Protein AF-0000000073270133 (afdb_homodimer)

Secondary structure (DSSP, 8-state):
----------------THHHHHHHHHHHHHHH-----EEE---SS-TT--EEEEEEEEEETTEEEEE-SS--PPPP-B--S---S-S--B---EEE-GGGS-HHHHHHPEEEEEEEEEE--STT-HHHIIIIIHHHHHHHHHHHH----SS--TTEEEEEE--TT----TT------HHHHHHHHTT-SSPPEEGGG--SS-EEEEEEEEE--SS------S-HHHHHHS-SPPPHHHHHHHHHHHHHHTT--TTTPBPP-TT-EEEEEE--GGGS--BTTHHHHHHHHHTSHHHHHH-TT-EEEEEES--S-HHHHHHHHHT-SEEEEESSGGGGGGGGPPBT-EEEEEE---S--TTTHHHHHHHHHHHTT---EEEEEE---GGGEEE-HHHHT-TT-GGGGS-HHHHHHHHHH-PPP--TT--SHHHHHHHHHSEEE---HHHHHHHHHHHHHHT--/----------------THHHHHHHHHHHHHHH-----EEE---SS-TT--EEEEEEEEEETTEEEEE-SS--PPPP-B--S---S-S--B---EEE-GGGS-HHHHHHPEEEEEEEEEE--STT-HHHIIIIIHHHHHHHHHHHH----SS--TTEEEEEE--TT----TT------HHHHHHHHTT-SSPPEEGGG--SS-EEEEEEEEE--SS------S-HHHHHHS-SPPPHHHHHHHHHHHHHHTT--TTTPBPP-TT-EEEEEE--GGGS--BTTHHHHHHHHHTSHHHHHH-TT-EEEEEES--S-HHHHHHHHHT-SEEEEESSGGGGGGGGPPBT-EEEEEE---S--SS-THHHHHHHHHHTT---EEEEEE---GGGEEE-HHHHT-TT-GGGGS-HHHHHHHHHH-PPP--TT--SHHHHHHHHHSEEE---HHHHHHHHHHHHHHT--

Organism: Auxenochlorella protothecoides (NCBI:txid3075)

InterPro domains:
  IPR007657 Glycosyltransferase 61 [PTHR20961] (114-355)
  IPR049625 Glycosyltransferase 61, catalytic domain [PF04577] (126-346)

Nearest PDB structures (foldseek):
  6xi2-assembly1_B  TM=7.227E-01  e=7.350E-19  Homo sapiens
  6xi2-assembly2_D  TM=6.968E-01  e=3.476E-19  Homo sapiens
  7e9k-assembly2_E  TM=7.142E-01  e=9.255E-19  Bos taurus
  8kb7-assembly1_C  TM=7.138E-01  e=2.073E-18  Homo sapiens
  7e9j-assembly1_A  TM=7.117E-01  e=3.293E-17  Bos taurus

Radius of gyration: 39.47 Å; Cα contacts (8 Å, |Δi|>4): 1720; chains: 2; bounding box: 129×132×82 Å

Foldseek 3Di:
DPPPDDDPDDPPPCPDDPVVVVLVVVVVVVPPDPPAKDWDQAAPVHRLFIKIKAAKWKQALLATEREDPDDDDDRWFAQDLDPPPPAASTHDYHYDYPVVDDPVLSVQEAEQAEEEEHADDPQAALQCLQQFGVLQSLVSCCVQVVPLDLAADARYAYEHEDDPPDDDPDVCSVPRAQQSQLLVCLHYVDGYYYSNNDDNRMYIYRIYMGHGHQETLDDDQPDPVSCVRHV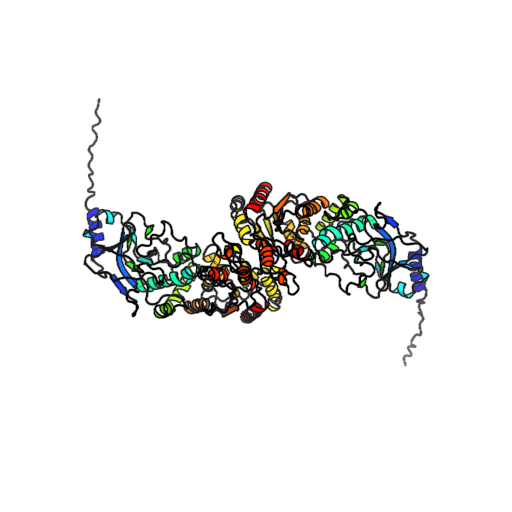HHPDQVSLQSSLSSSCVSLVHPLAADAADVLPAAAEEEAEDVVFFAGAPVVVVLVVVLCPDPLNVVSDPVRHYYYDYDQDDYNSSSLVSACNHQEYEYEFGSCLSSLSNHHAAGEYEYEYEFLDPPPGDTVVSSVSSCVSNVHHYHYHYFYDNDPVFKAFQCCLQVPPPHCLVVDDPVQNCCCGPVVDHDPDPVVPVPSSVCRRHGGMYGHDDSVRVVVRSVVSSVSSHD/DPPPPPDPDDDPPPPDDPVVVVLVVVVVVVPPDPPAKDWDQAAPVHRLFIKIKGAKWKQALLAIEREDQDDDDDRWFAQDLDPPPPDASTHDYHYDYPVVDDPVLVVQEAEQAEEEEHADDPQAALQCLQQFGVLQSLVSCCVQVVPLDLAADARYAYEHEDDPPDDDPDVCNVPRAQQSQLLVCLHYVDGYYYSNNDDRRMYIYRIYMGHGHQETLDDDPPDPVSCVRHVHHPDQVSLQSSLSSSCVSLVHPLAADAADVLPAAAEEEAEDVVFFAGAPVVVVLVVVLCPDPLNVVSDPVHHYYYDYDQDDYNSSSLVSACNHQEYEYEQGSCLSSLSNHHAAGEYEYEYAFLDPPVVDSQVSSVSSCVSNVHHYHYHYFYDNDPVFKAFQCCLQVPPPHCLVVDDPVQNCCCGPVVDHDPDPVCPVPSSVCRRHGGMYGHDDSVRVVVRSVVSSVSSHD

pLDDT: mean 81.16, std 18.99, range [19.69, 98.5]

Solvent-accessible surface area (backbone atoms only — not comparable to full-atom values): 50282 Å² total; per-residue (Å²): 128,85,67,85,70,82,77,83,77,79,83,74,74,80,80,60,66,65,62,58,48,52,52,49,46,53,52,43,58,65,61,61,64,71,67,59,76,47,72,44,52,52,25,89,93,41,64,39,30,16,27,33,36,32,37,34,37,30,35,50,77,55,35,45,31,38,47,36,91,60,93,72,86,78,76,70,31,25,44,55,88,68,70,77,59,83,58,57,48,32,57,72,66,43,78,41,41,70,87,77,50,63,74,67,52,71,74,59,42,43,78,34,61,30,33,41,44,42,47,70,63,62,59,84,37,64,30,50,36,62,64,18,50,49,52,35,48,50,46,49,40,24,72,73,70,65,56,76,61,59,56,46,35,84,57,35,42,43,32,38,42,63,42,51,88,59,76,63,59,83,74,51,55,60,77,51,55,59,35,54,53,49,53,50,33,36,53,16,70,49,76,70,38,43,42,80,66,47,58,80,64,30,37,36,21,48,34,27,39,38,43,30,54,39,44,31,44,57,91,60,86,74,47,68,68,46,42,67,63,38,64,47,57,55,61,52,71,56,37,38,48,48,54,50,14,48,22,54,60,60,71,44,62,33,82,78,34,64,31,46,49,85,55,45,22,37,34,37,46,38,41,49,47,90,71,24,44,11,55,62,36,51,66,56,48,47,51,54,53,55,64,32,67,75,40,53,70,70,30,88,75,50,42,74,42,79,42,68,49,84,60,68,50,40,57,58,37,39,50,59,37,37,57,17,20,29,40,34,34,44,71,56,55,69,56,49,52,59,76,34,41,9,28,70,14,31,39,36,40,34,36,68,54,55,64,80,60,81,79,56,71,68,55,54,56,52,49,51,33,61,51,46,67,52,57,55,46,81,45,79,34,65,42,83,49,66,79,36,47,41,72,38,54,72,61,53,62,33,93,88,31,69,59,77,72,46,51,45,61,42,45,44,36,31,75,68,66,69,38,72,66,81,53,80,77,51,66,64,51,61,58,48,44,36,63,70,42,22,25,29,27,49,77,62,55,77,66,48,43,64,59,52,52,52,45,56,63,69,46,52,124,135,85,75,80,75,79,79,86,76,80,81,76,75,77,84,62,63,69,63,60,51,54,52,49,48,54,52,45,60,68,60,61,72,67,75,53,75,47,72,44,50,54,25,89,92,41,63,39,30,17,27,32,35,30,37,36,36,29,37,50,79,55,35,46,31,38,47,37,92,62,92,70,84,78,75,72,31,23,43,55,87,69,70,77,61,83,59,56,49,34,58,72,65,42,79,39,41,68,86,77,48,63,74,67,53,72,74,60,40,42,79,38,62,29,32,41,44,41,47,69,63,60,58,84,38,63,30,50,37,63,62,18,48,50,53,36,50,50,47,49,39,24,71,74,69,65,57,77,60,57,57,47,36,84,57,36,41,43,32,38,42,64,42,48,87,58,76,63,61,85,75,52,55,60,75,51,54,59,35,54,56,49,52,49,35,35,53,17,71,50,76,72,38,44,43,80,67,48,58,80,65,31,37,37,21,48,34,28,39,35,42,29,54,39,44,33,44,57,89,60,88,73,45,67,67,45,42,68,63,38,64,48,58,54,60,53,70,56,35,39,47,50,54,49,12,47,22,54,61,60,70,43,62,31,81,77,33,66,31,44,49,83,53,45,22,37,34,37,45,37,41,50,47,91,72,24,45,12,55,63,34,51,66,56,47,48,52,54,53,56,65,33,66,74,39,53,71,69,30,86,72,48,41,73,42,77,44,68,50,83,62,68,50,39,59,57,39,38,49,60,37,37,58,18,21,29,40,34,34,45,70,56,54,69,56,49,52,59,76,32,40,9,29,70,12,31,40,34,40,32,35,69,55,55,66,80,54,73,83,53,67,67,52,57,55,51,47,52,33,62,50,46,67,52,55,55,47,81,45,79,34,66,42,83,51,69,77,35,46,41,73,38,51,73,59,52,62,33,91,87,31,69,58,78,71,47,51,46,62,44,44,44,36,30,75,70,65,69,38,72,67,81,51,82,79,52,66,63,53,60,57,48,45,36,63,70,41,21,25,28,26,49,76,63,56,78,65,47,44,63,58,52,54,52,45,55,62,70,46,51,123

Sequence (922 aa):
MRLWAPDKRKGMALLKPVFAVFVLISLVILRSSPLRIYCSEEHPDFPDQRMCVFSNLLIVNQTLHYVSSKQEELPPIFISWEKVYEGDQHLAISMTQPGNLPLTLWREVEVVRRAGLFHQQHPLNYYHLFTEIVPTMHYSICRALGICTHEASQDLRLFWVNKSGVNHPKGYVFNAPQAIVDLLQCISPQPVLNLQDTGSRPILMEKAVVGLPRNVRFYHQKKEEWQARFKDPPALKYMKHYREQVAACLNHDFVNERAPTDPVRITIVNRHYEAGRSLLNAETIKDHILSLPSVREAGPERVVVEVVYLKGTLREQAAVVWNSSVYIWAHGAAMAHVFFLPRGAHAVELVQWAVKDPHDQHVWVQGIRKAFDIDIQLGVVTNDDRTKVFFNYDVIRAPNSQYHRFNDSEKVALLENLTCPEQPYANGGECFGWFHWGMSLVLKFDLLRPQVVAALKALRPMRLWAPDKRKGMALLKPVFAVFVLISLVILRSSPLRIYCSEEHPDFPDQRMCVFSNLLIVNQTLHYVSSKQEELPPIFISWEKVYEGDQHLAISMTQPGNLPLTLWREVEVVRRAGLFHQQHPLNYYHLFTEIVPTMHYSICRALGICTHEASQDLRLFWVNKSGVNHPKGYVFNAPQAIVDLLQCISPQPVLNLQDTGSRPILMEKAVVGLPRNVRFYHQKKEEWQARFKDPPALKYMKHYREQVAACLNHDFVNERAPTDPVRITIVNRHYEAGRSLLNAETIKDHILSLPSVREAGPERVVVEVVYLKGTLREQAAVVWNSSVYIWAHGAAMAHVFFLPRGAHAVELVQWAVKDPHDQHVWVQGIRKAFDIDIQLGVVTNDDRTKVFFNYDVIRAPNSQYHRFNDSEKVALLENLTCPEQPYANGGECFGWFHWGMSLVLKFDLLRPQVVAALKALRP

Structure (mmCIF, N/CA/C/O backbone):
data_AF-0000000073270133-model_v1
#
loop_
_entity.id
_entity.type
_entity.pdbx_description
1 polymer 'Glycosyltransferase 61 catalytic domain-containing protein'
#
loop_
_atom_site.group_PDB
_atom_site.id
_atom_site.type_symbol
_atom_site.label_atom_id
_atom_site.label_alt_id
_atom_site.label_comp_id
_atom_site.label_asym_id
_atom_site.label_entity_id
_atom_site.label_seq_id
_atom_site.pdbx_PDB_ins_code
_atom_site.Cartn_x
_atom_site.Cartn_y
_atom_site.Cartn_z
_atom_site.occupancy
_atom_site.B_iso_or_equiv
_atom_site.auth_seq_id
_atom_site.auth_comp_id
_atom_site.auth_asym_id
_atom_site.auth_atom_id
_atom_site.pdbx_PDB_model_num
ATOM 1 N N . MET A 1 1 ? 49.125 -71.438 39.219 1 19.69 1 MET A N 1
ATOM 2 C CA . MET A 1 1 ? 49.5 -71.875 37.875 1 19.69 1 MET A CA 1
ATOM 3 C C . MET A 1 1 ? 48.281 -72.062 36.969 1 19.69 1 MET A C 1
ATOM 5 O O . MET A 1 1 ? 48.312 -72.812 36 1 19.69 1 MET A O 1
ATOM 9 N N . ARG A 1 2 ? 47.156 -71.375 37.438 1 20.38 2 ARG A N 1
ATOM 10 C CA . ARG A 1 2 ? 45.844 -71.875 36.938 1 20.38 2 ARG A CA 1
ATOM 11 C C . ARG A 1 2 ? 45.75 -71.75 35.438 1 20.38 2 ARG A C 1
ATOM 13 O O . ARG A 1 2 ? 46.031 -70.75 34.875 1 20.38 2 ARG A O 1
ATOM 20 N N . LEU A 1 3 ? 45.812 -72.812 34.688 1 20.03 3 LEU A N 1
ATOM 21 C CA . LEU A 1 3 ? 46.094 -73.188 33.312 1 20.03 3 LEU A CA 1
ATOM 22 C C . LEU A 1 3 ? 44.938 -72.75 32.406 1 20.03 3 LEU A C 1
ATOM 24 O O . LEU A 1 3 ? 44.938 -73 31.203 1 20.03 3 LEU A O 1
ATOM 28 N N . TRP A 1 4 ? 44.031 -71.75 32.781 1 23.56 4 TRP A N 1
ATOM 29 C CA . TRP A 1 4 ? 42.844 -71.875 31.953 1 23.56 4 TRP A CA 1
ATOM 30 C C . TRP A 1 4 ? 43.156 -71.688 30.484 1 23.56 4 TRP A C 1
ATOM 32 O O . TRP A 1 4 ? 43.906 -70.75 30.109 1 23.56 4 TRP A O 1
ATOM 42 N N . ALA A 1 5 ? 43.156 -72.75 29.719 1 24.36 5 ALA A N 1
ATOM 43 C CA . ALA A 1 5 ? 43.312 -73.062 28.312 1 24.36 5 ALA A CA 1
ATOM 44 C C . ALA A 1 5 ? 42.281 -72.375 27.453 1 24.36 5 ALA A C 1
ATOM 46 O O . ALA A 1 5 ? 41.094 -72.375 27.781 1 24.36 5 ALA A O 1
ATOM 47 N N . PRO A 1 6 ? 42.688 -71.25 26.859 1 25.33 6 PRO A N 1
ATOM 48 C CA . PRO A 1 6 ? 41.781 -70.5 26.031 1 25.33 6 PRO A CA 1
ATOM 49 C C . PRO A 1 6 ? 41.094 -71.312 24.953 1 25.33 6 PRO A C 1
ATOM 51 O O . PRO A 1 6 ? 41.75 -72.125 24.297 1 25.33 6 PRO A O 1
ATOM 54 N N . ASP A 1 7 ? 39.875 -71.688 25.125 1 22.03 7 ASP A N 1
ATOM 55 C CA . ASP A 1 7 ? 39 -72.562 24.344 1 22.03 7 ASP A CA 1
ATOM 56 C C . ASP A 1 7 ? 38.875 -72.062 22.906 1 22.03 7 ASP A C 1
ATOM 58 O O . ASP A 1 7 ? 38.688 -70.875 22.688 1 22.03 7 ASP A O 1
ATOM 62 N N . LYS A 1 8 ? 39.344 -72.75 21.844 1 21.22 8 LYS A N 1
ATOM 63 C CA . LYS A 1 8 ? 39.375 -72.562 20.391 1 21.22 8 LYS A CA 1
ATOM 64 C C . LYS A 1 8 ? 37.969 -72.562 19.797 1 21.22 8 LYS A C 1
ATOM 66 O O . LYS A 1 8 ? 37.719 -73.188 18.766 1 21.22 8 LYS A O 1
ATOM 71 N N . ARG A 1 9 ? 36.906 -72.5 20.656 1 22.16 9 ARG A N 1
ATOM 72 C CA . ARG A 1 9 ? 35.656 -73 20.156 1 22.16 9 ARG A CA 1
ATOM 73 C C . ARG A 1 9 ? 35.281 -72.438 18.812 1 22.16 9 ARG A C 1
ATOM 75 O O . ARG A 1 9 ? 35.75 -71.312 18.484 1 22.16 9 ARG A O 1
ATOM 82 N N . LYS A 1 10 ? 34.094 -72.812 18.125 1 20.66 10 LYS A N 1
ATOM 83 C CA . LYS A 1 10 ? 33.562 -73.438 16.906 1 20.66 10 LYS A CA 1
ATOM 84 C C . LYS A 1 10 ? 33.188 -72.312 15.891 1 20.66 10 LYS A C 1
ATOM 86 O O . LYS A 1 10 ? 33.406 -72.5 14.688 1 20.66 10 LYS A O 1
ATOM 91 N N . GLY A 1 11 ? 32.406 -71.375 16.156 1 21.72 11 GLY A N 1
ATOM 92 C CA . GLY A 1 11 ? 31.219 -71.188 15.328 1 21.72 11 GLY A CA 1
ATOM 93 C C . GLY A 1 11 ? 31.484 -70.438 14.047 1 21.72 11 GLY A C 1
ATOM 94 O O . GLY A 1 11 ? 31.734 -69.25 14.07 1 21.72 11 GLY A O 1
ATOM 95 N N . MET A 1 12 ? 32.281 -70.938 13.148 1 22.09 12 MET A N 1
ATOM 96 C CA . MET A 1 12 ? 32.406 -70.312 11.82 1 22.09 12 MET A CA 1
ATOM 97 C C . MET A 1 12 ? 31.047 -70.312 11.109 1 22.09 12 MET A C 1
ATOM 99 O O . MET A 1 12 ? 30.578 -71.312 10.625 1 22.09 12 MET A O 1
ATOM 103 N N . ALA A 1 13 ? 29.984 -69.688 11.688 1 24.27 13 ALA A N 1
ATOM 104 C CA . ALA A 1 13 ? 28.703 -69.688 10.984 1 24.27 13 ALA A CA 1
ATOM 105 C C . ALA A 1 13 ? 28.875 -69.125 9.562 1 24.27 13 ALA A C 1
ATOM 107 O O . ALA A 1 13 ? 29.625 -68.188 9.312 1 24.27 13 ALA A O 1
ATOM 108 N N . LEU A 1 14 ? 28.531 -70.062 8.625 1 25.33 14 LEU A N 1
ATOM 109 C CA . LEU A 1 14 ? 28.391 -70 7.172 1 25.33 14 LEU A CA 1
ATOM 110 C C . LEU A 1 14 ? 27.531 -68.812 6.746 1 25.33 14 LEU A C 1
ATOM 112 O O . LEU A 1 14 ? 26.344 -68.75 7.082 1 25.33 14 LEU A O 1
ATOM 116 N N . LEU A 1 15 ? 28.031 -67.688 6.758 1 28.89 15 LEU A N 1
ATOM 117 C CA . LEU A 1 15 ? 27.391 -66.5 6.203 1 28.89 15 LEU A CA 1
ATOM 118 C C . LEU A 1 15 ? 27.031 -66.688 4.738 1 28.89 15 LEU A C 1
ATOM 120 O O . LEU A 1 15 ? 27.219 -65.812 3.908 1 28.89 15 LEU A O 1
ATOM 124 N N . LYS A 1 16 ? 27.109 -68 4.281 1 30.38 16 LYS A N 1
ATOM 125 C CA . LYS A 1 16 ? 27.125 -68.125 2.828 1 30.38 16 LYS A CA 1
ATOM 126 C C . LYS A 1 16 ? 25.844 -67.625 2.203 1 30.38 16 LYS A C 1
ATOM 128 O O . LYS A 1 16 ? 25.891 -66.875 1.207 1 30.38 16 LYS A O 1
ATOM 133 N N . PRO A 1 17 ? 24.656 -68.375 2.312 1 36 17 PRO A N 1
ATOM 134 C CA . PRO A 1 17 ? 23.688 -68.5 1.227 1 36 17 PRO A CA 1
ATOM 135 C C . PRO A 1 17 ? 22.719 -67.312 1.154 1 36 17 PRO A C 1
ATOM 137 O O . PRO A 1 17 ? 21.859 -67.25 0.271 1 36 17 PRO A O 1
ATOM 140 N N . VAL A 1 18 ? 22.797 -66.5 2.18 1 37.81 18 VAL A N 1
ATOM 141 C CA . VAL A 1 18 ? 21.719 -65.5 2.215 1 37.81 18 VAL A CA 1
ATOM 142 C C . VAL A 1 18 ? 21.875 -64.5 1.061 1 37.81 18 VAL A C 1
ATOM 144 O O . VAL A 1 18 ? 20.891 -63.938 0.566 1 37.81 18 VAL A O 1
ATOM 147 N N . PHE A 1 19 ? 23.109 -64.375 0.631 1 37.78 19 PHE A N 1
ATOM 148 C CA . PHE A 1 19 ? 23.328 -63.406 -0.424 1 37.78 19 PHE A CA 1
ATOM 149 C C . PHE A 1 19 ? 22.75 -63.906 -1.746 1 37.78 19 PHE A C 1
ATOM 151 O O . PHE A 1 19 ? 22.219 -63.125 -2.535 1 37.78 19 PHE A O 1
ATOM 158 N N . ALA A 1 20 ? 22.828 -65.25 -2.006 1 40.34 20 ALA A N 1
ATOM 159 C CA . ALA A 1 20 ? 22.312 -65.812 -3.246 1 40.34 20 ALA A CA 1
ATOM 160 C C . ALA A 1 20 ? 20.781 -65.75 -3.277 1 40.34 20 ALA A C 1
ATOM 162 O O . ALA A 1 20 ? 20.188 -65.5 -4.328 1 40.34 20 ALA A O 1
ATOM 163 N N . VAL A 1 21 ? 20.125 -65.812 -2.146 1 41.34 21 VAL A N 1
ATOM 164 C CA . VAL A 1 21 ? 18.672 -65.812 -2.084 1 41.34 21 VAL A CA 1
ATOM 165 C C . VAL A 1 21 ? 18.156 -64.438 -2.35 1 41.34 21 VAL A C 1
ATOM 167 O O . VAL A 1 21 ? 17.156 -64.25 -3.064 1 41.34 21 VAL A O 1
ATOM 170 N N . PHE A 1 22 ? 18.891 -63.438 -1.874 1 40.88 22 PHE A N 1
ATOM 171 C CA . PHE A 1 22 ? 18.406 -62.094 -2.1 1 40.88 22 PHE A CA 1
ATOM 172 C C . PHE A 1 22 ? 18.562 -61.688 -3.564 1 40.88 22 PHE A C 1
ATOM 174 O O . PHE A 1 22 ? 17.688 -61.031 -4.121 1 40.88 22 PHE A O 1
ATOM 181 N N . VAL A 1 23 ? 19.625 -62.188 -4.207 1 42.53 23 VAL A N 1
ATOM 182 C CA . VAL A 1 23 ? 19.766 -61.938 -5.641 1 42.53 23 VAL A CA 1
ATOM 183 C C . VAL A 1 23 ? 18.734 -62.75 -6.41 1 42.53 23 VAL A C 1
ATOM 185 O O . VAL A 1 23 ? 18.125 -62.25 -7.355 1 42.53 23 VAL A O 1
ATOM 188 N N . LEU A 1 24 ? 18.453 -63.969 -6.016 1 43.91 24 LEU A N 1
ATOM 189 C CA . LEU A 1 24 ? 17.422 -64.75 -6.66 1 43.91 24 LEU A CA 1
ATOM 190 C C . LEU A 1 24 ? 16.047 -64.188 -6.43 1 43.91 24 LEU A C 1
ATOM 192 O O . LEU A 1 24 ? 15.211 -64.188 -7.344 1 43.91 24 LEU A O 1
ATOM 196 N N . ILE A 1 25 ? 15.773 -63.688 -5.258 1 43.19 25 ILE A N 1
ATOM 197 C CA . ILE A 1 25 ? 14.477 -63.094 -4.977 1 43.19 25 ILE A CA 1
ATOM 198 C C . ILE A 1 25 ? 14.352 -61.781 -5.754 1 43.19 25 ILE A C 1
ATOM 200 O O . ILE A 1 25 ? 13.305 -61.5 -6.352 1 43.19 25 ILE A O 1
ATOM 204 N N . SER A 1 26 ? 15.383 -61.031 -5.754 1 42.84 26 SER A N 1
ATOM 205 C CA . SER A 1 26 ? 15.305 -59.812 -6.527 1 42.84 26 SER A CA 1
ATOM 206 C C . SER A 1 26 ? 15.195 -60.094 -8.023 1 42.84 26 SER A C 1
ATOM 208 O O . SER A 1 26 ? 14.469 -59.406 -8.742 1 42.84 26 SER A O 1
ATOM 210 N N . LEU A 1 27 ? 15.898 -61.062 -8.484 1 46.34 27 LEU A N 1
ATOM 211 C CA . LEU A 1 27 ? 15.719 -61.531 -9.859 1 46.34 27 LEU A CA 1
ATOM 212 C C . LEU A 1 27 ? 14.359 -62.188 -10.039 1 46.34 27 LEU A C 1
ATOM 214 O O . LEU A 1 27 ? 13.75 -62.062 -11.102 1 46.34 27 LEU A O 1
ATOM 218 N N . VAL A 1 28 ? 13.922 -62.906 -9.102 1 44.56 28 VAL A N 1
ATOM 219 C CA . VAL A 1 28 ? 12.578 -63.5 -9.133 1 44.56 28 VAL A CA 1
ATOM 220 C C . VAL A 1 28 ? 11.539 -62.375 -9.094 1 44.56 28 VAL A C 1
ATOM 222 O O . VAL A 1 28 ? 10.5 -62.438 -9.758 1 44.56 28 VAL A O 1
ATOM 225 N N . ILE A 1 29 ? 11.773 -61.406 -8.297 1 44.53 29 ILE A N 1
ATOM 226 C CA . ILE A 1 29 ? 10.844 -60.281 -8.289 1 44.53 29 ILE A CA 1
ATOM 227 C C . ILE A 1 29 ? 10.781 -59.656 -9.68 1 44.53 29 ILE A C 1
ATOM 229 O O . ILE A 1 29 ? 9.703 -59.25 -10.148 1 44.53 29 ILE A O 1
ATOM 233 N N . LEU A 1 30 ? 11.883 -59.531 -10.273 1 47.97 30 LEU A N 1
ATOM 234 C CA . LEU A 1 30 ? 11.82 -59.094 -11.664 1 47.97 30 LEU A CA 1
ATOM 235 C C . LEU A 1 30 ? 11.086 -60.094 -12.523 1 47.97 30 LEU A C 1
ATOM 237 O O . LEU A 1 30 ? 10.531 -59.75 -13.57 1 47.97 30 LEU A O 1
ATOM 241 N N . ARG A 1 31 ? 11.211 -61.469 -12.266 1 41.47 31 ARG A N 1
ATOM 242 C CA . ARG A 1 31 ? 10.648 -62.5 -13.133 1 41.47 31 ARG A CA 1
ATOM 243 C C . ARG A 1 31 ? 9.125 -62.5 -13.086 1 41.47 31 ARG A C 1
ATOM 245 O O . ARG A 1 31 ? 8.461 -62.938 -14.023 1 41.47 31 ARG A O 1
ATOM 252 N N . SER A 1 32 ? 8.547 -62.562 -11.789 1 38.03 32 SER A N 1
ATOM 253 C CA . SER A 1 32 ? 7.145 -62.938 -11.891 1 38.03 32 SER A CA 1
ATOM 254 C C . SER A 1 32 ? 6.328 -61.844 -12.578 1 38.03 32 SER A C 1
ATOM 256 O O . SER A 1 32 ? 5.164 -62.062 -12.922 1 38.03 32 SER A O 1
ATOM 258 N N . SER A 1 33 ? 6.27 -60.625 -11.922 1 43.34 33 SER A N 1
ATOM 259 C CA . SER A 1 33 ? 5.066 -59.969 -12.391 1 43.34 33 SER A CA 1
ATOM 260 C C . SER A 1 33 ? 5.168 -59.625 -13.875 1 43.34 33 SER A C 1
ATOM 262 O O . SER A 1 33 ? 6.066 -58.875 -14.289 1 43.34 33 SER A O 1
ATOM 264 N N . PRO A 1 34 ? 4.625 -60.344 -14.703 1 41.5 34 PRO A N 1
ATOM 265 C CA . PRO A 1 34 ? 4.57 -60.031 -16.125 1 41.5 34 PRO A CA 1
ATOM 266 C C . PRO A 1 34 ? 4.363 -58.531 -16.391 1 41.5 34 PRO A C 1
ATOM 268 O O . PRO A 1 34 ? 4.266 -58.094 -17.547 1 41.5 34 PRO A O 1
ATOM 271 N N . LEU A 1 35 ? 3.787 -57.719 -15.484 1 49.97 35 LEU A N 1
ATOM 272 C CA . LEU A 1 35 ? 3.119 -56.594 -16.156 1 49.97 35 LEU A CA 1
ATOM 273 C C . LEU A 1 35 ? 4.137 -55.625 -16.766 1 49.97 35 LEU A C 1
ATOM 275 O O . LEU A 1 35 ? 5.09 -55.25 -16.094 1 49.97 35 LEU A O 1
ATOM 279 N N . ARG A 1 36 ? 4.355 -55.656 -18.234 1 76.62 36 ARG A N 1
ATOM 280 C CA . ARG A 1 36 ? 4.82 -54.906 -19.375 1 76.62 36 ARG A CA 1
ATOM 281 C C . ARG A 1 36 ? 4.398 -53.438 -19.266 1 76.62 36 ARG A C 1
ATOM 283 O O . ARG A 1 36 ? 3.838 -53.031 -18.234 1 76.62 36 ARG A O 1
ATOM 290 N N . ILE A 1 37 ? 4.891 -52.656 -20.141 1 88.38 37 ILE A N 1
ATOM 291 C CA . ILE A 1 37 ? 4.453 -51.281 -20.406 1 88.38 37 ILE A CA 1
ATOM 292 C C . ILE A 1 37 ? 3.004 -51.281 -20.891 1 88.38 37 ILE A C 1
ATOM 294 O O . ILE A 1 37 ? 2.615 -52.156 -21.703 1 88.38 37 ILE A O 1
ATOM 298 N N . TYR A 1 38 ? 2.184 -50.562 -20.234 1 91.75 38 TYR A N 1
ATOM 299 C CA . TYR A 1 38 ? 0.802 -50.375 -20.656 1 91.75 38 TYR A CA 1
ATOM 300 C C . TYR A 1 38 ? 0.494 -48.906 -20.875 1 91.75 38 TYR A C 1
ATOM 302 O O . TYR A 1 38 ? 0.697 -48.094 -19.969 1 91.75 38 TYR A O 1
ATOM 310 N N . CYS A 1 39 ? 0.055 -48.594 -22.078 1 93.62 39 CYS A N 1
ATOM 311 C CA . CYS A 1 39 ? -0.3 -47.219 -22.375 1 93.62 39 CYS A CA 1
ATOM 312 C C . CYS A 1 39 ? -1.808 -47.062 -22.516 1 93.62 39 CYS A C 1
ATOM 314 O O . CYS A 1 39 ? -2.486 -47.969 -23 1 93.62 39 CYS A O 1
ATOM 316 N N . SER A 1 40 ? -2.256 -46 -22.016 1 92.5 40 SER A N 1
ATOM 317 C CA . SER A 1 40 ? -3.676 -45.656 -22.078 1 92.5 40 SER A CA 1
ATOM 318 C C . SER A 1 40 ? -3.885 -44.188 -22.344 1 92.5 40 SER A C 1
ATOM 320 O O . SER A 1 40 ? -2.918 -43.438 -22.469 1 92.5 40 SER A O 1
ATOM 322 N N . GLU A 1 41 ? -5.188 -43.719 -22.609 1 90.38 41 GLU A N 1
ATOM 323 C CA . GLU A 1 41 ? -5.602 -42.344 -22.766 1 90.38 41 GLU A CA 1
ATOM 324 C C . GLU A 1 41 ? -4.914 -41.688 -23.969 1 90.38 41 GLU A C 1
ATOM 326 O O . GLU A 1 41 ? -4.531 -40.531 -23.922 1 90.38 41 GLU A O 1
ATOM 331 N N . GLU A 1 42 ? -4.641 -42.531 -24.906 1 89.94 42 GLU A N 1
ATOM 332 C CA . GLU A 1 42 ? -4.031 -42.031 -26.141 1 89.94 42 GLU A CA 1
ATOM 333 C C . GLU A 1 42 ? -4.965 -41.062 -26.844 1 89.94 42 GLU A C 1
ATOM 335 O O . GLU A 1 42 ? -6.16 -41.312 -27 1 89.94 42 GLU A O 1
ATOM 340 N N . HIS A 1 43 ? -4.395 -39.969 -27.203 1 87.38 43 HIS A N 1
ATOM 341 C CA . HIS A 1 43 ? -5.18 -39.062 -28 1 87.38 43 HIS A CA 1
ATOM 342 C C . HIS A 1 43 ? -5.371 -39.562 -29.422 1 87.38 43 HIS A C 1
ATOM 344 O O . HIS A 1 43 ? -4.41 -39.969 -30.062 1 87.38 43 HIS A O 1
ATOM 350 N N . PRO A 1 44 ? -6.578 -39.5 -29.906 1 85.31 44 PRO A N 1
ATOM 351 C CA . PRO A 1 44 ? -6.828 -40.094 -31.219 1 85.31 44 PRO A CA 1
ATOM 352 C C . PRO A 1 44 ? -6.047 -39.406 -32.344 1 85.31 44 PRO A C 1
ATOM 354 O O . PRO A 1 44 ? -5.547 -40.062 -33.25 1 85.31 44 PRO A O 1
ATOM 357 N N . ASP A 1 45 ? -5.891 -38.125 -32.312 1 83.81 45 ASP A N 1
ATOM 358 C CA . ASP A 1 45 ? -5.242 -37.344 -33.375 1 83.81 45 ASP A CA 1
ATOM 359 C C . ASP A 1 45 ? -3.764 -37.125 -33.062 1 83.81 45 ASP A C 1
ATOM 361 O O . ASP A 1 45 ? -2.998 -36.719 -33.938 1 83.81 45 ASP A O 1
ATOM 365 N N . PHE A 1 46 ? -3.412 -37.438 -31.844 1 83.44 46 PHE A N 1
ATOM 366 C CA . PHE A 1 46 ? -2.031 -37.281 -31.391 1 83.44 46 PHE A CA 1
ATOM 367 C C . PHE A 1 46 ? -1.587 -38.5 -30.594 1 83.44 46 PHE A C 1
ATOM 369 O O . PHE A 1 46 ? -1.427 -38.438 -29.375 1 83.44 46 PHE A O 1
ATOM 376 N N . PRO A 1 47 ? -1.215 -39.531 -31.25 1 87.38 47 PRO A N 1
ATOM 377 C CA . PRO A 1 47 ? -1.025 -40.812 -30.578 1 87.38 47 PRO A CA 1
ATOM 378 C C . PRO A 1 47 ? 0.164 -40.812 -29.625 1 87.38 47 PRO A C 1
ATOM 380 O O . PRO A 1 47 ? 0.245 -41.656 -28.719 1 87.38 47 PRO A O 1
ATOM 383 N N . ASP A 1 48 ? 1.06 -39.844 -29.844 1 88.44 48 ASP A N 1
ATOM 384 C CA . ASP A 1 48 ? 2.197 -39.781 -28.922 1 88.44 48 ASP A CA 1
ATOM 385 C C . ASP A 1 48 ? 1.777 -39.219 -27.562 1 88.44 48 ASP A C 1
ATOM 387 O O . ASP A 1 48 ? 2.523 -39.312 -26.594 1 88.44 48 ASP A O 1
ATOM 391 N N . GLN A 1 49 ? 0.659 -38.625 -27.562 1 88.75 49 GLN A N 1
ATOM 392 C CA . GLN A 1 49 ? 0.078 -38.219 -26.281 1 88.75 49 GLN A CA 1
ATOM 393 C C . GLN A 1 49 ? -0.66 -39.375 -25.625 1 88.75 49 GLN A C 1
ATOM 395 O O . GLN A 1 49 ? -1.769 -39.75 -26.031 1 88.75 49 GLN A O 1
ATOM 400 N N . ARG A 1 50 ? 0.008 -39.906 -24.672 1 92.12 50 ARG A N 1
ATOM 401 C CA . ARG A 1 50 ? -0.498 -41.094 -23.969 1 92.12 50 ARG A CA 1
ATOM 402 C C . ARG A 1 50 ? 0.13 -41.219 -22.594 1 92.12 50 ARG A C 1
ATOM 404 O O . ARG A 1 50 ? 1.209 -40.688 -22.344 1 92.12 50 ARG A O 1
ATOM 411 N N . MET A 1 51 ? -0.597 -41.812 -21.781 1 93.75 51 MET A N 1
ATOM 412 C CA . MET A 1 51 ? -0.075 -42.188 -20.469 1 93.75 51 MET A CA 1
ATOM 413 C C . MET A 1 51 ? 0.414 -43.625 -20.469 1 93.75 51 MET A C 1
ATOM 415 O O . MET A 1 51 ? -0.337 -44.562 -20.797 1 93.75 51 MET A O 1
ATOM 419 N N . CYS A 1 52 ? 1.638 -43.812 -20.109 1 95.75 52 CYS A N 1
ATOM 420 C CA . CYS A 1 52 ? 2.199 -45.156 -20.078 1 95.75 52 CYS A CA 1
ATOM 421 C C . CYS A 1 52 ? 2.656 -45.531 -18.672 1 95.75 52 CYS A C 1
ATOM 423 O O . CYS A 1 52 ? 3.299 -44.719 -18 1 95.75 52 CYS A O 1
ATOM 425 N N . VAL A 1 53 ? 2.295 -46.688 -18.281 1 96.19 53 VAL A N 1
ATOM 426 C CA . VAL A 1 53 ? 2.746 -47.25 -17 1 96.19 53 VAL A CA 1
ATOM 427 C C . VAL A 1 53 ? 3.822 -48.281 -17.234 1 96.19 53 VAL A C 1
ATOM 429 O O . VAL A 1 53 ? 3.596 -49.281 -17.953 1 96.19 53 VAL A O 1
ATOM 432 N N . PHE A 1 54 ? 4.965 -48.062 -16.703 1 95.25 54 PHE A N 1
ATOM 433 C CA . PHE A 1 54 ? 6.09 -48.969 -16.812 1 95.25 54 PHE A CA 1
ATOM 434 C C . PHE A 1 54 ? 6.215 -49.844 -15.562 1 95.25 54 PHE A C 1
ATOM 436 O O . PHE A 1 54 ? 6.129 -49.312 -14.445 1 95.25 54 PHE A O 1
ATOM 443 N N . SER A 1 55 ? 6.414 -51.094 -15.969 1 91.56 55 SER A N 1
ATOM 444 C CA . SER A 1 55 ? 6.883 -51.969 -14.891 1 91.56 55 SER A CA 1
ATOM 445 C C . SER A 1 55 ? 8.406 -52.031 -14.875 1 91.56 55 SER A C 1
ATOM 447 O O . SER A 1 55 ? 9.023 -52.344 -15.906 1 91.56 55 SER A O 1
ATOM 449 N N . ASN A 1 56 ? 9.109 -51.5 -13.836 1 90.75 56 ASN A N 1
ATOM 450 C CA . ASN A 1 56 ? 10.555 -51.562 -13.648 1 90.75 56 ASN A CA 1
ATOM 451 C C . ASN A 1 56 ? 11.281 -50.5 -14.438 1 90.75 56 ASN A C 1
ATOM 453 O O . ASN A 1 56 ? 12.172 -50.781 -15.234 1 90.75 56 ASN A O 1
ATOM 457 N N . LEU A 1 57 ? 10.977 -49.312 -14.305 1 95.31 57 LEU A N 1
ATOM 458 C CA . LEU A 1 57 ? 11.703 -48.188 -14.852 1 95.31 57 LEU A CA 1
ATOM 459 C C . LEU A 1 57 ? 12.867 -47.812 -13.938 1 95.31 57 LEU A C 1
ATOM 461 O O . LEU A 1 57 ? 12.688 -47.625 -12.734 1 95.31 57 LEU A O 1
ATOM 465 N N . LEU A 1 58 ? 14 -47.781 -14.516 1 95.12 58 LEU A N 1
ATOM 466 C CA . LEU A 1 58 ? 15.227 -47.625 -13.75 1 95.12 58 LEU A CA 1
ATOM 467 C C . LEU A 1 58 ? 15.914 -46.312 -14.102 1 95.12 58 LEU A C 1
ATOM 469 O O . LEU A 1 58 ? 16 -45.938 -15.273 1 95.12 58 LEU A O 1
ATOM 473 N N . ILE A 1 59 ? 16.266 -45.531 -13.07 1 95.06 59 ILE A N 1
ATOM 474 C CA . ILE A 1 59 ? 17.109 -44.344 -13.25 1 95.06 59 ILE A CA 1
ATOM 475 C C . ILE A 1 59 ? 18.562 -44.719 -12.898 1 95.06 59 ILE A C 1
ATOM 477 O O . ILE A 1 59 ? 18.844 -45.125 -11.773 1 95.06 59 ILE A O 1
ATOM 481 N N . VAL A 1 60 ? 19.422 -44.625 -13.867 1 92.56 60 VAL A N 1
ATOM 482 C CA . VAL A 1 60 ? 20.859 -44.812 -13.68 1 92.56 60 VAL A CA 1
ATOM 483 C C . VAL A 1 60 ? 21.594 -43.625 -14.328 1 92.56 60 VAL A C 1
ATOM 485 O O . VAL A 1 60 ? 21.391 -43.344 -15.508 1 92.56 60 VAL A O 1
ATOM 488 N N . ASN A 1 61 ? 22.438 -42.969 -13.516 1 89.06 61 ASN A N 1
ATOM 489 C CA . ASN A 1 61 ? 23.203 -41.844 -14.016 1 89.06 61 ASN A CA 1
ATOM 490 C C . ASN A 1 61 ? 22.312 -40.844 -14.719 1 89.06 61 ASN A C 1
ATOM 492 O O . ASN A 1 61 ? 22.609 -40.438 -15.852 1 89.06 61 ASN A O 1
ATOM 496 N N . GLN A 1 62 ? 21.141 -40.562 -14.188 1 88.88 62 GLN A N 1
ATOM 497 C CA . GLN A 1 62 ? 20.219 -39.5 -14.602 1 88.88 62 GLN A CA 1
ATOM 498 C C . GLN A 1 62 ? 19.547 -39.844 -15.922 1 88.88 62 GLN A C 1
ATOM 500 O O . GLN A 1 62 ? 19.078 -38.938 -16.641 1 88.88 62 GLN A O 1
ATOM 505 N N . THR A 1 63 ? 19.609 -41.125 -16.203 1 90.88 63 THR A N 1
ATOM 506 C CA . THR A 1 63 ? 18.969 -41.594 -17.422 1 90.88 63 THR A CA 1
ATOM 507 C C . THR A 1 63 ? 17.922 -42.688 -17.109 1 90.88 63 THR A C 1
ATOM 509 O O . THR A 1 63 ? 18.078 -43.438 -16.156 1 90.88 63 THR A O 1
ATOM 512 N N . LEU A 1 64 ? 16.938 -42.656 -17.938 1 94.06 64 LEU A N 1
ATOM 513 C CA . LEU A 1 64 ? 15.852 -43.625 -17.734 1 94.06 64 LEU A CA 1
ATOM 514 C C . LEU A 1 64 ? 16.062 -44.875 -18.562 1 94.06 64 LEU A C 1
ATOM 516 O O . LEU A 1 64 ? 16.344 -44.781 -19.766 1 94.06 64 LEU A O 1
ATOM 520 N N . HIS A 1 65 ? 15.898 -46.062 -17.906 1 93 65 HIS A N 1
ATOM 521 C CA . HIS A 1 65 ? 16 -47.344 -18.562 1 93 65 HIS A CA 1
ATOM 522 C C . HIS A 1 65 ? 14.812 -48.219 -18.219 1 93 65 HIS A C 1
ATOM 524 O O . HIS A 1 65 ? 14.516 -48.469 -17.047 1 93 65 HIS A O 1
ATOM 530 N N . TYR A 1 66 ? 14.172 -48.594 -19.266 1 94.62 66 TYR A N 1
ATOM 531 C CA . TYR A 1 66 ? 13.148 -49.625 -19.078 1 94.62 66 TYR A CA 1
ATOM 532 C C . TYR A 1 66 ? 13.773 -51.031 -19.047 1 94.62 66 TYR A C 1
ATOM 534 O O . TYR A 1 66 ? 14.391 -51.438 -20.031 1 94.62 66 TYR A O 1
ATOM 542 N N . VAL A 1 67 ? 13.602 -51.719 -17.969 1 91.5 67 VAL A N 1
ATOM 543 C CA . VAL A 1 67 ? 14.211 -53.031 -17.797 1 91.5 67 VAL A CA 1
ATOM 544 C C . VAL A 1 67 ? 13.203 -54.125 -18.156 1 91.5 67 VAL A C 1
ATOM 546 O O . VAL A 1 67 ? 12.211 -54.312 -17.453 1 91.5 67 VAL A O 1
ATOM 549 N N . SER A 1 68 ? 13.477 -54.75 -19.188 1 88.31 68 SER A N 1
ATOM 550 C CA . SER A 1 68 ? 12.578 -55.812 -19.656 1 88.31 68 SER A CA 1
ATOM 551 C C . SER A 1 68 ? 13.367 -57 -20.219 1 88.31 68 SER A C 1
ATOM 553 O O . SER A 1 68 ? 14.422 -56.812 -20.812 1 88.31 68 SER A O 1
ATOM 555 N N . SER A 1 69 ? 12.805 -58.188 -19.953 1 82.69 69 SER A N 1
ATOM 556 C CA . SER A 1 69 ? 13.43 -59.406 -20.484 1 82.69 69 SER A CA 1
ATOM 557 C C . SER A 1 69 ? 13.125 -59.594 -21.969 1 82.69 69 SER A C 1
ATOM 559 O O . SER A 1 69 ? 13.836 -60.312 -22.672 1 82.69 69 SER A O 1
ATOM 561 N N . LYS A 1 70 ? 12.148 -59 -22.406 1 81.94 70 LYS A N 1
ATOM 562 C CA . LYS A 1 70 ? 11.758 -59.094 -23.812 1 81.94 70 LYS A CA 1
ATOM 563 C C . LYS A 1 70 ? 12.094 -57.812 -24.547 1 81.94 70 LYS A C 1
ATOM 565 O O . LYS A 1 70 ? 11.945 -56.719 -24 1 81.94 70 LYS A O 1
ATOM 570 N N . GLN A 1 71 ? 12.68 -58.031 -25.672 1 77.19 71 GLN A N 1
ATOM 571 C CA . GLN A 1 71 ? 12.914 -56.875 -26.516 1 77.19 71 GLN A CA 1
ATOM 572 C C . GLN A 1 71 ? 11.609 -56.344 -27.094 1 77.19 71 GLN A C 1
ATOM 574 O O . GLN A 1 71 ? 10.828 -57.094 -27.688 1 77.19 71 GLN A O 1
ATOM 579 N N . GLU A 1 72 ? 11.312 -55.156 -26.703 1 79.62 72 GLU A N 1
ATOM 580 C CA . GLU A 1 72 ? 10.125 -54.5 -27.25 1 79.62 72 GLU A CA 1
ATOM 581 C C . GLU A 1 72 ? 10.422 -53.031 -27.625 1 79.62 72 GLU A C 1
ATOM 583 O O . GLU A 1 72 ? 11.383 -52.438 -27.141 1 79.62 72 GLU A O 1
ATOM 588 N N . GLU A 1 73 ? 9.703 -52.656 -28.609 1 84.88 73 GLU A N 1
ATOM 589 C CA . GLU A 1 73 ? 9.805 -51.25 -29 1 84.88 73 GLU A CA 1
ATOM 590 C C . GLU A 1 73 ? 8.93 -50.375 -28.109 1 84.88 73 GLU A C 1
ATOM 592 O O . GLU A 1 73 ? 7.75 -50.656 -27.906 1 84.88 73 GLU A O 1
ATOM 597 N N . LEU A 1 74 ? 9.602 -49.375 -27.547 1 90 74 LEU A N 1
ATOM 598 C CA . LEU A 1 74 ? 8.852 -48.438 -26.719 1 90 74 LEU A CA 1
ATOM 599 C C . LEU A 1 74 ? 8.125 -47.406 -27.578 1 90 74 LEU A C 1
ATOM 601 O O . LEU A 1 74 ? 8.711 -46.875 -28.516 1 90 74 LEU A O 1
ATOM 605 N N . PRO A 1 75 ? 6.91 -47.219 -27.312 1 89.69 75 PRO A N 1
ATOM 606 C CA . PRO A 1 75 ? 6.219 -46.156 -28.047 1 89.69 75 PRO A CA 1
ATOM 607 C C . PRO A 1 75 ? 6.723 -44.781 -27.688 1 89.69 75 PRO A C 1
ATOM 609 O O . PRO A 1 75 ? 7.168 -44.562 -26.562 1 89.69 75 PRO A O 1
ATOM 612 N N . PRO A 1 76 ? 6.672 -43.906 -28.641 1 89.69 76 PRO A N 1
ATOM 613 C CA . PRO A 1 76 ? 6.984 -42.5 -28.281 1 89.69 76 PRO A CA 1
ATOM 614 C C . PRO A 1 76 ? 5.996 -41.938 -27.266 1 89.69 76 PRO A C 1
ATOM 616 O O . PRO A 1 76 ? 4.797 -42.219 -27.344 1 89.69 76 PRO A O 1
ATOM 619 N N . ILE A 1 77 ? 6.48 -41.188 -26.297 1 91 77 ILE A N 1
ATOM 620 C CA . ILE A 1 77 ? 5.656 -40.625 -25.234 1 91 77 ILE A CA 1
ATOM 621 C C . ILE A 1 77 ? 5.902 -39.125 -25.156 1 91 77 ILE A C 1
ATOM 623 O O . ILE A 1 77 ? 7.012 -38.688 -24.844 1 91 77 ILE A O 1
ATOM 627 N N . PHE A 1 78 ? 4.855 -38.375 -25.375 1 86.12 78 PHE A N 1
ATOM 628 C CA . PHE A 1 78 ? 4.902 -36.906 -25.219 1 86.12 78 PHE A CA 1
ATOM 629 C C . PHE A 1 78 ? 4.801 -36.531 -23.734 1 86.12 78 PHE A C 1
ATOM 631 O O . PHE A 1 78 ? 4.02 -37.125 -23 1 86.12 78 PHE A O 1
ATOM 638 N N . ILE A 1 79 ? 5.652 -35.531 -23.344 1 84.38 79 ILE A N 1
ATOM 639 C CA . ILE A 1 79 ? 5.598 -35.156 -21.938 1 84.38 79 ILE A CA 1
ATOM 640 C C . ILE A 1 79 ? 5.238 -33.656 -21.812 1 84.38 79 ILE A C 1
ATOM 642 O O . ILE A 1 79 ? 5.066 -33.156 -20.719 1 84.38 79 ILE A O 1
ATOM 646 N N . SER A 1 80 ? 5.141 -32.906 -22.906 1 77.94 80 SER A N 1
ATOM 647 C CA . SER A 1 80 ? 4.84 -31.484 -22.875 1 77.94 80 SER A CA 1
ATOM 648 C C . SER A 1 80 ? 3.564 -31.172 -23.656 1 77.94 80 SER A C 1
ATOM 650 O O . SER A 1 80 ? 3.309 -31.766 -24.703 1 77.94 80 SER A O 1
ATOM 652 N N . TRP A 1 81 ? 2.777 -30.391 -23.125 1 71.31 81 TRP A N 1
ATOM 653 C CA . TRP A 1 81 ? 1.595 -30 -23.891 1 71.31 81 TRP A CA 1
ATOM 654 C C . TRP A 1 81 ? 1.896 -28.812 -24.797 1 71.31 81 TRP A C 1
ATOM 656 O O . TRP A 1 81 ? 1.156 -28.547 -25.734 1 71.31 81 TRP A O 1
ATOM 666 N N . GLU A 1 82 ? 2.932 -27.969 -24.516 1 65.62 82 GLU A N 1
ATOM 667 C CA . GLU A 1 82 ? 3.262 -26.859 -25.406 1 65.62 82 GLU A CA 1
ATOM 668 C C . GLU A 1 82 ? 4.191 -27.312 -26.531 1 65.62 82 GLU A C 1
ATOM 670 O O . GLU A 1 82 ? 5.164 -28.031 -26.281 1 65.62 82 GLU A O 1
ATOM 675 N N . LYS A 1 83 ? 3.559 -27.344 -27.688 1 53.72 83 LYS A N 1
ATOM 676 C C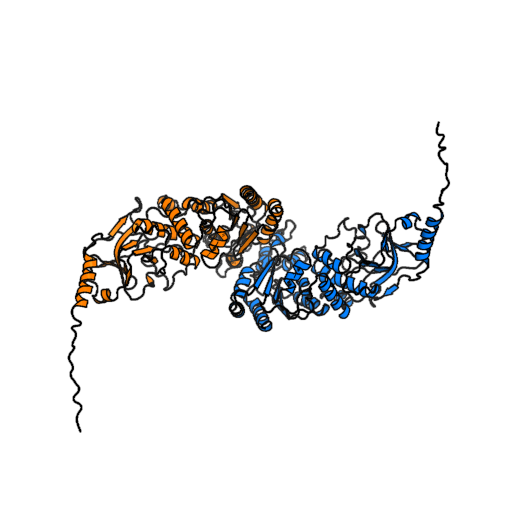A . LYS A 1 83 ? 4.41 -27.688 -28.828 1 53.72 83 LYS A CA 1
ATOM 677 C C . LYS A 1 83 ? 5.527 -26.672 -29 1 53.72 83 LYS A C 1
ATOM 679 O O . LYS A 1 83 ? 6.566 -26.969 -29.594 1 53.72 83 LYS A O 1
ATOM 684 N N . VAL A 1 84 ? 5.273 -25.453 -28.625 1 46.41 84 VAL A N 1
ATOM 685 C CA . VAL A 1 84 ? 6.051 -24.359 -29.188 1 46.41 84 VAL A CA 1
ATOM 686 C C . VAL A 1 84 ? 7.531 -24.562 -28.875 1 46.41 84 VAL A C 1
ATOM 688 O O . VAL A 1 84 ? 8.391 -23.875 -29.453 1 46.41 84 VAL A O 1
ATOM 691 N N . TYR A 1 85 ? 7.805 -25.078 -27.828 1 43.22 85 TYR A N 1
ATOM 692 C CA . TYR A 1 85 ? 9.258 -25.031 -27.719 1 43.22 85 TYR A CA 1
ATOM 693 C C . TYR A 1 85 ? 9.906 -26.156 -28.5 1 43.22 85 TYR A C 1
ATOM 695 O O . TYR A 1 85 ? 9.422 -27.297 -28.484 1 43.22 85 TYR A O 1
ATOM 703 N N . GLU A 1 86 ? 10.516 -25.797 -29.578 1 43.41 86 GLU A N 1
ATOM 704 C CA . GLU A 1 86 ? 11.203 -26.484 -30.672 1 43.41 86 GLU A CA 1
ATOM 705 C C . GLU A 1 86 ? 11.734 -27.844 -30.219 1 43.41 86 GLU A C 1
ATOM 707 O O . GLU A 1 86 ? 11.938 -28.734 -31.047 1 43.41 86 GLU A O 1
ATOM 712 N N . GLY A 1 87 ? 11.906 -28.047 -28.953 1 46.97 87 GLY A N 1
ATOM 713 C CA . GLY A 1 87 ? 12.664 -29.281 -28.797 1 46.97 87 GLY A CA 1
ATOM 714 C C . GLY A 1 87 ? 11.781 -30.516 -28.781 1 46.97 87 GLY A C 1
ATOM 715 O O . GLY A 1 87 ? 10.57 -30.422 -28.953 1 46.97 87 GLY A O 1
ATOM 716 N N . ASP A 1 88 ? 12.414 -31.75 -28.844 1 56.81 88 ASP A N 1
ATOM 717 C CA . ASP A 1 88 ? 11.789 -33.062 -28.812 1 56.81 88 ASP A CA 1
ATOM 718 C C . ASP A 1 88 ? 10.914 -33.25 -27.562 1 56.81 88 ASP A C 1
ATOM 720 O O . ASP A 1 88 ? 11.391 -33.094 -26.438 1 56.81 88 ASP A O 1
ATOM 724 N N . GLN A 1 89 ? 9.547 -33.156 -27.703 1 73.56 89 GLN A N 1
ATOM 725 C CA . GLN A 1 89 ? 8.461 -33.25 -26.734 1 73.56 89 GLN A CA 1
ATOM 726 C C . GLN A 1 89 ? 8.359 -34.656 -26.141 1 73.56 89 GLN A C 1
ATOM 728 O O . GLN A 1 89 ? 7.477 -34.938 -25.328 1 73.56 89 GLN A O 1
ATOM 733 N N . HIS A 1 90 ? 9.461 -35.438 -26.484 1 82.62 90 HIS A N 1
ATOM 734 C CA . HIS A 1 90 ? 9.367 -36.844 -26.047 1 82.62 90 HIS A CA 1
ATOM 735 C C . HIS A 1 90 ? 10.328 -37.125 -24.891 1 82.62 90 HIS A C 1
ATOM 737 O O . HIS A 1 90 ? 11.383 -36.5 -24.781 1 82.62 90 HIS A O 1
ATOM 743 N N . LEU A 1 91 ? 9.867 -37.969 -24.156 1 87.31 91 LEU A N 1
ATOM 744 C CA . LEU A 1 91 ? 10.742 -38.469 -23.094 1 87.31 91 LEU A CA 1
ATOM 745 C C . LEU A 1 91 ? 11.641 -39.562 -23.609 1 87.31 91 LEU A C 1
ATOM 747 O O . LEU A 1 91 ? 11.172 -40.5 -24.266 1 87.31 91 LEU A O 1
ATOM 751 N N . ALA A 1 92 ? 12.922 -39.406 -23.359 1 87.12 92 ALA A N 1
ATOM 752 C CA . ALA A 1 92 ? 13.875 -40.469 -23.766 1 87.12 92 ALA A CA 1
ATOM 753 C C . ALA A 1 92 ? 13.953 -41.562 -22.719 1 87.12 92 ALA A C 1
ATOM 755 O O . ALA A 1 92 ? 14.289 -41.312 -21.562 1 87.12 92 ALA A O 1
ATOM 756 N N . ILE A 1 93 ? 13.578 -42.75 -23.109 1 91.31 93 ILE A N 1
ATOM 757 C CA . ILE A 1 93 ? 13.711 -43.969 -22.281 1 91.31 93 ILE A CA 1
ATOM 758 C C . ILE A 1 93 ? 14.422 -45.062 -23.078 1 91.31 93 ILE A C 1
ATOM 760 O O . ILE A 1 93 ? 14.016 -45.375 -24.203 1 91.31 93 ILE A O 1
ATOM 764 N N . SER A 1 94 ? 15.477 -45.562 -22.562 1 89.81 94 SER A N 1
ATOM 765 C CA . SER A 1 94 ? 16.156 -46.688 -23.203 1 89.81 94 SER A CA 1
ATOM 766 C C . SER A 1 94 ? 15.711 -48.031 -22.625 1 89.81 94 SER A C 1
ATOM 768 O O . SER A 1 94 ? 15.273 -48.094 -21.469 1 89.81 94 SER A O 1
ATOM 770 N N . MET A 1 95 ? 15.781 -49.031 -23.453 1 90.38 95 MET A N 1
ATOM 771 C CA . MET A 1 95 ? 15.477 -50.375 -22.969 1 90.38 95 MET A CA 1
ATOM 772 C C . MET A 1 95 ? 16.75 -51.125 -22.656 1 90.38 95 MET A C 1
ATOM 774 O O . MET A 1 95 ? 17.75 -51 -23.375 1 90.38 95 MET A O 1
ATOM 778 N N . THR A 1 96 ? 16.672 -51.844 -21.609 1 89.5 96 THR A N 1
ATOM 779 C CA . THR A 1 96 ? 17.797 -52.719 -21.266 1 89.5 96 THR A CA 1
ATOM 780 C C . THR A 1 96 ? 17.297 -54.031 -20.656 1 89.5 96 THR A C 1
ATOM 782 O O . THR A 1 96 ? 16.125 -54.125 -20.266 1 89.5 96 THR A O 1
ATOM 785 N N . GLN A 1 97 ? 18.172 -55.031 -20.734 1 88.25 97 GLN A N 1
ATOM 786 C CA . GLN A 1 97 ? 17.875 -56.312 -20.094 1 88.25 97 GLN A CA 1
ATOM 787 C C . GLN A 1 97 ? 18.578 -56.438 -18.75 1 88.25 97 GLN A C 1
ATOM 789 O O . GLN A 1 97 ? 19.656 -55.875 -18.547 1 88.25 97 GLN A O 1
ATOM 794 N N . PRO A 1 98 ? 17.906 -57.188 -17.875 1 85.69 98 PRO A N 1
ATOM 795 C CA . PRO A 1 98 ? 18.516 -57.344 -16.547 1 85.69 98 PRO A CA 1
ATOM 796 C C . PRO A 1 98 ? 19.953 -57.812 -16.609 1 85.69 98 PRO A C 1
ATOM 798 O O . PRO A 1 98 ? 20.797 -57.375 -15.812 1 85.69 98 PRO A O 1
ATOM 801 N N . GLY A 1 99 ? 20.234 -58.656 -17.531 1 83.88 99 GLY A N 1
ATOM 802 C CA . GLY A 1 99 ? 21.562 -59.219 -17.641 1 83.88 99 GLY A CA 1
ATOM 803 C C . GLY A 1 99 ? 22.609 -58.219 -18.062 1 83.88 99 GLY A C 1
ATOM 804 O O . GLY A 1 99 ? 23.812 -58.438 -17.875 1 83.88 99 GLY A O 1
ATOM 805 N N . ASN A 1 100 ? 22.172 -57.125 -18.656 1 87.25 100 ASN A N 1
ATOM 806 C CA . ASN A 1 100 ? 23.094 -56.094 -19.125 1 87.25 100 ASN A CA 1
ATOM 807 C C . ASN A 1 100 ? 23.5 -55.156 -17.984 1 87.25 100 ASN A C 1
ATOM 809 O O . ASN A 1 100 ? 24.359 -54.281 -18.172 1 87.25 100 ASN A O 1
ATOM 813 N N . LEU A 1 101 ? 22.922 -55.281 -16.828 1 88.25 101 LEU A N 1
ATOM 814 C CA . LEU A 1 101 ? 23.188 -54.406 -15.688 1 88.25 101 LEU A CA 1
ATOM 815 C C . LEU A 1 101 ? 24.109 -55.094 -14.688 1 88.25 101 LEU A C 1
ATOM 817 O O . LEU A 1 101 ? 23.984 -56.312 -14.445 1 88.25 101 LEU A O 1
ATOM 821 N N . PRO A 1 102 ? 25.078 -54.344 -14.195 1 87.44 102 PRO A N 1
ATOM 822 C CA . PRO A 1 102 ? 25.984 -54.938 -13.211 1 87.44 102 PRO A CA 1
ATOM 823 C C . PRO A 1 102 ? 25.25 -55.438 -11.969 1 87.44 102 PRO A C 1
ATOM 825 O O . PRO A 1 102 ? 24.297 -54.812 -11.516 1 87.44 102 PRO A O 1
ATOM 828 N N . LEU A 1 103 ? 25.75 -56.5 -11.445 1 85.06 103 LEU A N 1
ATOM 829 C CA . LEU A 1 103 ? 25.156 -57.094 -10.25 1 85.06 103 LEU A CA 1
ATOM 830 C C . LEU A 1 103 ? 25.219 -56.156 -9.07 1 85.06 103 LEU A C 1
ATOM 832 O O . LEU A 1 103 ? 24.344 -56.156 -8.211 1 85.06 103 LEU A O 1
ATOM 836 N N . THR A 1 104 ? 26.188 -55.281 -9.086 1 86.75 104 THR A N 1
ATOM 837 C CA . THR A 1 104 ? 26.391 -54.344 -7.992 1 86.75 104 THR A CA 1
ATOM 838 C C . THR A 1 104 ? 25.281 -53.312 -7.973 1 86.75 104 THR A C 1
ATOM 840 O O . THR A 1 104 ? 24.953 -52.75 -6.918 1 86.75 104 THR A O 1
ATOM 843 N N . LEU A 1 105 ? 24.703 -53 -9.086 1 88.31 105 LEU A N 1
ATOM 844 C CA . LEU A 1 105 ? 23.625 -52.031 -9.188 1 88.31 105 LEU A CA 1
ATOM 845 C C . LEU A 1 105 ? 22.422 -52.469 -8.344 1 88.31 105 LEU A C 1
ATOM 847 O O . LEU A 1 105 ? 21.844 -51.656 -7.629 1 88.31 105 LEU A O 1
ATOM 851 N N . TRP A 1 106 ? 22.203 -53.719 -8.297 1 83.94 106 TRP A N 1
ATOM 852 C CA . TRP A 1 106 ? 21 -54.25 -7.645 1 83.94 106 TRP A CA 1
ATOM 853 C C . TRP A 1 106 ? 21.172 -54.25 -6.129 1 83.94 106 TRP A C 1
ATOM 855 O O . TRP A 1 106 ? 20.188 -54.281 -5.387 1 83.94 106 TRP A O 1
ATOM 865 N N . ARG A 1 107 ? 22.438 -54.188 -5.746 1 84.81 107 ARG A N 1
ATOM 866 C CA . ARG A 1 107 ? 22.734 -54.156 -4.316 1 84.81 107 ARG A CA 1
ATOM 867 C C . ARG A 1 107 ? 22.531 -52.75 -3.75 1 84.81 107 ARG A C 1
ATOM 869 O O . ARG A 1 107 ? 22.188 -52.594 -2.58 1 84.81 107 ARG A O 1
ATOM 876 N N . GLU A 1 108 ? 22.625 -51.844 -4.555 1 90.19 108 GLU A N 1
ATOM 877 C CA . GLU A 1 108 ? 22.641 -50.469 -4.062 1 90.19 108 GLU A CA 1
ATOM 878 C C . GLU A 1 108 ? 21.375 -49.688 -4.488 1 90.19 108 GLU A C 1
ATOM 880 O O . GLU A 1 108 ? 21.156 -48.562 -4.07 1 90.19 108 GLU A O 1
ATOM 885 N N . VAL A 1 109 ? 20.547 -50.375 -5.258 1 92.25 109 VAL A N 1
ATOM 886 C CA . VAL A 1 109 ? 19.422 -49.688 -5.906 1 92.25 109 VAL A CA 1
ATOM 887 C C . VAL A 1 109 ? 18.391 -49.281 -4.859 1 92.25 109 VAL A C 1
ATOM 889 O O . VAL A 1 109 ? 18.109 -50.031 -3.928 1 92.25 109 VAL A O 1
ATOM 892 N N . GLU A 1 110 ? 17.922 -48.031 -4.949 1 93.94 110 GLU A N 1
ATOM 893 C CA . GLU A 1 110 ? 16.734 -47.594 -4.199 1 93.94 110 GLU A CA 1
ATOM 894 C C . GLU A 1 110 ? 15.453 -48 -4.918 1 93.94 110 GLU A C 1
ATOM 896 O O . GLU A 1 110 ? 15.281 -47.719 -6.102 1 93.94 110 GLU A O 1
ATOM 901 N N . VAL A 1 111 ? 14.594 -48.688 -4.219 1 93.88 111 VAL A N 1
ATOM 902 C CA . VAL A 1 111 ? 13.352 -49.125 -4.836 1 93.88 111 VAL A CA 1
ATOM 903 C C . VAL A 1 111 ? 12.211 -48.188 -4.449 1 93.88 111 VAL A C 1
ATOM 905 O O . VAL A 1 111 ? 11.984 -47.938 -3.262 1 93.88 111 VAL A O 1
ATOM 908 N N . VAL A 1 112 ? 11.57 -47.656 -5.438 1 95.12 112 VAL A N 1
ATOM 909 C CA . VAL A 1 112 ? 10.367 -46.844 -5.301 1 95.12 112 VAL A CA 1
ATOM 910 C C . VAL A 1 112 ? 9.156 -47.625 -5.805 1 95.12 112 VAL A C 1
ATOM 912 O O . VAL A 1 112 ? 9.141 -48.062 -6.949 1 95.12 112 VAL A O 1
ATOM 915 N N . ARG A 1 113 ? 8.164 -47.812 -4.945 1 95.31 113 ARG A N 1
ATOM 916 C CA . ARG A 1 113 ? 7.023 -48.625 -5.305 1 95.31 113 ARG A CA 1
ATOM 917 C C . ARG A 1 113 ? 6.219 -48 -6.434 1 95.31 113 ARG A C 1
ATOM 919 O O . ARG A 1 113 ? 5.863 -48.688 -7.402 1 95.31 113 ARG A O 1
ATOM 926 N N . ARG A 1 114 ? 5.855 -46.812 -6.281 1 96.5 114 ARG A N 1
ATOM 927 C CA . ARG A 1 114 ? 5.109 -46.062 -7.289 1 96.5 114 ARG A CA 1
ATOM 928 C C . ARG A 1 114 ? 5.762 -44.719 -7.566 1 96.5 114 ARG A C 1
ATOM 930 O O . ARG A 1 114 ? 6.281 -44.062 -6.652 1 96.5 114 ARG A O 1
ATOM 937 N N . ALA A 1 115 ? 5.723 -44.312 -8.859 1 97.38 115 ALA A N 1
ATOM 938 C CA . ALA A 1 115 ? 6.359 -43.062 -9.234 1 97.38 115 ALA A CA 1
ATOM 939 C C . ALA A 1 115 ? 5.582 -42.375 -10.344 1 97.38 115 ALA A C 1
ATOM 941 O O . ALA A 1 115 ? 4.859 -43.031 -11.109 1 97.38 115 ALA A O 1
ATOM 942 N N . GLY A 1 116 ? 5.57 -41.125 -10.305 1 96.56 116 GLY A N 1
ATOM 943 C CA . GLY A 1 116 ? 5.109 -40.281 -11.406 1 96.56 116 GLY A CA 1
ATOM 944 C C . GLY A 1 116 ? 6.191 -39.406 -11.977 1 96.56 116 GLY A C 1
ATOM 945 O O . GLY A 1 116 ? 6.887 -38.688 -11.234 1 96.56 116 GLY A O 1
ATOM 946 N N . LEU A 1 117 ? 6.434 -39.469 -13.289 1 94.75 117 LEU A N 1
ATOM 947 C CA . LEU A 1 117 ? 7.395 -38.625 -13.977 1 94.75 117 LEU A CA 1
ATOM 948 C C . LEU A 1 117 ? 6.676 -37.594 -14.875 1 94.75 117 LEU A C 1
ATOM 950 O O . LEU A 1 117 ? 5.941 -38 -15.789 1 94.75 117 LEU A O 1
ATOM 954 N N . PHE A 1 118 ? 6.895 -36.375 -14.609 1 90.75 118 PHE A N 1
ATOM 955 C CA . PHE A 1 118 ? 6.152 -35.312 -15.297 1 90.75 118 PHE A CA 1
ATOM 956 C C . PHE A 1 118 ? 7.082 -34.188 -15.711 1 90.75 118 PHE A C 1
ATOM 958 O O . PHE A 1 118 ? 8.125 -33.969 -15.086 1 90.75 118 PHE A O 1
ATOM 965 N N . HIS A 1 119 ? 6.68 -33.5 -16.75 1 85.06 119 HIS A N 1
ATOM 966 C CA . HIS A 1 119 ? 7.422 -32.344 -17.234 1 85.06 119 HIS A CA 1
ATOM 967 C C . HIS A 1 119 ? 6.918 -31.047 -16.578 1 85.06 119 HIS A C 1
ATOM 969 O O . HIS A 1 119 ? 5.715 -30.781 -16.578 1 85.06 119 HIS A O 1
ATOM 975 N N . GLN A 1 120 ? 7.898 -30.328 -16.016 1 75.19 120 GLN A N 1
ATOM 976 C CA . GLN A 1 120 ?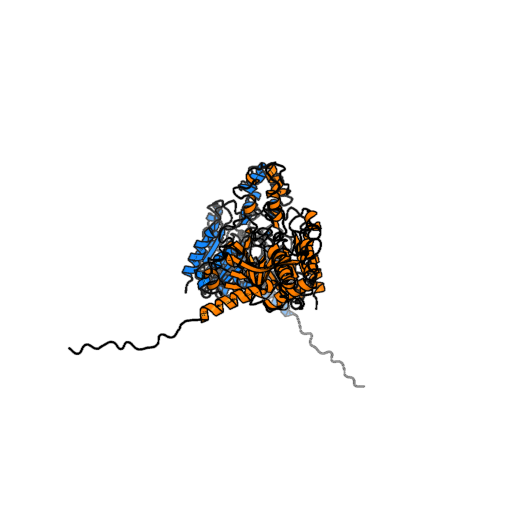 7.531 -29.047 -15.445 1 75.19 120 GLN A CA 1
ATOM 977 C C . GLN A 1 120 ? 7.457 -27.969 -16.516 1 75.19 120 GLN A C 1
ATOM 979 O O . GLN A 1 120 ? 8.43 -27.25 -16.766 1 75.19 120 GLN A O 1
ATOM 984 N N . GLN A 1 121 ? 6.262 -27.828 -16.953 1 75 121 GLN A N 1
ATOM 985 C CA . GLN A 1 121 ? 6.055 -26.797 -17.953 1 75 121 GLN A CA 1
ATOM 986 C C . GLN A 1 121 ? 5.816 -25.438 -17.297 1 75 121 GLN A C 1
ATOM 988 O O . GLN A 1 121 ? 5.168 -25.344 -16.266 1 75 121 GLN A O 1
ATOM 993 N N . HIS A 1 122 ? 6.359 -24.391 -17.812 1 75.31 122 HIS A N 1
ATOM 994 C CA . HIS A 1 122 ? 6.219 -23.031 -17.281 1 75.31 122 HIS A CA 1
ATOM 995 C C . HIS A 1 122 ? 6.707 -22.953 -15.844 1 75.31 122 HIS A C 1
ATOM 997 O O . HIS A 1 122 ? 5.973 -22.5 -14.961 1 75.31 122 HIS A O 1
ATOM 1003 N N . PRO A 1 123 ? 7.902 -23.375 -15.516 1 71 123 PRO A N 1
ATOM 1004 C CA . PRO A 1 123 ? 8.367 -23.562 -14.141 1 71 123 PRO A CA 1
ATOM 1005 C C . PRO A 1 123 ? 8.312 -22.281 -13.32 1 71 123 PRO A C 1
ATOM 1007 O O . PRO A 1 123 ? 8.344 -22.328 -12.086 1 71 123 PRO A O 1
ATOM 1010 N N . LEU A 1 124 ? 8.062 -21.172 -13.875 1 73.06 124 LEU A N 1
ATOM 1011 C CA . LEU A 1 124 ? 8.102 -19.938 -13.094 1 73.06 124 LEU A CA 1
ATOM 1012 C C . LEU A 1 124 ? 6.723 -19.297 -13.055 1 73.06 124 LEU A C 1
ATOM 1014 O O . LEU A 1 124 ? 6.555 -18.234 -12.445 1 73.06 124 LEU A O 1
ATOM 1018 N N . ASN A 1 125 ? 5.812 -20.047 -13.578 1 82.5 125 ASN A N 1
ATOM 1019 C CA . ASN A 1 125 ? 4.477 -19.453 -13.602 1 82.5 125 ASN A CA 1
ATOM 1020 C C . ASN A 1 125 ? 3.541 -20.156 -12.617 1 82.5 125 ASN A C 1
ATOM 1022 O O . ASN A 1 125 ? 3.1 -21.281 -12.867 1 82.5 125 ASN A O 1
ATOM 1026 N N . TYR A 1 126 ? 3.268 -19.469 -11.602 1 88.38 126 TYR A N 1
ATOM 1027 C CA . TYR A 1 126 ? 2.5 -20.016 -10.492 1 88.38 126 TYR A CA 1
ATOM 1028 C C . TYR A 1 126 ? 1.136 -20.516 -10.953 1 88.38 126 TYR A C 1
ATOM 1030 O O . TYR A 1 126 ? 0.681 -21.578 -10.547 1 88.38 126 TYR A O 1
ATOM 1038 N N . TYR A 1 127 ? 0.465 -19.812 -11.828 1 89.25 127 TYR A N 1
ATOM 1039 C CA . TYR A 1 127 ? -0.865 -20.188 -12.297 1 89.25 127 TYR A CA 1
ATOM 1040 C C . TYR A 1 127 ? -0.833 -21.531 -13.016 1 89.25 127 TYR A C 1
ATOM 1042 O O . TYR A 1 127 ? -1.635 -22.406 -12.711 1 89.25 127 TYR A O 1
ATOM 1050 N N . HIS A 1 128 ? 0.093 -21.688 -13.883 1 87.56 128 HIS A N 1
ATOM 1051 C CA . HIS A 1 128 ? 0.162 -22.906 -14.68 1 87.56 128 HIS A CA 1
ATOM 1052 C C . HIS A 1 128 ? 0.532 -24.109 -13.812 1 87.56 128 HIS A C 1
ATOM 1054 O O . HIS A 1 128 ? -0.059 -25.188 -13.953 1 87.56 128 HIS A O 1
ATOM 1060 N N . LEU A 1 129 ? 1.418 -23.875 -12.969 1 88.75 129 LEU A N 1
ATOM 1061 C CA . LEU A 1 129 ? 1.819 -24.969 -12.086 1 88.75 129 LEU A CA 1
ATOM 1062 C C . LEU A 1 129 ? 0.667 -25.391 -11.18 1 88.75 129 LEU A C 1
ATOM 1064 O O . LEU A 1 129 ? 0.354 -26.578 -11.07 1 88.75 129 LEU A O 1
ATOM 1068 N N . PHE A 1 130 ? 0.024 -24.469 -10.641 1 92.94 130 PHE A N 1
ATOM 1069 C CA . PHE A 1 130 ? -0.956 -24.719 -9.594 1 92.94 130 PHE A CA 1
ATOM 1070 C C . PHE A 1 130 ? -2.262 -25.234 -10.18 1 92.94 130 PHE A C 1
ATOM 1072 O O . PHE A 1 130 ? -2.877 -26.141 -9.625 1 92.94 130 PHE A O 1
ATOM 1079 N N . THR A 1 131 ? -2.719 -24.656 -11.273 1 92.25 131 THR A N 1
ATOM 1080 C CA . THR A 1 131 ? -4.082 -24.938 -11.703 1 92.25 131 THR A CA 1
ATOM 1081 C C . THR A 1 131 ? -4.086 -25.875 -12.906 1 92.25 131 THR A C 1
ATOM 1083 O O . THR A 1 131 ? -5.133 -26.406 -13.281 1 92.25 131 THR A O 1
ATOM 1086 N N . GLU A 1 132 ? -2.906 -26.125 -13.469 1 89.31 132 GLU A N 1
ATOM 1087 C CA . GLU A 1 132 ? -2.895 -26.938 -14.672 1 89.31 132 GLU A CA 1
ATOM 1088 C C . GLU A 1 132 ? -1.997 -28.172 -14.5 1 89.31 132 GLU A C 1
ATOM 1090 O O . GLU A 1 132 ? -2.469 -29.297 -14.562 1 89.31 132 GLU A O 1
ATOM 1095 N N . ILE A 1 133 ? -0.813 -27.938 -14.172 1 88.88 133 ILE A N 1
ATOM 1096 C CA . ILE A 1 133 ? 0.174 -29.016 -14.188 1 88.88 133 ILE A CA 1
ATOM 1097 C C . ILE A 1 133 ? -0.083 -29.969 -13.023 1 88.88 133 ILE A C 1
ATOM 1099 O O . ILE A 1 133 ? -0.244 -31.172 -13.227 1 88.88 133 ILE A O 1
ATOM 1103 N N . VAL A 1 134 ? -0.201 -29.438 -11.852 1 92.88 134 VAL A N 1
ATOM 1104 C CA . VAL A 1 134 ? -0.296 -30.312 -10.68 1 92.88 134 VAL A CA 1
ATOM 1105 C C . VAL A 1 134 ? -1.628 -31.062 -10.695 1 92.88 134 VAL A C 1
ATOM 1107 O O . VAL A 1 134 ? -1.673 -32.25 -10.445 1 92.88 134 VAL A O 1
ATOM 1110 N N . PRO A 1 135 ? -2.695 -30.438 -11.039 1 94.31 135 PRO A N 1
ATOM 1111 C CA . PRO A 1 135 ? -3.936 -31.203 -11.133 1 94.31 135 PRO A CA 1
ATOM 1112 C C . PRO A 1 135 ? -3.877 -32.281 -12.219 1 94.31 135 PRO A C 1
ATOM 1114 O O . PRO A 1 135 ? -4.477 -33.344 -12.07 1 94.31 135 PRO A O 1
ATOM 1117 N N . THR A 1 136 ? -3.256 -32 -13.289 1 91.69 136 THR A N 1
ATOM 1118 C CA . THR A 1 136 ? -3.088 -33 -14.336 1 91.69 136 THR A CA 1
ATOM 1119 C C . THR A 1 136 ? -2.234 -34.156 -13.844 1 91.69 136 THR A C 1
ATOM 1121 O O . THR A 1 136 ? -2.527 -35.312 -14.148 1 91.69 136 THR A O 1
ATOM 1124 N N . MET A 1 137 ? -1.212 -33.844 -13.148 1 92.56 137 MET A N 1
ATOM 1125 C CA . MET A 1 137 ? -0.391 -34.875 -12.531 1 92.56 137 MET A CA 1
ATOM 1126 C C . MET A 1 137 ? -1.233 -35.781 -11.625 1 92.56 137 MET A C 1
ATOM 1128 O O . MET A 1 137 ? -1.151 -37 -11.711 1 92.56 137 MET A O 1
ATOM 1132 N N . HIS A 1 138 ? -1.972 -35.125 -10.797 1 95.38 138 HIS A N 1
ATOM 1133 C CA . HIS A 1 138 ? -2.822 -35.875 -9.875 1 95.38 138 HIS A CA 1
ATOM 1134 C C . HIS A 1 138 ? -3.797 -36.781 -10.625 1 95.38 138 HIS A C 1
ATOM 1136 O O . HIS A 1 138 ? -4.004 -37.938 -10.234 1 95.38 138 HIS A O 1
ATOM 1142 N N . TYR A 1 139 ? -4.363 -36.281 -11.664 1 94.75 139 TYR A N 1
ATOM 1143 C CA . TYR A 1 139 ? -5.277 -37.031 -12.5 1 94.75 139 TYR A CA 1
ATOM 1144 C C . TYR A 1 139 ? -4.586 -38.281 -13.07 1 94.75 139 TYR A C 1
ATOM 1146 O O . TYR A 1 139 ? -5.129 -39.375 -13.016 1 94.75 139 TYR A O 1
ATOM 1154 N N . SER A 1 140 ? -3.414 -38.094 -13.562 1 94.19 140 SER A N 1
ATOM 1155 C CA . SER A 1 140 ? -2.643 -39.188 -14.125 1 94.19 140 SER A CA 1
ATOM 1156 C C . SER A 1 140 ? -2.342 -40.25 -13.078 1 94.19 140 SER A C 1
ATOM 1158 O O . SER A 1 140 ? -2.473 -41.438 -13.344 1 94.19 140 SER A O 1
ATOM 1160 N N . ILE A 1 141 ? -1.979 -39.781 -11.953 1 95.62 141 ILE A N 1
ATOM 1161 C CA . ILE A 1 141 ? -1.629 -40.688 -10.859 1 95.62 141 ILE A CA 1
ATOM 1162 C C . ILE A 1 141 ? -2.865 -41.469 -10.422 1 95.62 141 ILE A C 1
ATOM 1164 O O . ILE A 1 141 ? -2.795 -42.656 -10.211 1 95.62 141 ILE A O 1
ATOM 1168 N N . CYS A 1 142 ? -3.963 -40.781 -10.328 1 94.38 142 CYS A N 1
ATOM 1169 C CA . CYS A 1 142 ? -5.219 -41.438 -9.945 1 94.38 142 CYS A CA 1
ATOM 1170 C C . CYS A 1 142 ? -5.633 -42.469 -10.969 1 94.38 142 CYS A C 1
ATOM 1172 O O . CYS A 1 142 ? -5.926 -43.625 -10.617 1 94.38 142 CYS A O 1
ATOM 1174 N N . ARG A 1 143 ? -5.543 -42.156 -12.164 1 93.06 143 ARG A N 1
ATOM 1175 C CA . ARG A 1 143 ? -6.043 -43 -13.234 1 93.06 143 ARG A CA 1
ATOM 1176 C C . ARG A 1 143 ? -5.09 -44.156 -13.5 1 93.06 143 ARG A C 1
ATOM 1178 O O . ARG A 1 143 ? -5.527 -45.312 -13.711 1 93.06 143 ARG A O 1
ATOM 1185 N N . ALA A 1 144 ? -3.832 -43.844 -13.469 1 94.12 144 ALA A N 1
ATOM 1186 C CA . ALA A 1 144 ? -2.85 -44.844 -13.922 1 94.12 144 ALA A CA 1
ATOM 1187 C C . ALA A 1 144 ? -2.379 -45.719 -12.766 1 94.12 144 ALA A C 1
ATOM 1189 O O . ALA A 1 144 ? -2.068 -46.875 -12.961 1 94.12 144 ALA A O 1
ATOM 1190 N N . LEU A 1 145 ? -2.293 -45.125 -11.609 1 93.88 145 LEU A N 1
ATOM 1191 C CA . LEU A 1 145 ? -1.702 -45.844 -10.492 1 93.88 145 LEU A CA 1
ATOM 1192 C C . LEU A 1 145 ? -2.762 -46.219 -9.453 1 93.88 145 LEU A C 1
ATOM 1194 O O . LEU A 1 145 ? -2.469 -46.906 -8.477 1 93.88 145 LEU A O 1
ATOM 1198 N N . GLY A 1 146 ? -3.957 -45.688 -9.656 1 89.75 146 GLY A N 1
ATOM 1199 C CA . GLY A 1 146 ? -5.043 -46 -8.742 1 89.75 146 GLY A CA 1
ATOM 1200 C C . GLY A 1 146 ? -4.922 -45.281 -7.41 1 89.75 146 GLY A C 1
ATOM 1201 O O . GLY A 1 146 ? -5.477 -45.719 -6.402 1 89.75 146 GLY A O 1
ATOM 1202 N N . ILE A 1 147 ? -4.129 -44.281 -7.371 1 86.81 147 ILE A N 1
ATOM 1203 C CA . ILE A 1 147 ? -3.934 -43.5 -6.156 1 86.81 147 ILE A CA 1
ATOM 1204 C C . ILE A 1 147 ? -4.852 -42.281 -6.176 1 86.81 147 ILE A C 1
ATOM 1206 O O . ILE A 1 147 ? -4.441 -41.188 -6.582 1 86.81 147 ILE A O 1
ATOM 1210 N N . CYS A 1 148 ? -6.078 -42.438 -5.711 1 89.5 148 CYS A N 1
ATOM 1211 C CA . CYS A 1 148 ? -7.043 -41.344 -5.645 1 89.5 148 CYS A CA 1
ATOM 1212 C C . CYS A 1 148 ? -7.609 -41.219 -4.238 1 89.5 148 CYS A C 1
ATOM 1214 O O . CYS A 1 148 ? -8.812 -41.375 -4.027 1 89.5 148 CYS A O 1
ATOM 1216 N N . THR A 1 149 ? -6.695 -41 -3.334 1 85.69 149 THR A N 1
ATOM 1217 C CA . THR A 1 149 ? -7.086 -40.875 -1.935 1 85.69 149 THR A CA 1
ATOM 1218 C C . THR A 1 149 ? -6.973 -39.406 -1.483 1 85.69 149 THR A C 1
ATOM 1220 O O . THR A 1 149 ? -6.379 -38.594 -2.18 1 85.69 149 THR A O 1
ATOM 1223 N N . HIS A 1 150 ? -7.598 -39.156 -0.329 1 89.25 150 HIS A N 1
ATOM 1224 C CA . HIS A 1 150 ? -7.535 -37.812 0.213 1 89.25 150 HIS A CA 1
ATOM 1225 C C . HIS A 1 150 ? -6.266 -37.625 1.028 1 89.25 150 HIS A C 1
ATOM 1227 O O . HIS A 1 150 ? -5.949 -36.469 1.418 1 89.25 150 HIS A O 1
ATOM 1233 N N . GLU A 1 151 ? -5.547 -38.625 1.124 1 93.25 151 GLU A N 1
ATOM 1234 C CA . GLU A 1 151 ? -4.285 -38.562 1.851 1 93.25 151 GLU A CA 1
ATOM 1235 C C . GLU A 1 151 ? -3.094 -38.656 0.902 1 93.25 151 GLU A C 1
ATOM 1237 O O . GLU A 1 151 ? -3.176 -39.344 -0.126 1 93.25 151 GLU A O 1
ATOM 1242 N N . ALA A 1 152 ? -2.098 -38 1.299 1 95.31 152 ALA A N 1
ATOM 1243 C CA . ALA A 1 152 ? -0.861 -38.125 0.53 1 95.31 152 ALA A CA 1
ATOM 1244 C C . ALA A 1 152 ? -0.372 -39.594 0.508 1 95.31 152 ALA A C 1
ATOM 1246 O O . ALA A 1 152 ? -0.449 -40.281 1.518 1 95.31 152 ALA A O 1
ATOM 1247 N N . SER A 1 153 ? 0.113 -40 -0.607 1 95.25 153 SER A N 1
ATOM 1248 C CA . SER A 1 153 ? 0.583 -41.375 -0.748 1 95.25 153 SER A CA 1
ATOM 1249 C C . SER A 1 153 ? 2.039 -41.5 -0.312 1 95.25 153 SER A C 1
ATOM 1251 O O . SER A 1 153 ? 2.938 -40.938 -0.949 1 95.25 153 SER A O 1
ATOM 1253 N N . GLN A 1 154 ? 2.268 -42.312 0.649 1 94.12 154 GLN A N 1
ATOM 1254 C CA . GLN A 1 154 ? 3.586 -42.438 1.257 1 94.12 154 GLN A CA 1
ATOM 1255 C C . GLN A 1 154 ? 4.539 -43.188 0.331 1 94.12 154 GLN A C 1
ATOM 1257 O O . GLN A 1 154 ? 5.758 -43.062 0.428 1 94.12 154 GLN A O 1
ATOM 1262 N N . ASP A 1 155 ? 4.016 -43.969 -0.534 1 94 155 ASP A N 1
ATOM 1263 C CA . ASP A 1 155 ? 4.883 -44.812 -1.356 1 94 155 ASP A CA 1
ATOM 1264 C C . ASP A 1 155 ? 5.043 -44.25 -2.758 1 94 155 ASP A C 1
ATOM 1266 O O . ASP A 1 155 ? 5.547 -44.906 -3.662 1 94 155 ASP A O 1
ATOM 1270 N N . LEU A 1 156 ? 4.508 -43.094 -2.926 1 96.88 156 LEU A N 1
ATOM 1271 C CA . LEU A 1 156 ? 4.598 -42.406 -4.215 1 96.88 156 LEU A CA 1
ATOM 1272 C C . LEU A 1 156 ? 5.77 -41.438 -4.23 1 96.88 156 LEU A C 1
ATOM 1274 O O . LEU A 1 156 ? 5.957 -40.688 -3.289 1 96.88 156 LEU A O 1
ATOM 1278 N N . ARG A 1 157 ? 6.586 -41.5 -5.281 1 95.94 157 ARG A N 1
ATOM 1279 C CA . ARG A 1 157 ? 7.637 -40.5 -5.531 1 95.94 157 ARG A CA 1
ATOM 1280 C C . ARG A 1 157 ? 7.398 -39.781 -6.852 1 95.94 157 ARG A C 1
ATOM 1282 O O . ARG A 1 157 ? 7.027 -40.406 -7.852 1 95.94 157 ARG A O 1
ATOM 1289 N N . LEU A 1 158 ? 7.566 -38.5 -6.785 1 95.31 158 LEU A N 1
ATOM 1290 C CA . LEU A 1 158 ? 7.375 -37.688 -7.98 1 95.31 158 LEU A CA 1
ATOM 1291 C C . LEU A 1 158 ? 8.711 -37.219 -8.539 1 95.31 158 LEU A C 1
ATOM 1293 O O . LEU A 1 158 ? 9.625 -36.875 -7.773 1 95.31 158 LEU A O 1
ATOM 1297 N N . PHE A 1 159 ? 8.82 -37.156 -9.898 1 92.56 159 PHE A N 1
ATOM 1298 C CA . PHE A 1 159 ? 10.031 -36.719 -10.578 1 92.56 159 PHE A CA 1
ATOM 1299 C C . PHE A 1 159 ? 9.695 -35.688 -11.641 1 92.56 159 PHE A C 1
ATOM 1301 O O . PHE A 1 159 ? 8.727 -35.844 -12.383 1 92.56 159 PHE A O 1
ATOM 1308 N N . TRP A 1 160 ? 10.484 -34.625 -11.664 1 89 160 TRP A N 1
ATOM 1309 C CA . TRP A 1 160 ? 10.477 -33.719 -12.812 1 89 160 TRP A CA 1
ATOM 1310 C C . TRP A 1 160 ? 11.406 -34.25 -13.906 1 89 160 TRP A C 1
ATOM 1312 O O . TRP A 1 160 ? 12.547 -34.625 -13.633 1 89 160 TRP A O 1
ATOM 1322 N N . VAL A 1 161 ? 10.867 -34.219 -15.047 1 86.75 161 VAL A N 1
ATOM 1323 C CA . VAL A 1 161 ? 11.688 -34.688 -16.172 1 86.75 161 VAL A CA 1
ATOM 1324 C C . VAL A 1 161 ? 11.703 -33.594 -17.266 1 86.75 161 VAL A C 1
ATOM 1326 O O . VAL A 1 161 ? 10.781 -32.781 -17.344 1 86.75 161 VAL A O 1
ATOM 1329 N N . ASN A 1 162 ? 12.773 -33.5 -17.891 1 75.56 162 ASN A N 1
ATOM 1330 C CA . ASN A 1 162 ? 12.906 -32.562 -19 1 75.56 162 ASN A CA 1
ATOM 1331 C C . ASN A 1 162 ? 12.977 -33.25 -20.344 1 75.56 162 ASN A C 1
ATOM 1333 O O . ASN A 1 162 ? 13.242 -34.469 -20.406 1 75.56 162 ASN A O 1
ATOM 1337 N N . LYS A 1 163 ? 12.664 -32.375 -21.203 1 65.38 163 LYS A N 1
ATOM 1338 C CA . LYS A 1 163 ? 12.734 -32.875 -22.562 1 65.38 163 LYS A CA 1
ATOM 1339 C C . LYS A 1 163 ? 14.156 -33.312 -22.922 1 65.38 163 LYS A C 1
ATOM 1341 O O . LYS A 1 163 ? 15.125 -32.844 -22.297 1 65.38 163 LYS A O 1
ATOM 1346 N N . SER A 1 164 ? 14.078 -34.25 -23.812 1 57.41 164 SER A N 1
ATOM 1347 C CA . SER A 1 164 ? 15.383 -34.719 -24.266 1 57.41 164 SER A CA 1
ATOM 1348 C C . SER A 1 164 ? 16.25 -33.531 -24.75 1 57.41 164 SER A C 1
ATOM 1350 O O . SER A 1 164 ? 15.773 -32.656 -25.484 1 57.41 164 SER A O 1
ATOM 1352 N N . GLY A 1 165 ? 17.406 -33.344 -24.312 1 54.62 165 GLY A N 1
ATOM 1353 C CA . GLY A 1 165 ? 18.359 -32.344 -24.797 1 54.62 165 GLY A CA 1
ATOM 1354 C C . GLY A 1 165 ? 18.359 -31.062 -23.969 1 54.62 165 GLY A C 1
ATOM 1355 O O . GLY A 1 165 ? 19.172 -30.172 -24.188 1 54.62 165 GLY A O 1
ATOM 1356 N N . VAL A 1 166 ? 17.344 -30.875 -23.25 1 54.19 166 VAL A N 1
ATOM 1357 C CA . VAL A 1 166 ? 17.328 -29.625 -22.484 1 54.19 166 VAL A CA 1
ATOM 1358 C C . VAL A 1 166 ? 18.016 -29.859 -21.141 1 54.19 166 VAL A C 1
ATOM 1360 O O . VAL A 1 166 ? 17.625 -30.75 -20.375 1 54.19 166 VAL A O 1
ATOM 1363 N N . ASN A 1 167 ? 19.297 -29.406 -21.031 1 48.69 167 ASN A N 1
ATOM 1364 C CA . ASN A 1 167 ? 20 -29.406 -19.766 1 48.69 167 ASN A CA 1
ATOM 1365 C C . ASN A 1 167 ? 19.672 -28.172 -18.922 1 48.69 167 ASN A C 1
ATOM 1367 O O . ASN A 1 167 ? 19.828 -27.047 -19.391 1 48.69 167 ASN A O 1
ATOM 1371 N N . HIS A 1 168 ? 18.734 -28.375 -18.156 1 52.44 168 HIS A N 1
ATOM 1372 C CA . HIS A 1 168 ? 18.641 -27.234 -17.266 1 52.44 168 HIS A CA 1
ATOM 1373 C C . HIS A 1 168 ? 19.781 -27.219 -16.266 1 52.44 168 HIS A C 1
ATOM 1375 O O . HIS A 1 168 ? 20.375 -28.266 -15.953 1 52.44 168 HIS A O 1
ATOM 1381 N N . PRO A 1 169 ? 20.312 -26.062 -16.109 1 47.28 169 PRO A N 1
ATOM 1382 C CA . PRO A 1 169 ? 21.359 -26.078 -15.086 1 47.28 169 PRO A CA 1
ATOM 1383 C C . PRO A 1 169 ? 21 -26.938 -13.875 1 47.28 169 PRO A C 1
ATOM 1385 O O . PRO A 1 169 ? 19.828 -27.062 -13.539 1 47.28 169 PRO A O 1
ATOM 1388 N N . LYS A 1 170 ? 22.016 -27.719 -13.57 1 45.59 170 LYS A N 1
ATOM 1389 C CA . LYS A 1 170 ? 21.938 -28.469 -12.32 1 45.59 170 LYS A CA 1
ATOM 1390 C C . LYS A 1 170 ? 21.297 -27.625 -11.219 1 45.59 170 LYS A C 1
ATOM 1392 O O . LYS A 1 170 ? 21.641 -26.453 -11.055 1 45.59 170 LYS A O 1
ATOM 1397 N N . GLY A 1 171 ? 20.375 -28.219 -10.648 1 44.97 171 GLY A N 1
ATOM 1398 C CA . GLY A 1 171 ? 19.719 -27.469 -9.586 1 44.97 171 GLY A CA 1
ATOM 1399 C C . GLY A 1 171 ? 18.609 -26.562 -10.086 1 44.97 171 GLY A C 1
ATOM 1400 O O . GLY A 1 171 ? 18.031 -25.797 -9.32 1 44.97 171 GLY A O 1
ATOM 1401 N N . TYR A 1 172 ? 18.688 -26.531 -11.375 1 43.75 172 TYR A N 1
ATOM 1402 C CA . TYR A 1 172 ? 17.609 -25.688 -11.891 1 43.75 172 TYR A CA 1
ATOM 1403 C C . TYR A 1 172 ? 16.266 -26.172 -11.383 1 43.75 172 TYR A C 1
ATOM 1405 O O . TYR A 1 172 ? 15.602 -27 -12.016 1 43.75 172 TYR A O 1
ATOM 1413 N N . VAL A 1 173 ? 16.203 -27.094 -10.578 1 45.34 173 VAL A N 1
ATOM 1414 C CA . VAL A 1 173 ? 14.844 -27.125 -10.039 1 45.34 173 VAL A CA 1
ATOM 1415 C C . VAL A 1 173 ? 14.281 -25.703 -9.977 1 45.34 173 VAL A C 1
ATOM 1417 O O . VAL A 1 173 ? 14.82 -24.844 -9.281 1 45.34 173 VAL A O 1
ATOM 1420 N N . PHE A 1 174 ? 13.75 -25.266 -11.039 1 51.69 174 PHE A N 1
ATOM 1421 C CA . PHE A 1 174 ? 13.094 -23.969 -10.859 1 51.69 174 PHE A CA 1
ATOM 1422 C C . PHE A 1 174 ? 12.484 -23.875 -9.469 1 51.69 174 PHE A C 1
ATOM 1424 O O . PHE A 1 174 ? 11.805 -24.797 -9.008 1 51.69 174 PHE A O 1
ATOM 1431 N N . ASN A 1 175 ? 13.25 -23.594 -8.562 1 57.88 175 ASN A N 1
ATOM 1432 C CA . ASN A 1 175 ? 12.75 -23.266 -7.227 1 57.88 175 ASN A CA 1
ATOM 1433 C C . ASN A 1 175 ? 11.305 -22.781 -7.273 1 57.88 175 ASN A C 1
ATOM 1435 O O . ASN A 1 175 ? 11.047 -21.578 -7.402 1 57.88 175 ASN A O 1
ATOM 1439 N N . ALA A 1 176 ? 10.492 -23.953 -7.512 1 65.94 176 ALA A N 1
ATOM 1440 C CA . ALA A 1 176 ? 9.078 -23.609 -7.375 1 65.94 176 ALA A CA 1
ATOM 1441 C C . ALA A 1 176 ? 8.828 -22.812 -6.094 1 65.94 176 ALA A C 1
ATOM 1443 O O . ALA A 1 176 ? 9.547 -22.984 -5.109 1 65.94 176 ALA A O 1
ATOM 1444 N N . PRO A 1 177 ? 7.961 -21.984 -6.238 1 78.69 177 PRO A N 1
ATOM 1445 C CA . PRO A 1 177 ? 7.562 -21.328 -4.992 1 78.69 177 PRO A CA 1
ATOM 1446 C C . PRO A 1 177 ? 7.18 -22.328 -3.895 1 78.69 177 PRO A C 1
ATOM 1448 O O . PRO A 1 177 ? 6.727 -23.438 -4.191 1 78.69 177 PRO A O 1
ATOM 1451 N N . GLN A 1 178 ? 7.477 -22.047 -2.76 1 84.69 178 GLN A N 1
ATOM 1452 C CA . GLN A 1 178 ? 7.191 -22.891 -1.612 1 84.69 178 GLN A CA 1
ATOM 1453 C C . GLN A 1 178 ? 5.746 -23.391 -1.644 1 84.69 178 GLN A C 1
ATOM 1455 O O . GLN A 1 178 ? 5.473 -24.547 -1.282 1 84.69 178 GLN A O 1
ATOM 1460 N N . ALA A 1 179 ? 4.914 -22.641 -2.104 1 90.94 179 ALA A N 1
ATOM 1461 C CA . ALA A 1 179 ? 3.506 -23.016 -2.143 1 90.94 179 ALA A CA 1
ATOM 1462 C C . ALA A 1 179 ? 3.285 -24.203 -3.072 1 90.94 179 ALA A C 1
ATOM 1464 O O . ALA A 1 179 ? 2.422 -25.047 -2.816 1 90.94 179 ALA A O 1
ATOM 1465 N N . ILE A 1 180 ? 4.062 -24.25 -4.109 1 91 180 ILE A N 1
ATOM 1466 C CA . ILE A 1 180 ? 3.938 -25.375 -5.039 1 91 180 ILE A CA 1
ATOM 1467 C C . ILE A 1 180 ? 4.531 -26.641 -4.418 1 91 180 ILE A C 1
ATOM 1469 O O . ILE A 1 180 ? 3.98 -27.719 -4.57 1 91 180 ILE A O 1
ATOM 1473 N N . VAL A 1 181 ? 5.621 -26.406 -3.711 1 89.75 181 VAL A N 1
ATOM 1474 C CA . VAL A 1 181 ? 6.227 -27.531 -2.998 1 89.75 181 VAL A CA 1
ATOM 1475 C C . VAL A 1 181 ? 5.23 -28.094 -1.994 1 89.75 181 VAL A C 1
ATOM 1477 O O . VAL A 1 181 ? 5.035 -29.312 -1.93 1 89.75 181 VAL A O 1
ATOM 1480 N N . ASP A 1 182 ? 4.586 -27.234 -1.274 1 94.56 182 ASP A N 1
ATOM 1481 C CA . ASP A 1 182 ? 3.566 -27.641 -0.314 1 94.56 182 ASP A CA 1
ATOM 1482 C C . ASP A 1 182 ? 2.436 -28.406 -1.007 1 94.56 182 ASP A C 1
ATOM 1484 O O . ASP A 1 182 ? 1.944 -29.406 -0.486 1 94.56 182 ASP A O 1
ATOM 1488 N N . LEU A 1 183 ? 2.064 -27.922 -2.125 1 95.88 183 LEU A N 1
ATOM 1489 C CA . LEU A 1 183 ? 0.977 -28.531 -2.885 1 95.88 183 LEU A CA 1
ATOM 1490 C C . LEU A 1 183 ? 1.339 -29.953 -3.314 1 95.88 183 LEU A C 1
ATOM 1492 O O . LEU A 1 183 ? 0.526 -30.859 -3.188 1 95.88 183 LEU A O 1
ATOM 1496 N N . LEU A 1 184 ? 2.514 -30.109 -3.809 1 94.56 184 LEU A N 1
ATOM 1497 C CA . LEU A 1 184 ? 2.988 -31.422 -4.234 1 94.56 184 LEU A CA 1
ATOM 1498 C C . LEU A 1 184 ? 3.066 -32.375 -3.053 1 94.56 184 LEU A C 1
ATOM 1500 O O . LEU A 1 184 ? 2.834 -33.562 -3.205 1 94.56 184 LEU A O 1
ATOM 1504 N N . GLN A 1 185 ? 3.303 -31.797 -1.921 1 95.25 185 GLN A N 1
ATOM 1505 C CA . GLN A 1 185 ? 3.381 -32.625 -0.719 1 95.25 185 GLN A CA 1
ATOM 1506 C C . GLN A 1 185 ? 2.002 -33.125 -0.317 1 95.25 185 GLN A C 1
ATOM 1508 O O . GLN A 1 185 ? 1.892 -34.094 0.438 1 95.25 185 GLN A O 1
ATOM 1513 N N . CYS A 1 186 ? 0.987 -32.5 -0.755 1 96.44 186 CYS A N 1
ATOM 1514 C CA . CYS A 1 186 ? -0.364 -33 -0.539 1 96.44 186 CYS A CA 1
ATOM 1515 C C . CYS A 1 186 ? -0.6 -34.281 -1.33 1 96.44 186 CYS A C 1
ATOM 1517 O O . CYS A 1 186 ? -1.517 -35.062 -1.023 1 96.44 186 CYS A O 1
ATOM 1519 N N . ILE A 1 187 ? 0.207 -34.562 -2.32 1 96.56 187 ILE A N 1
ATOM 1520 C CA . ILE A 1 187 ? 0.089 -35.75 -3.162 1 96.56 187 ILE A CA 1
ATOM 1521 C C . ILE A 1 187 ? 1.062 -36.812 -2.682 1 96.56 187 ILE A C 1
ATOM 1523 O O . ILE A 1 187 ? 0.684 -38 -2.525 1 96.56 187 ILE A O 1
ATOM 1527 N N . SER A 1 188 ? 2.266 -36.375 -2.443 1 95.94 188 SER A N 1
ATOM 1528 C CA . SER A 1 188 ? 3.32 -37.219 -1.914 1 95.94 188 SER A CA 1
ATOM 1529 C C . SER A 1 188 ? 4.191 -36.469 -0.908 1 95.94 188 SER A C 1
ATOM 1531 O O . SER A 1 188 ? 4.711 -35.406 -1.209 1 95.94 188 SER A O 1
ATOM 1533 N N . PRO A 1 189 ? 4.332 -37 0.292 1 94.81 189 PRO A N 1
ATOM 1534 C CA . PRO A 1 189 ? 5.156 -36.312 1.281 1 94.81 189 PRO A CA 1
ATOM 1535 C C . PRO A 1 189 ? 6.641 -36.344 0.927 1 94.81 189 PRO A C 1
ATOM 1537 O O . PRO A 1 189 ? 7.434 -35.625 1.543 1 94.81 189 PRO A O 1
ATOM 1540 N N . GLN A 1 190 ? 7.027 -37.156 -0.039 1 91.62 190 GLN A N 1
ATOM 1541 C CA . GLN A 1 190 ? 8.422 -37.219 -0.461 1 91.62 190 GLN A CA 1
ATOM 1542 C C . GLN A 1 190 ? 8.781 -36.031 -1.349 1 91.62 190 GLN A C 1
ATOM 1544 O O . GLN A 1 190 ? 7.965 -35.594 -2.156 1 91.62 190 GLN A O 1
ATOM 1549 N N . PRO A 1 191 ? 10.008 -35.531 -1.204 1 88.25 191 PRO A N 1
ATOM 1550 C CA . PRO A 1 191 ? 10.406 -34.438 -2.082 1 88.25 191 PRO A CA 1
ATOM 1551 C C . PRO A 1 191 ? 10.406 -34.844 -3.559 1 88.25 191 PRO A C 1
ATOM 1553 O O . PRO A 1 191 ? 10.781 -35.969 -3.9 1 88.25 191 PRO A O 1
ATOM 1556 N N . VAL A 1 192 ? 10 -33.906 -4.312 1 90 192 VAL A N 1
ATOM 1557 C CA . VAL A 1 192 ? 10.062 -34.125 -5.754 1 90 192 VAL A CA 1
ATOM 1558 C C . VAL A 1 192 ? 11.508 -34 -6.234 1 90 192 VAL A C 1
ATOM 1560 O O . VAL A 1 192 ? 12.234 -33.094 -5.805 1 90 192 VAL A O 1
ATOM 1563 N N . LEU A 1 193 ? 11.906 -34.875 -7.102 1 87.75 193 LEU A N 1
ATOM 1564 C CA . LEU A 1 193 ? 13.281 -34.844 -7.598 1 87.75 193 LEU A CA 1
ATOM 1565 C C . LEU A 1 193 ? 13.32 -34.5 -9.078 1 87.75 193 LEU A C 1
ATOM 1567 O O . LEU A 1 193 ? 12.477 -34.969 -9.852 1 87.75 193 LEU A O 1
ATOM 1571 N N . ASN A 1 194 ? 14.266 -33.75 -9.383 1 85.69 194 ASN A N 1
ATOM 1572 C CA . ASN A 1 194 ? 14.609 -33.625 -10.797 1 85.69 194 ASN A CA 1
ATOM 1573 C C . ASN A 1 194 ? 15.461 -34.812 -11.273 1 85.69 194 ASN A C 1
ATOM 1575 O O . ASN A 1 194 ? 16.406 -35.188 -10.602 1 85.69 194 ASN A O 1
ATOM 1579 N N . LEU A 1 195 ? 15.102 -35.312 -12.391 1 88.06 195 LEU A N 1
ATOM 1580 C CA . LEU A 1 195 ? 15.852 -36.438 -12.938 1 88.06 195 LEU A CA 1
ATOM 1581 C C . LEU A 1 195 ? 17.344 -36.125 -12.984 1 88.06 195 LEU A C 1
ATOM 1583 O O . LEU A 1 195 ? 18.172 -36.969 -12.641 1 88.06 195 LEU A O 1
ATOM 1587 N N . GLN A 1 196 ? 17.609 -34.875 -13.258 1 82.06 196 GLN A N 1
ATOM 1588 C CA . GLN A 1 196 ? 19 -34.469 -13.422 1 82.06 196 GLN A CA 1
ATOM 1589 C C . GLN A 1 196 ? 19.688 -34.312 -12.07 1 82.06 196 GLN A C 1
ATOM 1591 O O . GLN A 1 196 ? 20.922 -34.219 -12.008 1 82.06 196 GLN A O 1
ATOM 1596 N N . ASP A 1 197 ? 18.922 -34.312 -11.07 1 81.81 197 ASP A N 1
ATOM 1597 C CA . ASP A 1 197 ? 19.5 -34.125 -9.75 1 81.81 197 ASP A CA 1
ATOM 1598 C C . ASP A 1 197 ? 19.578 -35.438 -8.984 1 81.81 197 ASP A C 1
ATOM 1600 O O . ASP A 1 197 ? 19.938 -35.469 -7.809 1 81.81 197 ASP A O 1
ATOM 1604 N N . THR A 1 198 ? 19.172 -36.438 -9.727 1 87.19 198 THR A N 1
ATOM 1605 C CA . THR A 1 198 ? 19.266 -37.719 -9.062 1 87.19 198 THR A CA 1
ATOM 1606 C C . THR A 1 198 ? 20.719 -38.125 -8.906 1 87.19 198 THR A C 1
ATOM 1608 O O . THR A 1 198 ? 21.547 -37.875 -9.781 1 87.19 198 THR A O 1
ATOM 1611 N N . GLY A 1 199 ? 21.188 -38.469 -7.77 1 81.12 199 GLY A N 1
ATOM 1612 C CA . GLY A 1 199 ? 22.547 -38.875 -7.453 1 81.12 199 GLY A CA 1
ATOM 1613 C C . GLY A 1 199 ? 23 -40.094 -8.203 1 81.12 199 GLY A C 1
ATOM 1614 O O . GLY A 1 199 ? 22.422 -40.469 -9.242 1 81.12 199 GLY A O 1
ATOM 1615 N N . SER A 1 200 ? 24.094 -40.688 -7.719 1 84.88 200 SER A N 1
ATOM 1616 C CA . SER A 1 200 ? 24.719 -41.844 -8.359 1 84.88 200 SER A CA 1
ATOM 1617 C C . SER A 1 200 ? 24 -43.125 -7.98 1 84.88 200 SER A C 1
ATOM 1619 O O . SER A 1 200 ? 24.125 -44.156 -8.664 1 84.88 200 SER A O 1
ATOM 1621 N N . ARG A 1 201 ? 23.203 -43 -6.902 1 88.38 201 ARG A N 1
ATOM 1622 C CA . ARG A 1 201 ? 22.469 -44.188 -6.504 1 88.38 201 ARG A CA 1
ATOM 1623 C C . ARG A 1 201 ? 21.312 -44.469 -7.457 1 88.38 201 ARG A C 1
ATOM 1625 O O . ARG A 1 201 ? 20.453 -43.625 -7.672 1 88.38 201 ARG A O 1
ATOM 1632 N N . PRO A 1 202 ? 21.359 -45.75 -8.055 1 94.56 202 PRO A N 1
ATOM 1633 C CA . PRO A 1 202 ? 20.25 -46.062 -8.953 1 94.56 202 PRO A CA 1
ATOM 1634 C C . PRO A 1 202 ? 18.906 -46.125 -8.242 1 94.56 202 PRO A C 1
ATOM 1636 O O . PRO A 1 202 ? 18.828 -46.469 -7.059 1 94.56 202 PRO A O 1
ATOM 1639 N N . ILE A 1 203 ? 17.859 -45.75 -9 1 96.12 203 ILE A N 1
ATOM 1640 C CA . ILE A 1 203 ? 16.484 -45.781 -8.477 1 96.12 203 ILE A CA 1
ATOM 1641 C C . ILE A 1 203 ? 15.617 -46.688 -9.375 1 96.12 203 ILE A C 1
ATOM 1643 O O . ILE A 1 203 ? 15.461 -46.406 -10.562 1 96.12 203 ILE A O 1
ATOM 1647 N N . LEU A 1 204 ? 15.141 -47.719 -8.844 1 95.25 204 LEU A N 1
ATOM 1648 C CA . LEU A 1 204 ? 14.211 -48.594 -9.555 1 95.25 204 LEU A CA 1
ATOM 1649 C C . LEU A 1 204 ? 12.773 -48.281 -9.172 1 95.25 204 LEU A C 1
ATOM 1651 O O . LEU A 1 204 ? 12.414 -48.344 -7.992 1 95.25 204 LEU A O 1
ATOM 1655 N N . MET A 1 205 ? 11.984 -48 -10.133 1 96.06 205 MET A N 1
ATOM 1656 C CA . MET A 1 205 ? 10.562 -47.719 -9.93 1 96.06 205 MET A CA 1
ATOM 1657 C C . MET A 1 205 ? 9.719 -48.906 -10.367 1 96.06 205 MET A C 1
ATOM 1659 O O . MET A 1 205 ? 9.688 -49.25 -11.555 1 96.06 205 MET A O 1
ATOM 1663 N N . GLU A 1 206 ? 9.055 -49.5 -9.414 1 94.88 206 GLU A N 1
ATOM 1664 C CA . GLU A 1 206 ? 8.289 -50.688 -9.695 1 94.88 206 GLU A CA 1
ATOM 1665 C C . GLU A 1 206 ? 7.117 -50.406 -10.633 1 94.88 206 GLU A C 1
ATOM 1667 O O . GLU A 1 206 ? 6.812 -51.188 -11.523 1 94.88 206 GLU A O 1
ATOM 1672 N N . LYS A 1 207 ? 6.457 -49.406 -10.367 1 95.81 207 LYS A N 1
ATOM 1673 C CA . LYS A 1 207 ? 5.379 -48.906 -11.211 1 95.81 207 LYS A CA 1
ATOM 1674 C C . LYS A 1 207 ? 5.496 -47.406 -11.43 1 95.81 207 LYS A C 1
ATOM 1676 O O . LYS A 1 207 ? 5.406 -46.625 -10.469 1 95.81 207 LYS A O 1
ATOM 1681 N N . ALA A 1 208 ? 5.691 -47 -12.664 1 97.12 208 ALA A N 1
ATOM 1682 C CA . ALA A 1 208 ? 5.91 -45.594 -12.945 1 97.12 208 ALA A CA 1
ATOM 1683 C C . ALA A 1 208 ? 5 -45.094 -14.078 1 97.12 208 ALA A C 1
ATOM 1685 O O . ALA A 1 208 ? 4.926 -45.719 -15.133 1 97.12 208 ALA A O 1
ATOM 1686 N N . VAL A 1 209 ? 4.27 -44.062 -13.812 1 96.81 209 VAL A N 1
ATOM 1687 C CA . VAL A 1 209 ? 3.459 -43.469 -14.867 1 96.81 209 VAL A CA 1
ATOM 1688 C C . VAL A 1 209 ? 4.227 -42.312 -15.523 1 96.81 209 VAL A C 1
ATOM 1690 O O . VAL A 1 209 ? 4.879 -41.531 -14.836 1 96.81 209 VAL A O 1
ATOM 1693 N N . VAL A 1 210 ? 4.219 -42.281 -16.844 1 94.5 210 VAL A N 1
ATOM 1694 C CA . VAL A 1 210 ? 4.883 -41.25 -17.641 1 94.5 210 VAL A CA 1
ATOM 1695 C C . VAL A 1 210 ? 3.965 -40.812 -18.781 1 94.5 210 VAL A C 1
ATOM 1697 O O . VAL A 1 210 ? 3.139 -41.594 -19.266 1 94.5 210 VAL A O 1
ATOM 1700 N N . GLY A 1 211 ? 4.137 -39.5 -19.109 1 91.12 211 GLY A N 1
ATOM 1701 C CA . GLY A 1 211 ? 3.426 -39 -20.281 1 91.12 211 GLY A CA 1
ATOM 1702 C C . GLY A 1 211 ? 2.23 -38.156 -19.922 1 91.12 211 GLY A C 1
ATOM 1703 O O . GLY A 1 211 ? 2.047 -37.781 -18.766 1 91.12 211 GLY A O 1
ATOM 1704 N N . LEU A 1 212 ? 1.455 -37.812 -21.031 1 89.25 212 LEU A N 1
ATOM 1705 C CA . LEU A 1 212 ? 0.303 -36.938 -20.906 1 89.25 212 LEU A CA 1
ATOM 1706 C C . LEU A 1 212 ? -0.992 -37.688 -21.203 1 89.25 212 LEU A C 1
ATOM 1708 O O . LEU A 1 212 ? -1.085 -38.406 -22.203 1 89.25 212 LEU A O 1
ATOM 1712 N N . PRO A 1 213 ? -1.958 -37.5 -20.266 1 90.19 213 PRO A N 1
ATOM 1713 C CA . PRO A 1 213 ? -3.26 -38.094 -20.578 1 90.19 213 PRO A CA 1
ATOM 1714 C C . PRO A 1 213 ? -3.967 -37.375 -21.719 1 90.19 213 PRO A C 1
ATOM 1716 O O . PRO A 1 213 ? -3.562 -36.25 -22.109 1 90.19 213 PRO A O 1
ATOM 1719 N N . ARG A 1 214 ? -4.93 -38.031 -22.203 1 87.31 214 ARG A N 1
ATOM 1720 C CA . ARG A 1 214 ? -5.742 -37.469 -23.266 1 87.31 214 ARG A CA 1
ATOM 1721 C C . ARG A 1 214 ? -6.363 -36.156 -22.828 1 87.31 214 ARG A C 1
ATOM 1723 O O . ARG A 1 214 ? -6.402 -35.188 -23.594 1 87.31 214 ARG A O 1
ATOM 1730 N N . ASN A 1 215 ? -6.91 -36.219 -21.609 1 86.56 215 ASN A N 1
ATOM 1731 C CA . ASN A 1 215 ? -7.535 -35.031 -21.016 1 86.56 215 ASN A CA 1
ATOM 1732 C C . ASN A 1 215 ? -6.594 -34.312 -20.047 1 86.56 215 ASN A C 1
ATOM 1734 O O . ASN A 1 215 ? -6.121 -34.906 -19.078 1 86.56 215 ASN A O 1
ATOM 1738 N N . VAL A 1 216 ? -6.281 -33.094 -20.406 1 84.81 216 VAL A N 1
ATOM 1739 C CA . VAL A 1 216 ? -5.398 -32.281 -19.562 1 84.81 216 VAL A CA 1
ATOM 1740 C C . VAL A 1 216 ? -6.129 -31.031 -19.094 1 84.81 216 VAL A C 1
ATOM 1742 O O . VAL A 1 216 ? -6.973 -30.5 -19.812 1 84.81 216 VAL A O 1
ATOM 1745 N N . ARG A 1 217 ? -5.844 -30.734 -17.797 1 78.38 217 ARG A N 1
ATOM 1746 C CA . ARG A 1 217 ? -6.309 -29.422 -17.344 1 78.38 217 ARG A CA 1
ATOM 1747 C C . ARG A 1 217 ? -5.516 -28.312 -18.016 1 78.38 217 ARG A C 1
ATOM 1749 O O . ARG A 1 217 ? -4.359 -28.062 -17.656 1 78.38 217 ARG A O 1
ATOM 1756 N N . PHE A 1 218 ? -5.859 -27.969 -19.125 1 67.62 218 PHE A N 1
ATOM 1757 C CA . PHE A 1 218 ? -5.129 -26.922 -19.844 1 67.62 218 PHE A CA 1
ATOM 1758 C C . PHE A 1 218 ? -6.082 -25.844 -20.344 1 67.62 218 PHE A C 1
ATOM 1760 O O . PHE A 1 218 ? -7.16 -26.156 -20.859 1 67.62 218 PHE A O 1
ATOM 1767 N N . TYR A 1 219 ? -5.93 -24.641 -19.734 1 59.03 219 TYR A N 1
ATOM 1768 C CA . TYR A 1 219 ? -6.801 -23.609 -20.312 1 59.03 219 TYR A CA 1
ATOM 1769 C C . TYR A 1 219 ? -6.027 -22.719 -21.266 1 59.03 219 TYR A C 1
ATOM 1771 O O . TYR A 1 219 ? -5.09 -22.016 -20.859 1 59.03 219 TYR A O 1
ATOM 1779 N N . HIS A 1 220 ? -5.676 -23.141 -22.641 1 54.16 220 HIS A N 1
ATOM 1780 C CA . HIS A 1 220 ? -5.203 -22.094 -23.531 1 54.16 220 HIS A CA 1
ATOM 1781 C C . HIS A 1 220 ? -6.254 -21.734 -24.578 1 54.16 220 HIS A C 1
ATOM 1783 O O . HIS A 1 220 ? -6.824 -22.625 -25.203 1 54.16 220 HIS A O 1
ATOM 1789 N N . GLN A 1 221 ? -7.082 -20.625 -24.375 1 51.56 221 GLN A N 1
ATOM 1790 C CA . GLN A 1 221 ? -8.102 -20.188 -25.312 1 51.56 221 GLN A CA 1
ATOM 1791 C C . GLN A 1 221 ? -7.52 -20.016 -26.719 1 51.56 221 GLN A C 1
ATOM 1793 O O . GLN A 1 221 ? -8.258 -19.953 -27.703 1 51.56 221 GLN A O 1
ATOM 1798 N N . LYS A 1 222 ? -6.32 -19.625 -26.781 1 53.69 222 LYS A N 1
ATOM 1799 C CA . LYS A 1 222 ? -6.062 -18.906 -28.031 1 53.69 222 LYS A CA 1
ATOM 1800 C C . LYS A 1 222 ? -5.82 -19.875 -29.188 1 53.69 222 LYS A C 1
ATOM 1802 O O . LYS A 1 222 ? -6.176 -19.578 -30.328 1 53.69 222 LYS A O 1
ATOM 1807 N N . LYS A 1 223 ? -5.008 -20.875 -28.984 1 56.22 223 LYS A N 1
ATOM 1808 C CA . LYS A 1 223 ? -4.531 -21.422 -30.234 1 56.22 223 LYS A CA 1
ATOM 1809 C C . LYS A 1 223 ? -5.387 -22.609 -30.688 1 56.22 223 LYS A C 1
ATOM 1811 O O . LYS A 1 223 ? -5.68 -23.5 -29.891 1 56.22 223 LYS A O 1
ATOM 1816 N N . GLU A 1 224 ? -6.031 -22.359 -31.844 1 56.78 224 GLU A N 1
ATOM 1817 C CA . GLU A 1 224 ? -6.855 -23.391 -32.5 1 56.78 224 GLU A CA 1
ATOM 1818 C C . GLU A 1 224 ? -6.258 -24.781 -32.281 1 56.78 224 GLU A C 1
ATOM 1820 O O . GLU A 1 224 ? -6.984 -25.734 -32 1 56.78 224 GLU A O 1
ATOM 1825 N N . GLU A 1 225 ? -4.941 -24.844 -32.375 1 59.72 225 GLU A N 1
ATOM 1826 C CA . GLU A 1 225 ? -4.297 -26.156 -32.25 1 59.72 225 GLU A CA 1
ATOM 1827 C C . GLU A 1 225 ? -4.441 -26.719 -30.844 1 59.72 225 GLU A C 1
ATOM 1829 O O . GLU A 1 225 ? -4.641 -27.938 -30.688 1 59.72 225 GLU A O 1
ATOM 1834 N N . TRP A 1 226 ? -4.453 -25.828 -29.953 1 65.12 226 TRP A N 1
ATOM 1835 C CA . TRP A 1 226 ? -4.562 -26.297 -28.578 1 65.12 226 TRP A CA 1
ATOM 1836 C C . TRP A 1 226 ? -5.996 -26.688 -28.25 1 65.12 226 TRP A C 1
ATOM 1838 O O . TRP A 1 226 ? -6.23 -27.656 -27.531 1 65.12 226 TRP A O 1
ATOM 1848 N N . GLN A 1 227 ? -6.746 -25.938 -28.953 1 63.44 227 GLN A N 1
ATOM 1849 C CA . GLN A 1 227 ? -8.156 -26.25 -28.734 1 63.44 227 GLN A CA 1
ATOM 1850 C C . GLN A 1 227 ? -8.516 -27.625 -29.297 1 63.44 227 GLN A C 1
ATOM 1852 O O . GLN A 1 227 ? -9.359 -28.328 -28.734 1 63.44 227 GLN A O 1
ATOM 1857 N N . ALA A 1 228 ? -7.793 -27.938 -30.312 1 66.12 228 ALA A N 1
ATOM 1858 C CA . ALA A 1 228 ? -8.055 -29.234 -30.922 1 66.12 228 ALA A CA 1
ATOM 1859 C C . ALA A 1 228 ? -7.438 -30.359 -30.094 1 66.12 228 ALA A C 1
ATOM 1861 O O . ALA A 1 228 ? -8.023 -31.438 -29.969 1 66.12 228 ALA A O 1
ATOM 1862 N N . ARG A 1 229 ? -6.344 -30.141 -29.453 1 72.44 229 ARG A N 1
ATOM 1863 C CA . ARG A 1 229 ? -5.602 -31.172 -28.75 1 72.44 229 ARG A CA 1
ATOM 1864 C C . ARG A 1 229 ? -6.137 -31.359 -27.328 1 72.44 229 ARG A C 1
ATOM 1866 O O . ARG A 1 229 ? -6.195 -32.5 -26.828 1 72.44 229 ARG A O 1
ATOM 1873 N N . PHE A 1 230 ? -6.496 -30.203 -26.75 1 73.25 230 PHE A N 1
ATOM 1874 C CA . PHE A 1 230 ? -6.906 -30.234 -25.344 1 73.25 230 PHE A CA 1
ATOM 1875 C C . PHE A 1 230 ? -8.336 -29.719 -25.188 1 73.25 230 PHE A C 1
ATOM 1877 O O . PHE A 1 230 ? -8.602 -28.875 -24.328 1 73.25 230 PHE A O 1
ATOM 1884 N N . LYS A 1 231 ? -9.172 -30.312 -25.938 1 67.62 231 LYS A N 1
ATOM 1885 C CA . LYS A 1 231 ? -10.562 -29.859 -25.984 1 67.62 231 LYS A CA 1
ATOM 1886 C C . LYS A 1 231 ? -11.289 -30.172 -24.688 1 67.62 231 LYS A C 1
ATOM 1888 O O . LYS A 1 231 ? -12.047 -29.344 -24.172 1 67.62 231 LYS A O 1
ATOM 1893 N N . ASP A 1 232 ? -10.961 -31.438 -24.172 1 74.5 232 ASP A N 1
ATOM 1894 C CA . ASP A 1 232 ? -11.719 -31.875 -23 1 74.5 232 ASP A CA 1
ATOM 1895 C C . ASP A 1 232 ? -10.852 -31.875 -21.75 1 74.5 232 ASP A C 1
ATOM 1897 O O . ASP A 1 232 ? -9.734 -32.406 -21.766 1 74.5 232 ASP A O 1
ATOM 1901 N N . PRO A 1 233 ? -11.383 -31.234 -20.719 1 81.56 233 PRO A N 1
ATOM 1902 C CA . PRO A 1 233 ? -10.688 -31.359 -19.438 1 81.56 233 PRO A CA 1
ATOM 1903 C C . PRO A 1 233 ? -10.883 -32.719 -18.797 1 81.56 233 PRO A C 1
ATOM 1905 O O . PRO A 1 233 ? -11.695 -33.531 -19.266 1 81.56 233 PRO A O 1
ATOM 1908 N N . PRO A 1 234 ? -10.023 -33.031 -17.766 1 89.88 234 PRO A N 1
ATOM 1909 C CA . PRO A 1 234 ? -10.305 -34.25 -17 1 89.88 234 PRO A CA 1
ATOM 1910 C C . PRO A 1 234 ? -11.727 -34.281 -16.438 1 89.88 234 PRO A C 1
ATOM 1912 O O . PRO A 1 234 ? -12.328 -33.219 -16.219 1 89.88 234 PRO A O 1
ATOM 1915 N N . ALA A 1 235 ? -12.242 -35.469 -16.266 1 89.75 235 ALA A N 1
ATOM 1916 C CA . ALA A 1 235 ? -13.586 -35.594 -15.703 1 89.75 235 ALA A CA 1
ATOM 1917 C C . ALA A 1 235 ? -13.688 -34.875 -14.367 1 89.75 235 ALA A C 1
ATOM 1919 O O . ALA A 1 235 ? -12.758 -34.906 -13.555 1 89.75 235 ALA A O 1
ATOM 1920 N N . LEU A 1 236 ? -14.805 -34.344 -14.133 1 92.75 236 LEU A N 1
ATOM 1921 C CA . LEU A 1 236 ? -15.062 -33.469 -12.977 1 92.75 236 LEU A CA 1
ATOM 1922 C C . LEU A 1 236 ? -14.82 -34.219 -11.68 1 92.75 236 LEU A C 1
ATOM 1924 O O . LEU A 1 236 ? -14.344 -33.656 -10.695 1 92.75 236 LEU A O 1
ATOM 1928 N N . LYS A 1 237 ? -15.18 -35.469 -11.648 1 93.75 237 LYS A N 1
ATOM 1929 C CA . LYS A 1 237 ? -15.055 -36.25 -10.422 1 93.75 237 LYS A CA 1
ATOM 1930 C C . LYS A 1 237 ? -13.602 -36.281 -9.938 1 93.75 237 LYS A C 1
ATOM 1932 O O . LYS A 1 237 ? -13.344 -36.25 -8.734 1 93.75 237 LYS A O 1
ATOM 1937 N N . TYR A 1 238 ? -12.617 -36.281 -10.836 1 94.56 238 TYR A N 1
ATOM 1938 C CA . TYR A 1 238 ? -11.203 -36.312 -10.461 1 94.56 238 TYR A CA 1
ATOM 1939 C C . TYR A 1 238 ? -10.734 -34.938 -9.977 1 94.56 238 TYR A C 1
ATOM 1941 O O . TYR A 1 238 ? -9.945 -34.844 -9.039 1 94.56 238 TYR A O 1
ATOM 1949 N N . MET A 1 239 ? -11.297 -33.906 -10.633 1 95.06 239 MET A N 1
ATOM 1950 C CA . MET A 1 239 ? -10.914 -32.562 -10.242 1 95.06 239 MET A CA 1
ATOM 1951 C C . MET A 1 239 ? -11.5 -32.188 -8.875 1 95.06 239 MET A C 1
ATOM 1953 O O . MET A 1 239 ? -10.836 -31.547 -8.062 1 95.06 239 MET A O 1
ATOM 1957 N N . LYS A 1 240 ? -12.672 -32.625 -8.625 1 94.06 240 LYS A N 1
ATOM 1958 C CA . LYS A 1 240 ? -13.289 -32.438 -7.316 1 94.06 240 LYS A CA 1
ATOM 1959 C C . LYS A 1 240 ? -12.516 -33.188 -6.234 1 94.06 240 LYS A C 1
ATOM 1961 O O . LYS A 1 240 ? -12.281 -32.656 -5.148 1 94.06 240 LYS A O 1
ATOM 1966 N N . HIS A 1 241 ? -12.211 -34.406 -6.582 1 94.81 241 HIS A N 1
ATOM 1967 C CA . HIS A 1 241 ? -11.438 -35.219 -5.637 1 94.81 241 HIS A CA 1
ATOM 1968 C C . HIS A 1 241 ? -10.109 -34.562 -5.305 1 94.81 241 HIS A C 1
ATOM 1970 O O . HIS A 1 241 ? -9.688 -34.531 -4.145 1 94.81 241 HIS A O 1
ATOM 1976 N N . TYR A 1 242 ? -9.469 -34.062 -6.285 1 96.38 242 TYR A N 1
ATOM 1977 C CA . TYR A 1 242 ? -8.203 -33.375 -6.098 1 96.38 242 TYR A CA 1
ATOM 1978 C C . TYR A 1 242 ? -8.375 -32.188 -5.148 1 96.38 242 TYR A C 1
ATOM 1980 O O . TYR A 1 242 ? -7.586 -32.031 -4.215 1 96.38 242 TYR A O 1
ATOM 1988 N N . ARG A 1 243 ? -9.352 -31.328 -5.398 1 97.25 243 ARG A N 1
ATOM 1989 C CA . ARG A 1 243 ? -9.609 -30.172 -4.555 1 97.25 243 ARG A CA 1
ATOM 1990 C C . ARG A 1 243 ? -9.898 -30.594 -3.117 1 97.25 243 ARG A C 1
ATOM 1992 O O . ARG A 1 243 ? -9.414 -29.953 -2.174 1 97.25 243 ARG A O 1
ATOM 1999 N N . GLU A 1 244 ? -10.617 -31.688 -2.928 1 97.06 244 GLU A N 1
ATOM 2000 C CA . GLU A 1 244 ? -10.906 -32.25 -1.603 1 97.06 244 GLU A CA 1
ATOM 2001 C C . GLU A 1 244 ? -9.633 -32.75 -0.924 1 97.06 244 GLU A C 1
ATOM 2003 O O . GLU A 1 244 ? -9.469 -32.594 0.29 1 97.06 244 GLU A O 1
ATOM 2008 N N . GLN A 1 245 ? -8.812 -33.312 -1.701 1 97.31 245 GLN A N 1
ATOM 2009 C CA . GLN A 1 245 ? -7.551 -33.812 -1.143 1 97.31 245 GLN A CA 1
ATOM 2010 C C . GLN A 1 245 ? -6.707 -32.625 -0.631 1 97.31 245 GLN A C 1
ATOM 2012 O O . GLN A 1 245 ? -6.102 -32.719 0.439 1 97.31 245 GLN A O 1
ATOM 2017 N N . VAL A 1 246 ? -6.656 -31.594 -1.413 1 98 246 VAL A N 1
ATOM 2018 C CA . VAL A 1 246 ? -5.895 -30.422 -0.997 1 98 246 VAL A CA 1
ATOM 2019 C C . VAL A 1 246 ? -6.508 -29.828 0.271 1 98 246 VAL A C 1
ATOM 2021 O O . VAL A 1 246 ? -5.785 -29.453 1.194 1 98 246 VAL A O 1
ATOM 2024 N N . ALA A 1 247 ? -7.793 -29.797 0.361 1 98.12 247 ALA A N 1
ATOM 2025 C CA . ALA A 1 247 ? -8.484 -29.312 1.553 1 98.12 247 ALA A CA 1
ATOM 2026 C C . ALA A 1 247 ? -8.102 -30.141 2.781 1 98.12 247 ALA A C 1
ATOM 2028 O O . ALA A 1 247 ? -7.797 -29.578 3.838 1 98.12 247 ALA A O 1
ATOM 2029 N N . ALA A 1 248 ? -8.117 -31.406 2.605 1 97.44 248 ALA A N 1
ATOM 2030 C CA . ALA A 1 248 ? -7.742 -32.281 3.697 1 97.44 248 ALA A CA 1
ATOM 2031 C C . ALA A 1 248 ? -6.293 -32.062 4.117 1 97.44 248 ALA A C 1
ATOM 2033 O O . ALA A 1 248 ? -5.988 -32 5.312 1 97.44 248 ALA A O 1
ATOM 2034 N N . CYS A 1 249 ? -5.492 -31.953 3.16 1 97.5 249 CYS A N 1
ATOM 2035 C CA . CYS A 1 249 ? -4.066 -31.734 3.389 1 97.5 249 CYS A CA 1
ATOM 2036 C C . CYS A 1 249 ? -3.82 -30.469 4.18 1 97.5 249 CYS A C 1
ATOM 2038 O O . CYS A 1 249 ? -2.965 -30.422 5.066 1 97.5 249 CYS A O 1
ATOM 2040 N N . LEU A 1 250 ? -4.602 -29.438 3.871 1 97.81 250 LEU A N 1
ATOM 2041 C CA . LEU A 1 250 ? -4.426 -28.141 4.516 1 97.81 250 LEU A CA 1
ATOM 2042 C C . LEU A 1 250 ? -5.262 -28.047 5.785 1 97.81 250 LEU A C 1
ATOM 2044 O O . LEU A 1 250 ? -5.297 -27 6.438 1 97.81 250 LEU A O 1
ATOM 2048 N N . ASN A 1 251 ? -5.902 -29.031 6.117 1 97.44 251 ASN A N 1
ATOM 2049 C CA . ASN A 1 251 ? -6.715 -29.156 7.324 1 97.44 251 ASN A CA 1
ATOM 2050 C C . ASN A 1 251 ? -7.789 -28.078 7.391 1 97.44 251 ASN A C 1
ATOM 2052 O O . ASN A 1 251 ? -7.953 -27.422 8.422 1 97.44 251 ASN A O 1
ATOM 2056 N N . HIS A 1 252 ? -8.453 -27.859 6.281 1 98.06 252 HIS A N 1
ATOM 2057 C CA . HIS A 1 252 ? -9.57 -26.922 6.211 1 98.06 252 HIS A CA 1
ATOM 2058 C C . HIS A 1 252 ? -10.523 -27.281 5.074 1 98.06 252 HIS A C 1
ATOM 2060 O O . HIS A 1 252 ? -10.094 -27.453 3.934 1 98.06 252 HIS A O 1
ATOM 2066 N N . ASP A 1 253 ? -11.773 -27.297 5.34 1 97.81 253 ASP A N 1
ATOM 2067 C CA . ASP A 1 253 ? -12.773 -27.75 4.375 1 97.81 253 ASP A CA 1
ATOM 2068 C C . ASP A 1 253 ? -13.367 -26.578 3.598 1 97.81 253 ASP A C 1
ATOM 2070 O O . ASP A 1 253 ? -14.586 -26.406 3.555 1 97.81 253 ASP A O 1
ATOM 2074 N N . PHE A 1 254 ? -12.516 -25.875 2.871 1 97.81 254 PHE A N 1
ATOM 2075 C CA . PHE A 1 254 ? -12.977 -24.734 2.086 1 97.81 254 PHE A CA 1
ATOM 2076 C C . PHE A 1 254 ? -13.852 -25.188 0.929 1 97.81 254 PHE A C 1
ATOM 2078 O O . PHE A 1 254 ? -14.539 -24.375 0.305 1 97.81 254 PHE A O 1
ATOM 2085 N N . VAL A 1 255 ? -13.898 -26.469 0.599 1 97.69 255 VAL A N 1
ATOM 2086 C CA . VAL A 1 255 ? -14.68 -27.031 -0.5 1 97.69 255 VAL A CA 1
ATOM 2087 C C . VAL A 1 255 ? -16.172 -26.984 -0.153 1 97.69 255 VAL A C 1
ATOM 2089 O O . VAL A 1 255 ? -17 -26.656 -1.005 1 97.69 255 VAL A O 1
ATOM 2092 N N . ASN A 1 256 ? -16.469 -27.219 1.136 1 97 256 ASN A N 1
ATOM 2093 C CA . ASN A 1 256 ? -17.859 -27.359 1.505 1 97 256 ASN A CA 1
ATOM 2094 C C . ASN A 1 256 ? -18.328 -26.203 2.391 1 97 256 ASN A C 1
ATOM 2096 O O . ASN A 1 256 ? -19.531 -25.984 2.549 1 97 256 ASN A O 1
ATOM 2100 N N . GLU A 1 257 ? -17.422 -25.469 2.898 1 97.12 257 GLU A N 1
ATOM 2101 C CA . GLU A 1 257 ? -17.781 -24.344 3.76 1 97.12 257 GLU A CA 1
ATOM 2102 C C . GLU A 1 257 ? -18.328 -23.172 2.943 1 97.12 257 GLU A C 1
ATOM 2104 O O . GLU A 1 257 ? -18 -23.031 1.763 1 97.12 257 GLU A O 1
ATOM 2109 N N . ARG A 1 258 ? -19.141 -22.406 3.709 1 96.75 258 ARG A N 1
ATOM 2110 C CA . ARG A 1 258 ? -19.672 -21.203 3.07 1 96.75 258 ARG A CA 1
ATOM 2111 C C . ARG A 1 258 ? -18.859 -19.984 3.432 1 96.75 258 ARG A C 1
ATOM 2113 O O . ARG A 1 258 ? -18.234 -19.938 4.492 1 96.75 258 ARG A O 1
ATOM 2120 N N . ALA A 1 259 ? -18.938 -19.031 2.555 1 96.56 259 ALA A N 1
ATOM 2121 C CA . ALA A 1 259 ? -18.25 -17.766 2.803 1 96.56 259 ALA A CA 1
ATOM 2122 C C . ALA A 1 259 ? -18.75 -17.109 4.086 1 96.56 259 ALA A C 1
ATOM 2124 O O . ALA A 1 259 ? -19.953 -17.141 4.383 1 96.56 259 ALA A O 1
ATOM 2125 N N . PRO A 1 260 ? -17.797 -16.484 4.832 1 91.56 260 PRO A N 1
ATOM 2126 C CA . PRO A 1 260 ? -18.219 -15.789 6.047 1 91.56 260 PRO A CA 1
ATOM 2127 C C . PRO A 1 260 ? -19.172 -14.625 5.762 1 91.56 260 PRO A C 1
ATOM 2129 O O . PRO A 1 260 ? -19 -13.922 4.766 1 91.56 260 PRO A O 1
ATOM 2132 N N . THR A 1 261 ? -20.172 -14.508 6.633 1 88.69 261 THR A N 1
ATOM 2133 C CA . THR A 1 261 ? -21.141 -13.43 6.461 1 88.69 261 THR A CA 1
ATOM 2134 C C . THR A 1 261 ? -21.188 -12.547 7.703 1 88.69 261 THR A C 1
ATOM 2136 O O . THR A 1 261 ? -21.844 -11.5 7.699 1 88.69 261 THR A O 1
ATOM 2139 N N . ASP A 1 262 ? -20.438 -12.977 8.742 1 83.31 262 ASP A N 1
ATOM 2140 C CA . ASP A 1 262 ? -20.438 -12.227 9.992 1 83.31 262 ASP A CA 1
ATOM 2141 C C . ASP A 1 262 ? -19.062 -12.266 10.648 1 83.31 262 ASP A C 1
ATOM 2143 O O . ASP A 1 262 ? -18.797 -13.125 11.5 1 83.31 262 ASP A O 1
ATOM 2147 N N . PRO A 1 263 ? -18.25 -11.422 10.289 1 83.75 263 PRO A N 1
ATOM 2148 C CA . PRO A 1 263 ? -18.469 -10.336 9.32 1 83.75 263 PRO A CA 1
ATOM 2149 C C . PRO A 1 263 ? -18.156 -10.758 7.887 1 83.75 263 PRO A C 1
ATOM 2151 O O . PRO A 1 263 ? -17.469 -11.758 7.668 1 83.75 263 PRO A O 1
ATOM 2154 N N . VAL A 1 264 ? -18.734 -10.016 6.965 1 90.38 264 VAL A N 1
ATOM 2155 C CA . VAL A 1 264 ? -18.281 -10.133 5.578 1 90.38 264 VAL A CA 1
ATOM 2156 C C . VAL A 1 264 ? -16.844 -9.633 5.453 1 90.38 264 VAL A C 1
ATOM 2158 O O . VAL A 1 264 ? -16.516 -8.547 5.949 1 90.38 264 VAL A O 1
ATOM 2161 N N . ARG A 1 265 ? -16.047 -10.414 4.918 1 92.62 265 ARG A N 1
ATOM 2162 C CA . ARG A 1 265 ? -14.641 -10.062 4.762 1 92.62 265 ARG A CA 1
ATOM 2163 C C . ARG A 1 265 ? -14.305 -9.781 3.301 1 92.62 265 ARG A C 1
ATOM 2165 O O . ARG A 1 265 ? -14.391 -10.68 2.457 1 92.62 265 ARG A O 1
ATOM 2172 N N . ILE A 1 266 ? -13.938 -8.578 3.047 1 95.12 266 ILE A N 1
ATOM 2173 C CA . ILE A 1 266 ? -13.508 -8.188 1.709 1 95.12 266 ILE A CA 1
ATOM 2174 C C . ILE A 1 266 ? -11.977 -8.133 1.651 1 95.12 266 ILE A C 1
ATOM 2176 O O . ILE A 1 266 ? -11.352 -7.348 2.363 1 95.12 266 ILE A O 1
ATOM 2180 N N . THR A 1 267 ? -11.414 -8.977 0.837 1 96.19 267 THR A N 1
ATOM 2181 C CA . THR A 1 267 ? -9.961 -9.07 0.73 1 96.19 267 THR A CA 1
ATOM 2182 C C . THR A 1 267 ? -9.484 -8.555 -0.625 1 96.19 267 THR A C 1
ATOM 2184 O O . THR A 1 267 ? -9.914 -9.055 -1.669 1 96.19 267 THR A O 1
ATOM 2187 N N . ILE A 1 268 ? -8.625 -7.594 -0.6 1 96.56 268 ILE A N 1
ATOM 2188 C CA . ILE A 1 268 ? -7.941 -7.105 -1.79 1 96.56 268 ILE A CA 1
ATOM 2189 C C . ILE A 1 268 ? -6.516 -7.652 -1.825 1 96.56 268 ILE A C 1
ATOM 2191 O O . ILE A 1 268 ? -5.699 -7.328 -0.96 1 96.56 268 ILE A O 1
ATOM 2195 N N . VAL A 1 269 ? -6.297 -8.5 -2.75 1 96.25 269 VAL A N 1
ATOM 2196 C CA . VAL A 1 269 ? -4.938 -8.984 -2.936 1 96.25 269 VAL A CA 1
ATOM 2197 C C . VAL A 1 269 ? -4.211 -8.117 -3.965 1 96.25 269 VAL A C 1
ATOM 2199 O O . VAL A 1 269 ? -4.602 -8.086 -5.137 1 96.25 269 VAL A O 1
ATOM 2202 N N . ASN A 1 270 ? -3.236 -7.453 -3.49 1 94.75 270 ASN A N 1
ATOM 2203 C CA . ASN A 1 270 ? -2.436 -6.559 -4.316 1 94.75 270 ASN A CA 1
ATOM 2204 C C . ASN A 1 270 ? -1.031 -7.109 -4.547 1 94.75 270 ASN A C 1
ATOM 2206 O O . ASN A 1 270 ? -0.687 -8.172 -4.027 1 94.75 270 ASN A O 1
ATOM 2210 N N . ARG A 1 271 ? -0.307 -6.5 -5.43 1 91.81 271 ARG A N 1
ATOM 2211 C CA . ARG A 1 271 ? 1.054 -6.906 -5.766 1 91.81 271 ARG A CA 1
ATOM 2212 C C . ARG A 1 271 ? 2.051 -5.797 -5.441 1 91.81 271 ARG A C 1
ATOM 2214 O O . ARG A 1 271 ? 1.687 -4.621 -5.402 1 91.81 271 ARG A O 1
ATOM 2221 N N . HIS A 1 272 ? 3.27 -6.273 -5.195 1 90.56 272 HIS A N 1
ATOM 2222 C CA . HIS A 1 272 ? 4.324 -5.273 -5.098 1 90.56 272 HIS A CA 1
ATOM 2223 C C . HIS A 1 272 ? 4.383 -4.414 -6.359 1 90.56 272 HIS A C 1
ATOM 2225 O O . HIS A 1 272 ? 4.137 -4.902 -7.461 1 90.56 272 HIS A O 1
ATOM 2231 N N . TYR A 1 273 ? 4.777 -3.188 -6.199 1 89.31 273 TYR A N 1
ATOM 2232 C CA . TYR A 1 273 ? 4.887 -2.291 -7.344 1 89.31 273 TYR A CA 1
ATOM 2233 C C . TYR A 1 273 ? 5.828 -2.861 -8.398 1 89.31 273 TYR A C 1
ATOM 2235 O O . TYR A 1 273 ? 5.508 -2.865 -9.586 1 89.31 273 TYR A O 1
ATOM 2243 N N . GLU A 1 274 ? 6.918 -3.404 -7.984 1 85.88 274 GLU A N 1
ATOM 2244 C CA . GLU A 1 274 ? 7.98 -3.869 -8.867 1 85.88 274 GLU A CA 1
ATOM 2245 C C . GLU A 1 274 ? 7.535 -5.082 -9.68 1 85.88 274 GLU A C 1
ATOM 2247 O O . GLU A 1 274 ? 8.102 -5.375 -10.734 1 85.88 274 GLU A O 1
ATOM 2252 N N . ALA A 1 275 ? 6.559 -5.742 -9.125 1 84.12 275 ALA A N 1
ATOM 2253 C CA . ALA A 1 275 ? 6.098 -6.957 -9.797 1 84.12 275 ALA A CA 1
ATOM 2254 C C . ALA A 1 275 ? 5.141 -6.625 -10.938 1 84.12 275 ALA A C 1
ATOM 2256 O O . ALA A 1 275 ? 4.836 -7.484 -11.766 1 84.12 275 ALA A O 1
ATOM 2257 N N . GLY A 1 276 ? 4.668 -5.383 -11 1 85.38 276 GLY A N 1
ATOM 2258 C CA . GLY A 1 276 ? 3.719 -4.98 -12.023 1 85.38 276 GLY A CA 1
ATOM 2259 C C . GLY A 1 276 ? 2.281 -5.309 -11.672 1 85.38 276 GLY A C 1
ATOM 2260 O O . GLY A 1 276 ? 2.021 -6 -10.688 1 85.38 276 GLY A O 1
ATOM 2261 N N . ARG A 1 277 ? 1.32 -4.633 -12.398 1 87.5 277 ARG A N 1
ATOM 2262 C CA . ARG A 1 277 ? -0.123 -4.797 -12.258 1 87.5 277 ARG A CA 1
ATOM 2263 C C . ARG A 1 277 ? -0.573 -4.5 -10.828 1 87.5 277 ARG A C 1
ATOM 2265 O O . ARG A 1 277 ? -1.46 -5.176 -10.305 1 87.5 277 ARG A O 1
ATOM 2272 N N . SER A 1 278 ? 0.108 -3.574 -10.211 1 91.75 278 SER A N 1
ATOM 2273 C CA . SER A 1 278 ? -0.249 -3.166 -8.859 1 91.75 278 SER A CA 1
ATOM 2274 C C . SER A 1 278 ? -1.405 -2.172 -8.867 1 91.75 278 SER A C 1
ATOM 2276 O O . SER A 1 278 ? -1.519 -1.352 -9.781 1 91.75 278 SER A O 1
ATOM 2278 N N . LEU A 1 279 ? -2.293 -2.373 -7.934 1 94.12 279 LEU A N 1
ATOM 2279 C CA . LEU A 1 279 ? -3.316 -1.372 -7.656 1 94.12 279 LEU A CA 1
ATOM 2280 C C . LEU A 1 279 ? -2.758 -0.25 -6.785 1 94.12 279 LEU A C 1
ATOM 2282 O O . LEU A 1 279 ? -2.654 -0.397 -5.566 1 94.12 279 LEU A O 1
ATOM 2286 N N . LEU A 1 280 ? -2.484 0.875 -7.406 1 92.69 280 LEU A N 1
ATOM 2287 C CA . LEU A 1 280 ? -1.74 1.936 -6.734 1 92.69 280 LEU A CA 1
ATOM 2288 C C . LEU A 1 280 ? -2.604 2.623 -5.684 1 92.69 280 LEU A C 1
ATOM 2290 O O . LEU A 1 280 ? -2.084 3.176 -4.711 1 92.69 280 LEU A O 1
ATOM 2294 N N . ASN A 1 281 ? -3.908 2.607 -5.902 1 93.38 281 ASN A N 1
ATOM 2295 C CA . ASN A 1 281 ? -4.785 3.309 -4.973 1 93.38 281 ASN A CA 1
ATOM 2296 C C . ASN A 1 281 ? -5.645 2.338 -4.168 1 93.38 281 ASN A C 1
ATOM 2298 O O . ASN A 1 281 ? -6.824 2.598 -3.924 1 93.38 281 ASN A O 1
ATOM 2302 N N . ALA A 1 282 ? -5.082 1.217 -3.785 1 94.56 282 ALA A N 1
ATOM 2303 C CA . ALA A 1 282 ? -5.785 0.199 -3.008 1 94.56 282 ALA A CA 1
ATOM 2304 C C . ALA A 1 282 ? -6.355 0.79 -1.72 1 94.56 282 ALA A C 1
ATOM 2306 O O . ALA A 1 282 ? -7.473 0.459 -1.319 1 94.56 282 ALA A O 1
ATOM 2307 N N . GLU A 1 283 ? -5.605 1.648 -1.074 1 92.31 283 GLU A N 1
ATOM 2308 C CA . GLU A 1 283 ? -6.074 2.25 0.171 1 92.31 283 GLU A CA 1
ATOM 2309 C C . GLU A 1 283 ? -7.297 3.133 -0.067 1 92.31 283 GLU A C 1
ATOM 2311 O O . GLU A 1 283 ? -8.219 3.162 0.751 1 92.31 283 GLU A O 1
ATOM 2316 N N . THR A 1 284 ? -7.254 3.885 -1.096 1 93.44 284 THR A N 1
ATOM 2317 C CA . THR A 1 284 ? -8.414 4.699 -1.441 1 93.44 284 THR A CA 1
ATOM 2318 C C . THR A 1 284 ? -9.633 3.818 -1.712 1 93.44 284 THR A C 1
ATOM 2320 O O . THR A 1 284 ? -10.742 4.145 -1.293 1 93.44 284 THR A O 1
ATOM 2323 N N . ILE A 1 285 ? -9.391 2.732 -2.393 1 95.62 285 ILE A N 1
ATOM 2324 C CA . ILE A 1 285 ? -10.461 1.782 -2.672 1 95.62 285 ILE A CA 1
ATOM 2325 C C . ILE A 1 285 ? -11.023 1.236 -1.361 1 95.62 285 ILE A C 1
ATOM 2327 O O . ILE A 1 285 ? -12.242 1.158 -1.185 1 95.62 285 ILE A O 1
ATOM 2331 N N . LYS A 1 286 ? -10.172 0.875 -0.473 1 92.88 286 LYS A N 1
ATOM 2332 C CA . LYS A 1 286 ? -10.594 0.396 0.84 1 92.88 286 LYS A CA 1
ATOM 2333 C C . LYS A 1 286 ? -11.469 1.429 1.548 1 92.88 286 LYS A C 1
ATOM 2335 O O . LYS A 1 286 ? -12.516 1.088 2.105 1 92.88 286 LYS A O 1
ATOM 2340 N N . ASP A 1 287 ? -11.039 2.67 1.51 1 90.81 287 ASP A N 1
ATOM 2341 C CA . ASP A 1 287 ? -11.789 3.746 2.15 1 90.81 287 ASP A CA 1
ATOM 2342 C C . ASP A 1 287 ? -13.188 3.869 1.555 1 90.81 287 ASP A C 1
ATOM 2344 O O . ASP A 1 287 ? -14.164 4.062 2.283 1 90.81 287 ASP A O 1
ATOM 2348 N N . HIS A 1 288 ? -13.227 3.799 0.269 1 93.75 288 HIS A N 1
ATOM 2349 C CA . HIS A 1 288 ? -14.523 3.893 -0.402 1 93.75 288 HIS A CA 1
ATOM 2350 C C . HIS A 1 288 ? -15.438 2.738 -0.004 1 93.75 288 HIS A C 1
ATOM 2352 O O . HIS A 1 288 ? -16.625 2.939 0.24 1 93.75 288 HIS A O 1
ATOM 2358 N N . ILE A 1 289 ? -14.898 1.52 0.078 1 93.88 289 ILE A N 1
ATOM 2359 C CA . ILE A 1 289 ? -15.688 0.353 0.459 1 93.88 289 ILE A CA 1
ATOM 2360 C C . ILE A 1 289 ? -16.203 0.526 1.883 1 93.88 289 ILE A C 1
ATOM 2362 O O . ILE A 1 289 ? -17.391 0.287 2.15 1 93.88 289 ILE A O 1
ATOM 2366 N N . LEU A 1 290 ? -15.336 0.969 2.777 1 89.38 290 LEU A N 1
ATOM 2367 C CA . LEU A 1 290 ? -15.695 1.151 4.18 1 89.38 290 LEU A CA 1
ATOM 2368 C C . LEU A 1 290 ? -16.781 2.213 4.328 1 89.38 290 LEU A C 1
ATOM 2370 O O . LEU A 1 290 ? -17.531 2.201 5.301 1 89.38 290 LEU A O 1
ATOM 2374 N N . SER A 1 291 ? -16.828 3.094 3.369 1 89.12 291 SER A N 1
ATOM 2375 C CA . SER A 1 291 ? -17.781 4.195 3.445 1 89.12 291 SER A CA 1
ATOM 2376 C C . SER A 1 291 ? -19.156 3.783 2.896 1 89.12 291 SER A C 1
ATOM 2378 O O . SER A 1 291 ? -20.109 4.543 2.986 1 89.12 291 SER A O 1
ATOM 2380 N N . LEU A 1 292 ? -19.203 2.613 2.326 1 90.56 292 LEU A N 1
ATOM 2381 C CA . LEU A 1 292 ? -20.484 2.139 1.825 1 90.56 292 LEU A CA 1
ATOM 2382 C C . LEU A 1 292 ? -21.484 1.969 2.965 1 90.56 292 LEU A C 1
ATOM 2384 O O . LEU A 1 292 ? -21.125 1.492 4.043 1 90.56 292 LEU A O 1
ATOM 2388 N N . PRO A 1 293 ? -22.703 2.334 2.771 1 85.19 293 PRO A N 1
ATOM 2389 C CA . PRO A 1 293 ? -23.719 2.232 3.826 1 85.19 293 PRO A CA 1
ATOM 2390 C C . PRO A 1 293 ? -23.844 0.817 4.387 1 85.19 293 PRO A C 1
ATOM 2392 O O . PRO A 1 293 ? -23.953 0.637 5.602 1 85.19 293 PRO A O 1
ATOM 2395 N N . SER A 1 294 ? -23.797 -0.117 3.557 1 80.44 294 SER A N 1
ATOM 2396 C CA . SER A 1 294 ? -23.969 -1.503 3.98 1 80.44 294 SER A CA 1
ATOM 2397 C C . SER A 1 294 ? -22.828 -1.958 4.871 1 80.44 294 SER A C 1
ATOM 2399 O O . SER A 1 294 ? -23 -2.84 5.715 1 80.44 294 SER A O 1
ATOM 2401 N N . 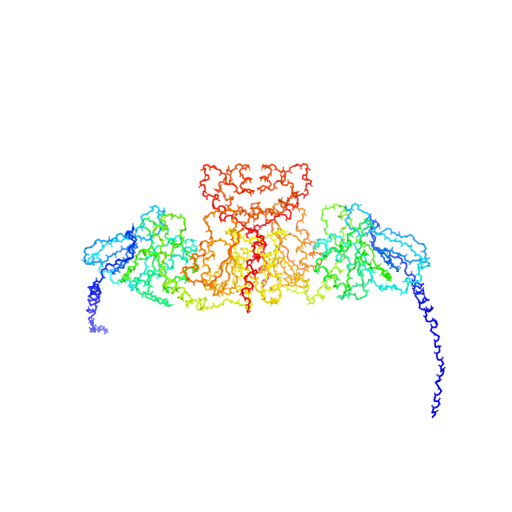VAL A 1 295 ? -21.688 -1.426 4.656 1 82.94 295 VAL A N 1
ATOM 2402 C CA . VAL A 1 295 ? -20.516 -1.771 5.465 1 82.94 295 VAL A CA 1
ATOM 2403 C C . VAL A 1 295 ? -20.562 -1.015 6.789 1 82.94 295 VAL A C 1
ATOM 2405 O O . VAL A 1 295 ? -20.328 -1.595 7.852 1 82.94 295 VAL A O 1
ATOM 2408 N N . ARG A 1 296 ? -20.906 0.244 6.738 1 76.25 296 ARG A N 1
ATOM 2409 C CA . ARG A 1 296 ? -20.969 1.081 7.93 1 76.25 296 ARG A CA 1
ATOM 2410 C C . ARG A 1 296 ? -22 0.542 8.914 1 76.25 296 ARG A C 1
ATOM 2412 O O . ARG A 1 296 ? -21.781 0.563 10.133 1 76.25 296 ARG A O 1
ATOM 2419 N N . GLU A 1 297 ? -23.047 0.03 8.406 1 74.12 297 GLU A N 1
ATOM 2420 C CA . GLU A 1 297 ? -24.156 -0.456 9.227 1 74.12 297 GLU A CA 1
ATOM 2421 C C . GLU A 1 297 ? -23.812 -1.788 9.883 1 74.12 297 GLU A C 1
ATOM 2423 O O . GLU A 1 297 ? -24.328 -2.113 10.953 1 74.12 297 GLU A O 1
ATOM 2428 N N . ALA A 1 298 ? -23.016 -2.51 9.172 1 68.56 298 ALA A N 1
ATOM 2429 C CA . ALA A 1 298 ? -22.672 -3.828 9.695 1 68.56 298 ALA A CA 1
ATOM 2430 C C . ALA A 1 298 ? -21.703 -3.713 10.867 1 68.56 298 ALA A C 1
ATOM 2432 O O . ALA A 1 298 ? -21.562 -4.648 11.664 1 68.56 298 ALA A O 1
ATOM 2433 N N . GLY A 1 299 ? -21.266 -2.568 11.203 1 59.66 299 GLY A N 1
ATOM 2434 C CA . GLY A 1 299 ? -20.406 -2.34 12.352 1 59.66 299 GLY A CA 1
ATOM 2435 C C . GLY A 1 299 ? -18.938 -2.332 12 1 59.66 299 GLY A C 1
ATOM 2436 O O . GLY A 1 299 ? -18.547 -2.682 10.883 1 59.66 299 GLY A O 1
ATOM 2437 N N . PRO A 1 300 ? -18.344 -1.69 12.773 1 53.81 300 PRO A N 1
ATOM 2438 C CA . PRO A 1 300 ? -16.922 -1.393 12.562 1 53.81 300 PRO A CA 1
ATOM 2439 C C . PRO A 1 300 ? -16.078 -2.65 12.367 1 53.81 300 PRO A C 1
ATOM 2441 O O . PRO A 1 300 ? -14.898 -2.557 12.008 1 53.81 300 PRO A O 1
ATOM 2444 N N . GLU A 1 301 ? -16.812 -3.74 12.734 1 55.5 301 GLU A N 1
ATOM 2445 C CA . GLU A 1 301 ? -16 -4.949 12.648 1 55.5 301 GLU A CA 1
ATOM 2446 C C . GLU A 1 301 ? -15.734 -5.328 11.195 1 55.5 301 GLU A C 1
ATOM 2448 O O . GLU A 1 301 ? -15.102 -6.348 10.922 1 55.5 301 GLU A O 1
ATOM 2453 N N . ARG A 1 302 ? -16.453 -4.594 10.344 1 58.53 302 ARG A N 1
ATOM 2454 C CA . ARG A 1 302 ? -16.422 -5.043 8.953 1 58.53 302 ARG A CA 1
ATOM 2455 C C . ARG A 1 302 ? -15.078 -4.715 8.305 1 58.53 302 ARG A C 1
ATOM 2457 O O . ARG A 1 302 ? -14.562 -3.604 8.453 1 58.53 302 ARG A O 1
ATOM 2464 N N . VAL A 1 303 ? -14.484 -5.934 7.688 1 76.44 303 VAL A N 1
ATOM 2465 C CA . VAL A 1 303 ? -13.07 -6.254 7.504 1 76.44 303 VAL A CA 1
ATOM 2466 C C . VAL A 1 303 ? -12.688 -6.082 6.039 1 76.44 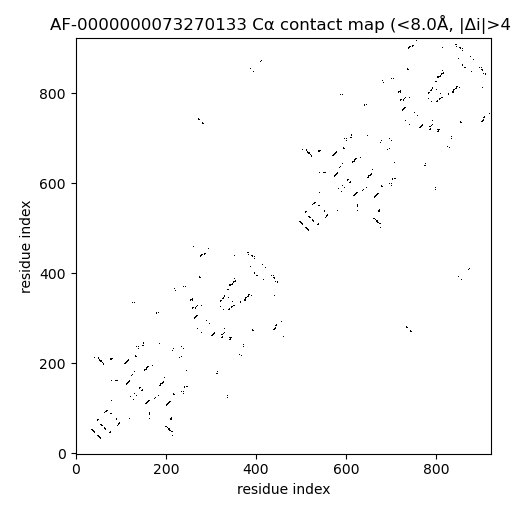303 VAL A C 1
ATOM 2468 O O . VAL A 1 303 ? -13.172 -6.816 5.172 1 76.44 303 VAL A O 1
ATOM 2471 N N . VAL A 1 304 ? -12.297 -4.828 5.602 1 84.81 304 VAL A N 1
ATOM 2472 C CA . VAL A 1 304 ? -11.57 -4.727 4.34 1 84.81 304 VAL A CA 1
ATOM 2473 C C . VAL A 1 304 ? -10.07 -4.859 4.598 1 84.81 304 VAL A C 1
ATOM 2475 O O . VAL A 1 304 ? -9.492 -4.078 5.359 1 84.81 304 VAL A O 1
ATOM 2478 N N . VAL A 1 305 ? -9.57 -5.859 3.967 1 87.75 305 VAL A N 1
ATOM 2479 C CA . VAL A 1 305 ? -8.148 -6.109 4.191 1 87.75 305 VAL A CA 1
ATOM 2480 C C . VAL A 1 305 ? -7.406 -6.117 2.859 1 87.75 305 VAL A C 1
ATOM 2482 O O . VAL A 1 305 ? -7.914 -6.637 1.862 1 87.75 305 VAL A O 1
ATOM 2485 N N . GLU A 1 306 ? -6.332 -5.402 2.818 1 90.19 306 GLU A N 1
ATOM 2486 C CA . GLU A 1 306 ? -5.398 -5.52 1.701 1 90.19 306 GLU A CA 1
ATOM 2487 C C . GLU A 1 306 ? -4.227 -6.434 2.053 1 90.19 306 GLU A C 1
ATOM 2489 O O . GLU A 1 306 ? -3.641 -6.312 3.129 1 90.19 306 GLU A O 1
ATOM 2494 N N . VAL A 1 307 ? -3.982 -7.344 1.23 1 89.94 307 VAL A N 1
ATOM 2495 C CA . VAL A 1 307 ? -2.799 -8.188 1.36 1 89.94 307 VAL A CA 1
ATOM 2496 C C . VAL A 1 307 ? -1.908 -8.023 0.132 1 89.94 307 VAL A C 1
ATOM 2498 O O . VAL A 1 307 ? -2.342 -8.273 -0.996 1 89.94 307 VAL A O 1
ATOM 2501 N N . VAL A 1 308 ? -0.683 -7.578 0.397 1 86.12 308 VAL A N 1
ATOM 2502 C CA . VAL A 1 308 ? 0.249 -7.43 -0.716 1 86.12 308 VAL A CA 1
ATOM 2503 C C . VAL A 1 308 ? 1.089 -8.695 -0.859 1 86.12 308 VAL A C 1
ATOM 2505 O O . VAL A 1 308 ? 1.906 -9.008 0.009 1 86.12 308 VAL A O 1
ATOM 2508 N N . TYR A 1 309 ? 0.848 -9.328 -1.965 1 77.81 309 TYR A N 1
ATOM 2509 C CA . TYR A 1 309 ? 1.543 -10.57 -2.291 1 77.81 309 TYR A CA 1
ATOM 2510 C C . TYR A 1 309 ? 1.283 -11.633 -1.233 1 77.81 309 TYR A C 1
ATOM 2512 O O . TYR A 1 309 ? 1.64 -11.461 -0.065 1 77.81 309 TYR A O 1
ATOM 2520 N N . LEU A 1 310 ? 0.678 -12.656 -1.602 1 76.5 310 LEU A N 1
ATOM 2521 C CA . LEU A 1 310 ? 0.467 -13.789 -0.703 1 76.5 310 LEU A CA 1
ATOM 2522 C C . LEU A 1 310 ? 1.751 -14.594 -0.53 1 76.5 310 LEU A C 1
ATOM 2524 O O . LEU A 1 310 ? 2.209 -15.25 -1.47 1 76.5 310 LEU A O 1
ATOM 2528 N N . LYS A 1 311 ? 2.336 -14.422 0.593 1 78.25 311 LYS A N 1
ATOM 2529 C CA . LYS A 1 311 ? 3.623 -15.047 0.882 1 78.25 311 LYS A CA 1
ATOM 2530 C C . LYS A 1 311 ? 3.473 -16.156 1.923 1 78.25 311 LYS A C 1
ATOM 2532 O O . LYS A 1 311 ? 2.426 -16.266 2.564 1 78.25 311 LYS A O 1
ATOM 2537 N N . GLY A 1 312 ? 4.441 -16.984 1.951 1 83.12 312 GLY A N 1
ATOM 2538 C CA . GLY A 1 312 ? 4.488 -18.016 2.979 1 83.12 312 GLY A CA 1
ATOM 2539 C C . GLY A 1 312 ? 4.094 -19.391 2.469 1 83.12 312 GLY A C 1
ATOM 2540 O O . GLY A 1 312 ? 4.254 -19.688 1.284 1 83.12 312 GLY A O 1
ATOM 2541 N N . THR A 1 313 ? 3.645 -20.188 3.379 1 92.06 313 THR A N 1
ATOM 2542 C CA . THR A 1 313 ? 3.223 -21.547 3.061 1 92.06 313 THR A CA 1
ATOM 2543 C C . THR A 1 313 ? 1.913 -21.547 2.277 1 92.06 313 THR A C 1
ATOM 2545 O O . THR A 1 313 ? 1.206 -20.531 2.25 1 92.06 313 THR A O 1
ATOM 2548 N N . LEU A 1 314 ? 1.707 -22.641 1.626 1 95.81 314 LEU A N 1
ATOM 2549 C CA . LEU A 1 314 ? 0.45 -22.781 0.898 1 95.81 314 LEU A CA 1
ATOM 2550 C C . LEU A 1 314 ? -0.741 -22.562 1.826 1 95.81 314 LEU A C 1
ATOM 2552 O O . LEU A 1 314 ? -1.717 -21.906 1.454 1 95.81 314 LEU A O 1
ATOM 2556 N N . ARG A 1 315 ? -0.631 -23.125 3.016 1 96.94 315 ARG A N 1
ATOM 2557 C CA . ARG A 1 315 ? -1.746 -23 3.951 1 96.94 315 ARG A CA 1
ATOM 2558 C C . ARG A 1 315 ? -1.998 -21.547 4.324 1 96.94 315 ARG A C 1
ATOM 2560 O O . ARG A 1 315 ? -3.148 -21.125 4.426 1 96.94 315 ARG A O 1
ATOM 2567 N N . GLU A 1 316 ? -0.934 -20.781 4.555 1 94.12 316 GLU A N 1
ATOM 2568 C CA . GLU A 1 316 ? -1.063 -19.375 4.902 1 94.12 316 GLU A CA 1
ATOM 2569 C C . GLU A 1 316 ? -1.734 -18.594 3.777 1 94.12 316 GLU A C 1
ATOM 2571 O O . GLU A 1 316 ? -2.605 -17.75 4.031 1 94.12 316 GLU A O 1
ATOM 2576 N N . GLN A 1 317 ? -1.299 -18.828 2.588 1 95.31 317 GLN A N 1
ATOM 2577 C CA . GLN A 1 317 ? -1.902 -18.172 1.436 1 95.31 317 GLN A CA 1
ATOM 2578 C C . GLN A 1 317 ? -3.373 -18.562 1.29 1 95.31 317 GLN A C 1
ATOM 2580 O O . GLN A 1 317 ? -4.23 -17.688 1.119 1 95.31 317 GLN A O 1
ATOM 2585 N N . ALA A 1 318 ? -3.627 -19.859 1.439 1 97.75 318 ALA A N 1
ATOM 2586 C CA . ALA A 1 318 ? -4.984 -20.375 1.3 1 97.75 318 ALA A CA 1
ATOM 2587 C C . ALA A 1 318 ? -5.906 -19.812 2.373 1 97.75 318 ALA A C 1
ATOM 2589 O O . ALA A 1 318 ? -7.066 -19.5 2.102 1 97.75 318 ALA A O 1
ATOM 2590 N N . ALA A 1 319 ? -5.418 -19.656 3.545 1 97 319 ALA A N 1
ATOM 2591 C CA . ALA A 1 319 ? -6.219 -19.172 4.672 1 97 319 ALA A CA 1
ATOM 2592 C C . ALA A 1 319 ? -6.73 -17.766 4.418 1 97 319 ALA A C 1
ATOM 2594 O O . ALA A 1 319 ? -7.863 -17.422 4.781 1 97 319 ALA A O 1
ATOM 2595 N N . VAL A 1 320 ? -5.906 -16.922 3.812 1 95.5 320 VAL A N 1
ATOM 2596 C CA . VAL A 1 320 ? -6.355 -15.594 3.445 1 95.5 320 VAL A CA 1
ATOM 2597 C C . VAL A 1 320 ? -7.566 -15.688 2.516 1 95.5 320 VAL A C 1
ATOM 2599 O O . VAL A 1 320 ? -8.547 -14.961 2.688 1 95.5 320 VAL A O 1
ATOM 2602 N N . VAL A 1 321 ? -7.523 -16.594 1.631 1 97.81 321 VAL A N 1
ATOM 2603 C CA . VAL A 1 321 ? -8.516 -16.688 0.56 1 97.81 321 VAL A CA 1
ATOM 2604 C C . VAL A 1 321 ? -9.773 -17.375 1.072 1 97.81 321 VAL A C 1
ATOM 2606 O O . VAL A 1 321 ? -10.891 -16.891 0.848 1 97.81 321 VAL A O 1
ATOM 2609 N N . TRP A 1 322 ? -9.648 -18.531 1.818 1 97.94 322 TRP A N 1
ATOM 2610 C CA . TRP A 1 322 ? -10.859 -19.234 2.248 1 97.94 322 TRP A CA 1
ATOM 2611 C C . TRP A 1 322 ? -11.578 -18.469 3.35 1 97.94 322 TRP A C 1
ATOM 2613 O O . TRP A 1 322 ? -12.727 -18.766 3.676 1 97.94 322 TRP A O 1
ATOM 2623 N N . ASN A 1 323 ? -10.945 -17.406 3.926 1 95.81 323 ASN A N 1
ATOM 2624 C CA . ASN A 1 323 ? -11.594 -16.531 4.895 1 95.81 323 ASN A CA 1
ATOM 2625 C C . ASN A 1 323 ? -12.211 -15.305 4.219 1 95.81 323 ASN A C 1
ATOM 2627 O O . ASN A 1 323 ? -12.734 -14.422 4.895 1 95.81 323 ASN A O 1
ATOM 2631 N N . SER A 1 324 ? -12.172 -15.234 2.957 1 96.38 324 SER A N 1
ATOM 2632 C CA . SER A 1 324 ? -12.68 -14.086 2.223 1 96.38 324 SER A CA 1
ATOM 2633 C C . SER A 1 324 ? -14.109 -14.32 1.74 1 96.38 324 SER A C 1
ATOM 2635 O O . SER A 1 324 ? -14.414 -15.375 1.188 1 96.38 324 SER A O 1
ATOM 2637 N N . SER A 1 325 ? -14.992 -13.359 1.965 1 96.25 325 SER A N 1
ATOM 2638 C CA . SER A 1 325 ? -16.328 -13.336 1.377 1 96.25 325 SER A CA 1
ATOM 2639 C C . SER A 1 325 ? -16.297 -12.75 -0.029 1 96.25 325 SER A C 1
ATOM 2641 O O . SER A 1 325 ? -17.047 -13.188 -0.907 1 96.25 325 SER A O 1
ATOM 2643 N N . VAL A 1 326 ? -15.508 -11.766 -0.142 1 96.62 326 VAL A N 1
ATOM 2644 C CA . VAL A 1 326 ? -15.234 -11.117 -1.421 1 96.62 326 VAL A CA 1
ATOM 2645 C C . VAL A 1 326 ? -13.727 -11.078 -1.669 1 96.62 326 VAL A C 1
ATOM 2647 O O . VAL A 1 326 ? -12.961 -10.594 -0.831 1 96.62 326 VAL A O 1
ATOM 2650 N N . TYR A 1 327 ? -13.344 -11.68 -2.748 1 97.56 327 TYR A N 1
ATOM 2651 C CA . TYR A 1 327 ? -11.938 -11.758 -3.139 1 97.56 327 TYR A CA 1
ATOM 2652 C C . TYR A 1 327 ? -11.672 -10.914 -4.379 1 97.56 327 TYR A C 1
ATOM 2654 O O . TYR A 1 327 ? -12.219 -11.18 -5.453 1 97.56 327 TYR A O 1
ATOM 2662 N N . ILE A 1 328 ? -10.836 -9.844 -4.258 1 97.06 328 ILE A N 1
ATOM 2663 C CA . ILE A 1 328 ? -10.547 -8.891 -5.324 1 97.06 328 ILE A CA 1
ATOM 2664 C C . ILE A 1 328 ? -9.055 -8.945 -5.672 1 97.06 328 ILE A C 1
ATOM 2666 O O . ILE A 1 328 ? -8.203 -8.867 -4.781 1 97.06 328 ILE A O 1
ATOM 2670 N N . TRP A 1 329 ? -8.711 -9.117 -6.922 1 94.25 329 TRP A N 1
ATOM 2671 C CA . TRP A 1 329 ? -7.309 -9.133 -7.336 1 94.25 329 TRP A CA 1
ATOM 2672 C C . TRP A 1 329 ? -7.152 -8.594 -8.75 1 94.25 329 TRP A C 1
ATOM 2674 O O . TRP A 1 329 ? -8.125 -8.523 -9.508 1 94.25 329 TRP A O 1
ATOM 2684 N N . ALA A 1 330 ? -5.941 -8.148 -9.102 1 90.88 330 ALA A N 1
ATOM 2685 C CA . ALA A 1 330 ? -5.629 -7.789 -10.484 1 90.88 330 ALA A CA 1
ATOM 2686 C C . ALA A 1 330 ? -5.312 -9.031 -11.312 1 90.88 330 ALA A C 1
ATOM 2688 O O . ALA A 1 330 ? -4.652 -9.953 -10.836 1 90.88 330 ALA A O 1
ATOM 2689 N N . HIS A 1 331 ? -5.656 -9.023 -12.523 1 88.69 331 HIS A N 1
ATOM 2690 C CA . HIS A 1 331 ? -5.402 -10.141 -13.43 1 88.69 331 HIS A CA 1
ATOM 2691 C C . HIS A 1 331 ? -3.949 -10.594 -13.352 1 88.69 331 HIS A C 1
ATOM 2693 O O . HIS A 1 331 ? -3.035 -9.773 -13.445 1 88.69 331 HIS A O 1
ATOM 2699 N N . GLY A 1 332 ? -3.797 -11.875 -13.266 1 87.62 332 GLY A N 1
ATOM 2700 C CA . GLY A 1 332 ? -2.498 -12.516 -13.141 1 87.62 332 GLY A CA 1
ATOM 2701 C C . GLY A 1 332 ? -2.555 -13.844 -12.398 1 87.62 332 GLY A C 1
ATOM 2702 O O . GLY A 1 332 ? -3.629 -14.43 -12.25 1 87.62 332 GLY A O 1
ATOM 2703 N N . ALA A 1 333 ? -1.445 -14.258 -11.953 1 89 333 ALA A N 1
ATOM 2704 C CA . ALA A 1 333 ? -1.324 -15.609 -11.414 1 89 333 ALA A CA 1
ATOM 2705 C C . ALA A 1 333 ? -2.086 -15.75 -10.102 1 89 333 ALA A C 1
ATOM 2707 O O . ALA A 1 333 ? -2.404 -16.859 -9.68 1 89 333 ALA A O 1
ATOM 2708 N N . ALA A 1 334 ? -2.447 -14.648 -9.492 1 90.75 334 ALA A N 1
ATOM 2709 C CA . ALA A 1 334 ? -3.203 -14.703 -8.242 1 90.75 334 ALA A CA 1
ATOM 2710 C C . ALA A 1 334 ? -4.594 -15.289 -8.469 1 90.75 334 ALA A C 1
ATOM 2712 O O . ALA A 1 334 ? -5.273 -15.672 -7.512 1 90.75 334 ALA A O 1
ATOM 2713 N N . MET A 1 335 ? -5.004 -15.422 -9.711 1 92.38 335 MET A N 1
ATOM 2714 C CA . MET A 1 335 ? -6.297 -16.016 -10.023 1 92.38 335 MET A CA 1
ATOM 2715 C C . MET A 1 335 ? -6.34 -17.484 -9.578 1 92.38 335 MET A C 1
ATOM 2717 O O . MET A 1 335 ? -7.414 -18.016 -9.312 1 92.38 335 MET A O 1
ATOM 2721 N N . ALA A 1 336 ? -5.156 -18.062 -9.484 1 94 336 ALA A N 1
ATOM 2722 C CA . ALA A 1 336 ? -5.082 -19.469 -9.078 1 94 336 ALA A CA 1
ATOM 2723 C C . ALA A 1 336 ? -5.703 -19.672 -7.695 1 94 336 ALA A C 1
ATOM 2725 O O . ALA A 1 336 ? -6.246 -20.734 -7.402 1 94 336 ALA A O 1
ATOM 2726 N N . HIS A 1 337 ? -5.723 -18.641 -6.883 1 96.25 337 HIS A N 1
ATOM 2727 C CA . HIS A 1 337 ? -6.152 -18.766 -5.492 1 96.25 337 HIS A CA 1
ATOM 2728 C C . HIS A 1 337 ? -7.672 -18.828 -5.387 1 96.25 337 HIS A C 1
ATOM 2730 O O . HIS A 1 337 ? -8.203 -19.188 -4.336 1 96.25 337 HIS A O 1
ATOM 2736 N N . VAL A 1 338 ? -8.344 -18.594 -6.469 1 96.62 338 VAL A N 1
ATOM 2737 C CA . VAL A 1 338 ? -9.789 -18.812 -6.508 1 96.62 338 VAL A CA 1
ATOM 2738 C C . VAL A 1 338 ? -10.109 -20.266 -6.125 1 96.62 338 VAL A C 1
ATOM 2740 O O . VAL A 1 338 ? -11.188 -20.547 -5.602 1 96.62 338 VAL A O 1
ATOM 2743 N N . PHE A 1 339 ? -9.109 -21.078 -6.344 1 97.31 339 PHE A N 1
ATOM 2744 C CA . PHE A 1 339 ? -9.164 -22.5 -6.004 1 97.31 339 PHE A CA 1
ATOM 2745 C C . PHE A 1 339 ? -9.578 -22.688 -4.551 1 97.31 339 PHE A C 1
ATOM 2747 O O . PHE A 1 339 ? -10.273 -23.656 -4.219 1 97.31 339 PHE A O 1
ATOM 2754 N N . PHE A 1 340 ? -9.336 -21.75 -3.631 1 98.5 340 PHE A N 1
ATOM 2755 C CA . PHE A 1 340 ? -9.492 -21.922 -2.191 1 98.5 340 PHE A CA 1
ATOM 2756 C C . PHE A 1 340 ? -10.766 -21.25 -1.705 1 98.5 340 PHE A C 1
ATOM 2758 O O . PHE A 1 340 ? -11.102 -21.312 -0.521 1 98.5 340 PHE A O 1
ATOM 2765 N N . LEU A 1 341 ? -11.484 -20.547 -2.557 1 98.5 341 LEU A N 1
ATOM 2766 C CA . LEU A 1 341 ? -12.656 -19.781 -2.123 1 98.5 341 LEU A CA 1
ATOM 2767 C C . LEU A 1 341 ? -13.766 -20.703 -1.651 1 98.5 341 LEU A C 1
ATOM 2769 O O . LEU A 1 341 ? -14.023 -21.75 -2.273 1 98.5 341 LEU A O 1
ATOM 2773 N N . PRO A 1 342 ? -14.414 -20.391 -0.571 1 98.19 342 PRO A N 1
ATOM 2774 C CA . PRO A 1 342 ? -15.555 -21.172 -0.096 1 98.19 342 PRO A CA 1
ATOM 2775 C C . PRO A 1 342 ? -16.812 -20.953 -0.927 1 98.19 342 PRO A C 1
ATOM 2777 O O . PRO A 1 342 ? -16.844 -20.047 -1.768 1 98.19 342 PRO A O 1
ATOM 2780 N N . ARG A 1 343 ? -17.797 -21.766 -0.662 1 97.81 343 ARG A N 1
ATOM 2781 C CA . ARG A 1 343 ? -19.062 -21.672 -1.393 1 97.81 343 ARG A CA 1
ATOM 2782 C C . ARG A 1 343 ? -19.734 -20.328 -1.167 1 97.81 343 ARG A C 1
ATOM 2784 O O . ARG A 1 343 ? -19.734 -19.812 -0.048 1 97.81 343 ARG A O 1
ATOM 2791 N N . GLY A 1 344 ? -20.172 -19.781 -2.246 1 97.44 344 GLY A N 1
ATOM 2792 C CA . GLY A 1 344 ? -20.953 -18.562 -2.139 1 97.44 344 GLY A CA 1
ATOM 2793 C C . GLY A 1 344 ? -20.109 -17.297 -2.162 1 97.44 344 GLY A C 1
ATOM 2794 O O . GLY A 1 344 ? -20.641 -16.188 -2.23 1 97.44 344 GLY A O 1
ATOM 2795 N N . ALA A 1 345 ? -18.812 -17.406 -2.059 1 98.12 345 ALA A N 1
ATOM 2796 C CA . ALA A 1 345 ? -17.938 -16.234 -2.105 1 98.12 345 ALA A CA 1
ATOM 2797 C C . ALA A 1 345 ? -18.031 -15.531 -3.453 1 98.12 345 ALA A C 1
ATOM 2799 O O . ALA A 1 345 ? -18.578 -16.078 -4.414 1 98.12 345 ALA A O 1
ATOM 2800 N N . HIS A 1 346 ? -17.609 -14.32 -3.467 1 97.5 346 HIS A N 1
ATOM 2801 C CA . HIS A 1 346 ? -17.562 -13.516 -4.68 1 97.5 346 HIS A CA 1
ATOM 2802 C C . HIS A 1 346 ? -16.125 -13.219 -5.078 1 97.5 346 HIS A C 1
ATOM 2804 O O . HIS A 1 346 ? -15.328 -12.75 -4.258 1 97.5 346 HIS A O 1
ATOM 2810 N N . ALA A 1 347 ? -15.789 -13.586 -6.285 1 97.06 347 ALA A N 1
ATOM 2811 C CA . ALA A 1 347 ? -14.469 -13.289 -6.84 1 97.06 347 ALA A CA 1
ATOM 2812 C C . ALA A 1 347 ? -14.555 -12.172 -7.879 1 97.06 347 ALA A C 1
ATOM 2814 O O . ALA A 1 347 ? -15.328 -12.266 -8.836 1 97.06 347 ALA A O 1
ATOM 2815 N N . VAL A 1 348 ? -13.766 -11.148 -7.684 1 95.69 348 VAL A N 1
ATOM 2816 C CA . VAL A 1 348 ? -13.789 -10.008 -8.594 1 95.69 348 VAL A CA 1
ATOM 2817 C C . VAL A 1 348 ? -12.398 -9.781 -9.18 1 95.69 348 VAL A C 1
ATOM 2819 O O . VAL A 1 348 ? -11.469 -9.422 -8.453 1 95.69 348 VAL A O 1
ATOM 2822 N N . GLU A 1 349 ? -12.242 -9.945 -10.469 1 93.06 349 GLU A N 1
ATOM 2823 C CA . GLU A 1 349 ? -10.977 -9.727 -11.164 1 93.06 349 GLU A CA 1
ATOM 2824 C C . GLU A 1 349 ? -10.891 -8.312 -11.734 1 93.06 349 GLU A C 1
ATOM 2826 O O . GLU A 1 349 ? -11.82 -7.852 -12.398 1 93.06 349 GLU A O 1
ATOM 2831 N N . LEU A 1 350 ? -9.781 -7.633 -11.414 1 91.69 350 LEU A N 1
ATOM 2832 C CA . LEU A 1 350 ? -9.492 -6.328 -12 1 91.69 350 LEU A CA 1
ATOM 2833 C C . LEU A 1 350 ? -8.609 -6.473 -13.234 1 91.69 350 LEU A C 1
ATOM 2835 O O . LEU A 1 350 ? -7.52 -7.055 -13.164 1 91.69 350 LEU A O 1
ATOM 2839 N N . VAL A 1 351 ? -9.078 -5.984 -14.312 1 86.31 351 VAL A N 1
ATOM 2840 C CA . VAL A 1 351 ? -8.336 -6.043 -15.57 1 86.31 351 VAL A CA 1
ATOM 2841 C C . VAL A 1 351 ? -7.828 -4.648 -15.938 1 86.31 351 VAL A C 1
ATOM 2843 O O . VAL A 1 351 ? -8.625 -3.727 -16.141 1 86.31 351 VAL A O 1
ATOM 2846 N N . GLN A 1 352 ? -6.488 -4.465 -15.938 1 78.62 352 GLN A N 1
ATOM 2847 C CA . GLN A 1 352 ? -5.848 -3.164 -16.109 1 78.62 352 GLN A CA 1
ATOM 2848 C C . GLN A 1 352 ? -5.996 -2.654 -17.531 1 78.62 352 GLN A C 1
ATOM 2850 O O . GLN A 1 352 ? -5.922 -1.448 -17.781 1 78.62 352 GLN A O 1
ATOM 2855 N N . TRP A 1 353 ? -5.93 -3.723 -18.547 1 67.19 353 TRP A N 1
ATOM 2856 C CA . TRP A 1 353 ? -5.781 -3.311 -19.938 1 67.19 353 TRP A CA 1
ATOM 2857 C C . TRP A 1 353 ? -7.078 -2.699 -20.469 1 67.19 353 TRP A C 1
ATOM 2859 O O . TRP A 1 353 ? -8.172 -3.178 -20.156 1 67.19 353 TRP A O 1
ATOM 2869 N N . ALA A 1 354 ? -6.906 -1.383 -20.797 1 53.97 354 ALA A N 1
ATOM 2870 C CA . ALA A 1 354 ? -8.016 -0.692 -21.453 1 53.97 354 ALA A CA 1
ATOM 2871 C C . ALA A 1 354 ? -8.383 -1.369 -22.766 1 53.97 354 ALA A C 1
ATOM 2873 O O . ALA A 1 354 ? -9.391 -1.022 -23.391 1 53.97 354 ALA A O 1
ATOM 2874 N N . VAL A 1 355 ? -7.461 -2.191 -23.312 1 50.75 355 VAL A N 1
ATOM 2875 C CA . VAL A 1 355 ? -7.789 -2.65 -24.656 1 50.75 355 VAL A CA 1
ATOM 2876 C C . VAL A 1 355 ? -8.617 -3.93 -24.578 1 50.75 355 VAL A C 1
ATOM 2878 O O . VAL A 1 355 ? -8.305 -4.832 -23.797 1 50.75 355 VAL A O 1
ATOM 2881 N N . LYS A 1 356 ? -9.75 -3.805 -24.859 1 50.22 356 LYS A N 1
ATOM 2882 C CA . LYS A 1 356 ? -10.711 -4.898 -24.984 1 50.22 356 LYS A CA 1
ATOM 2883 C C . LYS A 1 356 ? -10.086 -6.098 -25.688 1 50.22 356 LYS A C 1
ATOM 2885 O O . LYS A 1 356 ? -9.969 -6.109 -26.922 1 50.22 356 LYS A O 1
ATOM 2890 N N . ASP A 1 357 ? -9 -6.5 -25.328 1 48.75 357 ASP A N 1
ATOM 2891 C CA . ASP A 1 357 ? -8.672 -7.762 -25.984 1 48.75 357 ASP A CA 1
ATOM 2892 C C . ASP A 1 357 ? -9.672 -8.852 -25.609 1 48.75 357 ASP A C 1
ATOM 2894 O O . ASP A 1 357 ? -9.773 -9.227 -24.438 1 48.75 357 ASP A O 1
ATOM 2898 N N . PRO A 1 358 ? -10.672 -9.031 -26.438 1 45.69 358 PRO A N 1
ATOM 2899 C CA . PRO A 1 358 ? -11.727 -10.023 -26.266 1 45.69 358 PRO A CA 1
ATOM 2900 C C . PRO A 1 358 ? -11.234 -11.305 -25.609 1 45.69 358 PRO A C 1
ATOM 2902 O O . PRO A 1 358 ? -12.008 -12.016 -24.969 1 45.69 358 PRO A O 1
ATOM 2905 N N . HIS A 1 359 ? -10.289 -11.797 -26.266 1 44.97 359 HIS A N 1
ATOM 2906 C CA . HIS A 1 359 ? -9.977 -13.203 -26.031 1 44.97 359 HIS A CA 1
ATOM 2907 C C . HIS A 1 359 ? -9.758 -13.469 -24.547 1 44.97 359 HIS A C 1
ATOM 2909 O O . HIS A 1 359 ? -9.805 -14.617 -24.109 1 44.97 359 HIS A O 1
ATOM 2915 N N . ASP A 1 360 ? -9.039 -12.742 -23.781 1 50.97 360 ASP A N 1
ATOM 2916 C CA . ASP A 1 360 ? -8.148 -13.375 -22.812 1 50.97 360 ASP A CA 1
ATOM 2917 C C . ASP A 1 360 ? -8.797 -13.438 -21.438 1 50.97 360 ASP A C 1
ATOM 2919 O O . ASP A 1 360 ? -8.633 -14.43 -20.719 1 50.97 360 ASP A O 1
ATOM 2923 N N . GLN A 1 361 ? -9.383 -12.32 -20.734 1 53.12 361 GLN A N 1
ATOM 2924 C CA . GLN A 1 361 ? -9.062 -12.242 -19.312 1 53.12 361 GLN A CA 1
ATOM 2925 C C . GLN A 1 361 ? -10.055 -13.047 -18.484 1 53.12 361 GLN A C 1
ATOM 2927 O O . GLN A 1 361 ? -9.656 -13.867 -17.656 1 53.12 361 GLN A O 1
ATOM 2932 N N . HIS A 1 362 ? -11.414 -12.977 -18.781 1 58.34 362 HIS A N 1
ATOM 2933 C CA . HIS A 1 362 ? -12.398 -13.609 -17.906 1 58.34 362 HIS A CA 1
ATOM 2934 C C . HIS A 1 362 ? -12.414 -15.125 -18.094 1 58.34 362 HIS A C 1
ATOM 2936 O O . HIS A 1 362 ? -12.727 -15.867 -17.156 1 58.34 362 HIS A O 1
ATOM 2942 N N . VAL A 1 363 ? -11.859 -15.57 -19.094 1 69.38 363 VAL A N 1
ATOM 2943 C CA . VAL A 1 363 ? -12.031 -16.984 -19.438 1 69.38 363 VAL A CA 1
ATOM 2944 C C . VAL A 1 363 ? -11.133 -17.844 -18.562 1 69.38 363 VAL A C 1
ATOM 2946 O O . VAL A 1 363 ? -11.508 -18.969 -18.203 1 69.38 363 VAL A O 1
ATOM 2949 N N . TRP A 1 364 ? -10.195 -17.188 -18.062 1 80.75 364 TRP A N 1
ATOM 2950 C CA . TRP A 1 364 ? -9.258 -18 -17.281 1 80.75 364 TRP A CA 1
ATOM 2951 C C . TRP A 1 364 ? -9.852 -18.344 -15.914 1 80.75 364 TRP A C 1
ATOM 2953 O O . TRP A 1 364 ? -9.828 -19.5 -15.5 1 80.75 364 TRP A O 1
ATOM 2963 N N . VAL A 1 365 ? -10.469 -17.422 -15.328 1 86.56 365 VAL A N 1
ATOM 2964 C CA . VAL A 1 365 ? -11.008 -17.656 -13.992 1 86.56 365 VAL A CA 1
ATOM 2965 C C . VAL A 1 365 ? -12.258 -18.531 -14.086 1 86.56 365 VAL A C 1
ATOM 2967 O O . VAL A 1 365 ? -12.508 -19.359 -13.219 1 86.56 365 VAL A O 1
ATOM 2970 N N . GLN A 1 366 ? -13 -18.328 -15.141 1 87.12 366 GLN A N 1
ATOM 2971 C CA . GLN A 1 366 ? -14.148 -19.203 -15.383 1 87.12 366 GLN A CA 1
ATOM 2972 C C . GLN A 1 366 ? -13.711 -20.656 -15.578 1 87.12 366 GLN A C 1
ATOM 2974 O O . GLN A 1 366 ? -14.398 -21.578 -15.148 1 87.12 366 GLN A O 1
ATOM 2979 N N . GLY A 1 367 ? -12.562 -20.734 -16.281 1 85.38 367 GLY A N 1
ATOM 2980 C CA . GLY A 1 367 ? -12 -22.062 -16.484 1 85.38 367 GLY A CA 1
ATOM 2981 C C . GLY A 1 367 ? -11.656 -22.766 -15.172 1 85.38 367 GLY A C 1
ATOM 2982 O O . GLY A 1 367 ? -11.906 -23.969 -15.023 1 85.38 367 GLY A O 1
ATOM 2983 N N . ILE A 1 368 ? -11.148 -22.016 -14.234 1 90.69 368 ILE A N 1
ATOM 2984 C CA . ILE A 1 368 ? -10.82 -22.578 -12.922 1 90.69 368 ILE A CA 1
ATOM 2985 C C . ILE A 1 368 ? -12.102 -22.984 -12.203 1 90.69 368 ILE A C 1
ATOM 2987 O O . ILE A 1 368 ? -12.203 -24.094 -11.688 1 90.69 368 ILE A O 1
ATOM 2991 N N . ARG A 1 369 ? -13.062 -22.109 -12.188 1 92.19 369 ARG A N 1
ATOM 2992 C CA . ARG A 1 369 ? -14.328 -22.344 -11.492 1 92.19 369 ARG A CA 1
ATOM 2993 C C . ARG A 1 369 ? -15.008 -23.609 -12.023 1 92.19 369 ARG A C 1
ATOM 2995 O O . ARG A 1 369 ? -15.445 -24.453 -11.242 1 92.19 369 ARG A O 1
ATOM 3002 N N . LYS A 1 370 ? -15.055 -23.781 -13.305 1 89.88 370 LYS A N 1
ATOM 3003 C CA . LYS A 1 370 ? -15.727 -24.906 -13.938 1 89.88 370 LYS A CA 1
ATOM 3004 C C . LYS A 1 370 ? -14.945 -26.203 -13.703 1 89.88 370 LYS A C 1
ATOM 3006 O O . LYS A 1 370 ? -15.539 -27.234 -13.367 1 89.88 370 LYS A O 1
ATOM 3011 N N . ALA A 1 371 ? -13.688 -26.125 -13.844 1 90.38 371 ALA A N 1
ATOM 3012 C CA . ALA A 1 371 ? -12.852 -27.312 -13.742 1 90.38 371 ALA A CA 1
ATOM 3013 C C . ALA A 1 371 ? -12.945 -27.938 -12.359 1 90.38 371 ALA A C 1
ATOM 3015 O O . ALA A 1 371 ? -12.961 -29.172 -12.219 1 90.38 371 ALA A O 1
ATOM 3016 N N . PHE A 1 372 ? -13.039 -27.109 -11.359 1 94.69 372 PHE A N 1
ATOM 3017 C CA . PHE A 1 372 ? -12.984 -27.625 -10 1 94.69 372 PHE A CA 1
ATOM 3018 C C . PHE A 1 372 ? -14.352 -27.531 -9.328 1 94.69 372 PHE A C 1
ATOM 3020 O O . PHE A 1 372 ? -14.469 -27.75 -8.125 1 94.69 372 PHE A O 1
ATOM 3027 N N . ASP A 1 373 ? -15.367 -27.156 -10.125 1 93.69 373 ASP A N 1
ATOM 3028 C CA . ASP A 1 373 ? -16.75 -27.062 -9.656 1 93.69 373 ASP A CA 1
ATOM 3029 C C . ASP A 1 373 ? -16.859 -26.172 -8.43 1 93.69 373 ASP A C 1
ATOM 3031 O O . ASP A 1 373 ? -17.375 -26.578 -7.391 1 93.69 373 ASP A O 1
ATOM 3035 N N . ILE A 1 374 ? -16.359 -25.016 -8.555 1 96.56 374 ILE A N 1
ATOM 3036 C CA . ILE A 1 374 ? -16.328 -24.062 -7.438 1 96.56 374 ILE A CA 1
ATOM 3037 C C . ILE A 1 374 ? -17.609 -23.234 -7.453 1 96.56 374 ILE A C 1
ATOM 3039 O O . ILE A 1 374 ? -17.891 -22.531 -8.43 1 96.56 374 ILE A O 1
ATOM 3043 N N . ASP A 1 375 ? -18.344 -23.219 -6.383 1 97.25 375 ASP A N 1
ATOM 3044 C CA . ASP A 1 375 ? -19.625 -22.516 -6.27 1 97.25 375 ASP A CA 1
ATOM 3045 C C . ASP A 1 375 ? -19.406 -21.078 -5.797 1 97.25 375 ASP A C 1
ATOM 3047 O O . ASP A 1 375 ? -19.672 -20.766 -4.633 1 97.25 375 ASP A O 1
ATOM 3051 N N . ILE A 1 376 ? -19.016 -20.25 -6.707 1 97.5 376 ILE A N 1
ATOM 3052 C CA . ILE A 1 376 ? -18.766 -18.844 -6.387 1 97.5 376 ILE A CA 1
ATOM 3053 C C . ILE A 1 376 ? -19.344 -17.953 -7.492 1 97.5 376 ILE A C 1
ATOM 3055 O O . ILE A 1 376 ? -19.688 -18.453 -8.57 1 97.5 376 ILE A O 1
ATOM 3059 N N . GLN A 1 377 ? -19.469 -16.703 -7.199 1 96.56 377 GLN A N 1
ATOM 3060 C CA . GLN A 1 377 ? -19.828 -15.703 -8.195 1 96.56 377 GLN A CA 1
ATOM 3061 C C . GLN A 1 377 ? -18.594 -14.984 -8.727 1 96.56 377 GLN A C 1
ATOM 3063 O O . GLN A 1 377 ? -17.688 -14.68 -7.965 1 96.56 377 GLN A O 1
ATOM 3068 N N . LEU A 1 378 ? -18.609 -14.859 -10.031 1 94.19 378 LEU A N 1
ATOM 3069 C CA . LEU A 1 378 ? -17.469 -14.188 -10.664 1 94.19 378 LEU A CA 1
ATOM 3070 C C . LEU A 1 378 ? -17.891 -12.82 -11.203 1 94.19 378 LEU A C 1
ATOM 3072 O O . LEU A 1 378 ? -18.969 -12.68 -11.781 1 94.19 378 LEU A O 1
ATOM 3076 N N . GLY A 1 379 ? -17.062 -11.789 -10.867 1 92.06 379 GLY A N 1
ATOM 3077 C CA . GLY A 1 379 ? -17.172 -10.469 -11.461 1 92.06 379 GLY A CA 1
ATOM 3078 C C . GLY A 1 379 ? -15.883 -10 -12.102 1 92.06 379 GLY A C 1
ATOM 3079 O O . GLY A 1 379 ? -14.789 -10.375 -11.672 1 92.06 379 GLY A O 1
ATOM 3080 N N . VAL A 1 380 ? -16.062 -9.203 -13.188 1 89.69 380 VAL A N 1
ATOM 3081 C CA . VAL A 1 380 ? -14.906 -8.633 -13.859 1 89.69 380 VAL A CA 1
ATOM 3082 C C . VAL A 1 380 ? -15.055 -7.117 -13.945 1 89.69 380 VAL A C 1
ATOM 3084 O O . VAL A 1 380 ? -16.125 -6.609 -14.312 1 89.69 380 VAL A O 1
ATOM 3087 N N . VAL A 1 381 ? -14.039 -6.441 -13.531 1 91.38 381 VAL A N 1
ATOM 3088 C CA . VAL A 1 381 ? -13.961 -4.992 -13.641 1 91.38 381 VAL A CA 1
ATOM 3089 C C . VAL A 1 381 ? -12.82 -4.613 -14.586 1 91.38 381 VAL A C 1
ATOM 3091 O O . VAL A 1 381 ? -11.656 -4.91 -14.312 1 91.38 381 VAL A O 1
ATOM 3094 N N . THR A 1 382 ? -13.156 -3.994 -15.672 1 86.62 382 THR A N 1
ATOM 3095 C CA . THR A 1 382 ? -12.156 -3.594 -16.656 1 86.62 382 THR A CA 1
ATOM 3096 C C . THR A 1 382 ? -11.945 -2.084 -16.625 1 86.62 382 THR A C 1
ATOM 3098 O O . THR A 1 382 ? -12.906 -1.312 -16.719 1 86.62 382 THR A O 1
ATOM 3101 N N . ASN A 1 383 ? -10.719 -1.752 -16.453 1 87.44 383 ASN A N 1
ATOM 3102 C CA . ASN A 1 383 ? -10.398 -0.333 -16.578 1 87.44 383 ASN A CA 1
ATOM 3103 C C . ASN A 1 383 ? -10.773 0.205 -17.953 1 87.44 383 ASN A C 1
ATOM 3105 O O . ASN A 1 383 ? -10.508 -0.437 -18.969 1 87.44 383 ASN A O 1
ATOM 3109 N N . ASP A 1 384 ? -11.406 1.332 -18.047 1 80.94 384 ASP A N 1
ATOM 3110 C CA . ASP A 1 384 ? -11.883 1.886 -19.312 1 80.94 384 ASP A CA 1
ATOM 3111 C C . ASP A 1 384 ? -11.227 3.232 -19.609 1 80.94 384 ASP A C 1
ATOM 3113 O O . ASP A 1 384 ? -11.625 3.932 -20.547 1 80.94 384 ASP A O 1
ATOM 3117 N N . ASP A 1 385 ? -10.328 3.57 -18.828 1 82.19 385 ASP A N 1
ATOM 3118 C CA . ASP A 1 385 ? -9.68 4.875 -18.922 1 82.19 385 ASP A CA 1
ATOM 3119 C C . ASP A 1 385 ? -8.164 4.727 -19.016 1 82.19 385 ASP A C 1
ATOM 3121 O O . ASP A 1 385 ? -7.504 4.418 -18.031 1 82.19 385 ASP A O 1
ATOM 3125 N N . ARG A 1 386 ? -7.594 5.043 -20.109 1 77.38 386 ARG A N 1
ATOM 3126 C CA . ARG A 1 386 ? -6.168 4.859 -20.375 1 77.38 386 ARG A CA 1
ATOM 3127 C C . ARG A 1 386 ? -5.324 5.777 -19.5 1 77.38 386 ARG A C 1
ATOM 3129 O O . ARG A 1 386 ? -4.129 5.543 -19.312 1 77.38 386 ARG A O 1
ATOM 3136 N N . THR A 1 387 ? -5.93 6.77 -19 1 79.38 387 THR A N 1
ATOM 3137 C CA . THR A 1 387 ? -5.18 7.711 -18.172 1 79.38 387 THR A CA 1
ATOM 3138 C C . THR A 1 387 ? -5.016 7.176 -16.766 1 79.38 387 THR A C 1
ATOM 3140 O O . THR A 1 387 ? -4.344 7.793 -15.93 1 79.38 387 THR A O 1
ATOM 3143 N N . LYS A 1 388 ? -5.562 6.023 -16.516 1 86.44 388 LYS A N 1
ATOM 3144 C CA . LYS A 1 388 ? -5.527 5.461 -15.172 1 86.44 388 LYS A CA 1
ATOM 3145 C C . LYS A 1 388 ? -4.574 4.27 -15.094 1 86.44 388 LYS A C 1
ATOM 3147 O O . LYS A 1 388 ? -4.578 3.523 -14.117 1 86.44 388 LYS A O 1
ATOM 3152 N N . VAL A 1 389 ? -3.859 4.062 -16.125 1 84.5 389 VAL A N 1
ATOM 3153 C CA . VAL A 1 389 ? -2.816 3.041 -16.125 1 84.5 389 VAL A CA 1
ATOM 3154 C C . VAL A 1 389 ? -1.446 3.703 -16.234 1 84.5 389 VAL A C 1
ATOM 3156 O O . VAL A 1 389 ? -1.283 4.688 -16.969 1 84.5 389 VAL A O 1
ATOM 3159 N N . PHE A 1 390 ? -0.499 3.111 -15.547 1 81.81 390 PHE A N 1
ATOM 3160 C CA . PHE A 1 390 ? 0.823 3.715 -15.438 1 81.81 390 PHE A CA 1
ATOM 3161 C C . PHE A 1 390 ? 1.914 2.674 -15.656 1 81.81 390 PHE A C 1
ATOM 3163 O O . PHE A 1 390 ? 1.896 1.606 -15.039 1 81.81 390 PHE A O 1
ATOM 3170 N N . PHE A 1 391 ? 2.797 3.049 -16.547 1 83.5 391 PHE A N 1
ATOM 3171 C CA . PHE A 1 391 ? 3.916 2.145 -16.781 1 83.5 391 PHE A CA 1
ATOM 3172 C C . PHE A 1 391 ? 4.852 2.109 -15.586 1 83.5 391 PHE A C 1
ATOM 3174 O O . PHE A 1 391 ? 5.117 3.145 -14.969 1 83.5 391 PHE A O 1
ATOM 3181 N N . ASN A 1 392 ? 5.234 0.964 -15.289 1 81.94 392 ASN A N 1
ATOM 3182 C CA . ASN A 1 392 ? 6.344 0.817 -14.352 1 81.94 392 ASN A CA 1
ATOM 3183 C C . ASN A 1 392 ? 7.684 1.102 -15.023 1 81.94 392 ASN A C 1
ATOM 3185 O O . ASN A 1 392 ? 8.219 0.253 -15.742 1 81.94 392 ASN A O 1
ATOM 3189 N N . TYR A 1 393 ? 8.297 2.146 -14.734 1 78.25 393 TYR A N 1
ATOM 3190 C CA . TYR A 1 393 ? 9.461 2.619 -15.477 1 78.25 393 TYR A CA 1
ATOM 3191 C C . TYR A 1 393 ? 10.641 1.672 -15.297 1 78.25 393 TYR A C 1
ATOM 3193 O O . TYR A 1 393 ? 11.484 1.548 -16.188 1 78.25 393 TYR A O 1
ATOM 3201 N N . ASP A 1 394 ? 10.672 1.031 -14.203 1 75.56 394 ASP A N 1
ATOM 3202 C CA . ASP A 1 394 ? 11.758 0.07 -14 1 75.56 394 ASP A CA 1
ATOM 3203 C C . ASP A 1 394 ? 11.672 -1.065 -15.016 1 75.56 394 ASP A C 1
ATOM 3205 O O . ASP A 1 394 ? 12.695 -1.651 -15.383 1 75.56 394 ASP A O 1
ATOM 3209 N N . VAL A 1 395 ? 10.453 -1.265 -15.445 1 77.19 395 VAL A N 1
ATOM 3210 C CA . VAL A 1 395 ? 10.25 -2.355 -16.391 1 77.19 395 VAL A CA 1
ATOM 3211 C C . VAL A 1 395 ? 10.477 -1.851 -17.812 1 77.19 395 VAL A C 1
ATOM 3213 O O . VAL A 1 395 ? 11.242 -2.438 -18.578 1 77.19 395 VAL A O 1
ATOM 3216 N N . ILE A 1 396 ? 9.93 -0.708 -18.156 1 80.75 396 ILE A N 1
ATOM 3217 C CA . ILE A 1 396 ? 9.938 -0.268 -19.547 1 80.75 396 ILE A CA 1
ATOM 3218 C C . ILE A 1 396 ? 11.289 0.346 -19.891 1 80.75 396 ILE A C 1
ATOM 3220 O O . ILE A 1 396 ? 11.703 0.346 -21.062 1 80.75 396 ILE A O 1
ATOM 3224 N N . ARG A 1 397 ? 12 0.852 -18.875 1 82.62 397 ARG A N 1
ATOM 3225 C CA . ARG A 1 397 ? 13.266 1.525 -19.141 1 82.62 397 ARG A CA 1
ATOM 3226 C C . ARG A 1 397 ? 14.445 0.645 -18.734 1 82.62 397 ARG A C 1
ATOM 3228 O O . ARG A 1 397 ? 15.531 1.149 -18.438 1 82.62 397 ARG A O 1
ATOM 3235 N N . ALA A 1 398 ? 14.227 -0.522 -18.672 1 81.56 398 ALA A N 1
ATOM 3236 C CA . ALA A 1 398 ? 15.336 -1.431 -18.406 1 81.56 398 ALA A CA 1
ATOM 3237 C C . ALA A 1 398 ? 16.469 -1.221 -19.406 1 81.56 398 ALA A C 1
ATOM 3239 O O . ALA A 1 398 ? 16.25 -0.745 -20.516 1 81.56 398 ALA A O 1
ATOM 3240 N N . PRO A 1 399 ? 17.734 -1.387 -19.062 1 83.19 399 PRO A N 1
ATOM 3241 C CA . PRO A 1 399 ? 18.891 -1.042 -19.891 1 83.19 399 PRO A CA 1
ATOM 3242 C C . PRO A 1 399 ? 18.766 -1.567 -21.328 1 83.19 399 PRO A C 1
ATOM 3244 O O . PRO A 1 399 ? 19.109 -0.863 -22.281 1 83.19 399 PRO A O 1
ATOM 3247 N N . ASN A 1 400 ? 18.25 -2.742 -21.625 1 83.75 400 ASN A N 1
ATOM 3248 C CA . ASN A 1 400 ? 18.172 -3.307 -22.969 1 83.75 400 ASN A CA 1
ATOM 3249 C C . ASN A 1 400 ? 16.766 -3.178 -23.547 1 83.75 400 ASN A C 1
ATOM 3251 O O . ASN A 1 400 ? 16.422 -3.834 -24.531 1 83.75 400 ASN A O 1
ATOM 3255 N N . SER A 1 401 ? 16.125 -2.184 -23.016 1 86.88 401 SER A N 1
ATOM 3256 C CA . SER A 1 401 ? 14.742 -2.012 -23.469 1 86.88 401 SER A CA 1
ATOM 3257 C C . SER A 1 401 ? 14.672 -1.271 -24.797 1 86.88 401 SER A C 1
ATOM 3259 O O . SER A 1 401 ? 15.414 -0.312 -25.016 1 86.88 401 SER A O 1
ATOM 3261 N N . GLN A 1 402 ? 13.805 -1.68 -25.641 1 87.06 402 GLN A N 1
ATOM 3262 C CA . GLN A 1 402 ? 13.562 -1.015 -26.906 1 87.06 402 GLN A CA 1
ATOM 3263 C C . GLN A 1 402 ? 13.055 0.41 -26.703 1 87.06 402 GLN A C 1
ATOM 3265 O O . GLN A 1 402 ? 13.078 1.225 -27.625 1 87.06 402 GLN A O 1
ATOM 3270 N N . TYR A 1 403 ? 12.594 0.659 -25.594 1 88.75 403 TYR A N 1
ATOM 3271 C CA . TYR A 1 403 ? 12.078 1.981 -25.25 1 88.75 403 TYR A CA 1
ATOM 3272 C C . TYR A 1 403 ? 13.117 3.061 -25.547 1 88.75 403 TYR A C 1
ATOM 3274 O O . TYR A 1 403 ? 12.773 4.152 -26 1 88.75 403 TYR A O 1
ATOM 3282 N N . HIS A 1 404 ? 14.359 2.721 -25.344 1 89.5 404 HIS A N 1
ATOM 3283 C CA . HIS A 1 404 ? 15.43 3.695 -25.484 1 89.5 404 HIS A CA 1
ATOM 3284 C C . HIS A 1 404 ? 15.688 4.043 -26.938 1 89.5 404 HIS A C 1
ATOM 3286 O O . HIS A 1 404 ? 16.359 5.035 -27.25 1 89.5 404 HIS A O 1
ATOM 3292 N N . ARG A 1 405 ? 15.188 3.287 -27.781 1 89.38 405 ARG A N 1
ATOM 3293 C CA . ARG A 1 405 ? 15.414 3.494 -29.219 1 89.38 405 ARG A CA 1
ATOM 3294 C C . ARG A 1 405 ? 14.273 4.297 -29.828 1 89.38 405 ARG A C 1
ATOM 3296 O O . ARG A 1 405 ? 14.367 4.723 -30.984 1 89.38 405 ARG A O 1
ATOM 3303 N N . PHE A 1 406 ? 13.258 4.422 -29.062 1 90.56 406 PHE A N 1
ATOM 3304 C CA . PHE A 1 406 ? 12.125 5.18 -29.594 1 90.56 406 PHE A CA 1
ATOM 3305 C C . PHE A 1 406 ? 12.469 6.664 -29.688 1 90.56 406 PHE A C 1
ATOM 3307 O O . PHE A 1 406 ? 13.203 7.191 -28.844 1 90.56 406 PHE A O 1
ATOM 3314 N N . ASN A 1 407 ? 11.945 7.258 -30.766 1 92.88 407 ASN A N 1
ATOM 3315 C CA . ASN A 1 407 ? 12.039 8.711 -30.797 1 92.88 407 ASN A CA 1
ATOM 3316 C C . ASN A 1 407 ? 11 9.359 -29.875 1 92.88 407 ASN A C 1
ATOM 3318 O O . ASN A 1 407 ? 10.164 8.664 -29.297 1 92.88 407 ASN A O 1
ATOM 3322 N N . ASP A 1 408 ? 11.055 10.648 -29.719 1 93.94 408 ASP A N 1
ATOM 3323 C CA . ASP A 1 408 ? 10.219 11.344 -28.734 1 93.94 408 ASP A CA 1
ATOM 3324 C C . ASP A 1 408 ? 8.734 11.156 -29.047 1 93.94 408 ASP A C 1
ATOM 3326 O O . ASP A 1 408 ? 7.93 10.93 -28.141 1 93.94 408 ASP A O 1
ATOM 3330 N N . SER A 1 409 ? 8.391 11.242 -30.281 1 94.12 409 SER A N 1
ATOM 3331 C CA . SER A 1 409 ? 6.992 11.086 -30.672 1 94.12 409 SER A CA 1
ATOM 3332 C C . SER A 1 409 ? 6.492 9.68 -30.375 1 94.12 409 SER A C 1
ATOM 3334 O O . SER A 1 409 ? 5.355 9.492 -29.938 1 94.12 409 SER A O 1
ATOM 3336 N N . GLU A 1 410 ? 7.352 8.734 -30.594 1 92.06 410 GLU A N 1
ATOM 3337 C CA . GLU A 1 410 ? 7.012 7.34 -30.297 1 92.06 410 GLU A CA 1
ATOM 3338 C C . GLU A 1 410 ? 6.867 7.105 -28.797 1 92.06 410 GLU A C 1
ATOM 3340 O O . GLU A 1 410 ? 5.961 6.395 -28.359 1 92.06 410 GLU A O 1
ATOM 3345 N N . LYS A 1 411 ? 7.715 7.691 -28.094 1 91.19 411 LYS A N 1
ATOM 3346 C CA . LYS A 1 411 ? 7.637 7.578 -26.641 1 91.19 411 LYS A CA 1
ATOM 3347 C C . LYS A 1 411 ? 6.34 8.18 -26.109 1 91.19 411 LYS A C 1
ATOM 3349 O O . LYS A 1 411 ? 5.656 7.574 -25.281 1 91.19 411 LYS A O 1
ATOM 3354 N N . VAL A 1 412 ? 6.031 9.32 -26.609 1 90.88 412 VAL A N 1
ATOM 3355 C CA . VAL A 1 412 ? 4.82 9.992 -26.156 1 90.88 412 VAL A CA 1
ATOM 3356 C C . VAL A 1 412 ? 3.594 9.172 -26.562 1 90.88 412 VAL A C 1
ATOM 3358 O O . VAL A 1 412 ? 2.676 8.984 -25.75 1 90.88 412 VAL A O 1
ATOM 3361 N N . ALA A 1 413 ? 3.613 8.672 -27.75 1 89.12 413 ALA A N 1
ATOM 3362 C CA . ALA A 1 413 ? 2.504 7.832 -28.203 1 89.12 413 ALA A CA 1
ATOM 3363 C C . ALA A 1 413 ? 2.344 6.605 -27.312 1 89.12 413 ALA A C 1
ATOM 3365 O O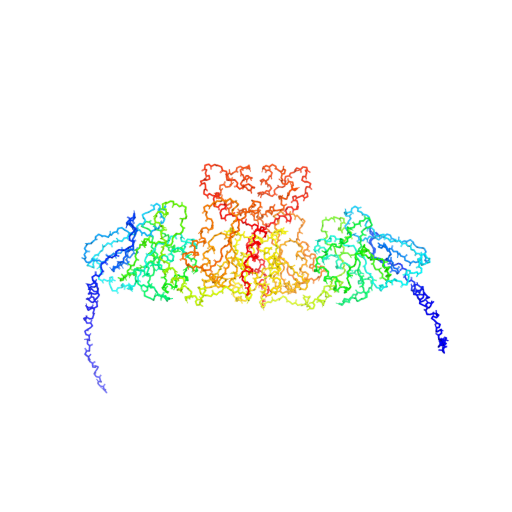 . ALA A 1 413 ? 1.223 6.215 -26.984 1 89.12 413 ALA A O 1
ATOM 3366 N N . LEU A 1 414 ? 3.436 6.02 -26.938 1 86.25 414 LEU A N 1
ATOM 3367 C CA . LEU A 1 414 ? 3.416 4.848 -26.062 1 86.25 414 LEU A CA 1
ATOM 3368 C C . LEU A 1 414 ? 2.914 5.215 -24.672 1 86.25 414 LEU A C 1
ATOM 3370 O O . LEU A 1 414 ? 1.997 4.574 -24.156 1 86.25 414 LEU A O 1
ATOM 3374 N N . LEU A 1 415 ? 3.43 6.266 -24.125 1 82.94 415 LEU A N 1
ATOM 3375 C CA . LEU A 1 415 ? 3.197 6.605 -22.719 1 82.94 415 LEU A CA 1
ATOM 3376 C C . LEU A 1 415 ? 1.815 7.227 -22.531 1 82.94 415 LEU A C 1
ATOM 3378 O O . LEU A 1 415 ? 1.177 7.027 -21.5 1 82.94 415 LEU A O 1
ATOM 3382 N N . GLU A 1 416 ? 1.307 7.93 -23.5 1 82.19 416 GLU A N 1
ATOM 3383 C CA . GLU A 1 416 ? 0.048 8.648 -23.328 1 82.19 416 GLU A CA 1
ATOM 3384 C C . GLU A 1 416 ? -1.114 7.879 -23.953 1 82.19 416 GLU A C 1
ATOM 3386 O O . GLU A 1 416 ? -2.24 7.93 -23.453 1 82.19 416 GLU A O 1
ATOM 3391 N N . ASN A 1 417 ? -0.788 7.219 -25.094 1 80.56 417 ASN A N 1
ATOM 3392 C CA . ASN A 1 417 ? -1.895 6.629 -25.828 1 80.56 417 ASN A CA 1
ATOM 3393 C C . ASN A 1 417 ? -1.803 5.109 -25.859 1 80.56 417 ASN A C 1
ATOM 3395 O O . ASN A 1 417 ? -2.629 4.445 -26.5 1 80.56 417 ASN A O 1
ATOM 3399 N N . LEU A 1 418 ? -0.808 4.57 -25.234 1 82.44 418 LEU A N 1
ATOM 3400 C CA . LEU A 1 418 ? -0.596 3.127 -25.188 1 82.44 418 LEU A CA 1
ATOM 3401 C C . LEU A 1 418 ? -0.496 2.549 -26.594 1 82.44 418 LEU A C 1
ATOM 3403 O O . LEU A 1 418 ? -1.059 1.489 -26.875 1 82.44 418 LEU A O 1
ATOM 3407 N N . THR A 1 419 ? 0.117 3.361 -27.438 1 84.31 419 THR A N 1
ATOM 3408 C CA . THR A 1 419 ? 0.342 2.908 -28.812 1 84.31 419 THR A CA 1
ATOM 3409 C C . THR A 1 419 ? 1.766 2.385 -28.969 1 84.31 419 THR A C 1
ATOM 3411 O O . THR A 1 419 ? 2.732 3.129 -28.797 1 84.31 419 THR A O 1
ATOM 3414 N N . CYS A 1 420 ? 1.829 1.158 -29.328 1 82.06 420 CYS A N 1
ATOM 3415 C CA . CYS A 1 420 ? 3.141 0.563 -29.547 1 82.06 420 CYS A CA 1
ATOM 3416 C C . CYS A 1 420 ? 3.709 0.997 -30.906 1 82.06 420 CYS A C 1
ATOM 3418 O O . CYS A 1 420 ? 3.041 0.873 -31.922 1 82.06 420 CYS A O 1
ATOM 3420 N N . PRO A 1 421 ? 4.895 1.575 -30.953 1 81.19 421 PRO A N 1
ATOM 3421 C CA . PRO A 1 421 ? 5.488 1.937 -32.25 1 81.19 421 PRO A CA 1
ATOM 3422 C C . PRO A 1 421 ? 5.684 0.733 -33.156 1 81.19 421 PRO A C 1
ATOM 3424 O O . PRO A 1 421 ? 5.859 -0.391 -32.688 1 81.19 421 PRO A O 1
ATOM 3427 N N . GLU A 1 422 ? 5.441 0.855 -34.594 1 70.19 422 GLU A N 1
ATOM 3428 C CA . GLU A 1 422 ? 5.473 -0.178 -35.625 1 70.19 422 GLU A CA 1
ATOM 3429 C C . GLU A 1 422 ? 6.891 -0.7 -35.812 1 70.19 422 GLU A C 1
ATOM 3431 O O . GLU A 1 422 ? 7.082 -1.796 -36.344 1 70.19 422 GLU A O 1
ATOM 3436 N N . GLN A 1 423 ? 7.875 -0.211 -35.344 1 58.12 423 GLN A N 1
ATOM 3437 C CA . GLN A 1 423 ? 9.203 -0.601 -35.812 1 58.12 423 GLN A CA 1
ATOM 3438 C C . GLN A 1 423 ? 9.414 -2.105 -35.688 1 58.12 423 GLN A C 1
ATOM 3440 O O . GLN A 1 423 ? 8.789 -2.754 -34.812 1 58.12 423 GLN A O 1
ATOM 3445 N N . PRO A 1 424 ? 10.258 -2.545 -36.688 1 50.81 424 PRO A N 1
ATOM 3446 C CA . PRO A 1 424 ? 10.609 -3.961 -36.812 1 50.81 424 PRO A CA 1
ATOM 3447 C C . PRO A 1 424 ? 10.859 -4.629 -35.469 1 50.81 424 PRO A C 1
ATOM 3449 O O . PRO A 1 424 ? 10.781 -5.855 -35.375 1 50.81 424 PRO A O 1
ATOM 3452 N N . TYR A 1 425 ? 11.703 -3.879 -34.812 1 42.03 425 TYR A N 1
ATOM 3453 C CA . TYR A 1 425 ? 12.289 -4.68 -33.75 1 42.03 425 TYR A CA 1
ATOM 3454 C C . TYR A 1 425 ? 11.25 -4.996 -32.688 1 42.03 425 TYR A C 1
ATOM 3456 O O . TYR A 1 425 ? 11.57 -5.594 -31.656 1 42.03 425 TYR A O 1
ATOM 3464 N N . ALA A 1 426 ? 10.266 -4.074 -32.625 1 46.53 426 ALA A N 1
ATOM 3465 C CA . ALA A 1 426 ? 9.422 -4.461 -31.5 1 46.53 426 ALA A CA 1
ATOM 3466 C C . ALA A 1 426 ? 8.883 -5.875 -31.672 1 46.53 426 ALA A C 1
ATOM 3468 O O . ALA A 1 426 ? 8.047 -6.125 -32.531 1 46.53 426 ALA A O 1
ATOM 3469 N N . ASN A 1 427 ? 9.664 -6.648 -31.953 1 43.09 427 ASN A N 1
ATOM 3470 C CA . ASN A 1 427 ? 9.141 -8.008 -32.094 1 43.09 427 ASN A CA 1
ATOM 3471 C C . ASN A 1 427 ? 7.895 -8.211 -31.234 1 43.09 427 ASN A C 1
ATOM 3473 O O . ASN A 1 427 ? 7.594 -9.336 -30.812 1 43.09 427 ASN A O 1
ATOM 3477 N N . GLY A 1 428 ? 6.918 -7.207 -31.297 1 55.34 428 GLY A N 1
ATOM 3478 C CA . GLY A 1 428 ? 5.59 -7.406 -30.734 1 55.34 428 GLY A CA 1
ATOM 3479 C C . GLY A 1 428 ? 5.621 -7.898 -29.297 1 55.34 428 GLY A C 1
ATOM 3480 O O . GLY A 1 428 ? 4.691 -7.648 -28.531 1 55.34 428 GLY A O 1
ATOM 3481 N N . GLY A 1 429 ? 6.84 -8.336 -28.906 1 66.25 429 GLY A N 1
ATOM 3482 C CA . GLY A 1 429 ? 6.887 -9.031 -27.625 1 66.25 429 GLY A CA 1
ATOM 3483 C C . GLY A 1 429 ? 7.062 -8.094 -26.453 1 66.25 429 GLY A C 1
ATOM 3484 O O . GLY A 1 429 ? 6.383 -8.242 -25.422 1 66.25 429 GLY A O 1
ATOM 3485 N N . GLU A 1 430 ? 7.836 -6.91 -26.656 1 77.81 430 GLU A N 1
ATOM 3486 C CA . GLU A 1 430 ? 8.078 -6.078 -25.484 1 77.81 430 GLU A CA 1
ATOM 3487 C C . GLU A 1 430 ? 6.844 -5.258 -25.109 1 77.81 430 GLU A C 1
ATOM 3489 O O . GLU A 1 430 ? 6.473 -5.164 -23.938 1 77.81 430 GLU A O 1
ATOM 3494 N N . CYS A 1 431 ? 6.191 -4.664 -26.156 1 80.19 431 CYS A N 1
ATOM 3495 C CA . CYS A 1 431 ? 4.988 -3.895 -25.875 1 80.19 431 CYS A CA 1
ATOM 3496 C C . CYS A 1 431 ? 3.932 -4.766 -25.203 1 80.19 431 CYS A C 1
ATOM 3498 O O . CYS A 1 431 ? 3.244 -4.316 -24.281 1 80.19 431 CYS A O 1
ATOM 3500 N N . PHE A 1 432 ? 3.928 -5.957 -25.719 1 77.62 432 PHE A N 1
ATOM 3501 C CA . PHE A 1 432 ? 3.012 -6.898 -25.094 1 77.62 432 PHE A CA 1
ATOM 3502 C C . PHE A 1 432 ? 3.336 -7.059 -23.609 1 77.62 432 PHE A C 1
ATOM 3504 O O . PHE A 1 432 ? 2.447 -6.965 -22.766 1 77.62 432 PHE A O 1
ATOM 3511 N N . GLY A 1 433 ? 4.605 -7.273 -23.359 1 78.81 433 GLY A N 1
ATOM 3512 C CA . GLY A 1 433 ? 5.035 -7.41 -21.984 1 78.81 433 GLY A CA 1
ATOM 3513 C C . GLY A 1 433 ? 4.766 -6.172 -21.141 1 78.81 433 GLY A C 1
ATOM 3514 O O . GLY A 1 433 ? 4.336 -6.273 -20 1 78.81 433 GLY A O 1
ATOM 3515 N N . TRP A 1 434 ? 4.93 -4.965 -21.75 1 83.5 434 TRP A N 1
ATOM 3516 C CA . TRP A 1 434 ? 4.699 -3.717 -21.031 1 83.5 434 TRP A CA 1
ATOM 3517 C C . TRP A 1 434 ? 3.219 -3.547 -20.703 1 83.5 434 TRP A C 1
ATOM 3519 O O . TRP A 1 434 ? 2.865 -3.217 -19.578 1 83.5 434 TRP A O 1
ATOM 3529 N N . PHE A 1 435 ? 2.406 -3.889 -21.625 1 80.12 435 PHE A N 1
ATOM 3530 C CA . PHE A 1 435 ? 0.976 -3.66 -21.453 1 80.12 435 PHE A CA 1
ATOM 3531 C C . PHE A 1 435 ? 0.368 -4.695 -20.516 1 80.12 435 PHE A C 1
ATOM 3533 O O . PHE A 1 435 ? -0.587 -4.402 -19.797 1 80.12 435 PHE A O 1
ATOM 3540 N N . HIS A 1 436 ? 0.99 -5.852 -20.5 1 77.19 436 HIS A N 1
ATOM 3541 C CA . HIS A 1 436 ? 0.385 -6.93 -19.719 1 77.19 436 HIS A CA 1
ATOM 3542 C C . HIS A 1 436 ? 0.995 -7.012 -18.328 1 77.19 436 HIS A C 1
ATOM 3544 O O . HIS A 1 436 ? 0.306 -7.355 -17.359 1 77.19 436 HIS A O 1
ATOM 3550 N N . TRP A 1 437 ? 2.297 -6.703 -18.25 1 80.19 437 TRP A N 1
ATOM 3551 C CA . TRP A 1 437 ? 2.959 -6.941 -16.969 1 80.19 437 TRP A CA 1
ATOM 3552 C C . TRP A 1 437 ? 3.6 -5.66 -16.438 1 80.19 437 TRP A C 1
ATOM 3554 O O . TRP A 1 437 ? 3.912 -5.562 -15.25 1 80.19 437 TRP A O 1
ATOM 3564 N N . GLY A 1 438 ? 3.738 -4.746 -17.297 1 81.12 438 GLY A N 1
ATOM 3565 C CA . GLY A 1 438 ? 4.562 -3.6 -16.938 1 81.12 438 GLY A CA 1
ATOM 3566 C C . GLY A 1 438 ? 3.748 -2.367 -16.578 1 81.12 438 GLY A C 1
ATOM 3567 O O . GLY A 1 438 ? 4.223 -1.24 -16.75 1 81.12 438 GLY A O 1
ATOM 3568 N N . MET A 1 439 ? 2.463 -2.637 -16.172 1 85.81 439 MET A N 1
ATOM 3569 C CA . MET A 1 439 ? 1.641 -1.471 -15.852 1 85.81 439 MET A CA 1
ATOM 3570 C C . MET A 1 439 ? 0.924 -1.648 -14.523 1 85.81 439 MET A C 1
ATOM 3572 O O . MET A 1 439 ? 0.596 -2.771 -14.133 1 85.81 439 MET A O 1
ATOM 3576 N N . SER A 1 440 ? 0.758 -0.521 -13.844 1 89.94 440 SER A N 1
ATOM 3577 C CA . SER A 1 440 ? -0.045 -0.445 -12.633 1 89.94 440 SER A CA 1
ATOM 3578 C C . SER A 1 440 ? -1.33 0.343 -12.867 1 89.94 440 SER A C 1
ATOM 3580 O O . SER A 1 440 ? -1.472 1.02 -13.883 1 89.94 440 SER A O 1
ATOM 3582 N N . LEU A 1 441 ? -2.244 0.137 -11.992 1 90.62 441 LEU A N 1
ATOM 3583 C CA . LEU A 1 441 ? -3.59 0.662 -12.203 1 90.62 441 LEU A CA 1
ATOM 3584 C C . LEU A 1 441 ? -4.004 1.568 -11.047 1 90.62 441 LEU A C 1
ATOM 3586 O O . LEU A 1 441 ? -3.73 1.263 -9.883 1 90.62 441 LEU A O 1
ATOM 3590 N N . VAL A 1 442 ? -4.57 2.705 -11.375 1 92 442 VAL A N 1
ATOM 3591 C CA . VAL A 1 442 ? -5.395 3.469 -10.445 1 92 442 VAL A CA 1
ATOM 3592 C C . VAL A 1 442 ? -6.871 3.262 -10.773 1 92 442 VAL A C 1
ATOM 3594 O O . VAL A 1 442 ? -7.371 3.789 -11.773 1 92 442 VAL A O 1
ATOM 3597 N N . LEU A 1 443 ? -7.531 2.566 -9.953 1 93.81 443 LEU A N 1
ATOM 3598 C CA . LEU A 1 443 ? -8.883 2.123 -10.273 1 93.81 443 LEU A CA 1
ATOM 3599 C C . LEU A 1 443 ? -9.914 3.154 -9.82 1 93.81 443 LEU A C 1
ATOM 3601 O O . LEU A 1 443 ? -9.867 3.621 -8.68 1 93.81 443 LEU A O 1
ATOM 3605 N N . LYS A 1 444 ? -10.828 3.527 -10.781 1 93.38 444 LYS A N 1
ATOM 3606 C CA . LYS A 1 444 ? -12.008 4.293 -10.383 1 93.38 444 LYS A CA 1
ATOM 3607 C C . LYS A 1 444 ? -12.992 3.422 -9.602 1 93.38 444 LYS A C 1
ATOM 3609 O O . LYS A 1 444 ? -13.477 2.41 -10.109 1 93.38 444 LYS A O 1
ATOM 3614 N N . PHE A 1 445 ? -13.375 3.83 -8.375 1 96.25 445 PHE A N 1
ATOM 3615 C CA . PHE A 1 445 ? -14.219 3.018 -7.508 1 96.25 445 PHE A CA 1
ATOM 3616 C C . PHE A 1 445 ? -15.578 2.773 -8.156 1 96.25 445 PHE A C 1
ATOM 3618 O O . PHE A 1 445 ? -16.188 1.721 -7.957 1 96.25 445 PHE A O 1
ATOM 3625 N N . ASP A 1 446 ? -15.961 3.68 -8.992 1 96.19 446 ASP A N 1
ATOM 3626 C CA . ASP A 1 446 ? -17.266 3.545 -9.625 1 96.19 446 ASP A CA 1
ATOM 3627 C C . ASP A 1 446 ? -17.328 2.289 -10.484 1 96.19 446 ASP A C 1
ATOM 3629 O O . ASP A 1 446 ? -18.406 1.736 -10.711 1 96.19 446 ASP A O 1
ATOM 3633 N N . LEU A 1 447 ? -16.219 1.823 -11 1 94.44 447 LEU A N 1
ATOM 3634 C CA . LEU A 1 447 ? -16.203 0.6 -11.789 1 94.44 447 LEU A CA 1
ATOM 3635 C C . LEU A 1 447 ? -16.344 -0.63 -10.906 1 94.44 447 LEU A C 1
ATOM 3637 O O . LEU A 1 447 ? -16.938 -1.628 -11.312 1 94.44 447 LEU A O 1
ATOM 3641 N N . LEU A 1 448 ? -15.789 -0.581 -9.695 1 96.5 448 LEU A N 1
ATOM 3642 C CA . LEU A 1 448 ? -15.766 -1.706 -8.766 1 96.5 448 LEU A CA 1
ATOM 3643 C C . LEU A 1 448 ? -17.031 -1.723 -7.902 1 96.5 448 LEU A C 1
ATOM 3645 O O . LEU A 1 448 ? -17.484 -2.789 -7.484 1 96.5 448 LEU A O 1
ATOM 3649 N N . ARG A 1 449 ? -17.609 -0.595 -7.641 1 96.69 449 ARG A N 1
ATOM 3650 C CA . ARG A 1 449 ? -18.688 -0.391 -6.684 1 96.69 449 ARG A CA 1
ATOM 3651 C C . ARG A 1 449 ? -19.859 -1.346 -6.957 1 96.69 449 ARG A C 1
ATOM 3653 O O . ARG A 1 449 ? -20.328 -2.025 -6.043 1 96.69 449 ARG A O 1
ATOM 3660 N N . PRO A 1 450 ? -20.312 -1.453 -8.242 1 96.62 450 PRO A N 1
ATOM 3661 C CA . PRO A 1 450 ? -21.453 -2.342 -8.469 1 96.62 450 PRO A CA 1
ATOM 3662 C C . PRO A 1 450 ? -21.172 -3.783 -8.047 1 96.62 450 PRO A C 1
ATOM 3664 O O . PRO A 1 450 ? -22.062 -4.457 -7.52 1 96.62 450 PRO A O 1
ATOM 3667 N N . GLN A 1 451 ? -19.953 -4.219 -8.273 1 95.69 451 GLN A N 1
ATOM 3668 C CA . GLN A 1 451 ? -19.594 -5.59 -7.914 1 95.69 451 GLN A CA 1
ATOM 3669 C C . GLN A 1 451 ? -19.578 -5.777 -6.398 1 95.69 451 GLN A C 1
ATOM 3671 O O . GLN A 1 451 ? -20.094 -6.781 -5.891 1 95.69 451 GLN A O 1
ATOM 3676 N N . VAL A 1 452 ? -19.078 -4.824 -5.676 1 95.31 452 VAL A N 1
ATOM 3677 C CA . VAL A 1 452 ? -18.969 -4.91 -4.223 1 95.31 452 VAL A CA 1
ATOM 3678 C C . VAL A 1 452 ? -20.359 -4.828 -3.604 1 95.31 452 VAL A C 1
ATOM 3680 O O . VAL A 1 452 ? -20.703 -5.621 -2.721 1 95.31 452 VAL A O 1
ATOM 3683 N N . VAL A 1 453 ? -21.141 -3.936 -4.074 1 94.19 453 VAL A N 1
ATOM 3684 C CA . VAL A 1 453 ? -22.484 -3.75 -3.543 1 94.19 453 VAL A CA 1
ATOM 3685 C C . VAL A 1 453 ? -23.312 -5.008 -3.785 1 94.19 453 VAL A C 1
ATOM 3687 O O . VAL A 1 453 ? -24.016 -5.477 -2.889 1 94.19 453 VAL A O 1
ATOM 3690 N N . ALA A 1 454 ? -23.219 -5.551 -5 1 94.62 454 ALA A N 1
ATOM 3691 C CA . ALA A 1 454 ? -23.938 -6.781 -5.316 1 94.62 454 ALA A CA 1
ATOM 3692 C C . ALA A 1 454 ? -23.516 -7.922 -4.402 1 94.62 454 ALA A C 1
ATOM 3694 O O . ALA A 1 454 ? -24.344 -8.695 -3.922 1 94.62 454 ALA A O 1
ATOM 3695 N N . ALA A 1 455 ? -22.203 -8.031 -4.184 1 94.44 455 ALA A N 1
ATOM 3696 C CA . ALA A 1 455 ? -21.688 -9.078 -3.312 1 94.44 455 ALA A CA 1
ATOM 3697 C C . ALA A 1 455 ? -22.203 -8.914 -1.888 1 94.44 455 ALA A C 1
ATOM 3699 O O . ALA A 1 455 ? -22.656 -9.883 -1.271 1 94.44 455 ALA A O 1
ATOM 3700 N N . LEU A 1 456 ? -22.172 -7.703 -1.366 1 91.19 456 LEU A N 1
ATOM 3701 C CA . LEU A 1 456 ? -22.625 -7.43 -0.006 1 91.19 456 LEU A CA 1
ATOM 3702 C C . LEU A 1 456 ? -24.109 -7.746 0.147 1 91.19 456 LEU A C 1
ATOM 3704 O O . LEU A 1 456 ? -24.531 -8.25 1.188 1 91.19 456 LEU A O 1
ATOM 3708 N N . LYS A 1 457 ? -24.875 -7.477 -0.867 1 91.12 457 LYS A N 1
ATOM 3709 C CA . LYS A 1 457 ? -26.297 -7.785 -0.848 1 91.12 457 LYS A CA 1
ATOM 3710 C C . LYS A 1 457 ? -26.547 -9.297 -0.82 1 91.12 457 LYS A C 1
ATOM 3712 O O . LYS A 1 457 ? -27.391 -9.781 -0.078 1 91.12 457 LYS A O 1
ATOM 3717 N N . ALA A 1 458 ? -25.75 -9.984 -1.572 1 92.62 458 ALA A N 1
ATOM 3718 C CA . ALA A 1 458 ? -25.922 -11.43 -1.702 1 92.62 458 ALA A CA 1
ATOM 3719 C C . ALA A 1 458 ? -25.469 -12.148 -0.441 1 92.62 458 ALA A C 1
ATOM 3721 O O . ALA A 1 458 ? -25.953 -13.234 -0.124 1 92.62 458 ALA A O 1
ATOM 3722 N N . LEU A 1 459 ? -24.516 -11.609 0.238 1 89.75 459 LEU A N 1
ATOM 3723 C CA . LEU A 1 459 ? -23.891 -12.258 1.386 1 89.75 459 LEU A CA 1
ATOM 3724 C C . LEU A 1 459 ? -24.594 -11.875 2.68 1 89.75 459 LEU A C 1
ATOM 3726 O O . LEU A 1 459 ? -24.172 -12.266 3.768 1 89.75 459 LEU A O 1
ATOM 3730 N N . ARG A 1 460 ? -25.578 -11.109 2.609 1 78.19 460 ARG A N 1
ATOM 3731 C CA . ARG A 1 460 ? -26.359 -10.773 3.789 1 78.19 460 ARG A CA 1
ATOM 3732 C C . ARG A 1 460 ? -27 -12.023 4.387 1 78.19 460 ARG A C 1
ATOM 3734 O O . ARG A 1 460 ? -27.516 -12.875 3.654 1 78.19 460 ARG A O 1
ATOM 3741 N N . PRO A 1 461 ? -26.734 -12.109 5.73 1 66.25 461 PRO A N 1
ATOM 3742 C CA . PRO A 1 461 ? -27.359 -13.289 6.34 1 66.25 461 PRO A CA 1
ATOM 3743 C C . PRO A 1 461 ? -28.859 -13.359 6.086 1 66.25 461 PRO A C 1
ATOM 3745 O O . PRO A 1 461 ? -29.5 -12.328 5.879 1 66.25 461 PRO A O 1
ATOM 3748 N N . MET B 1 1 ? -80.25 33.469 38.625 1 23.22 1 MET B N 1
ATOM 3749 C CA . MET B 1 1 ? -79.312 33.844 37.562 1 23.22 1 MET B CA 1
ATOM 3750 C C . MET B 1 1 ? -78.062 34.5 38.094 1 23.22 1 MET B C 1
ATOM 3752 O O . MET B 1 1 ? -78 35.719 38.156 1 23.22 1 MET B O 1
ATOM 3756 N N . ARG B 1 2 ? -77.625 33.938 39.25 1 25.91 2 ARG B N 1
ATOM 3757 C CA . ARG B 1 2 ? -76.688 34.406 40.25 1 25.91 2 ARG B CA 1
ATOM 3758 C C . ARG B 1 2 ? -75.312 34.5 39.688 1 25.91 2 ARG B C 1
ATOM 3760 O O . ARG B 1 2 ? -74.688 33.5 39.219 1 25.91 2 ARG B O 1
ATOM 3767 N N . LEU B 1 3 ? -75 35.688 39 1 24.11 3 LEU B N 1
ATOM 3768 C CA . LEU B 1 3 ? -73.938 36.281 38.25 1 24.11 3 LEU B CA 1
ATOM 3769 C C . LEU B 1 3 ? -72.688 36.312 39.062 1 24.11 3 LEU B C 1
ATOM 3771 O O . LEU B 1 3 ? -72.688 36.844 40.188 1 24.11 3 LEU B O 1
ATOM 3775 N N . TRP B 1 4 ? -71.812 35.25 38.938 1 26.86 4 TRP B N 1
ATOM 3776 C CA . TRP B 1 4 ? -70.625 34.875 39.656 1 26.86 4 TRP B CA 1
ATOM 3777 C C . TRP B 1 4 ? -69.562 35.969 39.5 1 26.86 4 TRP B C 1
ATOM 3779 O O . TRP B 1 4 ? -69.125 36.312 38.406 1 26.86 4 TRP B O 1
ATOM 3789 N N . ALA B 1 5 ? -69.562 37.031 40.344 1 26.86 5 ALA B N 1
ATOM 3790 C CA . ALA B 1 5 ? -68.812 38.25 40.344 1 26.86 5 ALA B CA 1
ATOM 3791 C C . ALA B 1 5 ? -67.312 37.938 40.562 1 26.86 5 ALA B C 1
ATOM 3793 O O . ALA B 1 5 ? -66.938 37.25 41.5 1 26.86 5 ALA B O 1
ATOM 3794 N N . PRO B 1 6 ? -66.562 38 39.406 1 25.83 6 PRO B N 1
ATOM 3795 C CA . PRO B 1 6 ? -65.125 37.625 39.312 1 25.83 6 PRO B CA 1
ATOM 3796 C C . PRO B 1 6 ? -64.25 38.375 40.281 1 25.83 6 PRO B C 1
ATOM 3798 O O . PRO B 1 6 ? -64.5 39.531 40.594 1 25.83 6 PRO B O 1
ATOM 3801 N N . ASP B 1 7 ? -63.719 37.688 41.25 1 23.16 7 ASP B N 1
ATOM 3802 C CA . ASP B 1 7 ? -62.938 38.156 42.375 1 23.16 7 ASP B CA 1
ATOM 3803 C C . ASP B 1 7 ? -61.656 38.875 41.906 1 23.16 7 ASP B C 1
ATOM 3805 O O . ASP B 1 7 ? -60.875 38.312 41.125 1 23.16 7 ASP B O 1
ATOM 3809 N N . LYS B 1 8 ? -61.562 40.219 41.906 1 21.55 8 LYS B N 1
ATOM 3810 C CA . LYS B 1 8 ? -60.562 41.219 41.469 1 21.55 8 LYS B CA 1
ATOM 3811 C C . LYS B 1 8 ? -59.281 41.094 42.281 1 21.55 8 LYS B C 1
ATOM 3813 O O . LYS B 1 8 ? -59.031 41.875 43.219 1 21.55 8 LYS B O 1
ATOM 3818 N N . ARG B 1 9 ? -58.969 39.875 42.781 1 24.08 9 ARG B N 1
ATOM 3819 C CA . ARG B 1 9 ? -57.906 39.75 43.781 1 24.08 9 ARG B CA 1
ATOM 3820 C C . ARG B 1 9 ? -56.656 40.469 43.312 1 24.08 9 ARG B C 1
ATOM 3822 O O . ARG B 1 9 ? -56.406 40.562 42.125 1 24.08 9 ARG B O 1
ATOM 3829 N N . LYS B 1 10 ? -55.562 40.75 44.188 1 20.48 10 LYS B N 1
ATOM 3830 C CA . LYS B 1 10 ? -54.688 41.781 44.719 1 20.48 10 LYS B CA 1
ATOM 3831 C C . LYS B 1 10 ? -53.438 41.906 43.844 1 20.48 10 LYS B C 1
ATOM 3833 O O . LYS B 1 10 ? -52.969 43.031 43.594 1 20.48 10 LYS B O 1
ATOM 3838 N N . GLY B 1 11 ? -52.625 40.938 43.656 1 22.44 11 GLY B N 1
ATOM 3839 C CA . GLY B 1 11 ? -51.219 41.031 44 1 22.44 11 GLY B CA 1
ATOM 3840 C C . GLY B 1 11 ? -50.375 41.625 42.906 1 22.44 11 GLY B C 1
ATOM 3841 O O . GLY B 1 11 ? -50.125 41 41.875 1 22.44 11 GLY B O 1
ATOM 3842 N N . MET B 1 12 ? -50.5 42.875 42.625 1 22 12 MET B N 1
ATOM 3843 C CA . MET B 1 12 ? -49.656 43.531 41.594 1 22 12 MET B CA 1
ATOM 3844 C C . MET B 1 12 ? -48.219 43.594 42.062 1 22 12 MET B C 1
ATOM 3846 O O . MET B 1 12 ? -47.844 44.406 42.906 1 22 12 MET B O 1
ATOM 3850 N N . ALA B 1 13 ? -47.594 42.406 42.406 1 24.52 13 ALA B N 1
ATOM 3851 C CA . ALA B 1 13 ? -46.156 42.438 42.75 1 24.52 13 ALA B CA 1
ATOM 3852 C C . ALA B 1 13 ? -45.375 43.25 41.719 1 24.52 13 ALA B C 1
ATOM 3854 O O . ALA B 1 13 ? -45.594 43.094 40.531 1 24.52 13 ALA B O 1
ATOM 3855 N N . LEU B 1 14 ? -44.781 44.312 42.188 1 25.67 14 LEU B N 1
ATOM 3856 C CA . LEU B 1 14 ? -43.875 45.312 41.625 1 25.67 14 LEU B CA 1
ATOM 3857 C C . LEU B 1 14 ? -42.656 44.656 40.969 1 25.67 14 LEU B C 1
ATOM 3859 O O . LEU B 1 14 ? -41.906 43.969 41.656 1 25.67 14 LEU B O 1
ATOM 3863 N N . LEU B 1 15 ? -42.75 44.219 39.812 1 27.81 15 LEU B N 1
ATOM 3864 C CA . LEU B 1 15 ? -41.656 43.781 38.938 1 27.81 15 LEU B CA 1
ATOM 3865 C C . LEU B 1 15 ? -40.562 44.844 38.812 1 27.81 15 LEU B C 1
ATOM 3867 O O . LEU B 1 15 ? -40.438 45.469 37.781 1 27.81 15 LEU B O 1
ATOM 3871 N N . LYS B 1 16 ? -40.594 45.812 39.844 1 27.44 16 LYS B N 1
ATOM 3872 C CA . LYS B 1 16 ? -39.938 47.094 39.531 1 27.44 16 LYS B CA 1
ATOM 3873 C C . LYS B 1 16 ? -38.469 46.875 39.188 1 27.44 16 LYS B C 1
ATOM 3875 O O . LYS B 1 16 ? -37.969 47.344 38.156 1 27.44 16 LYS B O 1
ATOM 3880 N N . PRO B 1 17 ? -37.594 47.031 40.125 1 34.94 17 PRO B N 1
ATOM 3881 C CA . PRO B 1 17 ? -36.281 47.719 40.062 1 34.94 17 PRO B CA 1
ATOM 3882 C C . PRO B 1 17 ? -35.156 46.781 39.656 1 34.94 17 PRO B C 1
ATOM 3884 O O . PRO B 1 17 ? -34 47.219 39.562 1 34.94 17 PRO B O 1
ATOM 3887 N N . VAL B 1 18 ? -35.375 45.531 39.469 1 36.19 18 VAL B N 1
ATOM 3888 C CA . VAL B 1 18 ? -34.25 44.625 39.281 1 36.19 18 VAL B CA 1
ATOM 3889 C C . VAL B 1 18 ? -33.625 44.875 37.906 1 36.19 18 VAL B C 1
ATOM 3891 O O . VAL B 1 18 ? -32.438 44.656 37.719 1 36.19 18 VAL B O 1
ATOM 3894 N N . PHE B 1 19 ? -34.438 45.5 37.062 1 37 19 PHE B N 1
ATOM 3895 C CA . PHE B 1 19 ? -33.906 45.688 35.719 1 37 19 PHE B CA 1
ATOM 3896 C C . PHE B 1 19 ? -32.906 46.844 35.719 1 37 19 PHE B C 1
ATOM 3898 O O . PHE B 1 19 ? -31.906 46.812 34.969 1 37 19 PHE B O 1
ATOM 3905 N N . ALA B 1 20 ? -33.156 47.906 36.531 1 40 20 ALA B N 1
ATOM 3906 C CA . ALA B 1 20 ? -32.25 49.062 36.594 1 40 20 ALA B CA 1
ATOM 3907 C C . ALA B 1 20 ? -30.906 48.656 37.188 1 40 20 ALA B C 1
ATOM 3909 O O . ALA B 1 20 ? -29.859 49.156 36.75 1 40 20 ALA B O 1
ATOM 3910 N N . VAL B 1 21 ? -30.875 47.75 38.125 1 40.47 21 VAL B N 1
ATOM 3911 C CA . VAL B 1 21 ? -29.656 47.344 38.812 1 40.47 21 VAL B CA 1
ATOM 3912 C C . VAL B 1 21 ? -28.766 46.531 37.875 1 40.47 21 VAL B C 1
ATOM 3914 O O . VAL B 1 21 ? -27.547 46.719 37.844 1 40.47 21 VAL B O 1
ATOM 3917 N N . PHE B 1 22 ? -29.375 45.781 37.031 1 40.81 22 PHE B N 1
ATOM 3918 C CA . PHE B 1 22 ? -28.562 44.969 36.125 1 40.81 22 PHE B CA 1
ATOM 3919 C C . PHE B 1 22 ? -27.938 45.844 35.031 1 40.81 22 PHE B C 1
ATOM 3921 O O . PHE B 1 22 ? -26.797 45.594 34.625 1 40.81 22 PHE B O 1
ATOM 3928 N N . VAL B 1 23 ? -28.641 46.906 34.625 1 41.94 23 VAL B N 1
ATOM 3929 C CA . VAL B 1 23 ? -28.047 47.844 33.688 1 41.94 23 VAL B CA 1
ATOM 3930 C C . VAL B 1 23 ? -26.969 48.656 34.375 1 41.94 23 VAL B C 1
ATOM 3932 O O . VAL B 1 23 ? -25.891 48.875 33.781 1 41.94 23 VAL B O 1
ATOM 3935 N N . LEU B 1 24 ? -27.141 49.094 35.562 1 43.03 24 LEU B N 1
ATOM 3936 C CA . LEU B 1 24 ? -26.125 49.844 36.312 1 43.03 24 LEU B CA 1
ATOM 3937 C C . LEU B 1 24 ? -24.906 48.969 36.594 1 43.03 24 LEU B C 1
ATOM 3939 O O . LEU B 1 24 ? -23.766 49.406 36.5 1 43.03 24 LEU B O 1
ATOM 3943 N N . ILE B 1 25 ? -25.094 47.75 36.938 1 42.59 25 ILE B N 1
ATOM 3944 C CA . ILE B 1 25 ? -23.969 46.844 37.188 1 42.59 25 ILE B CA 1
ATOM 3945 C C . ILE B 1 25 ? -23.234 46.562 35.875 1 42.59 25 ILE B C 1
ATOM 3947 O O . ILE B 1 25 ? -22 46.562 35.844 1 42.59 25 ILE B O 1
ATOM 3951 N N . SER B 1 26 ? -23.953 46.375 34.844 1 42.47 26 SER B N 1
ATOM 3952 C CA . SER B 1 26 ? -23.281 46.125 33.594 1 42.47 26 SER B CA 1
ATOM 3953 C C . SER B 1 26 ? -22.547 47.406 33.125 1 42.47 26 SER B C 1
ATOM 3955 O O . SER B 1 26 ? -21.453 47.312 32.562 1 42.47 26 SER B O 1
ATOM 3957 N N . LEU B 1 27 ? -23.125 48.531 33.312 1 45.81 27 LEU B N 1
ATOM 3958 C CA . LEU B 1 27 ? -22.422 49.781 33.062 1 45.81 27 LEU B CA 1
ATOM 3959 C C . LEU B 1 27 ? -21.297 50 34.062 1 45.81 27 LEU B C 1
ATOM 3961 O O . LEU B 1 27 ? -20.25 50.562 33.719 1 45.81 27 LEU B O 1
ATOM 3965 N N . VAL B 1 28 ? -21.5 49.688 35.281 1 44.03 28 VAL B N 1
ATOM 3966 C CA . VAL B 1 28 ? -20.438 49.75 36.281 1 44.03 28 VAL B CA 1
ATOM 3967 C C . VAL B 1 28 ? -19.328 48.75 35.938 1 44.03 28 VAL B C 1
ATOM 3969 O O . VAL B 1 28 ? -18.156 49.031 36.125 1 44.03 28 VAL B O 1
ATOM 3972 N N . ILE B 1 29 ? -19.656 47.594 35.469 1 44.25 29 ILE B N 1
ATOM 3973 C CA . ILE B 1 29 ? -18.625 46.656 35.031 1 44.25 29 ILE B CA 1
ATOM 3974 C C . ILE B 1 29 ? -17.797 47.281 33.938 1 44.25 29 ILE B C 1
ATOM 3976 O O . ILE B 1 29 ? -16.578 47.125 33.875 1 44.25 29 ILE B O 1
ATOM 3980 N N . LEU B 1 30 ? -18.422 47.969 33.062 1 47.44 30 LEU B N 1
ATOM 3981 C CA . LEU B 1 30 ? -17.625 48.688 32.094 1 47.44 30 LEU B CA 1
ATOM 3982 C C . LEU B 1 30 ? -16.797 49.781 32.781 1 47.44 30 LEU B C 1
ATOM 3984 O O . LEU B 1 30 ? -15.789 50.219 32.219 1 47.44 30 LEU B O 1
ATOM 3988 N N . ARG B 1 31 ? -17.219 50.438 33.906 1 40.94 31 ARG B N 1
ATOM 3989 C CA . ARG B 1 31 ? -16.547 51.594 34.5 1 40.94 31 ARG B CA 1
ATOM 3990 C C . ARG B 1 31 ? -15.234 51.156 35.156 1 40.94 31 ARG B C 1
ATOM 3992 O O . ARG B 1 31 ? -14.328 52 35.312 1 40.94 31 ARG B O 1
ATOM 3999 N N . SER B 1 32 ? -15.258 50.125 36.094 1 37.38 32 SER B N 1
ATOM 4000 C CA . SER B 1 32 ? -14.062 50.125 36.938 1 37.38 32 SER B CA 1
ATOM 4001 C C . SER B 1 32 ? -12.805 49.812 36.094 1 37.38 32 SER B C 1
ATOM 4003 O O . SER B 1 32 ? -11.695 50.094 36.562 1 37.38 32 SER B O 1
ATOM 4005 N N . SER B 1 33 ? -12.609 48.531 35.688 1 43.66 33 SER B N 1
ATOM 4006 C CA . SER B 1 33 ? -11.188 48.25 35.5 1 43.66 33 SER B CA 1
ATOM 4007 C C . SER B 1 33 ? -10.594 49.125 34.375 1 43.66 33 SER B C 1
ATOM 4009 O O . SER B 1 33 ? -11 49.031 33.219 1 43.66 33 SER B O 1
ATOM 4011 N N . PRO B 1 34 ? -9.914 50.156 34.688 1 41.22 34 PRO B N 1
ATOM 4012 C CA . PRO B 1 34 ? -9.25 51.031 33.719 1 41.22 34 PRO B CA 1
ATOM 4013 C C . PRO B 1 34 ? -8.539 50.281 32.625 1 41.22 34 PRO B C 1
ATOM 4015 O O . PRO B 1 34 ? -8.07 50.875 31.656 1 41.22 34 PRO B O 1
ATOM 4018 N N . LEU B 1 35 ? -7.867 49.125 32.875 1 50.34 35 LEU B N 1
ATOM 4019 C CA . LEU B 1 35 ? -6.84 49 31.859 1 50.34 35 LEU B CA 1
ATOM 4020 C C . LEU B 1 35 ? -7.465 48.719 30.484 1 50.34 35 LEU B C 1
ATOM 4022 O O . LEU B 1 35 ? -8.297 47.812 30.359 1 50.34 35 LEU B O 1
ATOM 4026 N N . ARG B 1 36 ? -7.57 49.875 29.484 1 77.19 36 ARG B N 1
ATOM 4027 C CA . ARG B 1 36 ? -7.871 50.094 28.078 1 77.19 36 ARG B CA 1
ATOM 4028 C C . ARG B 1 36 ? -7.191 49.062 27.188 1 77.19 36 ARG B C 1
ATOM 4030 O O . ARG B 1 36 ? -6.926 47.938 27.625 1 77.19 36 ARG B O 1
ATOM 4037 N N . ILE B 1 37 ? -6.707 49.406 26.109 1 88.5 37 ILE B N 1
ATOM 4038 C CA . ILE B 1 37 ? -5.914 48.625 25.156 1 88.5 37 ILE B CA 1
ATOM 4039 C C . ILE B 1 37 ? -4.441 48.656 25.562 1 88.5 37 ILE B C 1
ATOM 4041 O O . ILE B 1 37 ? -3.928 49.719 25.969 1 88.5 37 ILE B O 1
ATOM 4045 N N . TYR B 1 38 ? -3.83 47.531 25.734 1 91.94 38 TYR B N 1
ATOM 4046 C CA . TYR B 1 38 ? -2.4 47.438 26 1 91.94 38 TYR B CA 1
ATOM 4047 C C . TYR B 1 38 ? -1.716 46.562 24.953 1 91.94 38 TYR B C 1
ATOM 4049 O O . TYR B 1 38 ? -2.117 45.438 24.719 1 91.94 38 TYR B O 1
ATOM 4057 N N . CYS B 1 39 ? -0.711 47.156 24.328 1 93.62 39 CYS B N 1
ATOM 4058 C CA . CYS B 1 39 ? 0.034 46.406 23.312 1 93.62 39 CYS B CA 1
ATOM 4059 C C . CYS B 1 39 ? 1.438 46.062 23.812 1 93.62 39 CYS B C 1
ATOM 4061 O O . CYS B 1 39 ? 2.041 46.844 24.547 1 93.62 39 CYS B O 1
ATOM 4063 N N . SER B 1 40 ? 1.833 44.938 23.484 1 92.5 40 SER B N 1
ATOM 4064 C CA . SER B 1 40 ? 3.158 44.438 23.844 1 92.5 40 SER B CA 1
ATOM 4065 C C . SER B 1 40 ? 3.787 43.625 22.719 1 92.5 40 SER B C 1
ATOM 4067 O O . SER B 1 40 ? 3.17 43.438 21.656 1 92.5 40 SER B O 1
ATOM 4069 N N . GLU B 1 41 ? 5.129 43.25 22.844 1 90.44 41 GLU B N 1
ATOM 4070 C CA . GLU B 1 41 ? 5.871 42.406 21.922 1 90.44 41 GLU B CA 1
ATOM 4071 C C . GLU B 1 41 ? 5.957 43.031 20.531 1 90.44 41 GLU B C 1
ATOM 4073 O O . GLU B 1 41 ? 5.859 42.312 19.516 1 90.44 41 GLU B O 1
ATOM 4078 N N . GLU B 1 42 ? 5.969 44.312 20.562 1 90.25 42 GLU B N 1
ATOM 4079 C CA . GLU B 1 42 ? 6.105 45.031 19.297 1 90.25 42 GLU B CA 1
ATOM 4080 C C . GLU B 1 42 ? 7.449 44.719 18.625 1 90.25 42 GLU B C 1
ATOM 4082 O O . GLU B 1 42 ? 8.492 44.719 19.297 1 90.25 42 GLU B O 1
ATOM 4087 N N . HIS B 1 43 ? 7.348 44.406 17.406 1 87.88 43 HIS B N 1
ATOM 4088 C CA . HIS B 1 43 ? 8.594 44.219 16.672 1 87.88 43 HIS B CA 1
ATOM 4089 C C . HIS B 1 43 ? 9.289 45.562 16.422 1 87.88 43 HIS B C 1
ATOM 4091 O O . HIS B 1 43 ? 8.656 46.531 15.984 1 87.88 43 HIS B O 1
ATOM 4097 N N . PRO B 1 44 ? 10.57 45.594 16.656 1 85.75 44 PRO B N 1
ATOM 4098 C CA . PRO B 1 44 ? 11.25 46.906 16.547 1 85.75 44 PRO B CA 1
ATOM 4099 C C . PRO B 1 44 ? 11.227 47.438 15.117 1 85.75 44 PRO B C 1
ATOM 4101 O O . PRO B 1 44 ? 11.062 48.656 14.922 1 85.75 44 PRO B O 1
ATOM 4104 N N . ASP B 1 45 ? 11.336 46.656 14.133 1 84.31 45 ASP B N 1
ATOM 4105 C CA . ASP B 1 45 ? 11.422 47.094 12.742 1 84.31 45 ASP B CA 1
ATOM 4106 C C . ASP B 1 45 ? 10.047 47.031 12.07 1 84.31 45 ASP B C 1
ATOM 4108 O O . ASP B 1 45 ? 9.867 47.594 10.984 1 84.31 45 ASP B O 1
ATOM 4112 N N . PHE B 1 46 ? 9.133 46.375 12.742 1 83.88 46 PHE B N 1
ATOM 4113 C CA . PHE B 1 46 ? 7.77 46.281 12.242 1 83.88 46 PHE B CA 1
ATOM 4114 C C . PHE B 1 46 ? 6.762 46.562 13.352 1 83.88 46 PHE B C 1
ATOM 4116 O O . PHE B 1 46 ? 6.09 45.656 13.844 1 83.88 46 PHE B O 1
ATOM 4123 N N . PRO B 1 47 ? 6.52 47.812 13.609 1 87.94 47 PRO B N 1
ATOM 4124 C CA . PRO B 1 47 ? 5.773 48.188 14.812 1 87.94 47 PRO B CA 1
ATOM 4125 C C . PRO B 1 47 ? 4.312 47.719 14.766 1 87.94 47 PRO B C 1
ATOM 4127 O O . PRO B 1 47 ? 3.66 47.625 15.805 1 87.94 47 PRO B O 1
ATOM 4130 N N . ASP B 1 48 ? 3.836 47.469 13.547 1 88.88 48 ASP B N 1
ATOM 4131 C CA . ASP B 1 48 ? 2.455 47 13.445 1 88.88 48 ASP B CA 1
ATOM 4132 C C . ASP B 1 48 ? 2.326 45.562 13.906 1 88.88 48 ASP B C 1
ATOM 4134 O O . ASP B 1 48 ? 1.219 45.062 14.156 1 88.88 48 ASP B O 1
ATOM 4138 N N . GLN B 1 49 ? 3.416 44.938 13.977 1 89 49 GLN B N 1
ATOM 4139 C CA . GLN B 1 49 ? 3.434 43.594 14.578 1 89 49 GLN B CA 1
ATOM 4140 C C . GLN B 1 49 ? 3.516 43.688 16.094 1 89 49 GLN B C 1
ATOM 4142 O O . GLN B 1 49 ? 4.582 43.969 16.656 1 89 49 GLN B O 1
ATOM 4147 N N . ARG B 1 50 ? 2.408 43.469 16.656 1 92.38 50 ARG B N 1
ATOM 4148 C CA . ARG B 1 50 ? 2.271 43.594 18.109 1 92.38 50 ARG B CA 1
ATOM 4149 C C . ARG B 1 50 ? 1.071 42.812 18.609 1 92.38 50 ARG B C 1
ATOM 4151 O O . ARG B 1 50 ? 0.145 42.531 17.859 1 92.38 50 ARG B O 1
ATOM 4158 N N . MET B 1 51 ? 1.199 42.438 19.797 1 93.81 51 MET B N 1
ATOM 4159 C CA . MET B 1 51 ? 0.073 41.844 20.5 1 93.81 51 MET B CA 1
ATOM 4160 C C . MET B 1 51 ? -0.672 42.875 21.344 1 93.81 51 MET B C 1
ATOM 4162 O O . MET B 1 51 ? -0.073 43.531 22.188 1 93.81 51 MET B O 1
ATOM 4166 N N . CYS B 1 52 ? -1.917 43 21.094 1 95.75 52 CYS B N 1
ATOM 4167 C CA . CYS B 1 52 ? -2.717 43.969 21.844 1 95.75 52 CYS B CA 1
ATOM 4168 C C . CYS B 1 52 ? -3.83 43.25 22.625 1 95.75 52 CYS B C 1
ATOM 4170 O O . CYS B 1 52 ? -4.504 42.375 22.078 1 95.75 52 CYS B O 1
ATOM 4172 N N . VAL B 1 53 ? -3.963 43.625 23.828 1 96.19 53 VAL B N 1
ATOM 4173 C CA . VAL B 1 53 ? -5.051 43.156 24.672 1 96.19 53 VAL B CA 1
ATOM 4174 C C . VAL B 1 53 ? -6.105 44.25 24.844 1 96.19 53 VAL B C 1
ATOM 4176 O O . VAL B 1 53 ? -5.797 45.344 25.312 1 96.19 53 VAL B O 1
ATOM 4179 N N . PHE B 1 54 ? -7.277 43.938 24.422 1 95.31 54 PHE B N 1
ATOM 4180 C CA . PHE B 1 54 ? -8.406 44.844 24.531 1 95.31 54 PHE B CA 1
ATOM 4181 C C . PHE B 1 54 ? -9.273 44.5 25.734 1 95.31 54 PHE B C 1
ATOM 4183 O O . PHE B 1 54 ? -9.586 43.344 25.969 1 95.31 54 PHE B O 1
ATOM 4190 N N . SER B 1 55 ? -9.547 45.625 26.375 1 91.75 55 SER B N 1
ATOM 4191 C CA . SER B 1 55 ? -10.641 45.5 27.328 1 91.75 55 SER B CA 1
ATOM 4192 C C . SER B 1 55 ? -11.977 45.906 26.703 1 91.75 55 SER B C 1
ATOM 4194 O O . SER B 1 55 ? -12.094 46.969 26.094 1 91.75 55 SER B O 1
ATOM 4196 N N . ASN B 1 56 ? -12.938 45 26.562 1 90.62 56 ASN B N 1
ATOM 4197 C CA . ASN B 1 56 ? -14.289 45.219 26.062 1 90.62 56 ASN B CA 1
ATOM 4198 C C . ASN B 1 56 ? -14.32 45.281 24.531 1 90.62 56 ASN B C 1
ATOM 4200 O O . ASN B 1 56 ? -14.797 46.25 23.953 1 90.62 56 ASN B O 1
ATOM 4204 N N . LEU B 1 57 ? -13.852 44.344 23.891 1 95.25 57 LEU B N 1
ATOM 4205 C CA . LEU B 1 57 ? -13.984 44.188 22.438 1 95.25 57 LEU B CA 1
ATOM 4206 C C . LEU B 1 57 ? -15.32 43.531 22.094 1 95.25 57 LEU B C 1
ATOM 4208 O O . LEU B 1 57 ? -15.664 42.469 22.656 1 95.25 57 LEU B O 1
ATOM 4212 N N . LEU B 1 58 ? -16.016 44.188 21.266 1 95.06 58 LEU B N 1
ATOM 4213 C CA . LEU B 1 58 ? -17.391 43.781 20.984 1 95.06 58 LEU B CA 1
ATOM 4214 C C . LEU B 1 58 ? -17.547 43.344 19.531 1 95.06 58 LEU B C 1
ATOM 4216 O O . LEU B 1 58 ? -17.016 44 18.625 1 95.06 58 LEU B O 1
ATOM 4220 N N . ILE B 1 59 ? -18.141 42.156 19.328 1 95.06 59 ILE B N 1
ATOM 4221 C CA . ILE B 1 59 ? -18.547 41.719 17.984 1 95.06 59 ILE B CA 1
ATOM 4222 C C . ILE B 1 59 ? -20.031 42 17.781 1 95.06 59 ILE B C 1
ATOM 4224 O O . ILE B 1 59 ? -20.875 41.5 18.516 1 95.06 59 ILE B O 1
ATOM 4228 N N . VAL B 1 60 ? -20.312 42.875 16.828 1 92.56 60 VAL B N 1
ATOM 4229 C CA . VAL B 1 60 ? -21.672 43.156 16.391 1 92.56 60 VAL B CA 1
ATOM 4230 C C . VAL B 1 60 ? -21.766 43.031 14.875 1 92.56 60 VAL B C 1
ATOM 4232 O O . VAL B 1 60 ? -20.984 43.688 14.156 1 92.56 60 VAL B O 1
ATOM 4235 N N . ASN B 1 61 ? -22.703 42.219 14.43 1 89 61 ASN B N 1
ATOM 4236 C CA . ASN B 1 61 ? -22.906 42.031 12.992 1 89 61 ASN B CA 1
ATOM 4237 C C . ASN B 1 61 ? -21.594 41.688 12.289 1 89 61 ASN B C 1
ATOM 4239 O O . ASN B 1 61 ? -21.234 42.344 11.297 1 89 61 ASN B O 1
ATOM 4243 N N . GLN B 1 62 ? -20.75 40.875 12.883 1 88.69 62 GLN B N 1
ATOM 4244 C CA . GLN B 1 62 ? -19.531 40.281 12.312 1 88.69 62 GLN B CA 1
ATOM 4245 C C . GLN B 1 62 ? -18.422 41.344 12.203 1 88.69 62 GLN B C 1
ATOM 4247 O O . GLN B 1 62 ? -17.5 41.188 11.406 1 88.69 62 GLN B O 1
ATOM 4252 N N . THR B 1 63 ? -18.641 42.406 12.977 1 90.81 63 THR B N 1
ATOM 4253 C CA . THR B 1 63 ? -17.625 43.438 13 1 90.81 63 THR B CA 1
ATOM 4254 C C . THR B 1 63 ? -17.109 43.656 14.414 1 90.81 63 THR B C 1
ATOM 4256 O O . THR B 1 63 ? -17.844 43.5 15.391 1 90.81 63 THR B O 1
ATOM 4259 N N . LEU B 1 64 ? -15.883 44.062 14.438 1 94.06 64 LEU B N 1
ATOM 4260 C CA . LEU B 1 64 ? -15.242 44.281 15.727 1 94.06 64 LEU B CA 1
ATOM 4261 C C . LEU B 1 64 ? -15.32 45.75 16.141 1 94.06 64 LEU B C 1
ATOM 4263 O O . LEU B 1 64 ? -15.008 46.625 15.336 1 94.06 64 LEU B O 1
ATOM 4267 N N . HIS B 1 65 ? -15.742 45.969 17.391 1 92.94 65 HIS B N 1
ATOM 4268 C CA . HIS B 1 65 ? -15.828 47.312 17.969 1 92.94 65 HIS B CA 1
ATOM 4269 C C . HIS B 1 65 ? -15.141 47.375 19.328 1 92.94 65 HIS B C 1
ATOM 4271 O O . HIS B 1 65 ? -15.461 46.594 20.234 1 92.94 65 HIS B O 1
ATOM 4277 N N . TYR B 1 66 ? -14.203 48.219 19.375 1 94.56 66 TYR B N 1
ATOM 4278 C CA . TYR B 1 66 ? -13.633 48.531 20.688 1 94.56 66 TYR B CA 1
ATOM 4279 C C . TYR B 1 66 ? -14.492 49.531 21.438 1 94.56 66 TYR B C 1
ATOM 4281 O O . TYR B 1 66 ? -14.672 50.656 20.984 1 94.56 66 TYR B O 1
ATOM 4289 N N . VAL B 1 67 ? -14.984 49.156 22.578 1 91.31 67 VAL B N 1
ATOM 4290 C CA . VAL B 1 67 ? -15.883 50 23.344 1 91.31 67 VAL B CA 1
ATOM 4291 C C . VAL B 1 67 ? -15.086 50.75 24.422 1 91.31 67 VAL B C 1
ATOM 4293 O O . VAL B 1 67 ? -14.586 50.125 25.359 1 91.31 67 VAL B O 1
ATOM 4296 N N . SER B 1 68 ? -15 51.969 24.25 1 88.38 68 SER B N 1
ATOM 4297 C CA . SER B 1 68 ? -14.242 52.781 25.188 1 88.38 68 SER B CA 1
ATOM 4298 C C . SER B 1 68 ? -14.93 54.125 25.422 1 88.38 68 SER B C 1
ATOM 4300 O O . SER B 1 68 ? -15.539 54.688 24.516 1 88.38 68 SER B O 1
ATOM 4302 N N . SER B 1 69 ? -14.828 54.594 26.703 1 82.69 69 SER B N 1
ATOM 4303 C CA . SER B 1 69 ? -15.398 55.906 27.031 1 82.69 69 SER B CA 1
ATOM 4304 C C . SER B 1 69 ? -14.5 57.031 26.547 1 82.69 69 SER B C 1
ATOM 4306 O O . SER B 1 69 ? -14.961 58.156 26.406 1 82.69 69 SER B O 1
ATOM 4308 N N . LYS B 1 70 ? -13.32 56.781 26.344 1 82.12 70 LYS B N 1
ATOM 4309 C CA . LYS B 1 70 ? -12.367 57.781 25.875 1 82.12 70 LYS B CA 1
ATOM 4310 C C . LYS B 1 70 ? -12.047 57.562 24.406 1 82.12 70 LYS B C 1
ATOM 4312 O O . LYS B 1 70 ? -11.914 56.438 23.938 1 82.12 70 LYS B O 1
ATOM 4317 N N . GLN B 1 71 ? -12.094 58.688 23.75 1 77.5 71 GLN B N 1
ATOM 4318 C CA . GLN B 1 71 ? -11.656 58.594 22.359 1 77.5 71 GLN B CA 1
ATOM 4319 C C . GLN B 1 71 ? -10.156 58.375 22.25 1 77.5 71 GLN B C 1
ATOM 4321 O O . GLN B 1 71 ? -9.367 59.125 22.859 1 77.5 71 GLN B O 1
ATOM 4326 N N . GLU B 1 72 ? -9.82 57.25 21.703 1 79.75 72 GLU B N 1
ATOM 4327 C CA . GLU B 1 72 ? -8.406 56.969 21.484 1 79.75 72 GLU B CA 1
ATOM 4328 C C . GLU B 1 72 ? -8.172 56.375 20.094 1 79.75 72 GLU B C 1
ATOM 4330 O O . GLU B 1 72 ? -9.094 55.844 19.484 1 79.75 72 GLU B O 1
ATOM 4335 N N . GLU B 1 73 ? -7.02 56.688 19.641 1 84.88 73 GLU B N 1
ATOM 4336 C CA . GLU B 1 73 ? -6.617 56.094 18.375 1 84.88 73 GLU B CA 1
ATOM 4337 C C . GLU B 1 73 ? -6.07 54.688 18.562 1 84.88 73 GLU B C 1
ATOM 4339 O O . GLU B 1 73 ? -5.211 54.469 19.406 1 84.88 73 GLU B O 1
ATOM 4344 N N . LEU B 1 74 ? -6.688 53.781 17.828 1 90.06 74 LEU B N 1
ATOM 4345 C CA . LEU B 1 74 ? -6.211 52.406 17.891 1 90.06 74 LEU B CA 1
ATOM 4346 C C . LEU B 1 74 ? -4.965 52.219 17.031 1 90.06 74 LEU B C 1
ATOM 4348 O O . LEU B 1 74 ? -4.91 52.688 15.898 1 90.06 74 LEU B O 1
ATOM 4352 N N . PRO B 1 75 ? -3.992 51.656 17.578 1 89.69 75 PRO B N 1
ATOM 4353 C CA . PRO B 1 75 ? -2.824 51.344 16.75 1 89.69 75 PRO B CA 1
ATOM 4354 C C . PRO B 1 75 ? -3.117 50.281 15.68 1 89.69 75 PRO B C 1
ATOM 4356 O O . PRO B 1 75 ? -3.955 49.406 15.883 1 89.69 75 PRO B O 1
ATOM 4359 N N . PRO B 1 76 ? -2.439 50.438 14.578 1 89.94 76 PRO B N 1
ATOM 4360 C CA . PRO B 1 76 ? -2.566 49.344 13.602 1 89.94 76 PRO B CA 1
ATOM 4361 C C . PRO B 1 76 ? -2.037 48 14.133 1 89.94 76 PRO B C 1
ATOM 4363 O O . PRO B 1 76 ? -1.026 47.969 14.836 1 89.94 76 PRO B O 1
ATOM 4366 N N . ILE B 1 77 ? -2.723 46.938 13.852 1 91.38 77 ILE B N 1
ATOM 4367 C CA . ILE B 1 77 ? -2.359 45.594 14.336 1 91.38 77 ILE B CA 1
ATOM 4368 C C . ILE B 1 77 ? -2.285 44.625 13.164 1 91.38 77 ILE B C 1
ATOM 4370 O O . ILE B 1 77 ? -3.289 44.375 12.492 1 91.38 77 ILE B O 1
ATOM 4374 N N . PHE B 1 78 ? -1.107 44.062 12.961 1 86.31 78 PHE B N 1
ATOM 4375 C CA . PHE B 1 78 ? -0.925 43 11.977 1 86.31 78 PHE B CA 1
ATOM 4376 C C . PHE B 1 78 ? -1.458 41.656 12.5 1 86.31 78 PHE B C 1
ATOM 4378 O O . PHE B 1 78 ? -1.277 41.344 13.672 1 86.31 78 PHE B O 1
ATOM 4385 N N . ILE B 1 79 ? -2.141 40.938 11.586 1 84.88 79 ILE B N 1
ATOM 4386 C CA . ILE B 1 79 ? -2.654 39.625 12.039 1 84.88 79 ILE B CA 1
ATOM 4387 C C . ILE B 1 79 ? -2.064 38.531 11.18 1 84.88 79 ILE B C 1
ATOM 4389 O O . ILE B 1 79 ? -2.289 37.344 11.453 1 84.88 79 ILE B O 1
ATOM 4393 N N . SER B 1 80 ? -1.325 38.812 10.109 1 78.31 80 SER B N 1
ATOM 4394 C CA . SER B 1 80 ? -0.756 37.812 9.227 1 78.31 80 SER B CA 1
ATOM 4395 C C . SER B 1 80 ? 0.765 37.906 9.172 1 78.31 80 SER B C 1
ATOM 4397 O O . SER B 1 80 ? 1.318 39 9.203 1 78.31 80 SER B O 1
ATOM 4399 N N . TRP B 1 81 ? 1.386 36.875 9.211 1 71.56 81 TRP B N 1
ATOM 4400 C CA . TRP B 1 81 ? 2.836 36.938 9.062 1 71.56 81 TRP B CA 1
ATOM 4401 C C . TRP B 1 81 ? 3.232 36.875 7.59 1 71.56 81 TRP B C 1
ATOM 4403 O O . TRP B 1 81 ? 4.348 37.281 7.23 1 71.56 81 TRP B O 1
ATOM 4413 N N . GLU B 1 82 ? 2.408 36.312 6.645 1 65.62 82 GLU B N 1
ATOM 4414 C CA . GLU B 1 82 ? 2.75 36.344 5.227 1 65.62 82 GLU B CA 1
ATOM 4415 C C . GLU B 1 82 ? 2.293 37.625 4.559 1 65.62 82 GLU B C 1
ATOM 4417 O O . GLU B 1 82 ? 1.18 38.094 4.801 1 65.62 82 GLU B O 1
ATOM 4422 N N . LYS B 1 83 ? 3.328 38.375 4.211 1 53.66 83 LYS B N 1
ATOM 4423 C CA . LYS B 1 83 ? 2.975 39.594 3.475 1 53.66 83 LYS B CA 1
ATOM 4424 C C . LYS B 1 83 ? 2.295 39.25 2.15 1 53.66 83 LYS B C 1
ATOM 4426 O O . LYS B 1 83 ? 1.597 40.094 1.571 1 53.66 83 LYS B O 1
ATOM 4431 N N . VAL B 1 84 ? 2.562 38.125 1.633 1 46.31 84 VAL B N 1
ATOM 4432 C CA . VAL B 1 84 ? 2.408 37.938 0.193 1 46.31 84 VAL B CA 1
ATOM 4433 C C . VAL B 1 84 ? 0.967 38.25 -0.214 1 46.31 84 VAL B C 1
ATOM 4435 O O . VAL B 1 84 ? 0.673 38.406 -1.399 1 46.31 84 VAL B O 1
ATOM 4438 N N . TYR B 1 85 ? 0.103 37.875 0.533 1 43.78 85 TYR B N 1
ATOM 4439 C CA . TYR B 1 85 ? -1.168 38.125 -0.138 1 43.78 85 TYR B CA 1
ATOM 4440 C C . TYR B 1 85 ? -1.596 39.594 0.03 1 43.78 85 TYR B C 1
ATOM 4442 O O . TYR B 1 85 ? -1.459 40.156 1.113 1 43.78 85 TYR B O 1
ATOM 4450 N N . GLU B 1 86 ? -1.488 40.312 -0.977 1 44.03 86 GLU B N 1
ATOM 4451 C CA . GLU B 1 86 ? -1.672 41.75 -1.315 1 44.03 86 GLU B CA 1
ATOM 4452 C C . GLU B 1 86 ? -2.641 42.406 -0.351 1 44.03 86 GLU B C 1
ATOM 4454 O O . GLU B 1 86 ? -2.623 43.625 -0.203 1 44.03 86 GLU B O 1
ATOM 4459 N N . GLY B 1 87 ? -3.387 41.656 0.401 1 47.78 87 GLY B N 1
ATOM 4460 C CA . GLY B 1 87 ? -4.34 42.531 1.051 1 47.78 87 GLY B CA 1
ATOM 4461 C C . GLY B 1 87 ? -3.834 43.094 2.367 1 47.78 87 GLY B C 1
ATOM 4462 O O . GLY B 1 87 ? -2.699 42.844 2.766 1 47.78 87 GLY B O 1
ATOM 4463 N N . ASP B 1 88 ? -4.598 44.094 2.965 1 57.34 88 ASP B N 1
ATOM 4464 C CA . ASP B 1 88 ? -4.316 44.781 4.227 1 57.34 88 ASP B CA 1
ATOM 4465 C C . ASP B 1 88 ? -4.16 43.75 5.367 1 57.34 88 ASP B C 1
ATOM 4467 O O . ASP B 1 88 ? -5.051 42.938 5.602 1 57.34 88 ASP B O 1
ATOM 4471 N N . GLN B 1 89 ? -2.9 43.5 5.883 1 73.62 89 GLN B N 1
ATOM 4472 C CA . GLN B 1 89 ? -2.438 42.625 6.945 1 73.62 89 GLN B CA 1
ATOM 4473 C C . GLN B 1 89 ? -2.969 43.062 8.305 1 73.62 89 GLN B C 1
ATOM 4475 O O . GLN B 1 89 ? -2.676 42.438 9.328 1 73.62 89 GLN B O 1
ATOM 4480 N N . HIS B 1 90 ? -3.941 44.062 8.195 1 82.75 90 HIS B N 1
ATOM 4481 C CA . HIS B 1 90 ? -4.383 44.625 9.469 1 82.75 90 HIS B CA 1
ATOM 4482 C C . HIS B 1 90 ? -5.789 44.156 9.82 1 82.75 90 HIS B C 1
ATOM 4484 O O . HIS B 1 90 ? -6.602 43.875 8.938 1 82.75 90 HIS B O 1
ATOM 4490 N N . LEU B 1 91 ? -5.926 44.031 11.016 1 87.25 91 LEU B N 1
ATOM 4491 C CA . LEU B 1 91 ? -7.27 43.781 11.523 1 87.25 91 LEU B CA 1
ATOM 4492 C C . LEU B 1 91 ? -8.062 45.062 11.672 1 87.25 91 LEU B C 1
ATOM 4494 O O . LEU B 1 91 ? -7.566 46.031 12.234 1 87.25 91 LEU B O 1
ATOM 4498 N N . ALA B 1 92 ? -9.25 45.062 11.117 1 87.25 92 ALA B N 1
ATOM 4499 C CA . ALA B 1 92 ? -10.117 46.25 11.242 1 87.25 92 ALA B CA 1
ATOM 4500 C C . ALA B 1 92 ? -10.906 46.219 12.555 1 87.25 92 ALA B C 1
ATOM 4502 O O . ALA B 1 92 ? -11.656 45.25 12.797 1 87.25 92 ALA B O 1
ATOM 4503 N N . ILE B 1 93 ? -10.664 47.156 13.406 1 91.5 93 ILE B N 1
ATOM 4504 C CA . ILE B 1 93 ? -11.414 47.375 14.641 1 91.5 93 ILE B CA 1
ATOM 4505 C C . ILE B 1 93 ? -11.906 48.812 14.727 1 91.5 93 ILE B C 1
ATOM 4507 O O . ILE B 1 93 ? -11.117 49.75 14.586 1 91.5 93 ILE B O 1
ATOM 4511 N N . SER B 1 94 ? -13.172 48.969 14.883 1 89.94 94 SER B N 1
ATOM 4512 C CA . SER B 1 94 ? -13.703 50.312 15.062 1 89.94 94 SER B CA 1
ATOM 4513 C C . SER B 1 94 ? -13.883 50.656 16.547 1 89.94 94 SER B C 1
ATOM 4515 O O . SER B 1 94 ? -14.047 49.75 17.359 1 89.94 94 SER B O 1
ATOM 4517 N N . MET B 1 95 ? -13.781 51.906 16.828 1 90.38 95 MET B N 1
ATOM 4518 C CA . MET B 1 95 ? -14.039 52.375 18.203 1 90.38 95 MET B CA 1
ATOM 4519 C C . MET B 1 95 ? -15.453 52.906 18.344 1 90.38 95 MET B C 1
ATOM 4521 O O . MET B 1 95 ? -15.969 53.562 17.422 1 90.38 95 MET B O 1
ATOM 4525 N N . THR B 1 96 ? -16.016 52.562 19.438 1 89.44 96 THR B N 1
ATOM 4526 C CA . THR B 1 96 ? -17.328 53.125 19.734 1 89.44 96 THR B CA 1
ATOM 4527 C C . THR B 1 96 ? -17.469 53.406 21.234 1 89.44 96 THR B C 1
ATOM 4529 O O . THR B 1 96 ? -16.656 52.938 22.031 1 89.44 96 THR B O 1
ATOM 4532 N N . GLN B 1 97 ? -18.406 54.312 21.547 1 88.19 97 GLN B N 1
ATOM 4533 C CA . GLN B 1 97 ? -18.703 54.625 22.953 1 88.19 97 GLN B CA 1
ATOM 4534 C C . GLN B 1 97 ? -19.953 53.875 23.406 1 88.19 97 GLN B C 1
ATOM 4536 O O . GLN B 1 97 ? -20.844 53.562 22.609 1 88.19 97 GLN B O 1
ATOM 4541 N N . PRO B 1 98 ? -19.953 53.531 24.719 1 85.62 98 PRO B N 1
ATOM 4542 C CA . PRO B 1 98 ? -21.094 52.781 25.219 1 85.62 98 PRO B CA 1
ATOM 4543 C C . PRO B 1 98 ? -22.438 53.469 24.891 1 85.62 98 PRO B C 1
ATOM 4545 O O . PRO B 1 98 ? -23.406 52.781 24.594 1 85.62 98 PRO B O 1
ATOM 4548 N N . GLY B 1 99 ? -22.438 54.75 24.906 1 83.81 99 GLY B N 1
ATOM 4549 C CA . GLY B 1 99 ? -23.672 55.469 24.672 1 83.81 99 GLY B CA 1
ATOM 4550 C C . GLY B 1 99 ? -24.172 55.375 23.234 1 83.81 99 GLY B C 1
ATOM 4551 O O . GLY B 1 99 ? -25.344 55.625 22.969 1 83.81 99 GLY B O 1
ATOM 4552 N N . ASN B 1 100 ? -23.266 55 22.359 1 87.31 100 ASN B N 1
ATOM 4553 C CA . ASN B 1 100 ? -23.625 54.906 20.953 1 87.31 100 ASN B CA 1
ATOM 4554 C C . ASN B 1 100 ? -24.281 53.562 20.641 1 87.31 100 ASN B C 1
ATOM 4556 O O . ASN B 1 100 ? -24.766 53.312 19.531 1 87.31 100 ASN B O 1
ATOM 4560 N N . LEU B 1 101 ? -24.328 52.625 21.594 1 88.12 101 LEU B N 1
ATOM 4561 C CA . LEU B 1 101 ? -24.891 51.281 21.406 1 88.12 101 LEU B CA 1
ATOM 4562 C C . LEU B 1 101 ? -26.281 51.219 22 1 88.12 101 LEU B C 1
ATOM 4564 O O . LEU B 1 101 ? -26.562 51.781 23.062 1 88.12 101 LEU B O 1
ATOM 4568 N N . PRO B 1 102 ? -27.172 50.562 21.25 1 87.31 102 PRO B N 1
ATOM 4569 C CA . PRO B 1 102 ? -28.531 50.438 21.781 1 87.31 102 PRO B CA 1
ATOM 4570 C C . PRO B 1 102 ? -28.578 49.688 23.094 1 87.31 102 PRO B C 1
ATOM 4572 O O . PRO B 1 102 ? -27.812 48.75 23.297 1 87.31 102 PRO B O 1
ATOM 4575 N N . LEU B 1 103 ? -29.484 50.094 23.938 1 84.88 103 LEU B N 1
ATOM 4576 C CA . LEU B 1 103 ? -29.656 49.469 25.234 1 84.88 103 LEU B CA 1
ATOM 4577 C C . LEU B 1 103 ? -30.031 48 25.094 1 84.88 103 LEU B C 1
ATOM 4579 O O . LEU B 1 103 ? -29.656 47.188 25.938 1 84.88 103 LEU B O 1
ATOM 4583 N N . THR B 1 104 ? -30.672 47.688 24.047 1 86.5 104 THR B N 1
ATOM 4584 C CA . THR B 1 104 ? -31.125 46.312 23.812 1 86.5 104 THR B CA 1
ATOM 4585 C C . THR B 1 104 ? -29.953 45.375 23.562 1 86.5 104 THR B C 1
ATOM 4587 O O . THR B 1 104 ? -30.016 44.188 23.844 1 86.5 104 THR B O 1
ATOM 4590 N N . LEU B 1 105 ? -28.906 45.875 23.016 1 88 105 LEU B N 1
ATOM 4591 C CA . LEU B 1 105 ? -27.703 45.094 22.734 1 88 105 LEU B CA 1
ATOM 4592 C C . LEU B 1 105 ? -27.141 44.469 24.016 1 88 105 LEU B C 1
ATOM 4594 O O . LEU B 1 105 ? -26.781 43.312 24.047 1 88 105 LEU B O 1
ATOM 4598 N N . TRP B 1 106 ? -27.25 45.219 25.094 1 82.94 106 TRP B N 1
ATOM 4599 C CA . TRP B 1 106 ? -26.625 44.781 26.344 1 82.94 106 TRP B CA 1
ATOM 4600 C C . TRP B 1 106 ? -27.453 43.719 27.047 1 82.94 106 TRP B C 1
ATOM 4602 O O . TRP B 1 106 ? -26.938 42.969 27.875 1 82.94 106 TRP B O 1
ATOM 4612 N N . ARG B 1 107 ? -28.734 43.688 26.594 1 84.38 107 ARG B N 1
ATOM 4613 C CA . ARG B 1 107 ? -29.609 42.688 27.172 1 84.38 107 ARG B CA 1
ATOM 4614 C C . ARG B 1 107 ? -29.391 41.312 26.5 1 84.38 107 ARG B C 1
ATOM 4616 O O . ARG B 1 107 ? -29.578 40.281 27.141 1 84.38 107 ARG B O 1
ATOM 4623 N N . GLU B 1 108 ? -28.906 41.344 25.391 1 90 108 GLU B N 1
ATOM 4624 C CA . GLU B 1 108 ? -28.844 40.094 24.625 1 90 108 GLU B CA 1
ATOM 4625 C C . GLU B 1 108 ? -27.391 39.656 24.422 1 90 108 GLU B C 1
ATOM 4627 O O . GLU B 1 108 ? -27.141 38.562 23.906 1 90 108 GLU B O 1
ATOM 4632 N N . VAL B 1 109 ? -26.469 40.469 24.891 1 91.94 109 VAL B N 1
ATOM 4633 C CA . VAL B 1 109 ? -25.062 40.25 24.562 1 91.94 109 VAL B CA 1
ATOM 4634 C C . VAL B 1 109 ? -24.547 39 25.266 1 91.94 109 VAL B C 1
ATOM 4636 O O . VAL B 1 109 ? -24.906 38.719 26.422 1 91.94 109 VAL B O 1
ATOM 4639 N N . GLU B 1 110 ? -23.828 38.156 24.547 1 93.94 110 GLU B N 1
ATOM 4640 C CA . GLU B 1 110 ? -23.062 37.094 25.125 1 93.94 110 GLU B CA 1
ATOM 4641 C C . GLU B 1 110 ? -21.703 37.562 25.641 1 93.94 110 GLU B C 1
ATOM 4643 O O . GLU B 1 110 ? -20.969 38.219 24.906 1 93.94 110 GLU B O 1
ATOM 4648 N N . VAL B 1 111 ? -21.438 37.312 26.891 1 93.75 111 VAL B N 1
ATOM 4649 C CA . VAL B 1 111 ? -20.188 37.781 27.469 1 93.75 111 VAL B CA 1
ATOM 4650 C C . VAL B 1 111 ? -19.156 36.656 27.484 1 93.75 111 VAL B C 1
ATOM 4652 O O . VAL B 1 111 ? -19.453 35.562 2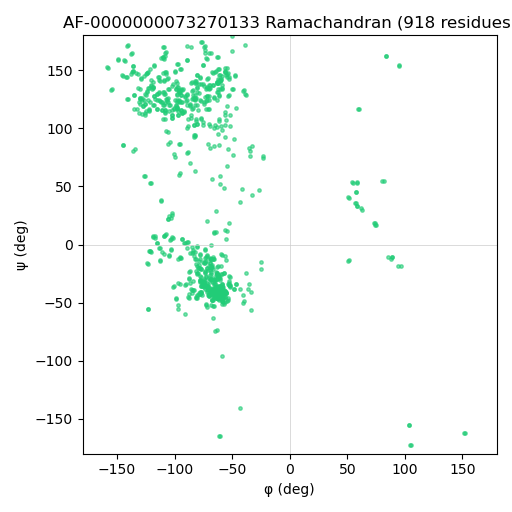8 1 93.75 111 VAL B O 1
ATOM 4655 N N . VAL B 1 112 ? -18.031 36.875 26.859 1 95.06 112 VAL B N 1
ATOM 4656 C CA . VAL B 1 112 ? -16.875 36 26.875 1 95.06 112 VAL B CA 1
ATOM 4657 C C . VAL B 1 112 ? -15.781 36.594 27.75 1 95.06 112 VAL B C 1
ATOM 4659 O O . VAL B 1 112 ? -15.344 37.719 27.5 1 95.06 112 VAL B O 1
ATOM 4662 N N . ARG B 1 113 ? -15.344 35.875 28.75 1 95.19 113 ARG B N 1
ATOM 4663 C CA . ARG B 1 113 ? -14.383 36.406 29.688 1 95.19 113 ARG B CA 1
ATOM 4664 C C . ARG B 1 113 ? -13.031 36.656 29.016 1 95.19 113 ARG B C 1
ATOM 4666 O O . ARG B 1 113 ? -12.43 37.719 29.188 1 95.19 113 ARG B O 1
ATOM 4673 N N . ARG B 1 114 ? -12.523 35.688 28.375 1 96.5 114 ARG B N 1
ATOM 4674 C CA . ARG B 1 114 ? -11.258 35.781 27.656 1 96.5 114 ARG B CA 1
ATOM 4675 C C . ARG B 1 114 ? -11.398 35.281 26.234 1 96.5 114 ARG B C 1
ATOM 4677 O O . ARG B 1 114 ? -12.109 34.281 25.984 1 96.5 114 ARG B O 1
ATOM 4684 N N . ALA B 1 115 ? -10.688 35.969 25.312 1 97.44 115 ALA B N 1
ATOM 4685 C CA . ALA B 1 115 ? -10.789 35.594 23.906 1 97.44 115 ALA B CA 1
ATOM 4686 C C . ALA B 1 115 ? -9.461 35.781 23.188 1 97.44 115 ALA B C 1
ATOM 4688 O O . ALA B 1 115 ? -8.641 36.594 23.594 1 97.44 115 ALA B O 1
ATOM 4689 N N . GLY B 1 116 ? -9.195 34.938 22.297 1 96.62 116 GLY B N 1
ATOM 4690 C CA . GLY B 1 116 ? -8.109 35.094 21.344 1 96.62 116 GLY B CA 1
ATOM 4691 C C . GLY B 1 116 ? -8.594 35.219 19.906 1 96.62 116 GLY B C 1
ATOM 4692 O O . GLY B 1 116 ? -9.383 34.375 19.453 1 96.62 116 GLY B O 1
ATOM 4693 N N . LEU B 1 117 ? -8.227 36.281 19.188 1 94.88 117 LEU B N 1
ATOM 4694 C CA . LEU B 1 117 ? -8.555 36.438 17.781 1 94.88 117 LEU B CA 1
ATOM 4695 C C . LEU B 1 117 ? -7.309 36.312 16.906 1 94.88 117 LEU B C 1
ATOM 4697 O O . LEU B 1 117 ? -6.348 37.062 17.062 1 94.88 117 LEU B O 1
ATOM 4701 N N . PHE B 1 118 ? -7.348 35.375 16.047 1 91 118 PHE B N 1
ATOM 4702 C CA . PHE B 1 118 ? -6.168 35.031 15.258 1 91 118 PHE B CA 1
ATOM 4703 C C . PHE B 1 118 ? -6.531 34.812 13.797 1 91 118 PHE B C 1
ATOM 4705 O O . PHE B 1 118 ? -7.672 34.469 13.484 1 91 118 PHE B O 1
ATOM 4712 N N . HIS B 1 119 ? -5.562 35.031 12.945 1 85.19 119 HIS B N 1
ATOM 4713 C CA . HIS B 1 119 ? -5.73 34.781 11.516 1 85.19 119 HIS B CA 1
ATOM 4714 C C . HIS B 1 119 ? -5.309 33.375 11.133 1 85.19 119 HIS B C 1
ATOM 4716 O O . HIS B 1 119 ? -4.211 32.938 11.477 1 85.19 119 HIS B O 1
ATOM 4722 N N . GLN B 1 120 ? -6.246 32.719 10.438 1 75.62 120 GLN B N 1
ATOM 4723 C CA . GLN B 1 120 ? -5.914 31.406 9.945 1 75.62 120 GLN B CA 1
ATOM 4724 C C . GLN B 1 120 ? -5.129 31.469 8.641 1 75.62 120 GLN B C 1
ATOM 4726 O O . GLN B 1 120 ? -5.715 31.422 7.559 1 75.62 120 GLN B O 1
ATOM 4731 N N . GLN B 1 121 ? -3.869 31.438 8.859 1 75.06 121 GLN B N 1
ATOM 4732 C CA . GLN B 1 121 ? -3.01 31.453 7.676 1 75.06 121 GLN B CA 1
ATOM 4733 C C . GLN B 1 121 ? -2.811 30.047 7.117 1 75.06 121 GLN B C 1
ATOM 4735 O O . GLN B 1 121 ? -2.719 29.078 7.871 1 75.06 121 GLN B O 1
ATOM 4740 N N . HIS B 1 122 ? -2.82 29.859 5.852 1 75.19 122 HIS B N 1
ATOM 4741 C CA . HIS B 1 122 ? -2.645 28.578 5.184 1 75.19 122 HIS B CA 1
ATOM 4742 C C . HIS B 1 122 ? -3.699 27.578 5.633 1 75.19 122 HIS B C 1
ATOM 4744 O O . HIS B 1 122 ? -3.365 26.484 6.09 1 75.19 122 HIS B O 1
ATOM 4750 N N . PRO B 1 123 ? -4.965 27.859 5.574 1 71.12 123 PRO B N 1
ATOM 4751 C CA . PRO B 1 123 ? -6.031 27.078 6.203 1 71.12 123 PRO B CA 1
ATOM 4752 C C . PRO B 1 123 ? -6.078 25.641 5.699 1 71.12 123 PRO B C 1
ATOM 4754 O O . PRO B 1 123 ? -6.684 24.781 6.344 1 71.12 123 PRO B O 1
ATOM 4757 N N . LEU B 1 124 ? -5.363 25.297 4.727 1 73.31 124 LEU B N 1
ATOM 4758 C CA . LEU B 1 124 ? -5.469 23.938 4.195 1 73.31 124 LEU B CA 1
ATOM 4759 C C . LEU B 1 124 ? -4.152 23.188 4.359 1 73.31 124 LEU B C 1
ATOM 4761 O O . LEU B 1 124 ? -4.047 22.031 3.967 1 73.31 124 LEU B O 1
ATOM 4765 N N . ASN B 1 125 ? -3.279 23.859 5.031 1 82.62 125 ASN B N 1
ATOM 4766 C CA . ASN B 1 125 ? -1.986 23.203 5.199 1 82.62 125 ASN B CA 1
ATOM 4767 C C . ASN B 1 125 ? -1.778 22.734 6.637 1 82.62 125 ASN B C 1
ATOM 4769 O O . ASN B 1 125 ? -1.527 23.547 7.531 1 82.62 125 ASN B O 1
ATOM 4773 N N . TYR B 1 126 ? -1.843 21.484 6.781 1 88.38 126 TYR B N 1
ATOM 4774 C CA . TYR B 1 126 ? -1.807 20.859 8.094 1 88.38 126 TYR B CA 1
ATOM 4775 C C . TYR B 1 126 ? -0.524 21.219 8.836 1 88.38 126 TYR B C 1
ATOM 4777 O O . TYR B 1 126 ? -0.553 21.5 10.039 1 88.38 126 TYR B O 1
ATOM 4785 N N . TYR B 1 127 ? 0.595 21.25 8.188 1 89.38 127 TYR B N 1
ATOM 4786 C CA . TYR B 1 127 ? 1.874 21.547 8.82 1 89.38 127 TYR B CA 1
ATOM 4787 C C . TYR B 1 127 ? 1.875 22.938 9.43 1 89.38 127 TYR B C 1
ATOM 4789 O O . TYR B 1 127 ? 2.244 23.125 10.594 1 89.38 127 TYR B O 1
ATOM 4797 N N . HIS B 1 128 ? 1.439 23.891 8.688 1 87.5 128 HIS B N 1
ATOM 4798 C CA . HIS B 1 128 ? 1.471 25.281 9.148 1 87.5 128 HIS B CA 1
ATOM 4799 C C . HIS B 1 128 ? 0.495 25.5 10.297 1 87.5 128 HIS B C 1
ATOM 4801 O O . HIS B 1 128 ? 0.83 26.156 11.289 1 87.5 128 HIS B O 1
ATOM 4807 N N . LEU B 1 129 ? -0.607 24.906 10.156 1 88.81 129 LEU B N 1
ATOM 4808 C CA . LEU B 1 129 ? -1.594 25.062 11.219 1 88.81 129 LEU B CA 1
ATOM 4809 C C . LEU B 1 129 ? -1.104 24.406 12.508 1 88.81 129 LEU B C 1
ATOM 4811 O O . LEU B 1 129 ? -1.147 25.016 13.578 1 88.81 129 LEU B O 1
ATOM 4815 N N . PHE B 1 130 ? -0.588 23.281 12.398 1 93 130 PHE B N 1
ATOM 4816 C CA . PHE B 1 130 ? -0.273 22.453 13.555 1 93 130 PHE B CA 1
ATOM 4817 C C . PHE B 1 130 ? 1.009 22.922 14.227 1 93 130 PHE B C 1
ATOM 4819 O O . PHE B 1 130 ? 1.094 22.969 15.453 1 93 130 PHE B O 1
ATOM 4826 N N . THR B 1 131 ? 2.027 23.25 13.461 1 92.31 131 THR B N 1
ATOM 4827 C CA . THR B 1 131 ? 3.346 23.438 14.055 1 92.31 131 THR B CA 1
ATOM 4828 C C . THR B 1 131 ? 3.688 24.922 14.141 1 92.31 131 THR B C 1
ATOM 4830 O O . THR B 1 131 ? 4.629 25.312 14.836 1 92.31 131 THR B O 1
ATOM 4833 N N . GLU B 1 132 ? 2.867 25.766 13.5 1 89.38 132 GLU B N 1
ATOM 4834 C CA . GLU B 1 132 ? 3.227 27.172 13.492 1 89.38 132 GLU B CA 1
ATOM 4835 C C . GLU B 1 132 ? 2.105 28.031 14.07 1 89.38 132 GLU B C 1
ATOM 4837 O O . GLU B 1 132 ? 2.299 28.719 15.078 1 89.38 132 GLU B O 1
ATOM 4842 N N . ILE B 1 133 ? 0.982 27.922 13.547 1 89.06 133 ILE B N 1
ATOM 4843 C CA . ILE B 1 133 ? -0.098 28.844 13.883 1 89.06 133 ILE B CA 1
ATOM 4844 C C . ILE B 1 133 ? -0.613 28.547 15.289 1 89.06 133 ILE B C 1
ATOM 4846 O O . ILE B 1 133 ? -0.644 29.422 16.141 1 89.06 133 ILE B O 1
ATOM 4850 N N . VAL B 1 134 ? -0.941 27.312 15.547 1 93 134 VAL B N 1
ATOM 4851 C CA . VAL B 1 134 ? -1.581 26.984 16.812 1 93 134 VAL B CA 1
ATOM 4852 C C . VAL B 1 134 ? -0.588 27.188 17.969 1 93 134 VAL B C 1
ATOM 4854 O O . VAL B 1 134 ? -0.926 27.766 19 1 93 134 VAL B O 1
ATOM 4857 N N . PRO B 1 135 ? 0.63 26.797 17.828 1 94.38 135 PRO B N 1
ATOM 4858 C CA . PRO B 1 135 ? 1.573 27.078 18.906 1 94.38 135 PRO B CA 1
ATOM 4859 C C . PRO B 1 135 ? 1.784 28.578 19.125 1 94.38 135 PRO B C 1
ATOM 4861 O O . PRO B 1 135 ? 1.997 29.031 20.25 1 94.38 135 PRO B O 1
ATOM 4864 N N . THR B 1 136 ? 1.799 29.328 18.078 1 91.88 136 THR B N 1
ATOM 4865 C CA . THR B 1 136 ? 1.916 30.781 18.203 1 91.88 136 THR B CA 1
ATOM 4866 C C . THR B 1 136 ? 0.701 31.359 18.922 1 91.88 136 THR B C 1
ATOM 4868 O O . THR B 1 136 ? 0.836 32.25 19.75 1 91.88 136 THR B O 1
ATOM 4871 N N . MET B 1 137 ? -0.422 30.859 18.578 1 92.81 137 MET B N 1
ATOM 4872 C CA . MET B 1 137 ? -1.64 31.266 19.281 1 92.81 137 MET B CA 1
ATOM 4873 C C . MET B 1 137 ? -1.526 30.984 20.781 1 92.81 137 MET B C 1
ATOM 4875 O O . MET B 1 137 ? -1.836 31.844 21.594 1 92.81 137 MET B O 1
ATOM 4879 N N . HIS B 1 138 ? -1.128 29.797 21.062 1 95.56 138 HIS B N 1
ATOM 4880 C CA . HIS B 1 138 ? -0.979 29.406 22.453 1 95.56 138 HIS B CA 1
ATOM 4881 C C . HIS B 1 138 ? 0.004 30.312 23.188 1 95.56 138 HIS B C 1
ATOM 4883 O O . HIS B 1 138 ? -0.243 30.719 24.328 1 95.56 138 HIS B O 1
ATOM 4889 N N . TYR B 1 139 ? 1.071 30.625 22.531 1 94.88 139 TYR B N 1
ATOM 4890 C CA . TYR B 1 139 ? 2.07 31.531 23.094 1 94.88 139 TYR B CA 1
ATOM 4891 C C . TYR B 1 139 ? 1.461 32.906 23.391 1 94.88 139 TYR B C 1
ATOM 4893 O O . TYR B 1 139 ? 1.662 33.438 24.484 1 94.88 139 TYR B O 1
ATOM 4901 N N . SER B 1 140 ? 0.716 33.406 22.484 1 94.31 140 SER B N 1
ATOM 4902 C CA . SER B 1 140 ? 0.064 34.688 22.656 1 94.31 140 SER B CA 1
ATOM 4903 C C . SER B 1 140 ? -0.907 34.688 23.828 1 94.31 140 SER B C 1
ATOM 4905 O O . SER B 1 140 ? -0.945 35.625 24.625 1 94.31 140 SER B O 1
ATOM 4907 N N . ILE B 1 141 ? -1.628 33.625 23.875 1 95.69 141 ILE B N 1
ATOM 4908 C CA . ILE B 1 141 ? -2.623 33.469 24.938 1 95.69 141 ILE B CA 1
ATOM 4909 C C . ILE B 1 141 ? -1.929 33.375 26.297 1 95.69 141 ILE B C 1
ATOM 4911 O O . ILE B 1 141 ? -2.354 34.031 27.25 1 95.69 141 ILE B O 1
ATOM 4915 N N . CYS B 1 142 ? -0.882 32.656 26.344 1 94.44 142 CYS B N 1
ATOM 4916 C CA . CYS B 1 142 ? -0.11 32.5 27.578 1 94.44 142 CYS B CA 1
ATOM 4917 C C . CYS B 1 142 ? 0.482 33.812 28.016 1 94.44 142 CYS B C 1
ATOM 4919 O O . CYS B 1 142 ? 0.332 34.219 29.172 1 94.44 142 CYS B O 1
ATOM 4921 N N . ARG B 1 143 ? 1.021 34.5 27.141 1 93.12 143 ARG B N 1
ATOM 4922 C CA . ARG B 1 143 ? 1.749 35.719 27.453 1 93.12 143 ARG B CA 1
ATOM 4923 C C . ARG B 1 143 ? 0.789 36.875 27.734 1 93.12 143 ARG B C 1
ATOM 4925 O O . ARG B 1 143 ? 1.012 37.656 28.656 1 93.12 143 ARG B O 1
ATOM 4932 N N . ALA B 1 144 ? -0.246 36.938 26.953 1 94.12 144 ALA B N 1
ATOM 4933 C CA . ALA B 1 144 ? -1.105 38.125 27 1 94.12 144 ALA B CA 1
ATOM 4934 C C . ALA B 1 144 ? -2.232 37.938 28.016 1 94.12 144 ALA B C 1
ATOM 4936 O O . ALA B 1 144 ? -2.674 38.906 28.641 1 94.12 144 ALA B O 1
ATOM 4937 N N . LEU B 1 145 ? -2.703 36.719 28.125 1 93.88 145 LEU B N 1
ATOM 4938 C CA . LEU B 1 145 ? -3.881 36.5 28.953 1 93.88 145 LEU B CA 1
ATOM 4939 C C . LEU B 1 145 ? -3.518 35.719 30.219 1 93.88 145 LEU B C 1
ATOM 4941 O O . LEU B 1 145 ? -4.363 35.531 31.094 1 93.88 145 LEU B O 1
ATOM 4945 N N . GLY B 1 146 ? -2.271 35.281 30.281 1 89.75 146 GLY B N 1
ATOM 4946 C CA . GLY B 1 146 ? -1.821 34.562 31.469 1 89.75 146 GLY B CA 1
ATOM 4947 C C . GLY B 1 146 ? -2.367 33.156 31.547 1 89.75 146 GLY B C 1
ATOM 4948 O O . GLY B 1 146 ? -2.447 32.594 32.625 1 89.75 146 GLY B O 1
ATOM 4949 N N . ILE B 1 147 ? -2.844 32.656 30.484 1 86.69 147 ILE B N 1
ATOM 4950 C CA . ILE B 1 147 ? -3.387 31.312 30.438 1 86.69 147 ILE B CA 1
ATOM 4951 C C . ILE B 1 147 ? -2.312 30.344 29.938 1 86.69 147 ILE B C 1
ATOM 4953 O O . ILE B 1 147 ? -2.248 30.031 28.75 1 86.69 147 ILE B O 1
ATOM 4957 N N . CYS B 1 148 ? -1.502 29.859 30.859 1 89.5 148 CYS B N 1
ATOM 4958 C CA . CYS B 1 148 ? -0.458 28.906 30.531 1 89.5 148 CYS B CA 1
ATOM 4959 C C . CYS B 1 148 ? -0.58 27.656 31.391 1 89.5 148 CYS B C 1
ATOM 4961 O O . CYS B 1 148 ? 0.317 27.344 32.188 1 89.5 148 CYS B O 1
ATOM 4963 N N . THR B 1 149 ? -1.727 27.031 31.281 1 85.62 149 THR B N 1
ATOM 4964 C CA . THR B 1 149 ? -1.997 25.828 32.062 1 85.62 149 THR B CA 1
ATOM 4965 C C . THR B 1 149 ? -1.99 24.594 31.172 1 85.62 149 THR B C 1
ATOM 4967 O O . THR B 1 149 ? -2.02 24.703 29.938 1 85.62 149 THR B O 1
ATOM 4970 N N . HIS B 1 150 ? -1.911 23.453 31.844 1 89.12 150 HIS B N 1
ATOM 4971 C CA . HIS B 1 150 ? -1.921 22.203 31.094 1 89.12 150 HIS B CA 1
ATOM 4972 C C . HIS B 1 150 ? -3.346 21.75 30.781 1 89.12 150 HIS B C 1
ATOM 4974 O O . HIS B 1 150 ? -3.555 20.844 29.969 1 89.12 150 HIS B O 1
ATOM 4980 N N . GLU B 1 151 ? -4.227 22.484 31.297 1 93.38 151 GLU B N 1
ATOM 4981 C CA . GLU B 1 151 ? -5.629 22.188 31.031 1 93.38 151 GLU B CA 1
ATOM 4982 C C . GLU B 1 151 ? -6.246 23.219 30.094 1 93.38 151 GLU B C 1
ATOM 4984 O O . GLU B 1 151 ? -5.859 24.391 30.109 1 93.38 151 GLU B O 1
ATOM 4989 N N . ALA B 1 152 ? -7.152 22.734 29.359 1 95.44 152 ALA B N 1
ATOM 4990 C CA . ALA B 1 152 ? -7.891 23.656 28.5 1 95.44 152 ALA B CA 1
ATOM 4991 C C . ALA B 1 152 ? -8.617 24.719 29.328 1 95.44 152 ALA B C 1
ATOM 4993 O O . ALA B 1 152 ? -9.164 24.422 30.391 1 95.44 152 ALA B O 1
ATOM 4994 N N . SER B 1 153 ? -8.617 25.922 28.844 1 95.25 153 SER B N 1
ATOM 4995 C CA . SER B 1 153 ? -9.266 27.016 29.578 1 95.25 153 SER B CA 1
ATOM 4996 C C . SER B 1 153 ? -10.75 27.094 29.234 1 95.25 153 SER B C 1
ATOM 4998 O O . SER B 1 153 ? -11.125 27.422 28.109 1 95.25 153 SER B O 1
ATOM 5000 N N . GLN B 1 154 ? -11.555 26.953 30.219 1 94.19 154 GLN B N 1
ATOM 5001 C CA . GLN B 1 154 ? -13 26.875 30.031 1 94.19 154 GLN B CA 1
ATOM 5002 C C . GLN B 1 154 ? -13.57 28.25 29.688 1 94.19 154 GLN B C 1
ATOM 5004 O O . GLN B 1 154 ? -14.641 28.344 29.078 1 94.19 154 GLN B O 1
ATOM 5009 N N . ASP B 1 155 ? -12.906 29.266 30.062 1 93.94 155 ASP B N 1
ATOM 5010 C CA . ASP B 1 155 ? -13.469 30.609 29.859 1 93.94 155 ASP B CA 1
ATOM 5011 C C . ASP B 1 155 ? -12.852 31.297 28.656 1 93.94 155 ASP B C 1
ATOM 5013 O O . ASP B 1 155 ? -13.008 32.5 28.469 1 93.94 155 ASP B O 1
ATOM 5017 N N . LEU B 1 156 ? -12.062 30.578 27.969 1 96.94 156 LEU B N 1
ATOM 5018 C CA . LEU B 1 156 ? -11.414 31.109 26.781 1 96.94 156 LEU B CA 1
ATOM 5019 C C . LEU B 1 156 ? -12.203 30.75 25.531 1 96.94 156 LEU B C 1
ATOM 5021 O O . LEU B 1 156 ? -12.617 29.609 25.344 1 96.94 156 LEU B O 1
ATOM 5025 N N . ARG B 1 157 ? -12.43 31.734 24.672 1 96.06 157 ARG B N 1
ATOM 5026 C CA . ARG B 1 157 ? -13.008 31.531 23.344 1 96.06 157 ARG B CA 1
ATOM 5027 C C . ARG B 1 157 ? -12.047 31.969 22.25 1 96.06 157 ARG B C 1
ATOM 5029 O O . ARG B 1 157 ? -11.398 33 22.375 1 96.06 157 ARG B O 1
ATOM 5036 N N . LEU B 1 158 ? -11.945 31.141 21.25 1 95.5 158 LEU B N 1
ATOM 5037 C CA . LEU B 1 158 ? -11.062 31.453 20.141 1 95.5 158 LEU B CA 1
ATOM 5038 C C . LEU B 1 158 ? -11.859 31.859 18.906 1 95.5 158 LEU B C 1
ATOM 5040 O O . LEU B 1 158 ? -12.922 31.281 18.641 1 95.5 158 LEU B O 1
ATOM 5044 N N . PHE B 1 159 ? -11.328 32.844 18.141 1 92.62 159 PHE B N 1
ATOM 5045 C CA . PHE B 1 159 ? -11.961 33.344 16.922 1 92.62 159 PHE B CA 1
ATOM 5046 C C . PHE B 1 159 ? -10.961 33.375 15.766 1 92.62 159 PHE B C 1
ATOM 5048 O O . PHE B 1 159 ? -9.82 33.781 15.945 1 92.62 159 PHE B O 1
ATOM 5055 N N . TRP B 1 160 ? -11.398 32.875 14.617 1 89.06 160 TRP B N 1
ATOM 5056 C CA . TRP B 1 160 ? -10.672 33.156 13.383 1 89.06 160 TRP B CA 1
ATOM 5057 C C . TRP B 1 160 ? -11.086 34.469 12.789 1 89.06 160 TRP B C 1
ATOM 5059 O O . TRP B 1 160 ? -12.281 34.781 12.664 1 89.06 160 TRP B O 1
ATOM 5069 N N . VAL B 1 161 ? -10.109 35.219 12.453 1 86.75 161 VAL B N 1
ATOM 5070 C CA . VAL B 1 161 ? -10.406 36.5 11.844 1 86.75 161 VAL B CA 1
ATOM 5071 C C . VAL B 1 161 ? -9.688 36.625 10.508 1 86.75 161 VAL B C 1
ATOM 5073 O O . VAL B 1 161 ? -8.672 35.938 10.281 1 86.75 161 VAL B O 1
ATOM 5076 N N . ASN B 1 162 ? -10.281 37.281 9.633 1 76.06 162 ASN B N 1
ATOM 5077 C CA . ASN B 1 162 ? -9.68 37.5 8.32 1 76.06 162 ASN B CA 1
ATOM 5078 C C . ASN B 1 162 ? -9.266 38.969 8.148 1 76.06 162 ASN B C 1
ATOM 5080 O O . ASN B 1 162 ? -9.734 39.844 8.867 1 76.06 162 ASN B O 1
ATOM 5084 N N . LYS B 1 163 ? -8.406 38.969 7.195 1 66.06 163 LYS B N 1
ATOM 5085 C CA . LYS B 1 163 ? -7.945 40.281 6.848 1 66.06 163 LYS B CA 1
ATOM 5086 C C . LYS B 1 163 ? -9.094 41.156 6.344 1 66.06 163 LYS B C 1
ATOM 5088 O O . LYS B 1 163 ? -10.117 40.625 5.879 1 66.06 163 LYS B O 1
ATOM 5093 N N . SER B 1 164 ? -8.828 42.406 6.625 1 58.12 164 SER B N 1
ATOM 5094 C CA . SER B 1 164 ? -9.836 43.344 6.141 1 58.12 164 SER B CA 1
ATOM 5095 C C . SER B 1 164 ? -10.102 43.125 4.652 1 58.12 164 SER B C 1
ATOM 5097 O O . SER B 1 164 ? -9.164 43 3.861 1 58.12 164 SER B O 1
ATOM 5099 N N . GLY B 1 165 ? -11.25 42.969 4.191 1 55.09 165 GLY B N 1
ATOM 5100 C CA . GLY B 1 165 ? -11.617 42.875 2.787 1 55.09 165 GLY B CA 1
ATOM 5101 C C . GLY B 1 165 ? -11.703 41.469 2.266 1 55.09 165 GLY B C 1
ATOM 5102 O O . GLY B 1 165 ? -12.109 41.25 1.122 1 55.09 165 GLY B O 1
ATOM 5103 N N . VAL B 1 166 ? -11.125 40.562 2.939 1 54.78 166 VAL B N 1
ATOM 5104 C CA . VAL B 1 166 ? -11.188 39.219 2.43 1 54.78 166 VAL B CA 1
ATOM 5105 C C . VAL B 1 166 ? -12.438 38.5 2.969 1 54.78 166 VAL B C 1
ATOM 5107 O O . VAL B 1 166 ? -12.656 38.469 4.184 1 54.78 166 VAL B O 1
ATOM 5110 N N . ASN B 1 167 ? -13.5 38.438 2.119 1 48.91 167 ASN B N 1
ATOM 5111 C CA . ASN B 1 167 ? -14.68 37.656 2.457 1 48.91 167 ASN B CA 1
ATOM 5112 C C . ASN B 1 167 ? -14.5 36.188 2.102 1 48.91 167 ASN B C 1
ATOM 5114 O O . ASN B 1 167 ? -14.164 35.844 0.963 1 48.91 167 ASN B O 1
ATOM 5118 N N . HIS B 1 168 ? -14.102 35.531 3.045 1 52.41 168 HIS B N 1
ATOM 5119 C CA . HIS B 1 168 ? -14.156 34.094 2.691 1 52.41 168 HIS B CA 1
ATOM 5120 C C . HIS B 1 168 ? -15.594 33.625 2.592 1 52.41 168 HIS B C 1
ATOM 5122 O O . HIS B 1 168 ? -16.5 34.188 3.219 1 52.41 168 HIS B O 1
ATOM 5128 N N . PRO B 1 169 ? -15.82 32.906 1.554 1 47.06 169 PRO B N 1
ATOM 5129 C CA . PRO B 1 169 ? -17.188 32.406 1.546 1 47.06 169 PRO B CA 1
ATOM 5130 C C . PRO B 1 169 ? -17.656 31.953 2.928 1 47.06 169 PRO B C 1
ATOM 5132 O O . PRO B 1 169 ? -16.844 31.516 3.748 1 47.06 169 PRO B O 1
ATOM 5135 N N . LYS B 1 170 ? -18.859 32.469 3.188 1 45.25 170 LYS B N 1
ATOM 5136 C CA . LYS B 1 170 ? -19.562 31.984 4.371 1 45.25 170 LYS B CA 1
ATOM 5137 C C . LYS B 1 170 ? -19.344 30.484 4.574 1 45.25 170 LYS B C 1
ATOM 5139 O O . LYS B 1 170 ? -19.438 29.719 3.621 1 45.25 170 LYS B O 1
ATOM 5144 N N . GLY B 1 171 ? -18.969 30.219 5.688 1 44.34 171 GLY B N 1
ATOM 5145 C CA . GLY B 1 171 ? -18.734 28.797 5.941 1 44.34 171 GLY B CA 1
ATOM 5146 C C . GLY B 1 171 ? -17.328 28.359 5.574 1 44.34 171 GLY B C 1
ATOM 5147 O O . GLY B 1 171 ? -17.016 27.172 5.645 1 44.34 171 GLY B O 1
ATOM 5148 N N . TYR B 1 172 ? -16.812 29.281 4.902 1 42.97 172 TYR B N 1
ATOM 5149 C CA . TYR B 1 172 ? -15.445 28.875 4.57 1 42.97 172 TYR B CA 1
ATOM 5150 C C . TYR B 1 172 ? -14.656 28.516 5.828 1 42.97 172 TYR B C 1
ATOM 5152 O O . TYR B 1 172 ? -14.031 29.391 6.441 1 42.97 172 TYR B O 1
ATOM 5160 N N . VAL B 1 173 ? -15.258 28.391 6.887 1 45.19 173 VAL B N 1
ATOM 5161 C CA . VAL B 1 173 ? -14.375 27.719 7.832 1 45.19 173 VAL B CA 1
ATOM 5162 C C . VAL B 1 173 ? -13.523 26.688 7.094 1 45.19 173 VAL B C 1
ATOM 5164 O O . VAL B 1 173 ? -14.055 25.75 6.5 1 45.19 173 VAL B O 1
ATOM 5167 N N . PHE B 1 174 ? -12.477 27.094 6.516 1 51.84 174 PHE B N 1
ATOM 5168 C CA . PHE B 1 174 ? -11.664 26 5.996 1 51.84 174 PHE B CA 1
ATOM 5169 C C . PHE B 1 174 ? -11.75 24.781 6.91 1 51.84 174 PHE B C 1
ATOM 5171 O O . PHE B 1 174 ? -11.562 24.891 8.125 1 51.84 174 PHE B O 1
ATOM 5178 N N . ASN B 1 175 ? -12.789 24.141 6.82 1 57.78 175 ASN B N 1
ATOM 5179 C CA . ASN B 1 175 ? -12.883 22.859 7.527 1 57.78 175 ASN B CA 1
ATOM 5180 C C . ASN B 1 175 ? -11.508 22.266 7.793 1 57.78 175 ASN B C 1
ATOM 5182 O O . ASN B 1 175 ? -10.969 21.547 6.949 1 57.78 175 ASN B O 1
ATOM 5186 N N . ALA B 1 176 ? -10.945 23 8.883 1 65.94 176 ALA B N 1
ATOM 5187 C CA . ALA B 1 176 ? -9.711 22.375 9.328 1 65.94 176 ALA B CA 1
ATOM 5188 C C . ALA B 1 176 ? -9.891 20.859 9.508 1 65.94 176 ALA B C 1
ATOM 5190 O O . ALA B 1 176 ? -10.992 20.406 9.805 1 65.94 176 ALA B O 1
ATOM 5191 N N . PRO B 1 177 ? -8.898 20.25 9.227 1 78.56 177 PRO B N 1
ATOM 5192 C CA . PRO B 1 177 ? -8.961 18.812 9.555 1 78.56 177 PRO B CA 1
ATOM 5193 C C . PRO B 1 177 ? -9.352 18.562 11.016 1 78.56 177 PRO B C 1
ATOM 5195 O O . PRO B 1 177 ? -9.062 19.391 11.883 1 78.56 177 PRO B O 1
ATOM 5198 N N . GLN B 1 178 ? -10.062 17.625 11.234 1 84.75 178 GLN B N 1
ATOM 5199 C CA . GLN B 1 178 ? -10.523 17.266 12.578 1 84.75 178 GLN B CA 1
ATOM 5200 C C . GLN B 1 178 ? -9.375 17.281 13.578 1 84.75 178 GLN B C 1
ATOM 5202 O O . GLN B 1 178 ? -9.555 17.688 14.727 1 84.75 178 GLN B O 1
ATOM 5207 N N . ALA B 1 179 ? -8.281 16.938 13.172 1 91 179 ALA B N 1
ATOM 5208 C CA . ALA B 1 179 ? -7.129 16.891 14.07 1 91 179 ALA B CA 1
ATOM 5209 C C . ALA B 1 179 ? -6.777 18.281 14.57 1 91 179 ALA B C 1
ATOM 5211 O O . ALA B 1 179 ? -6.332 18.453 15.711 1 91 179 ALA B O 1
ATOM 5212 N N . ILE B 1 180 ? -6.98 19.266 13.727 1 91 180 ILE B N 1
ATOM 5213 C CA . ILE B 1 180 ? -6.691 20.625 14.133 1 91 180 ILE B CA 1
ATOM 5214 C C . ILE B 1 180 ? -7.762 21.125 15.102 1 91 180 ILE B C 1
ATOM 5216 O O . ILE B 1 180 ? -7.457 21.812 16.078 1 91 180 ILE B O 1
ATOM 5220 N N . VAL B 1 181 ? -8.977 20.688 14.805 1 89.94 181 VAL B N 1
ATOM 5221 C CA . VAL B 1 181 ? -10.07 21.031 15.711 1 89.94 181 VAL B CA 1
ATOM 5222 C C . VAL B 1 181 ? -9.789 20.438 17.094 1 89.94 181 VAL B C 1
ATOM 5224 O O . VAL B 1 181 ? -9.922 21.125 18.109 1 89.94 181 VAL B O 1
ATOM 5227 N N . ASP B 1 182 ? -9.375 19.219 17.109 1 94.62 182 ASP B N 1
ATOM 5228 C CA . ASP B 1 182 ? -9.023 18.547 18.359 1 94.62 182 ASP B CA 1
ATOM 5229 C C . ASP B 1 182 ? -7.895 19.281 19.078 1 94.62 182 ASP B C 1
ATOM 5231 O O . ASP B 1 182 ? -7.922 19.438 20.297 1 94.62 182 ASP B O 1
ATOM 5235 N N . LEU B 1 183 ? -6.961 19.719 18.328 1 95.94 183 LEU B N 1
ATOM 5236 C CA . LEU B 1 183 ? -5.809 20.422 18.875 1 95.94 183 LEU B CA 1
ATOM 5237 C C . LEU B 1 183 ? -6.238 21.734 19.547 1 95.94 183 LEU B C 1
ATOM 5239 O O . LEU B 1 183 ? -5.785 22.047 20.641 1 95.94 183 LEU B O 1
ATOM 5243 N N . LEU B 1 184 ? -7.066 22.453 18.875 1 94.69 184 LEU B N 1
ATOM 5244 C CA . LEU B 1 184 ? -7.57 23.703 19.406 1 94.69 184 LEU B CA 1
ATOM 5245 C C . LEU B 1 184 ? -8.383 23.469 20.688 1 94.69 184 LEU B C 1
ATOM 5247 O O . LEU B 1 184 ? -8.375 24.312 21.594 1 94.69 184 LEU B O 1
ATOM 5251 N N . GLN B 1 185 ? -8.969 22.328 20.719 1 95.31 185 GLN B N 1
ATOM 5252 C CA . GLN B 1 185 ? -9.758 21.984 21.906 1 95.31 185 GLN B CA 1
ATOM 5253 C C . GLN B 1 185 ? -8.867 21.719 23.109 1 95.31 185 GLN B C 1
ATOM 5255 O O . GLN B 1 185 ? -9.32 21.766 24.25 1 95.31 185 GLN B O 1
ATOM 5260 N N . CYS B 1 186 ? -7.648 21.406 22.875 1 96.5 186 CYS B N 1
ATOM 5261 C CA . CYS B 1 186 ? -6.691 21.281 23.969 1 96.5 186 CYS B CA 1
ATOM 5262 C C . CYS B 1 186 ? -6.41 22.625 24.609 1 96.5 186 CYS B C 1
ATOM 5264 O O . CYS B 1 186 ? -5.93 22.688 25.75 1 96.5 186 CYS B O 1
ATOM 5266 N N . ILE B 1 187 ? -6.727 23.703 23.953 1 96.62 187 ILE B N 1
ATOM 5267 C CA . ILE B 1 187 ? -6.504 25.062 24.453 1 96.62 187 ILE B CA 1
ATOM 5268 C C . ILE B 1 187 ? -7.801 25.609 25.047 1 96.62 187 ILE B C 1
ATOM 5270 O O . ILE B 1 187 ? -7.801 26.156 26.156 1 96.62 187 ILE B O 1
ATOM 5274 N N . SER B 1 188 ? -8.844 25.422 24.281 1 96 188 SER B N 1
ATOM 5275 C CA . SER B 1 188 ? -10.18 25.812 24.703 1 96 188 SER B CA 1
ATOM 5276 C C . SER B 1 188 ? -11.227 24.781 24.281 1 96 188 SER B C 1
ATOM 5278 O O . SER B 1 188 ? -11.297 24.438 23.094 1 96 188 SER B O 1
ATOM 5280 N N . PRO B 1 189 ? -12.016 24.266 25.203 1 94.94 189 PRO B N 1
ATOM 5281 C CA . PRO B 1 189 ? -13.016 23.281 24.828 1 94.94 189 PRO B CA 1
ATOM 5282 C C . PRO B 1 189 ? -14.148 23.875 23.984 1 94.94 189 PRO B C 1
ATOM 5284 O O . PRO B 1 189 ? -14.953 23.125 23.406 1 94.94 189 PRO B O 1
ATOM 5287 N N . GLN B 1 190 ? -14.227 25.203 23.922 1 91.62 190 GLN B N 1
ATOM 5288 C CA . GLN B 1 190 ? -15.258 25.859 23.125 1 91.62 190 GLN B CA 1
ATOM 5289 C C . GLN B 1 190 ? -14.898 25.828 21.641 1 91.62 190 GLN B C 1
ATOM 5291 O O . GLN B 1 190 ? -13.734 25.953 21.266 1 91.62 190 GLN B O 1
ATOM 5296 N N . PRO B 1 191 ? -15.922 25.672 20.797 1 88.38 191 PRO B N 1
ATOM 5297 C CA . PRO B 1 191 ? -15.633 25.703 19.359 1 88.38 191 PRO B CA 1
ATOM 5298 C C . PRO B 1 191 ? -15.047 27.047 18.906 1 88.38 191 PRO B C 1
ATOM 5300 O O . PRO B 1 191 ? -15.469 28.094 19.391 1 88.38 191 PRO B O 1
ATOM 5303 N N . VAL B 1 192 ? -14.148 26.906 18.031 1 90.06 192 VAL B N 1
ATOM 5304 C CA . VAL B 1 192 ? -13.602 28.125 17.422 1 90.06 192 VAL B CA 1
ATOM 5305 C C . VAL B 1 192 ? -14.602 28.719 16.438 1 90.06 192 VAL B C 1
ATOM 5307 O O . VAL B 1 192 ? -15.219 27.984 15.664 1 90.06 192 VAL B O 1
ATOM 5310 N N . LEU B 1 193 ? -14.758 30 16.484 1 87.69 193 LEU B N 1
ATOM 5311 C CA . LEU B 1 193 ? -15.719 30.656 15.594 1 87.69 193 LEU B CA 1
ATOM 5312 C C . LEU B 1 193 ? -15 31.531 14.578 1 87.69 193 LEU B C 1
ATOM 5314 O O . LEU B 1 193 ? -14.023 32.219 14.906 1 87.69 193 LEU B O 1
ATOM 5318 N N . ASN B 1 194 ? -15.516 31.484 13.43 1 85.88 194 ASN B N 1
ATOM 5319 C CA . ASN B 1 194 ? -15.133 32.531 12.469 1 85.88 194 ASN B CA 1
ATOM 5320 C C . ASN B 1 194 ? -15.914 33.812 12.703 1 85.88 194 ASN B C 1
ATOM 5322 O O . ASN B 1 194 ? -17.125 33.781 12.906 1 85.88 194 ASN B O 1
ATOM 5326 N N . LEU B 1 195 ? -15.211 34.875 12.672 1 87.88 195 LEU B N 1
ATOM 5327 C CA . LEU B 1 195 ? -15.859 36.188 12.891 1 87.88 195 LEU B CA 1
ATOM 5328 C C . LEU B 1 195 ? -17.062 36.344 11.961 1 87.88 195 LEU B C 1
ATOM 5330 O O . LEU B 1 195 ? -18.109 36.812 12.383 1 87.88 195 LEU B O 1
ATOM 5334 N N . GLN B 1 196 ? -16.906 35.781 10.797 1 81.94 196 GLN B N 1
ATOM 5335 C CA . GLN B 1 196 ? -17.938 35.938 9.781 1 81.94 196 GLN B CA 1
ATOM 5336 C C . GLN B 1 196 ? -19.125 35 10.047 1 81.94 196 GLN B C 1
ATOM 5338 O O . GLN B 1 196 ? -20.188 35.156 9.461 1 81.94 196 GLN B O 1
ATOM 5343 N N . ASP B 1 197 ? -18.891 34.094 10.898 1 81.69 197 ASP B N 1
ATOM 5344 C CA . ASP B 1 197 ? -19.953 33.125 11.172 1 81.69 197 ASP B CA 1
ATOM 5345 C C . ASP B 1 197 ? -20.641 33.438 12.492 1 81.69 197 ASP B C 1
ATOM 5347 O O . ASP B 1 197 ? -21.484 32.656 12.953 1 81.69 197 ASP B O 1
ATOM 5351 N N . THR B 1 198 ? -20.203 34.531 13.016 1 87 198 THR B N 1
ATOM 5352 C CA . THR B 1 198 ? -20.859 34.875 14.266 1 87 198 THR B CA 1
ATOM 5353 C C . THR B 1 198 ? -22.281 35.344 14 1 87 198 THR B C 1
ATOM 5355 O O . THR B 1 198 ? -22.562 36 12.992 1 87 198 THR B O 1
ATOM 5358 N N . GLY B 1 199 ? -23.266 34.844 14.602 1 81.12 199 GLY B N 1
ATOM 5359 C CA . GLY B 1 199 ? -24.672 35.156 14.438 1 81.12 199 GLY B CA 1
ATOM 5360 C C . GLY B 1 199 ? -25 36.594 14.773 1 81.12 199 GLY B C 1
ATOM 5361 O O . GLY B 1 199 ? -24.125 37.469 14.75 1 81.12 199 GLY B O 1
ATOM 5362 N N . SER B 1 200 ? -26.297 36.875 14.945 1 85.38 200 SER B N 1
ATOM 5363 C CA . SER B 1 200 ? -26.797 38.219 15.195 1 85.38 200 SER B CA 1
ATOM 5364 C C . SER B 1 200 ? -26.625 38.594 16.656 1 85.38 200 SER B C 1
ATOM 5366 O O . SER B 1 200 ? -26.656 39.781 17 1 85.38 200 SER B O 1
ATOM 5368 N N . ARG B 1 201 ? -26.453 37.625 17.453 1 91.06 201 ARG B N 1
ATOM 5369 C CA . ARG B 1 201 ? -26.25 37.938 18.859 1 91.06 201 ARG B CA 1
ATOM 5370 C C . ARG B 1 201 ? -24.875 38.531 19.109 1 91.06 201 ARG B C 1
ATOM 5372 O O . ARG B 1 201 ? -23.859 37.969 18.734 1 91.06 201 ARG B O 1
ATOM 5379 N N . PRO B 1 202 ? -24.875 39.781 19.734 1 94.56 202 PRO B N 1
ATOM 5380 C CA . PRO B 1 202 ? -23.578 40.406 20.016 1 94.56 202 PRO B CA 1
ATOM 5381 C C . PRO B 1 202 ? -22.75 39.594 21.016 1 94.56 202 PRO B C 1
ATOM 5383 O O . PRO B 1 202 ? -23.312 38.969 21.906 1 94.56 202 PRO B O 1
ATOM 5386 N N . ILE B 1 203 ? -21.438 39.688 20.859 1 96.06 203 ILE B N 1
ATOM 5387 C CA . ILE B 1 203 ? -20.5 39 21.766 1 96.06 203 ILE B CA 1
ATOM 5388 C C . ILE B 1 203 ? -19.531 40.031 22.344 1 96.06 203 ILE B C 1
ATOM 5390 O O . ILE B 1 203 ? -18.797 40.688 21.609 1 96.06 203 ILE B O 1
ATOM 5394 N N . LEU B 1 204 ? -19.578 40.25 23.594 1 95.12 204 LEU B N 1
ATOM 5395 C CA . LEU B 1 204 ? -18.641 41.125 24.297 1 95.12 204 LEU B CA 1
ATOM 5396 C C . LEU B 1 204 ? -17.5 40.312 24.906 1 95.12 204 LEU B C 1
ATOM 5398 O O . LEU B 1 204 ? -17.734 39.406 25.719 1 95.12 204 LEU B O 1
ATOM 5402 N N . MET B 1 205 ? -16.312 40.625 24.547 1 96 205 MET B N 1
ATOM 5403 C CA . MET B 1 205 ? -15.125 40 25.109 1 96 205 MET B CA 1
ATOM 5404 C C . MET B 1 205 ? -14.453 40.906 26.141 1 96 205 MET B C 1
ATOM 5406 O O . MET B 1 205 ? -13.961 41.969 25.812 1 96 205 MET B O 1
ATOM 5410 N N . GLU B 1 206 ? -14.438 40.438 27.344 1 94.75 206 GLU B N 1
ATOM 5411 C CA . GLU B 1 206 ? -13.914 41.25 28.438 1 94.75 206 GLU B CA 1
ATOM 5412 C C . GLU B 1 206 ? -12.414 41.469 28.281 1 94.75 206 GLU B C 1
ATOM 5414 O O . GLU B 1 206 ? -11.922 42.562 28.562 1 94.75 206 GLU B O 1
ATOM 5419 N N . LYS B 1 207 ? -11.742 40.5 27.953 1 95.75 207 LYS B N 1
ATOM 5420 C CA . LYS B 1 207 ? -10.312 40.562 27.656 1 95.75 207 LYS B CA 1
ATOM 5421 C C . LYS B 1 207 ? -9.984 39.781 26.391 1 95.75 207 LYS B C 1
ATOM 5423 O O . LYS B 1 207 ? -10.172 38.562 26.344 1 95.75 207 LYS B O 1
ATOM 5428 N N . ALA B 1 208 ? -9.508 40.469 25.375 1 97.12 208 ALA B N 1
ATOM 5429 C CA . ALA B 1 208 ? -9.258 39.812 24.094 1 97.12 208 ALA B CA 1
ATOM 5430 C C . ALA B 1 208 ? -7.855 40.125 23.578 1 97.12 208 ALA B C 1
ATOM 5432 O O . ALA B 1 208 ? -7.445 41.312 23.547 1 97.12 208 ALA B O 1
ATOM 5433 N N . VAL B 1 209 ? -7.117 39.125 23.281 1 96.88 209 VAL B N 1
ATOM 5434 C CA . VAL B 1 209 ? -5.809 39.312 22.672 1 96.88 209 VAL B CA 1
ATOM 5435 C C . VAL B 1 209 ? -5.926 39.25 21.156 1 96.88 209 VAL B C 1
ATOM 5437 O O . VAL B 1 209 ? -6.629 38.375 20.625 1 96.88 209 VAL B O 1
ATOM 5440 N N . VAL B 1 210 ? -5.297 40.188 20.453 1 94.62 210 VAL B N 1
ATOM 5441 C CA . VAL B 1 210 ? -5.285 40.281 19 1 94.62 210 VAL B CA 1
ATOM 5442 C C . VAL B 1 210 ? -3.879 40.625 18.516 1 94.62 210 VAL B C 1
ATOM 5444 O O . VAL B 1 210 ? -3.121 41.281 19.219 1 94.62 210 VAL B O 1
ATOM 5447 N N . GLY B 1 211 ? -3.586 40.062 17.312 1 91.31 211 GLY B N 1
ATOM 5448 C CA . GLY B 1 211 ? -2.334 40.438 16.672 1 91.31 211 GLY B CA 1
ATOM 5449 C C . GLY B 1 211 ? -1.267 39.375 16.75 1 91.31 211 GLY B C 1
ATOM 5450 O O . GLY B 1 211 ? -1.547 38.219 17.156 1 91.31 211 GLY B O 1
ATOM 5451 N N . LEU B 1 212 ? -0.033 39.781 16.297 1 89.44 212 LEU B N 1
ATOM 5452 C CA . LEU B 1 212 ? 1.104 38.875 16.234 1 89.44 212 LEU B CA 1
ATOM 5453 C C . LEU B 1 212 ? 2.193 39.281 17.219 1 89.44 212 LEU B C 1
ATOM 5455 O O . LEU B 1 212 ? 2.572 40.469 17.266 1 89.44 212 LEU B O 1
ATOM 5459 N N . PRO B 1 213 ? 2.635 38.281 18 1 90.5 213 PRO B N 1
ATOM 5460 C CA . PRO B 1 213 ? 3.781 38.594 18.859 1 90.5 213 PRO B CA 1
ATOM 5461 C C . PRO B 1 213 ? 5.066 38.812 18.062 1 90.5 213 PRO B C 1
ATOM 5463 O O . PRO B 1 213 ? 5.125 38.469 16.875 1 90.5 213 PRO B O 1
ATOM 5466 N N . ARG B 1 214 ? 5.965 39.375 18.75 1 87.56 214 ARG B N 1
ATOM 5467 C CA . ARG B 1 214 ? 7.273 39.594 18.141 1 87.56 214 ARG B CA 1
ATOM 5468 C C . ARG B 1 214 ? 7.895 38.281 17.672 1 87.56 214 ARG B C 1
ATOM 5470 O O . ARG B 1 214 ? 8.484 38.219 16.594 1 87.56 214 ARG B O 1
ATOM 5477 N N . ASN B 1 215 ? 7.801 37.312 18.594 1 86.75 215 ASN B N 1
ATOM 5478 C CA . ASN B 1 215 ? 8.336 36 18.312 1 86.75 215 ASN B CA 1
ATOM 5479 C C . ASN B 1 215 ? 7.234 35.031 17.844 1 86.75 215 ASN B C 1
ATOM 5481 O O . ASN B 1 215 ? 6.254 34.812 18.562 1 86.75 215 ASN B O 1
ATOM 5485 N N . VAL B 1 216 ? 7.398 34.562 16.656 1 85.19 216 VAL B N 1
ATOM 5486 C CA . VAL B 1 216 ? 6.43 33.625 16.094 1 85.19 216 VAL B CA 1
ATOM 5487 C C . VAL B 1 216 ? 7.129 32.312 15.734 1 85.19 216 VAL B C 1
ATOM 5489 O O . VAL B 1 216 ? 8.305 32.312 15.359 1 85.19 216 VAL B O 1
ATOM 5492 N N . ARG B 1 217 ? 6.367 31.234 16.016 1 79.25 217 ARG B N 1
ATOM 5493 C CA . ARG B 1 217 ? 6.859 29.969 15.492 1 79.25 217 ARG B CA 1
ATOM 5494 C C . ARG B 1 217 ? 6.719 29.906 13.969 1 79.25 217 ARG B C 1
ATOM 5496 O O . ARG B 1 217 ? 5.609 29.797 13.453 1 79.25 217 ARG B O 1
ATOM 5503 N N . PHE B 1 218 ? 7.617 30.375 13.312 1 68.88 218 PHE B N 1
ATOM 5504 C CA . PHE B 1 218 ? 7.535 30.391 11.852 1 68.88 218 PHE B CA 1
ATOM 5505 C C . PHE B 1 218 ? 8.812 29.859 11.234 1 68.88 218 PHE B C 1
ATOM 5507 O O . PHE B 1 218 ? 9.914 30.188 11.672 1 68.88 218 PHE B O 1
ATOM 5514 N N . TYR B 1 219 ? 8.664 28.672 10.562 1 60.19 219 TYR B N 1
ATOM 5515 C CA . TYR B 1 219 ? 9.891 28.234 9.906 1 60.19 219 TYR B CA 1
ATOM 5516 C C . TYR B 1 219 ? 9.867 28.578 8.422 1 60.19 219 TYR B C 1
ATOM 5518 O O . TYR B 1 219 ? 9 28.109 7.676 1 60.19 219 TYR B O 1
ATOM 5526 N N . HIS B 1 220 ? 10.062 29.922 7.902 1 54.09 220 HIS B N 1
ATOM 5527 C CA . HIS B 1 220 ? 10.281 30.031 6.465 1 54.09 220 HIS B CA 1
ATOM 5528 C C . HIS B 1 220 ? 11.742 30.328 6.148 1 54.09 220 HIS B C 1
ATOM 5530 O O . HIS B 1 220 ? 12.336 31.234 6.738 1 54.09 220 HIS B O 1
ATOM 5536 N N . GLN B 1 221 ? 12.609 29.297 5.801 1 51.22 221 GLN B N 1
ATOM 5537 C CA . GLN B 1 221 ? 14.016 29.484 5.465 1 51.22 221 GLN B CA 1
ATOM 5538 C C . GLN B 1 221 ? 14.188 30.547 4.375 1 51.22 221 GLN B C 1
ATOM 5540 O O . GLN B 1 221 ? 15.289 31.062 4.172 1 51.22 221 GLN B O 1
ATOM 5545 N N . LYS B 1 222 ? 13.258 30.656 3.531 1 54.06 222 LYS B N 1
ATOM 5546 C CA . LYS B 1 222 ? 13.742 31.172 2.252 1 54.06 222 LYS B CA 1
ATOM 5547 C C . LYS B 1 222 ? 13.789 32.688 2.256 1 54.06 222 LYS B C 1
ATOM 5549 O O . LYS B 1 222 ? 14.648 33.281 1.608 1 54.06 222 LYS B O 1
ATOM 5554 N N . LYS B 1 223 ? 12.797 33.312 2.807 1 56.66 223 LYS B N 1
ATOM 5555 C CA . LYS B 1 223 ? 12.789 34.719 2.363 1 56.66 223 LYS B CA 1
ATOM 5556 C C . LYS B 1 223 ? 13.477 35.625 3.379 1 56.66 223 LYS B C 1
ATOM 5558 O O . LYS B 1 223 ? 13.195 35.531 4.578 1 56.66 223 LYS B O 1
ATOM 5563 N N . GLU B 1 224 ? 14.602 36.188 2.871 1 57.41 224 GLU B N 1
ATOM 5564 C CA . GLU B 1 224 ? 15.375 37.125 3.668 1 57.41 224 GLU B CA 1
ATOM 5565 C C . GLU B 1 224 ? 14.461 38 4.531 1 57.41 224 GLU B C 1
ATOM 5567 O O . GLU B 1 224 ? 14.75 38.25 5.703 1 57.41 224 GLU B O 1
ATOM 5572 N N . GLU B 1 225 ? 13.352 38.375 3.967 1 60.28 225 GLU B N 1
ATOM 5573 C CA . GLU B 1 225 ? 12.445 39.25 4.699 1 60.28 225 GLU B CA 1
ATOM 5574 C C . GLU B 1 225 ? 11.836 38.562 5.902 1 60.28 225 GLU B C 1
ATOM 5576 O O . GLU B 1 225 ? 11.664 39.156 6.965 1 60.28 225 GLU B O 1
ATOM 5581 N N . TRP B 1 226 ? 11.672 37.312 5.688 1 65.94 226 TRP B N 1
ATOM 5582 C CA . TRP B 1 226 ? 11.07 36.562 6.781 1 65.94 226 TRP B CA 1
ATOM 5583 C C . TRP B 1 226 ? 12.086 36.281 7.879 1 65.94 226 TRP B C 1
ATOM 5585 O O . TRP B 1 226 ? 11.758 36.344 9.07 1 65.94 226 TRP B O 1
ATOM 5595 N N . GLN B 1 227 ? 13.211 36.188 7.293 1 63.88 227 GLN B N 1
ATOM 5596 C CA . GLN B 1 227 ? 14.273 35.938 8.258 1 63.88 227 GLN B CA 1
ATOM 5597 C C . GLN B 1 227 ? 14.516 37.156 9.133 1 63.88 227 GLN B C 1
ATOM 5599 O O . GLN B 1 227 ? 14.859 37.031 10.312 1 63.88 227 GLN B O 1
ATOM 5604 N N . ALA B 1 228 ? 14.266 38.25 8.523 1 67.06 228 ALA B N 1
ATOM 5605 C CA . ALA B 1 228 ? 14.469 39.5 9.273 1 67.06 228 ALA B CA 1
ATOM 5606 C C . ALA B 1 228 ? 13.32 39.719 10.25 1 67.06 228 ALA B C 1
ATOM 5608 O O . ALA B 1 228 ? 13.531 40.219 11.367 1 67.06 228 ALA B O 1
ATOM 5609 N N . ARG B 1 229 ? 12.141 39.344 9.93 1 73.06 229 ARG B N 1
ATOM 5610 C CA . ARG B 1 229 ? 10.953 39.625 10.727 1 73.06 229 ARG B CA 1
ATOM 5611 C C . ARG B 1 229 ? 10.758 38.594 11.828 1 73.06 229 ARG B C 1
ATOM 5613 O O . ARG B 1 229 ? 10.328 38.938 12.93 1 73.06 229 ARG B O 1
ATOM 5620 N N . PHE B 1 230 ? 11.062 37.344 11.438 1 74 230 PHE B N 1
ATOM 5621 C CA . PHE B 1 230 ? 10.789 36.25 12.359 1 74 230 PHE B CA 1
ATOM 5622 C C . PHE B 1 230 ? 12.07 35.469 12.695 1 74 230 PHE B C 1
ATOM 5624 O O . PHE B 1 230 ? 12.109 34.25 12.625 1 74 230 PHE B O 1
ATOM 5631 N N . LYS B 1 231 ? 12.992 36.219 13.102 1 68.12 231 LYS B N 1
ATOM 5632 C CA . LYS B 1 231 ? 14.32 35.688 13.367 1 68.12 231 LYS B CA 1
ATOM 5633 C C . LYS B 1 231 ? 14.297 34.75 14.578 1 68.12 231 LYS B C 1
ATOM 5635 O O . LYS B 1 231 ? 14.914 33.688 14.562 1 68.12 231 LYS B O 1
ATOM 5640 N N . ASP B 1 232 ? 13.523 35.25 15.641 1 74.75 232 ASP B N 1
ATOM 5641 C CA . ASP B 1 232 ? 13.547 34.5 16.891 1 74.75 232 ASP B CA 1
ATOM 5642 C C . ASP B 1 232 ? 12.227 33.781 17.125 1 74.75 232 ASP B C 1
ATOM 5644 O O . ASP B 1 232 ? 11.156 34.375 16.984 1 74.75 232 ASP B O 1
ATOM 5648 N N . PRO B 1 233 ? 12.359 32.469 17.422 1 81.75 233 PRO B N 1
ATOM 5649 C CA . PRO B 1 233 ? 11.141 31.781 17.844 1 81.75 233 PRO B CA 1
ATOM 5650 C C . PRO B 1 233 ? 10.719 32.156 19.266 1 81.75 233 PRO B C 1
ATOM 5652 O O . PRO B 1 233 ? 11.461 32.812 19.984 1 81.75 233 PRO B O 1
ATOM 5655 N N . PRO B 1 234 ? 9.453 31.766 19.609 1 90.06 234 PRO B N 1
ATOM 5656 C CA . PRO B 1 234 ? 9.086 31.938 21.016 1 90.06 234 PRO B CA 1
ATOM 5657 C C . PRO B 1 234 ? 10.047 31.219 21.969 1 90.06 234 PRO B C 1
ATOM 5659 O O . PRO B 1 234 ? 10.695 30.25 21.578 1 90.06 234 PRO B O 1
ATOM 5662 N N . ALA B 1 235 ? 10.156 31.75 23.172 1 89.94 235 ALA B N 1
ATOM 5663 C CA . ALA B 1 235 ? 11.023 31.125 24.156 1 89.94 235 ALA B CA 1
ATOM 5664 C C . ALA B 1 235 ? 10.664 29.656 24.359 1 89.94 235 ALA B C 1
ATOM 5666 O O . ALA B 1 235 ? 9.484 29.297 24.359 1 89.94 235 ALA B O 1
ATOM 5667 N N . LEU B 1 236 ? 11.648 28.891 24.578 1 92.94 236 LEU B N 1
ATOM 5668 C CA . LEU B 1 236 ? 11.539 27.438 24.656 1 92.94 236 LEU B CA 1
ATOM 5669 C C . LEU B 1 236 ? 10.57 27.016 25.75 1 92.94 236 LEU B C 1
ATOM 5671 O O . LEU B 1 236 ? 9.844 26.031 25.594 1 92.94 236 LEU B O 1
ATOM 5675 N N . LYS B 1 237 ? 10.586 27.719 26.828 1 93.88 237 LYS B N 1
ATOM 5676 C CA . LYS B 1 237 ? 9.75 27.359 27.969 1 93.88 237 LYS B CA 1
ATOM 5677 C C . LYS B 1 237 ? 8.273 27.344 27.578 1 93.88 237 LYS B C 1
ATOM 5679 O O . LYS B 1 237 ? 7.512 26.484 28.047 1 93.88 237 LYS B O 1
ATOM 5684 N N . TYR B 1 238 ? 7.828 28.219 26.703 1 94.75 238 TYR B N 1
ATOM 5685 C CA . TYR B 1 238 ? 6.434 28.281 26.281 1 94.75 238 TYR B CA 1
ATOM 5686 C C . TYR B 1 238 ? 6.102 27.156 25.312 1 94.75 238 TYR B C 1
ATOM 5688 O O . TYR B 1 238 ? 5.012 26.578 25.359 1 94.75 238 TYR B O 1
ATOM 5696 N N . MET B 1 239 ? 7.105 26.828 24.453 1 95.19 239 MET B N 1
ATOM 5697 C CA . MET B 1 239 ? 6.891 25.766 23.484 1 95.19 239 MET B CA 1
ATOM 5698 C C . MET B 1 239 ? 6.855 24.406 24.188 1 95.19 239 MET B C 1
ATOM 5700 O O . MET B 1 239 ? 6.062 23.531 23.812 1 95.19 239 MET B O 1
ATOM 5704 N N . LYS B 1 240 ? 7.668 24.234 25.156 1 94.31 240 LYS B N 1
ATOM 5705 C CA . LYS B 1 240 ? 7.648 23.016 25.953 1 94.31 240 LYS B CA 1
ATOM 5706 C C . LYS B 1 240 ? 6.328 22.875 26.703 1 94.31 240 LYS B C 1
ATOM 5708 O O . LYS B 1 240 ? 5.754 21.781 26.766 1 94.31 240 LYS B O 1
ATOM 5713 N N . HIS B 1 241 ? 5.949 23.984 27.297 1 94.94 241 HIS B N 1
ATOM 5714 C CA . HIS B 1 241 ? 4.684 23.969 28.016 1 94.94 241 HIS B CA 1
ATOM 5715 C C . HIS B 1 241 ? 3.525 23.594 27.094 1 94.94 241 HIS B C 1
ATOM 5717 O O . HIS B 1 241 ? 2.637 22.844 27.484 1 94.94 241 HIS B O 1
ATOM 5723 N N . TYR B 1 242 ? 3.529 24.156 25.953 1 96.5 242 TYR B N 1
ATOM 5724 C CA . TYR B 1 242 ? 2.504 23.844 24.969 1 96.5 242 TYR B CA 1
ATOM 5725 C C . TYR B 1 242 ? 2.479 22.359 24.656 1 96.5 242 TYR B C 1
ATOM 5727 O O . TYR B 1 242 ? 1.412 21.734 24.641 1 96.5 242 TYR B O 1
ATOM 5735 N N . ARG B 1 243 ? 3.619 21.766 24.328 1 97.31 243 ARG B N 1
ATOM 5736 C CA . ARG B 1 243 ? 3.717 20.344 24.031 1 97.31 243 ARG B CA 1
ATOM 5737 C C . ARG B 1 243 ? 3.221 19.5 25.188 1 97.31 243 ARG B C 1
ATOM 5739 O O . ARG B 1 243 ? 2.52 18.5 24.984 1 97.31 243 ARG B O 1
ATOM 5746 N N . GLU B 1 244 ? 3.521 19.906 26.438 1 97.12 244 GLU B N 1
ATOM 5747 C CA . GLU B 1 244 ? 3.049 19.219 27.625 1 97.12 244 GLU B CA 1
ATOM 5748 C C . GLU B 1 244 ? 1.532 19.328 27.766 1 97.12 244 GLU B C 1
ATOM 5750 O O . GLU B 1 244 ? 0.875 18.375 28.203 1 97.12 244 GLU B O 1
ATOM 5755 N N . GLN B 1 245 ? 1.042 20.453 27.438 1 97.38 245 GLN B N 1
ATOM 5756 C CA . GLN B 1 245 ? -0.405 20.625 27.5 1 97.38 245 GLN B CA 1
ATOM 5757 C C . GLN B 1 245 ? -1.112 19.703 26.516 1 97.38 245 GLN B C 1
ATOM 5759 O O . GLN B 1 245 ? -2.145 19.109 26.844 1 97.38 245 GLN B O 1
ATOM 5764 N N . VAL B 1 246 ? -0.57 19.625 25.328 1 98.06 246 VAL B N 1
ATOM 5765 C CA . VAL B 1 246 ? -1.158 18.734 24.344 1 98.06 246 VAL B CA 1
ATOM 5766 C C . VAL B 1 246 ? -1.074 17.281 24.828 1 98.06 246 VAL B C 1
ATOM 5768 O O . VAL B 1 246 ? -2.031 16.516 24.688 1 98.06 246 VAL B O 1
ATOM 5771 N N . ALA B 1 247 ? 0.002 16.922 25.422 1 98.19 247 ALA B N 1
ATOM 5772 C CA . ALA B 1 247 ? 0.167 15.578 25.984 1 98.19 247 ALA B CA 1
ATOM 5773 C C . ALA B 1 247 ? -0.898 15.289 27.031 1 98.19 247 ALA B C 1
ATOM 5775 O O . ALA B 1 247 ? -1.519 14.219 27.016 1 98.19 247 ALA B O 1
ATOM 5776 N N . ALA B 1 248 ? -1.089 16.219 27.891 1 97.44 248 ALA B N 1
ATOM 5777 C CA . ALA B 1 248 ? -2.104 16.078 28.938 1 97.44 248 ALA B CA 1
ATOM 5778 C C . ALA B 1 248 ? -3.498 15.945 28.328 1 97.44 248 ALA B C 1
ATOM 5780 O O . ALA B 1 248 ? -4.289 15.102 28.75 1 97.44 248 ALA B O 1
ATOM 5781 N N . CYS B 1 249 ? -3.732 16.75 27.391 1 97.56 249 CYS B N 1
ATOM 5782 C CA . CYS B 1 249 ? -5.023 16.766 26.703 1 97.56 249 CYS B CA 1
ATOM 5783 C C . CYS B 1 249 ? -5.316 15.422 26.062 1 97.56 249 CYS B C 1
ATOM 5785 O O . CYS B 1 249 ? -6.453 14.945 26.094 1 97.56 249 CYS B O 1
ATOM 5787 N N . LEU B 1 250 ? -4.273 14.812 25.484 1 97.81 250 LEU B N 1
ATOM 5788 C CA . LEU B 1 250 ? -4.43 13.547 24.781 1 97.81 250 LEU B CA 1
ATOM 5789 C C . LEU B 1 250 ? -4.266 12.367 25.734 1 97.81 250 LEU B C 1
ATOM 5791 O O . LEU B 1 250 ? -4.305 11.211 25.312 1 97.81 250 LEU B O 1
ATOM 5795 N N . ASN B 1 251 ? -4.078 12.625 26.922 1 97.44 251 ASN B N 1
ATOM 5796 C CA . ASN B 1 251 ? -3.955 11.641 28 1 97.44 251 ASN B CA 1
ATOM 5797 C C . ASN B 1 251 ? -2.824 10.656 27.719 1 97.44 251 ASN B C 1
ATOM 5799 O O . ASN B 1 251 ? -3.01 9.445 27.844 1 97.44 251 ASN B O 1
ATOM 5803 N N . HIS B 1 252 ? -1.696 11.18 27.297 1 98.06 252 HIS B N 1
ATOM 5804 C CA . HIS B 1 252 ? -0.499 10.383 27.078 1 98.06 252 HIS B CA 1
ATOM 5805 C C . HIS B 1 252 ? 0.763 11.227 27.203 1 98.06 252 HIS B C 1
ATOM 5807 O O . HIS B 1 252 ? 0.874 12.281 26.578 1 98.06 252 HIS B O 1
ATOM 5813 N N . ASP B 1 253 ? 1.729 10.758 27.906 1 97.81 253 ASP B N 1
ATOM 5814 C CA . ASP B 1 253 ? 2.926 11.531 28.219 1 97.81 253 ASP B CA 1
ATOM 5815 C C . ASP B 1 253 ? 4.047 11.219 27.234 1 97.81 253 ASP B C 1
ATOM 5817 O O . ASP B 1 253 ? 5.16 10.883 27.641 1 97.81 253 ASP B O 1
ATOM 5821 N N . PHE B 1 254 ? 3.797 11.477 25.953 1 97.88 254 PHE B N 1
ATOM 5822 C CA . PHE B 1 254 ? 4.801 11.227 24.938 1 97.88 254 PHE B CA 1
ATOM 5823 C C . PHE B 1 254 ? 5.98 12.18 25.078 1 97.88 254 PHE B C 1
ATOM 5825 O O . PHE B 1 254 ? 7.039 11.969 24.484 1 97.88 254 PHE B O 1
ATOM 5832 N N . VAL B 1 255 ? 5.879 13.227 25.875 1 97.75 255 VAL B N 1
ATOM 5833 C CA . VAL B 1 255 ? 6.926 14.227 26.078 1 97.75 255 VAL B CA 1
ATOM 5834 C C . VAL B 1 255 ? 8.062 13.617 26.891 1 97.75 255 VAL B C 1
ATOM 5836 O O . VAL B 1 255 ? 9.242 13.852 26.609 1 97.75 255 VAL B O 1
ATOM 5839 N N . ASN B 1 256 ? 7.688 12.758 27.859 1 96.94 256 ASN B N 1
ATOM 5840 C CA . ASN B 1 256 ? 8.703 12.266 28.781 1 96.94 256 ASN B CA 1
ATOM 5841 C C . ASN B 1 256 ? 8.961 10.773 28.594 1 96.94 256 ASN B C 1
ATOM 5843 O O . ASN B 1 256 ? 9.977 10.25 29.047 1 96.94 256 ASN B O 1
ATOM 5847 N N . GLU B 1 257 ? 8.102 10.125 27.891 1 97.12 257 GLU B N 1
ATOM 5848 C CA . GLU B 1 257 ? 8.266 8.688 27.672 1 97.12 257 GLU B CA 1
ATOM 5849 C C . GLU B 1 257 ? 9.367 8.422 26.641 1 97.12 257 GLU B C 1
ATOM 5851 O O . GLU B 1 257 ? 9.656 9.258 25.781 1 97.12 257 GLU B O 1
ATOM 5856 N N . ARG B 1 258 ? 9.898 7.195 26.844 1 96.75 258 ARG B N 1
ATOM 5857 C CA . ARG B 1 258 ? 10.914 6.773 25.891 1 96.75 258 ARG B CA 1
ATOM 5858 C C . ARG B 1 258 ? 10.312 5.898 24.797 1 96.75 258 ARG B C 1
ATOM 5860 O O . ARG B 1 258 ? 9.305 5.23 25.016 1 96.75 258 ARG B O 1
ATOM 5867 N N . ALA B 1 259 ? 11 5.902 23.688 1 96.56 259 ALA B N 1
ATOM 5868 C CA . ALA B 1 259 ? 10.57 5.066 22.578 1 96.56 259 ALA B CA 1
ATOM 5869 C C . ALA B 1 259 ? 10.562 3.59 22.969 1 96.56 259 ALA B C 1
ATOM 5871 O O . ALA B 1 259 ? 11.453 3.129 23.688 1 96.56 259 ALA B O 1
ATOM 5872 N N . PRO B 1 260 ? 9.539 2.867 22.469 1 91.62 260 PRO B N 1
ATOM 5873 C CA . PRO B 1 260 ? 9.508 1.435 22.766 1 91.62 260 PRO B CA 1
ATOM 5874 C C . PRO B 1 260 ? 10.711 0.687 22.188 1 91.62 260 PRO B C 1
ATOM 5876 O O . PRO B 1 260 ? 11.172 0.996 21.094 1 91.62 260 PRO B O 1
ATOM 5879 N N . THR B 1 261 ? 11.219 -0.249 23 1 88.75 261 THR B N 1
ATOM 5880 C CA . THR B 1 261 ? 12.367 -1.031 22.562 1 88.75 261 THR B CA 1
ATOM 5881 C C . THR B 1 261 ? 12.039 -2.521 22.562 1 88.75 261 THR B C 1
ATOM 5883 O O . THR B 1 261 ? 12.828 -3.338 22.078 1 88.75 261 THR B O 1
ATOM 5886 N N . ASP B 1 262 ? 10.836 -2.836 23.062 1 83.31 262 ASP B N 1
ATOM 5887 C CA . ASP B 1 262 ? 10.422 -4.234 23.141 1 83.31 262 ASP B CA 1
ATOM 5888 C C . ASP B 1 262 ? 8.922 -4.379 22.891 1 83.31 262 ASP B C 1
ATOM 5890 O O . ASP B 1 262 ? 8.133 -4.375 23.844 1 83.31 262 ASP B O 1
ATOM 5894 N N . PRO B 1 263 ? 8.562 -4.473 21.734 1 83.62 263 PRO B N 1
ATOM 5895 C CA . PRO B 1 263 ? 9.422 -4.516 20.547 1 83.62 263 PRO B CA 1
ATOM 5896 C C . PRO B 1 263 ? 9.711 -3.131 19.984 1 83.62 263 PRO B C 1
ATOM 5898 O O . PRO B 1 263 ? 9.008 -2.17 20.297 1 83.62 263 PRO B O 1
ATOM 5901 N N . VAL B 1 264 ? 10.797 -3.07 19.234 1 90.31 264 VAL B N 1
ATOM 5902 C CA . VAL B 1 264 ? 11.016 -1.887 18.406 1 90.31 264 VAL B CA 1
ATOM 5903 C C . VAL B 1 264 ? 9.945 -1.797 17.328 1 90.31 264 VAL B C 1
ATOM 5905 O O . VAL B 1 264 ? 9.664 -2.777 16.641 1 90.31 264 VAL B O 1
ATOM 5908 N N . ARG B 1 265 ? 9.312 -0.722 17.266 1 92.56 265 ARG B N 1
ATOM 5909 C CA . ARG B 1 265 ? 8.242 -0.521 16.297 1 92.56 265 ARG B CA 1
ATOM 5910 C C . ARG B 1 265 ? 8.68 0.439 15.195 1 92.56 265 ARG B C 1
ATOM 5912 O O . ARG B 1 265 ? 8.945 1.615 15.461 1 92.56 265 ARG B O 1
ATOM 5919 N N . ILE B 1 266 ? 8.75 -0.073 14.016 1 95.12 266 ILE B N 1
ATOM 5920 C CA . ILE B 1 266 ? 9.07 0.749 12.859 1 95.12 266 ILE B CA 1
ATOM 5921 C C . ILE B 1 266 ? 7.793 1.096 12.102 1 95.12 266 ILE B C 1
ATOM 5923 O O . ILE B 1 266 ? 7.102 0.206 11.602 1 95.12 266 ILE B O 1
ATOM 5927 N N . THR B 1 267 ? 7.488 2.357 12.039 1 96.19 267 THR B N 1
ATOM 5928 C CA . THR B 1 267 ? 6.262 2.818 11.398 1 96.19 267 THR B CA 1
ATOM 5929 C C . THR B 1 267 ? 6.578 3.588 10.117 1 96.19 267 THR B C 1
ATOM 5931 O O . THR B 1 267 ? 7.312 4.578 10.148 1 96.19 267 THR B O 1
ATOM 5934 N N . ILE B 1 268 ? 6.043 3.137 9.031 1 96.56 268 ILE B N 1
ATOM 5935 C CA . ILE B 1 268 ? 6.102 3.848 7.758 1 96.56 268 ILE B CA 1
ATOM 5936 C C . ILE B 1 268 ? 4.766 4.543 7.496 1 96.56 268 ILE B C 1
ATOM 5938 O O . ILE B 1 268 ? 3.74 3.881 7.32 1 96.56 268 ILE B O 1
ATOM 5942 N N . VAL B 1 269 ? 4.812 5.805 7.551 1 96.25 269 VAL B N 1
ATOM 5943 C CA . VAL B 1 269 ? 3.611 6.559 7.195 1 96.25 269 VAL B CA 1
ATOM 5944 C C . VAL B 1 269 ? 3.648 6.918 5.711 1 96.25 269 VAL B C 1
ATOM 5946 O O . VAL B 1 269 ? 4.527 7.66 5.27 1 96.25 269 VAL B O 1
ATOM 5949 N N . ASN B 1 270 ? 2.732 6.363 5.02 1 94.75 270 ASN B N 1
ATOM 5950 C CA . ASN B 1 270 ? 2.613 6.57 3.582 1 94.75 270 ASN B CA 1
ATOM 5951 C C . ASN B 1 270 ? 1.38 7.402 3.236 1 94.75 270 ASN B C 1
ATOM 5953 O O . ASN B 1 270 ? 0.619 7.789 4.125 1 94.75 270 ASN B O 1
ATOM 5957 N N . ARG B 1 271 ? 1.289 7.812 2.006 1 91.94 271 ARG B N 1
ATOM 5958 C CA . ARG B 1 271 ? 0.172 8.617 1.52 1 91.94 271 ARG B CA 1
ATOM 5959 C C . ARG B 1 271 ? -0.59 7.883 0.419 1 91.94 271 ARG B C 1
ATOM 5961 O O . ARG B 1 271 ? -0.032 7.02 -0.261 1 91.94 271 ARG B O 1
ATOM 5968 N N . HIS B 1 272 ? -1.86 8.281 0.339 1 90.75 272 HIS B N 1
ATOM 5969 C CA . HIS B 1 272 ? -2.594 7.797 -0.826 1 90.75 272 HIS B CA 1
ATOM 5970 C C . HIS B 1 272 ? -1.889 8.188 -2.121 1 90.75 272 HIS B C 1
ATOM 5972 O O . HIS B 1 272 ? -1.293 9.266 -2.211 1 90.75 272 HIS B O 1
ATOM 5978 N N . TYR B 1 273 ? -2.031 7.355 -3.107 1 89.62 273 TYR B N 1
ATOM 5979 C CA . TYR B 1 273 ? -1.408 7.641 -4.395 1 89.62 273 TYR B CA 1
ATOM 5980 C C . TYR B 1 273 ? -1.871 8.984 -4.938 1 89.62 273 TYR B C 1
ATOM 5982 O O . TYR B 1 273 ? -1.057 9.797 -5.395 1 89.62 273 TYR B O 1
ATOM 5990 N N . GLU B 1 274 ? -3.125 9.281 -4.824 1 86.31 274 GLU B N 1
ATOM 5991 C CA . GLU B 1 274 ? -3.744 10.461 -5.422 1 86.31 274 GLU B CA 1
ATOM 5992 C C . GLU B 1 274 ? -3.258 11.742 -4.742 1 86.31 274 GLU B C 1
ATOM 5994 O O . GLU B 1 274 ? -3.348 12.828 -5.32 1 86.31 274 GLU B O 1
ATOM 5999 N N . ALA B 1 275 ? -2.797 11.547 -3.553 1 84.88 275 ALA B N 1
ATOM 6000 C CA . ALA B 1 275 ? -2.363 12.719 -2.793 1 84.88 275 ALA B CA 1
ATOM 6001 C C . ALA B 1 275 ? -0.948 13.133 -3.186 1 84.88 275 ALA B C 1
ATOM 6003 O O . ALA B 1 275 ? -0.495 14.227 -2.838 1 84.88 275 ALA B O 1
ATOM 6004 N N . GLY B 1 276 ? -0.24 12.273 -3.916 1 85.94 276 GLY B N 1
ATOM 6005 C CA . GLY B 1 276 ? 1.134 12.555 -4.301 1 85.94 276 GLY B CA 1
ATOM 6006 C C . GLY B 1 276 ? 2.141 12.195 -3.223 1 85.94 276 GLY B C 1
ATOM 6007 O O . GLY B 1 276 ? 1.762 11.875 -2.096 1 85.94 276 GLY B O 1
ATOM 6008 N N . ARG B 1 277 ? 3.455 12.078 -3.643 1 87.81 277 ARG B N 1
ATOM 6009 C CA . ARG B 1 277 ? 4.598 11.773 -2.789 1 87.81 277 ARG B CA 1
ATOM 6010 C C . ARG B 1 277 ? 4.406 10.438 -2.074 1 87.81 277 ARG B C 1
ATOM 6012 O O . ARG B 1 277 ? 4.785 10.289 -0.911 1 87.81 277 ARG B O 1
ATOM 6019 N N . SER B 1 278 ? 3.75 9.531 -2.754 1 91.94 278 SER B N 1
ATOM 6020 C CA . SER B 1 278 ? 3.533 8.195 -2.201 1 91.94 278 SER B CA 1
ATOM 6021 C C . SER B 1 278 ? 4.754 7.309 -2.408 1 91.94 278 SER B C 1
ATOM 6023 O O . SER B 1 278 ? 5.449 7.422 -3.42 1 91.94 278 SER B O 1
ATOM 6025 N N . LEU B 1 279 ? 5.055 6.559 -1.388 1 94.06 279 LEU B N 1
ATOM 6026 C CA . LEU B 1 279 ? 6.027 5.484 -1.516 1 94.06 279 LEU B CA 1
ATOM 6027 C C . LEU B 1 279 ? 5.395 4.25 -2.148 1 94.06 279 LEU B C 1
ATOM 6029 O O . LEU B 1 279 ? 4.715 3.477 -1.467 1 94.06 279 LEU B O 1
ATOM 6033 N N . LEU B 1 280 ? 5.688 4.039 -3.408 1 92.56 280 LEU B N 1
ATOM 6034 C CA . LEU B 1 280 ? 4.973 3.029 -4.18 1 92.56 280 LEU B CA 1
ATOM 6035 C C . LEU B 1 280 ? 5.395 1.625 -3.762 1 92.56 280 LEU B C 1
ATOM 6037 O O . LEU B 1 280 ? 4.629 0.671 -3.91 1 92.56 280 LEU B O 1
ATOM 6041 N N . ASN B 1 281 ? 6.613 1.502 -3.268 1 93.31 281 ASN B N 1
ATOM 6042 C CA . ASN B 1 281 ? 7.109 0.176 -2.916 1 93.31 281 ASN B CA 1
ATOM 6043 C C . ASN B 1 281 ? 7.273 0.019 -1.406 1 93.31 281 ASN B C 1
ATOM 6045 O O . ASN B 1 281 ? 8.234 -0.59 -0.942 1 93.31 281 ASN B O 1
ATOM 6049 N N . ALA B 1 282 ? 6.367 0.583 -0.64 1 94.56 282 ALA B N 1
ATOM 6050 C CA . ALA B 1 282 ? 6.398 0.51 0.818 1 94.56 282 ALA B CA 1
ATOM 6051 C C . ALA B 1 282 ? 6.434 -0.939 1.294 1 94.56 282 ALA B C 1
ATOM 6053 O O . ALA B 1 282 ? 7.145 -1.269 2.248 1 94.56 282 ALA B O 1
ATOM 6054 N N . GLU B 1 283 ? 5.691 -1.797 0.652 1 92.38 283 GLU B N 1
ATOM 6055 C CA . GLU B 1 283 ? 5.664 -3.201 1.051 1 92.38 283 GLU B CA 1
ATOM 6056 C C . GLU B 1 283 ? 7.023 -3.859 0.838 1 92.38 283 GLU B C 1
ATOM 6058 O O . GLU B 1 283 ? 7.457 -4.676 1.653 1 92.38 283 GLU B O 1
ATOM 6063 N N . THR B 1 284 ? 7.617 -3.582 -0.258 1 93.5 284 THR B N 1
ATOM 6064 C CA . THR B 1 284 ? 8.953 -4.105 -0.505 1 93.5 284 THR B CA 1
ATOM 6065 C C . THR B 1 284 ? 9.938 -3.607 0.554 1 93.5 284 THR B C 1
ATOM 6067 O O . THR B 1 284 ? 10.781 -4.367 1.03 1 93.5 284 THR B O 1
ATOM 6070 N N . ILE B 1 285 ? 9.805 -2.357 0.896 1 95.62 285 ILE B N 1
ATOM 6071 C CA . ILE B 1 285 ? 10.641 -1.776 1.937 1 95.62 285 ILE B CA 1
ATOM 6072 C C . ILE B 1 285 ? 10.414 -2.512 3.256 1 95.62 285 ILE B C 1
ATOM 6074 O O . ILE B 1 285 ? 11.375 -2.859 3.953 1 95.62 285 ILE B O 1
ATOM 6078 N N . LYS B 1 286 ? 9.195 -2.732 3.59 1 92.88 286 LYS B N 1
ATOM 6079 C CA . LYS B 1 286 ? 8.867 -3.48 4.797 1 92.88 286 LYS B CA 1
ATOM 6080 C C . LYS B 1 286 ? 9.523 -4.855 4.793 1 92.88 286 LYS B C 1
ATOM 6082 O O . LYS B 1 286 ? 10.102 -5.277 5.797 1 92.88 286 LYS B O 1
ATOM 6087 N N . ASP B 1 287 ? 9.445 -5.535 3.668 1 91 287 ASP B N 1
ATOM 6088 C CA . ASP B 1 287 ? 10.039 -6.859 3.543 1 91 287 ASP B CA 1
ATOM 6089 C C . ASP B 1 287 ? 11.547 -6.812 3.785 1 91 287 ASP B C 1
ATOM 6091 O O . ASP B 1 287 ? 12.102 -7.688 4.453 1 91 287 ASP B O 1
ATOM 6095 N N . HIS B 1 288 ? 12.148 -5.836 3.199 1 93.75 288 HIS B N 1
ATOM 6096 C CA . HIS B 1 288 ? 13.586 -5.688 3.377 1 93.75 288 HIS B CA 1
ATOM 6097 C C . HIS B 1 288 ? 13.938 -5.438 4.84 1 93.75 288 HIS B C 1
ATOM 6099 O O . HIS B 1 288 ? 14.906 -6.004 5.355 1 93.75 288 HIS B O 1
ATOM 6105 N N . ILE B 1 289 ? 13.172 -4.59 5.527 1 93.94 289 ILE B N 1
ATOM 6106 C CA . ILE B 1 289 ? 13.422 -4.293 6.934 1 93.94 289 ILE B CA 1
ATOM 6107 C C . ILE B 1 289 ? 13.266 -5.566 7.766 1 93.94 289 ILE B C 1
ATOM 6109 O O . ILE B 1 289 ? 14.109 -5.871 8.609 1 93.94 289 ILE B O 1
ATOM 6113 N N . LEU B 1 290 ? 12.211 -6.32 7.504 1 89.44 290 LEU B N 1
ATOM 6114 C CA . LEU B 1 290 ? 11.93 -7.547 8.242 1 89.44 290 LEU B CA 1
ATOM 6115 C C . LEU B 1 290 ? 13.031 -8.578 8.023 1 89.44 290 LEU B C 1
ATOM 6117 O O . LEU B 1 290 ? 13.242 -9.453 8.867 1 89.44 290 LEU B O 1
ATOM 6121 N N . SER B 1 291 ? 13.711 -8.438 6.918 1 89.12 291 SER B N 1
ATOM 6122 C CA . SER B 1 291 ? 14.75 -9.414 6.582 1 89.12 291 SER B CA 1
ATOM 6123 C C . SER B 1 291 ? 16.078 -9.039 7.219 1 89.12 291 SER B C 1
ATOM 6125 O O . SER B 1 291 ? 17.047 -9.805 7.145 1 89.12 291 SER B O 1
ATOM 6127 N N . LEU B 1 292 ? 16.125 -7.879 7.812 1 90.56 292 LEU B N 1
ATOM 6128 C CA . LEU B 1 292 ? 17.359 -7.484 8.484 1 90.56 292 LEU B CA 1
ATOM 6129 C C . LEU B 1 292 ? 17.672 -8.43 9.633 1 90.56 292 LEU B C 1
ATOM 6131 O O . LEU B 1 292 ? 16.781 -8.836 10.375 1 90.56 292 LEU B O 1
ATOM 6135 N N . PRO B 1 293 ? 18.906 -8.789 9.812 1 85.31 293 PRO B N 1
ATOM 6136 C CA . PRO B 1 293 ? 19.297 -9.719 10.883 1 85.31 293 PRO B CA 1
ATOM 6137 C C . PRO B 1 293 ? 18.844 -9.25 12.258 1 85.31 293 PRO B C 1
ATOM 6139 O O . PRO B 1 293 ? 18.344 -10.055 13.062 1 85.31 293 PRO B O 1
ATOM 6142 N N . SER B 1 294 ? 18.969 -8.039 12.508 1 80.38 294 SER B N 1
ATOM 6143 C CA . SER B 1 294 ? 18.609 -7.496 13.82 1 80.38 294 SER B CA 1
ATOM 6144 C C . SER B 1 294 ? 17.109 -7.609 14.086 1 80.38 294 SER B C 1
ATOM 6146 O O . SER B 1 294 ? 16.688 -7.707 15.242 1 80.38 294 SER B O 1
ATOM 6148 N N . VAL B 1 295 ? 16.344 -7.559 13.07 1 82.94 295 VAL B N 1
ATOM 6149 C CA . VAL B 1 295 ? 14.906 -7.68 13.211 1 82.94 295 VAL B CA 1
ATOM 6150 C C . VAL B 1 295 ? 14.516 -9.148 13.344 1 82.94 295 VAL B C 1
ATOM 6152 O O . VAL B 1 295 ? 13.711 -9.508 14.203 1 82.94 295 VAL B O 1
ATOM 6155 N N . ARG B 1 296 ? 15.109 -9.984 12.539 1 76.38 296 ARG B N 1
ATOM 6156 C CA . ARG B 1 296 ? 14.82 -11.414 12.562 1 76.38 296 ARG B CA 1
ATOM 6157 C C . ARG B 1 296 ? 15.156 -12.023 13.914 1 76.38 296 ARG B C 1
ATOM 6159 O O . ARG B 1 296 ? 14.422 -12.875 14.414 1 76.38 296 ARG B O 1
ATOM 6166 N N . GLU B 1 297 ? 16.188 -11.547 14.492 1 74.25 297 GLU B N 1
ATOM 6167 C CA . GLU B 1 297 ? 16.672 -12.086 15.758 1 74.25 297 GLU B CA 1
ATOM 6168 C C . GLU B 1 297 ? 15.781 -11.648 16.922 1 74.25 297 GLU B C 1
ATOM 6170 O O . GLU B 1 297 ? 15.68 -12.344 17.938 1 74.25 297 GLU B O 1
ATOM 6175 N N . ALA B 1 298 ? 15.258 -10.477 16.75 1 68.62 298 ALA B N 1
ATOM 6176 C CA . ALA B 1 298 ? 14.43 -9.938 17.828 1 68.62 298 ALA B CA 1
ATOM 6177 C C . ALA B 1 298 ? 13.086 -10.648 17.875 1 68.62 298 ALA B C 1
ATOM 6179 O O . ALA B 1 298 ? 12.398 -10.609 18.906 1 68.62 298 ALA B O 1
ATOM 6180 N N . GLY B 1 299 ? 12.812 -11.492 16.984 1 59.94 299 GLY B N 1
ATOM 6181 C CA . GLY B 1 299 ? 11.594 -12.281 17 1 59.94 299 GLY B CA 1
ATOM 6182 C C . GLY B 1 299 ? 10.477 -11.664 16.172 1 59.94 299 GLY B C 1
ATOM 6183 O O . GLY B 1 299 ? 10.594 -10.523 15.719 1 59.94 299 GLY B O 1
ATOM 6184 N N . PRO B 1 300 ? 9.727 -12.484 15.812 1 53.97 300 PRO B N 1
ATOM 6185 C CA . PRO B 1 300 ? 8.656 -12.164 14.867 1 53.97 300 PRO B CA 1
ATOM 6186 C C . PRO B 1 300 ? 7.762 -11.023 15.359 1 53.97 300 PRO B C 1
ATOM 6188 O O . PRO B 1 300 ? 6.922 -10.523 14.609 1 53.97 300 PRO B O 1
ATOM 6191 N N . GLU B 1 301 ? 8.078 -10.75 16.688 1 55.72 301 GLU B N 1
ATOM 6192 C CA . GLU B 1 301 ? 7.176 -9.734 17.219 1 55.72 301 GLU B CA 1
ATOM 6193 C C . GLU B 1 301 ? 7.504 -8.359 16.656 1 55.72 301 GLU B C 1
ATOM 6195 O O . GLU B 1 301 ? 6.82 -7.379 16.969 1 55.72 301 GLU B O 1
ATOM 6200 N N . ARG B 1 302 ? 8.672 -8.328 16.016 1 58.69 302 ARG B N 1
ATOM 6201 C CA . ARG B 1 302 ? 9.078 -6.988 15.609 1 58.69 302 ARG B CA 1
ATOM 6202 C C . ARG B 1 302 ? 8.219 -6.48 14.461 1 58.69 302 ARG B C 1
ATOM 6204 O O . ARG B 1 302 ? 7.984 -7.203 13.492 1 58.69 302 ARG B O 1
ATOM 6211 N N . VAL B 1 303 ? 7.645 -5.156 14.766 1 77.56 303 VAL B N 1
ATOM 6212 C CA . VAL B 1 303 ? 6.43 -4.586 14.195 1 77.56 303 VAL B CA 1
ATOM 6213 C C . VAL B 1 303 ? 6.797 -3.529 13.156 1 77.56 303 VAL B C 1
ATOM 6215 O O . VAL B 1 303 ? 7.359 -2.484 13.492 1 77.56 303 VAL B O 1
ATOM 6218 N N . VAL B 1 304 ? 6.992 -3.969 11.844 1 85 304 VAL B N 1
ATOM 6219 C CA . VAL B 1 304 ? 6.965 -2.961 10.789 1 85 304 VAL B CA 1
ATOM 6220 C C . VAL B 1 304 ? 5.527 -2.734 10.328 1 85 304 VAL B C 1
ATOM 6222 O O . VAL B 1 304 ? 4.859 -3.67 9.875 1 85 304 VAL B O 1
ATOM 6225 N N . VAL B 1 305 ? 5.156 -1.529 10.508 1 87.94 305 VAL B N 1
ATOM 6226 C CA . VAL B 1 305 ? 3.773 -1.223 10.156 1 87.94 305 VAL B CA 1
ATOM 6227 C C . VAL B 1 305 ? 3.74 -0.074 9.148 1 87.94 305 VAL B C 1
ATOM 6229 O O . VAL B 1 305 ? 4.52 0.876 9.258 1 87.94 305 VAL B O 1
ATOM 6232 N N . GLU B 1 306 ? 2.984 -0.264 8.109 1 90.38 306 GLU B N 1
ATOM 6233 C CA . GLU B 1 306 ? 2.662 0.84 7.207 1 90.38 306 GLU B CA 1
ATOM 6234 C C . GLU B 1 306 ? 1.291 1.429 7.523 1 90.38 306 GLU B C 1
ATOM 6236 O O . GLU B 1 306 ? 0.322 0.69 7.711 1 90.38 306 GLU B O 1
ATOM 6241 N N . VAL B 1 307 ? 1.255 2.67 7.676 1 90 307 VAL B N 1
ATOM 6242 C CA . VAL B 1 307 ? -0.011 3.381 7.824 1 90 307 VAL B CA 1
ATOM 6243 C C . VAL B 1 307 ? -0.185 4.371 6.676 1 90 307 VAL B C 1
ATOM 6245 O O . VAL B 1 307 ? 0.642 5.266 6.488 1 90 307 VAL B O 1
ATOM 6248 N N . VAL B 1 308 ? -1.267 4.156 5.922 1 86.25 308 VAL B N 1
ATOM 6249 C CA . VAL B 1 308 ? -1.534 5.082 4.824 1 86.25 308 VAL B CA 1
ATOM 6250 C C . VAL B 1 308 ? -2.473 6.188 5.301 1 86.25 308 VAL B C 1
ATOM 6252 O O . VAL B 1 308 ? -3.641 5.934 5.602 1 86.25 308 VAL B O 1
ATOM 6255 N N . TYR B 1 309 ? -1.899 7.355 5.32 1 78.38 309 TYR B N 1
ATOM 6256 C CA . TYR B 1 309 ? -2.623 8.547 5.75 1 78.38 309 TYR B CA 1
ATOM 6257 C C . TYR B 1 309 ? -3.109 8.398 7.188 1 78.38 309 TYR B C 1
ATOM 6259 O O . TYR B 1 309 ? -3.902 7.508 7.492 1 78.38 309 TYR B O 1
ATOM 6267 N N . LEU B 1 310 ? -2.646 9.195 8.023 1 76.94 310 LEU B N 1
ATOM 6268 C CA . LEU B 1 310 ? -3.117 9.227 9.406 1 76.94 310 LEU B CA 1
ATOM 6269 C C . LEU B 1 310 ? -4.48 9.898 9.5 1 76.94 310 LEU B C 1
ATOM 6271 O O . LEU B 1 310 ? -4.586 11.117 9.312 1 76.94 310 LEU B O 1
ATOM 6275 N N . LYS B 1 311 ? -5.469 9.094 9.648 1 78.19 311 LYS B N 1
ATOM 6276 C CA . LYS B 1 311 ? -6.844 9.578 9.68 1 78.19 311 LYS B CA 1
ATOM 6277 C C . LYS B 1 311 ? -7.434 9.484 11.086 1 78.19 311 LYS B C 1
ATOM 6279 O O . LYS B 1 311 ? -6.844 8.859 11.969 1 78.19 311 LYS B O 1
ATOM 6284 N N . GLY B 1 312 ? -8.469 10.203 11.273 1 83 312 GLY B N 1
ATOM 6285 C CA . GLY B 1 312 ? -9.203 10.117 12.531 1 83 312 GLY B CA 1
ATOM 6286 C C . GLY B 1 312 ? -8.938 11.289 13.453 1 83 312 GLY B C 1
ATOM 6287 O O . GLY B 1 312 ? -8.609 12.391 12.992 1 83 312 GLY B O 1
ATOM 6288 N N . THR B 1 313 ? -9.125 11.039 14.719 1 92.25 313 THR B N 1
ATOM 6289 C CA . THR B 1 313 ? -8.922 12.062 15.75 1 92.25 313 THR B CA 1
ATOM 6290 C C . THR B 1 313 ? -7.434 12.344 15.938 1 92.25 313 THR B C 1
ATOM 6292 O O . THR B 1 313 ? -6.586 11.562 15.508 1 92.25 313 THR B O 1
ATOM 6295 N N . LEU B 1 314 ? -7.199 13.469 16.5 1 95.88 314 LEU B N 1
ATOM 6296 C CA . LEU B 1 314 ? -5.816 13.82 16.812 1 95.88 314 LEU B CA 1
ATOM 6297 C C . LEU B 1 314 ? -5.164 12.742 17.672 1 95.88 314 LEU B C 1
ATOM 6299 O O . LEU B 1 314 ? -4.004 12.375 17.438 1 95.88 314 LEU B O 1
ATOM 6303 N N . ARG B 1 315 ? -5.918 12.258 18.625 1 96.94 315 ARG B N 1
ATOM 6304 C CA . ARG B 1 315 ? -5.355 11.258 19.516 1 96.94 315 ARG B CA 1
ATOM 6305 C C . ARG B 1 315 ? -4.988 9.984 18.75 1 96.94 315 ARG B C 1
ATOM 6307 O O . ARG B 1 315 ? -3.945 9.383 19.016 1 96.94 315 ARG B O 1
ATOM 6314 N N . GLU B 1 316 ? -5.84 9.562 17.828 1 94.12 316 GLU B N 1
ATOM 6315 C CA . GLU B 1 316 ? -5.574 8.375 17.031 1 94.12 316 GLU B CA 1
ATOM 6316 C C . GLU B 1 316 ? -4.312 8.547 16.188 1 94.12 316 GLU B C 1
ATOM 6318 O O . GLU B 1 316 ? -3.49 7.629 16.109 1 94.12 316 GLU B O 1
ATOM 6323 N N . GLN B 1 317 ? -4.203 9.664 15.555 1 95.38 317 GLN B N 1
ATOM 6324 C CA . GLN B 1 317 ? -3.014 9.953 14.766 1 95.38 317 GLN B CA 1
ATOM 6325 C C . GLN B 1 317 ? -1.765 9.977 15.641 1 95.38 317 GLN B C 1
ATOM 6327 O O . GLN B 1 317 ? -0.753 9.352 15.312 1 95.38 317 GLN B O 1
ATOM 6332 N N . ALA B 1 318 ? -1.893 10.656 16.797 1 97.75 318 ALA B N 1
ATOM 6333 C CA . ALA B 1 318 ? -0.776 10.797 17.734 1 97.75 318 ALA B CA 1
ATOM 6334 C C . ALA B 1 318 ? -0.341 9.438 18.281 1 97.75 318 ALA B C 1
ATOM 6336 O O . ALA B 1 318 ? 0.854 9.18 18.438 1 97.75 318 ALA B O 1
ATOM 6337 N N . ALA B 1 319 ? -1.261 8.586 18.531 1 97 319 ALA B N 1
ATOM 6338 C CA . ALA B 1 319 ? -0.973 7.277 19.109 1 97 319 ALA B CA 1
ATOM 6339 C C . ALA B 1 319 ? -0.104 6.438 18.172 1 97 319 ALA B C 1
ATOM 6341 O O . ALA B 1 319 ? 0.777 5.703 18.625 1 97 319 ALA B O 1
ATOM 6342 N N . VAL B 1 320 ? -0.363 6.52 16.891 1 95.44 320 VAL B N 1
ATOM 6343 C CA . VAL B 1 320 ? 0.485 5.828 15.922 1 95.44 320 VAL B CA 1
ATOM 6344 C C . VAL B 1 320 ? 1.929 6.305 16.078 1 95.44 320 VAL B C 1
ATOM 6346 O O . VAL B 1 320 ? 2.859 5.492 16.062 1 95.44 320 VAL B O 1
ATOM 6349 N N . VAL B 1 321 ? 2.092 7.555 16.266 1 97.81 321 VAL B N 1
ATOM 6350 C CA . VAL B 1 321 ? 3.412 8.172 16.234 1 97.81 321 VAL B CA 1
ATOM 6351 C C . VAL B 1 321 ? 4.113 7.965 17.578 1 97.81 321 VAL B C 1
ATOM 6353 O O . VAL B 1 321 ? 5.285 7.574 17.625 1 97.81 321 VAL B O 1
ATOM 6356 N N . TRP B 1 322 ? 3.414 8.18 18.75 1 98 322 TRP B N 1
ATOM 6357 C CA . TRP B 1 322 ? 4.105 8.055 20.031 1 98 322 TRP B CA 1
ATOM 6358 C C . TRP B 1 322 ? 4.395 6.59 20.344 1 98 322 TRP B C 1
ATOM 6360 O O . TRP B 1 322 ? 5.176 6.289 21.25 1 98 322 TRP B O 1
ATOM 6370 N N . ASN B 1 323 ? 3.822 5.629 19.578 1 95.94 323 ASN B N 1
ATOM 6371 C CA . ASN B 1 323 ? 4.141 4.215 19.719 1 95.94 323 ASN B CA 1
ATOM 6372 C C . ASN B 1 323 ? 5.246 3.785 18.766 1 95.94 323 ASN B C 1
ATOM 6374 O O . ASN B 1 323 ? 5.59 2.604 18.688 1 95.94 323 ASN B O 1
ATOM 6378 N N . SER B 1 324 ? 5.801 4.68 18.062 1 96.44 324 SER B N 1
ATOM 6379 C CA . SER B 1 324 ? 6.828 4.363 17.062 1 96.44 324 SER B CA 1
ATOM 6380 C C . SER B 1 324 ? 8.227 4.547 17.641 1 96.44 324 SER B C 1
ATOM 6382 O O . SER B 1 324 ? 8.516 5.566 18.281 1 96.44 324 SER B O 1
ATOM 6384 N N . SER B 1 325 ? 9.102 3.566 17.438 1 96.31 325 SER B N 1
ATOM 6385 C CA . SER B 1 325 ? 10.523 3.691 17.734 1 96.31 325 SER B CA 1
ATOM 6386 C C . SER B 1 325 ? 11.266 4.348 16.578 1 96.31 325 SER B C 1
ATOM 6388 O O . SER B 1 325 ? 12.211 5.117 16.797 1 96.31 325 SER B O 1
ATOM 6390 N N . VAL B 1 326 ? 10.852 3.967 15.438 1 96.56 326 VAL B N 1
ATOM 6391 C CA . VAL B 1 326 ? 11.336 4.547 14.195 1 96.56 326 VAL B CA 1
ATOM 6392 C C . VAL B 1 326 ? 10.156 5.043 13.359 1 96.56 326 VAL B C 1
ATOM 6394 O O . VAL B 1 326 ? 9.219 4.285 13.086 1 96.56 326 VAL B O 1
ATOM 6397 N N . TYR B 1 327 ? 10.188 6.301 13.078 1 97.56 327 TYR B N 1
ATOM 6398 C CA . TYR B 1 327 ? 9.141 6.945 12.297 1 97.56 327 TYR B CA 1
ATOM 6399 C C . TYR B 1 327 ? 9.656 7.371 10.93 1 97.56 327 TYR B C 1
ATOM 6401 O O . TYR B 1 327 ? 10.555 8.211 10.836 1 97.56 327 TYR B O 1
ATOM 6409 N N . ILE B 1 328 ? 9.109 6.781 9.828 1 97.06 328 ILE B N 1
ATOM 6410 C CA . ILE B 1 328 ? 9.555 7.02 8.461 1 97.06 328 ILE B CA 1
ATOM 6411 C C . ILE B 1 328 ? 8.414 7.633 7.648 1 97.06 328 ILE B C 1
ATOM 6413 O O . ILE B 1 328 ? 7.289 7.121 7.656 1 97.06 328 ILE B O 1
ATOM 6417 N N . TRP B 1 329 ? 8.641 8.734 6.988 1 94.31 329 TRP B N 1
ATOM 6418 C CA . TRP B 1 329 ? 7.613 9.344 6.156 1 94.31 329 TRP B CA 1
ATOM 6419 C C . TRP B 1 329 ? 8.242 10.07 4.969 1 94.31 329 TRP B C 1
ATOM 6421 O O . TRP B 1 329 ? 9.438 10.367 4.973 1 94.31 329 TRP B O 1
ATOM 6431 N N . ALA B 1 330 ? 7.457 10.312 3.91 1 90.69 330 ALA B N 1
ATOM 6432 C CA . ALA B 1 330 ? 7.883 11.164 2.803 1 90.69 330 ALA B CA 1
ATOM 6433 C C . ALA B 1 330 ? 7.719 12.641 3.146 1 90.69 330 ALA B C 1
ATOM 6435 O O . ALA B 1 330 ? 6.73 13.031 3.771 1 90.69 330 ALA B O 1
ATOM 6436 N N . HIS B 1 331 ? 8.562 13.445 2.674 1 88.62 331 HIS B N 1
ATOM 6437 C CA . HIS B 1 331 ? 8.508 14.883 2.924 1 88.62 331 HIS B CA 1
ATOM 6438 C C . HIS B 1 331 ? 7.125 15.445 2.633 1 88.62 331 HIS B C 1
ATOM 6440 O O . HIS B 1 331 ? 6.559 15.188 1.566 1 88.62 331 HIS B O 1
ATOM 6446 N N . GLY B 1 332 ? 6.668 16.234 3.557 1 87.5 332 GLY B N 1
ATOM 6447 C CA . GLY B 1 332 ? 5.352 16.844 3.502 1 87.5 332 GLY B CA 1
ATOM 6448 C C . GLY B 1 332 ? 4.777 17.141 4.871 1 87.5 332 GLY B C 1
ATOM 6449 O O . GLY B 1 332 ? 5.508 17.188 5.863 1 87.5 332 GLY B O 1
ATOM 6450 N N . ALA B 1 333 ? 3.527 17.328 4.898 1 89 333 ALA B N 1
ATOM 6451 C CA . ALA B 1 333 ? 2.883 17.844 6.105 1 89 333 ALA B CA 1
ATOM 6452 C C . ALA B 1 333 ? 2.908 16.797 7.223 1 89 333 ALA B C 1
ATOM 6454 O O . ALA B 1 333 ? 2.746 17.141 8.398 1 89 333 ALA B O 1
ATOM 6455 N N . ALA B 1 334 ? 3.18 15.555 6.887 1 90.88 334 ALA B N 1
ATOM 6456 C CA . ALA B 1 334 ? 3.254 14.508 7.906 1 90.88 334 ALA B CA 1
ATOM 6457 C C . ALA B 1 334 ? 4.426 14.742 8.852 1 90.88 334 ALA B C 1
ATOM 6459 O O . ALA B 1 334 ? 4.496 14.148 9.93 1 90.88 334 ALA B O 1
ATOM 6460 N N . MET B 1 335 ? 5.324 15.648 8.5 1 92.5 335 MET B N 1
ATOM 6461 C CA . MET B 1 335 ? 6.449 15.984 9.367 1 92.5 335 MET B CA 1
ATOM 6462 C C . MET B 1 335 ? 5.969 16.594 10.68 1 92.5 335 MET B C 1
ATOM 6464 O O . MET B 1 335 ? 6.656 16.5 11.695 1 92.5 335 MET B O 1
ATOM 6468 N N . ALA B 1 336 ? 4.773 17.172 10.625 1 94.06 336 ALA B N 1
ATOM 6469 C CA . ALA B 1 336 ? 4.219 17.781 11.828 1 94.06 336 ALA B CA 1
ATOM 6470 C C . ALA B 1 336 ? 4.082 16.766 12.953 1 94.06 336 ALA B C 1
ATOM 6472 O O . ALA B 1 336 ? 4.184 17.109 14.133 1 94.06 336 ALA B O 1
ATOM 6473 N N . HIS B 1 337 ? 3.959 15.508 12.625 1 96.31 337 HIS B N 1
ATOM 6474 C CA . HIS B 1 337 ? 3.668 14.469 13.609 1 96.31 337 HIS B CA 1
ATOM 6475 C C . HIS B 1 337 ? 4.914 14.102 14.406 1 96.31 337 HIS B C 1
ATOM 6477 O O . HIS B 1 337 ? 4.82 13.445 15.445 1 96.31 337 HIS B O 1
ATOM 6483 N N . VAL B 1 338 ? 6.035 14.594 13.992 1 96.69 338 VAL B N 1
ATOM 6484 C CA . VAL B 1 338 ? 7.25 14.438 14.781 1 96.69 338 VAL B CA 1
ATOM 6485 C C . VAL B 1 338 ? 7.035 15.016 16.172 1 96.69 338 VAL B C 1
ATOM 6487 O O . VAL B 1 338 ? 7.664 14.578 17.141 1 96.69 338 VAL B O 1
ATOM 6490 N N . PHE B 1 339 ? 6.102 15.93 16.219 1 97.38 339 PHE B N 1
ATOM 6491 C CA . PHE B 1 339 ? 5.68 16.578 17.453 1 97.38 339 PHE B CA 1
ATOM 6492 C C . PHE B 1 339 ? 5.34 15.539 18.516 1 97.38 339 PHE B C 1
ATOM 6494 O O . PHE B 1 339 ? 5.57 15.766 19.703 1 97.38 339 PHE B O 1
ATOM 6501 N N . PHE B 1 340 ? 4.914 14.32 18.203 1 98.5 340 PHE B N 1
ATOM 6502 C CA . PHE B 1 340 ? 4.359 13.336 19.125 1 98.5 340 PHE B CA 1
ATOM 6503 C C . PHE B 1 340 ? 5.387 12.258 19.438 1 98.5 340 PHE B C 1
ATOM 6505 O O . PHE B 1 340 ? 5.121 11.359 20.25 1 98.5 340 PHE B O 1
ATOM 6512 N N . LEU B 1 341 ? 6.543 12.273 18.828 1 98.5 341 LEU B N 1
ATOM 6513 C CA . LEU B 1 341 ? 7.52 11.211 19.016 1 98.5 341 LEU B CA 1
ATOM 6514 C C . LEU B 1 341 ? 8.062 11.211 20.438 1 98.5 341 LEU B C 1
ATOM 6516 O O . LEU B 1 341 ? 8.336 12.281 21 1 98.5 341 LEU B O 1
ATOM 6520 N N . PRO B 1 342 ? 8.203 10.07 21.047 1 98.19 342 PRO B N 1
ATOM 6521 C CA . PRO B 1 342 ? 8.805 9.969 22.375 1 98.19 342 PRO B CA 1
ATOM 6522 C C . PRO B 1 342 ? 10.32 10.156 22.359 1 98.19 342 PRO B C 1
ATOM 6524 O O . PRO B 1 342 ? 10.922 10.188 21.297 1 98.19 342 PRO B O 1
ATOM 6527 N N . ARG B 1 343 ? 10.859 10.281 23.547 1 97.81 343 ARG B N 1
ATOM 6528 C CA . ARG B 1 343 ? 12.297 10.477 23.688 1 97.81 343 ARG B CA 1
ATOM 6529 C C . ARG B 1 343 ? 13.07 9.297 23.109 1 97.81 343 ARG B C 1
ATOM 6531 O O . ARG B 1 343 ? 12.688 8.141 23.312 1 97.81 343 ARG B O 1
ATOM 6538 N N . GLY B 1 344 ? 14.07 9.625 22.359 1 97.5 344 GLY B N 1
ATOM 6539 C CA . GLY B 1 344 ? 14.961 8.586 21.875 1 97.5 344 GLY B CA 1
ATOM 6540 C C . GLY B 1 344 ? 14.516 7.984 20.562 1 97.5 344 GLY B C 1
ATOM 6541 O O . GLY B 1 344 ? 15.242 7.199 19.953 1 97.5 344 GLY B O 1
ATOM 6542 N N . ALA B 1 345 ? 13.328 8.258 20.094 1 98.12 345 ALA B N 1
ATOM 6543 C CA . ALA B 1 345 ? 12.844 7.746 18.828 1 98.12 345 ALA B CA 1
ATOM 6544 C C . ALA B 1 345 ? 13.703 8.25 17.672 1 98.12 345 ALA B C 1
ATOM 6546 O O . ALA B 1 345 ? 14.492 9.188 17.828 1 98.12 345 ALA B O 1
ATOM 6547 N N . HIS B 1 346 ? 13.609 7.586 16.578 1 97.44 346 HIS B N 1
ATOM 6548 C CA . HIS B 1 346 ? 14.297 7.969 15.352 1 97.44 346 HIS B CA 1
ATOM 6549 C C . HIS B 1 346 ? 13.297 8.391 14.281 1 97.44 346 HIS B C 1
ATOM 6551 O O . HIS B 1 346 ? 12.344 7.66 13.992 1 97.44 346 HIS B O 1
ATOM 6557 N N . ALA B 1 347 ? 13.477 9.57 13.789 1 97.12 347 ALA B N 1
ATOM 6558 C CA . ALA B 1 347 ? 12.656 10.078 12.695 1 97.12 347 ALA B CA 1
ATOM 6559 C C . ALA B 1 347 ? 13.438 10.109 11.391 1 97.12 347 ALA B C 1
ATOM 6561 O O . ALA B 1 347 ? 14.523 10.703 11.32 1 97.12 347 ALA B O 1
ATOM 6562 N N . VAL B 1 348 ? 12.906 9.477 10.375 1 95.62 348 VAL B N 1
ATOM 6563 C CA . VAL B 1 348 ? 13.594 9.406 9.094 1 95.62 348 VAL B CA 1
ATOM 6564 C C . VAL B 1 348 ? 12.703 10 8 1 95.62 348 VAL B C 1
ATOM 6566 O O . VAL B 1 348 ? 11.648 9.445 7.684 1 95.62 348 VAL B O 1
ATOM 6569 N N . GLU B 1 349 ? 13.117 11.078 7.398 1 93.06 349 GLU B N 1
ATOM 6570 C CA . GLU B 1 349 ? 12.391 11.734 6.312 1 93.06 349 GLU B CA 1
ATOM 6571 C C . GLU B 1 349 ? 12.891 11.258 4.949 1 93.06 349 GLU B C 1
ATOM 6573 O O . GLU B 1 349 ? 14.094 11.234 4.699 1 93.06 349 GLU B O 1
ATOM 6578 N N . LEU B 1 350 ? 11.938 10.844 4.105 1 91.62 350 LEU B N 1
ATOM 6579 C CA . LEU B 1 350 ? 12.234 10.492 2.719 1 91.62 350 LEU B CA 1
ATOM 6580 C C . LEU B 1 350 ? 12 11.688 1.799 1 91.62 350 LEU B C 1
ATOM 6582 O O . LEU B 1 350 ? 10.898 12.25 1.769 1 91.62 350 LEU B O 1
ATOM 6586 N N . VAL B 1 351 ? 13 12.062 1.104 1 86.25 351 VAL B N 1
ATOM 6587 C CA . VAL B 1 351 ? 12.914 13.18 0.169 1 86.25 351 VAL B CA 1
ATOM 6588 C C . VAL B 1 351 ? 12.953 12.664 -1.266 1 86.25 351 VAL B C 1
ATOM 6590 O O . VAL B 1 351 ? 13.938 12.047 -1.682 1 86.25 351 VAL B O 1
ATOM 6593 N N . GLN B 1 352 ? 11.82 12.812 -2.025 1 78.75 352 GLN B N 1
ATOM 6594 C CA . GLN B 1 352 ? 11.625 12.227 -3.348 1 78.75 352 GLN B CA 1
ATOM 6595 C C . GLN B 1 352 ? 12.531 12.891 -4.379 1 78.75 352 GLN B C 1
ATOM 6597 O O . GLN B 1 352 ? 12.859 12.289 -5.406 1 78.75 352 GLN B O 1
ATOM 6602 N N . TRP B 1 353 ? 12.68 14.375 -4.156 1 67.12 353 TRP B N 1
ATOM 6603 C CA . TRP B 1 353 ? 13.297 15.148 -5.227 1 67.12 353 TRP B CA 1
ATOM 6604 C C . TRP B 1 353 ? 14.805 14.914 -5.266 1 67.12 353 TRP B C 1
ATOM 6606 O O . TRP B 1 353 ? 15.438 14.703 -4.227 1 67.12 353 TRP B O 1
ATOM 6616 N N . ALA B 1 354 ? 15.172 14.383 -6.539 1 52.22 354 ALA B N 1
ATOM 6617 C CA . ALA B 1 354 ? 16.609 14.273 -6.801 1 52.22 354 ALA B CA 1
ATOM 6618 C C . ALA B 1 354 ? 17.281 15.641 -6.734 1 52.22 354 ALA B C 1
ATOM 6620 O O . ALA B 1 354 ? 18.516 15.734 -6.758 1 52.22 354 ALA B O 1
ATOM 6621 N N . VAL B 1 355 ? 16.484 16.688 -7.059 1 47.94 355 VAL B N 1
ATOM 6622 C CA . VAL B 1 355 ? 17.234 17.922 -7.293 1 47.94 355 VAL B CA 1
ATOM 6623 C C . VAL B 1 355 ? 17.594 18.562 -5.957 1 47.94 355 VAL B C 1
ATOM 6625 O O . VAL B 1 355 ? 16.781 18.609 -5.035 1 47.94 355 VAL B O 1
ATOM 6628 N N . LYS B 1 356 ? 18.703 18.594 -5.785 1 49.41 356 LYS B N 1
ATOM 6629 C CA . LYS B 1 356 ? 19.344 19.297 -4.68 1 49.41 356 LYS B CA 1
ATOM 6630 C C . LYS B 1 356 ? 18.719 20.672 -4.449 1 49.41 356 LYS B C 1
ATOM 6632 O O . LYS B 1 356 ? 19 21.625 -5.18 1 49.41 356 LYS B O 1
ATOM 6637 N N . ASP B 1 357 ? 17.453 20.781 -4.609 1 47.94 357 ASP B N 1
ATOM 6638 C CA . ASP B 1 357 ? 17 22.125 -4.262 1 47.94 357 ASP B CA 1
ATOM 6639 C C . ASP B 1 357 ? 17.5 22.531 -2.879 1 47.94 357 ASP B C 1
ATOM 6641 O O . ASP B 1 357 ? 17.297 21.812 -1.902 1 47.94 357 ASP B O 1
ATOM 6645 N N . PRO B 1 358 ? 18.344 23.438 -2.91 1 44.41 358 PRO B N 1
ATOM 6646 C CA . PRO B 1 358 ? 18.906 24.016 -1.686 1 44.41 358 PRO B CA 1
ATOM 6647 C C . PRO B 1 358 ? 17.844 24.219 -0.598 1 44.41 358 PRO B C 1
ATOM 6649 O O . PRO B 1 358 ? 18.188 24.516 0.548 1 44.41 358 PRO B O 1
ATOM 6652 N N . HIS B 1 359 ? 16.75 24.719 -1.102 1 46.69 359 HIS B N 1
ATOM 6653 C CA . HIS B 1 359 ? 15.844 24.969 0.014 1 46.69 359 HIS B CA 1
ATOM 6654 C C . HIS B 1 359 ? 15.641 23.703 0.846 1 46.69 359 HIS B C 1
ATOM 6656 O O . HIS B 1 359 ? 14.922 22.797 0.431 1 46.69 359 HIS B O 1
ATOM 6662 N N . ASP B 1 360 ? 16.656 23.266 1.499 1 51.53 360 ASP B N 1
ATOM 6663 C CA . ASP B 1 360 ? 17.109 22.062 2.223 1 51.53 360 ASP B CA 1
ATOM 6664 C C . ASP B 1 360 ? 16.031 21.594 3.199 1 51.53 360 ASP B C 1
ATOM 6666 O O . ASP B 1 360 ? 15.648 22.328 4.117 1 51.53 360 ASP B O 1
ATOM 6670 N N . GLN B 1 361 ? 15.141 20.734 2.814 1 53.78 361 GLN B N 1
ATOM 6671 C CA . GLN B 1 361 ? 14.008 20 3.385 1 53.78 361 GLN B CA 1
ATOM 6672 C C . GLN B 1 361 ? 14.281 19.609 4.836 1 53.78 361 GLN B C 1
ATOM 6674 O O . GLN B 1 361 ? 13.43 19.812 5.703 1 53.78 361 GLN B O 1
ATOM 6679 N N . HIS B 1 362 ? 15.578 19.312 5.156 1 58.44 362 HIS B N 1
ATOM 6680 C CA . HIS B 1 362 ? 15.859 18.844 6.508 1 58.44 362 HIS B CA 1
ATOM 6681 C C . HIS B 1 362 ? 15.617 19.938 7.535 1 58.44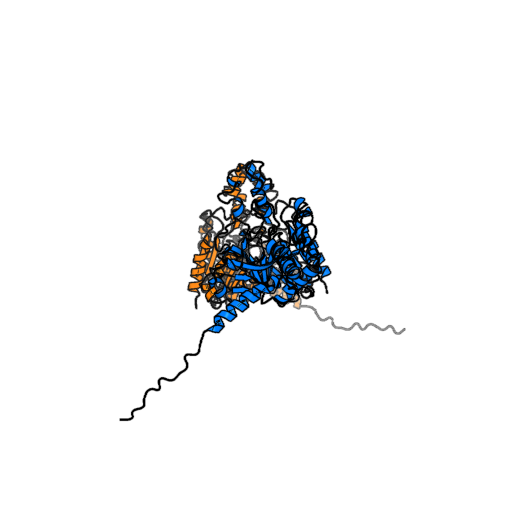 362 HIS B C 1
ATOM 6683 O O . HIS B 1 362 ? 15.289 19.656 8.688 1 58.44 362 HIS B O 1
ATOM 6689 N N . VAL B 1 363 ? 15.469 21.078 7.02 1 69.88 363 VAL B N 1
ATOM 6690 C CA . VAL B 1 363 ? 15.461 22.203 7.953 1 69.88 363 VAL B CA 1
ATOM 6691 C C . VAL B 1 363 ? 14.094 22.328 8.609 1 69.88 363 VAL B C 1
ATOM 6693 O O . VAL B 1 363 ? 13.984 22.734 9.773 1 69.88 363 VAL B O 1
ATOM 6696 N N . TRP B 1 364 ? 13.203 21.75 7.945 1 80.81 364 TRP B N 1
ATOM 6697 C CA . TRP B 1 364 ? 11.859 21.906 8.5 1 80.81 364 TRP B CA 1
ATOM 6698 C C . TRP B 1 364 ? 11.664 20.984 9.711 1 80.81 364 TRP B C 1
ATOM 6700 O O . TRP B 1 364 ? 11.188 21.438 10.758 1 80.81 364 TRP B O 1
ATOM 6710 N N . VAL B 1 365 ? 12.133 19.844 9.609 1 86.56 365 VAL B N 1
ATOM 6711 C CA . VAL B 1 365 ? 11.945 18.891 10.711 1 86.56 365 VAL B CA 1
ATOM 6712 C C . VAL B 1 365 ? 12.875 19.25 11.867 1 86.56 365 VAL B C 1
ATOM 6714 O O . VAL B 1 365 ? 12.516 19.094 13.031 1 86.56 365 VAL B O 1
ATOM 6717 N N . GLN B 1 366 ? 14.047 19.734 11.523 1 87.12 366 GLN B N 1
ATOM 6718 C CA . GLN B 1 366 ? 14.953 20.219 12.555 1 87.12 366 GLN B CA 1
ATOM 6719 C C . GLN B 1 366 ? 14.352 21.391 13.32 1 87.12 366 GLN B C 1
ATOM 6721 O O . GLN B 1 366 ? 14.547 21.516 14.531 1 87.12 366 GLN B O 1
ATOM 6726 N N . GLY B 1 367 ? 13.648 22.219 12.516 1 85.56 367 GLY B N 1
ATOM 6727 C CA . GLY B 1 367 ? 12.969 23.328 13.148 1 85.56 367 GLY B CA 1
ATOM 6728 C C . GLY B 1 367 ? 11.922 22.906 14.156 1 85.56 367 GLY B C 1
ATOM 6729 O O . GLY B 1 367 ? 11.812 23.5 15.234 1 85.56 367 GLY B O 1
ATOM 6730 N N . ILE B 1 368 ? 11.219 21.859 13.859 1 90.88 368 ILE B N 1
ATOM 6731 C CA . ILE B 1 368 ? 10.219 21.328 14.781 1 90.88 368 ILE B CA 1
ATOM 6732 C C . ILE B 1 368 ? 10.906 20.766 16.031 1 90.88 368 ILE B C 1
ATOM 6734 O O . ILE B 1 368 ? 10.523 21.094 17.156 1 90.88 368 ILE B O 1
ATOM 6738 N N . ARG B 1 369 ? 11.922 19.984 15.828 1 92.25 369 ARG B N 1
ATOM 6739 C CA . ARG B 1 369 ? 12.641 19.344 16.922 1 92.25 369 ARG B CA 1
ATOM 6740 C C . ARG B 1 369 ? 13.203 20.391 17.891 1 92.25 369 ARG B C 1
ATOM 6742 O O . ARG B 1 369 ? 13.039 20.266 19.109 1 92.25 369 ARG B O 1
ATOM 6749 N N . LYS B 1 370 ? 13.797 21.422 17.375 1 89.94 370 LYS B N 1
ATOM 6750 C CA . LYS B 1 370 ? 14.406 22.469 18.188 1 89.94 370 LYS B CA 1
ATOM 6751 C C . LYS B 1 370 ? 13.352 23.297 18.906 1 89.94 370 LYS B C 1
ATOM 6753 O O . LYS B 1 370 ? 13.484 23.594 20.094 1 89.94 370 LYS B O 1
ATOM 6758 N N . ALA B 1 371 ? 12.336 23.641 18.219 1 90.5 371 ALA B N 1
ATOM 6759 C CA . ALA B 1 371 ? 11.305 24.516 18.766 1 90.5 371 ALA B CA 1
ATOM 6760 C C . ALA B 1 371 ? 10.617 23.891 19.969 1 90.5 371 ALA B C 1
ATOM 6762 O O . ALA B 1 371 ? 10.297 24.578 20.938 1 90.5 371 ALA B O 1
ATOM 6763 N N . PHE B 1 372 ? 10.43 22.609 19.906 1 94.81 372 PHE B N 1
ATOM 6764 C CA . PHE B 1 372 ? 9.648 21.953 20.953 1 94.81 372 PHE B CA 1
ATOM 6765 C C . PHE B 1 372 ? 10.547 21.094 21.828 1 94.81 372 PHE B C 1
ATOM 6767 O O . PHE B 1 372 ? 10.055 20.312 22.656 1 94.81 372 PHE B O 1
ATOM 6774 N N . ASP B 1 373 ? 11.875 21.203 21.609 1 93.88 373 ASP B N 1
ATOM 6775 C CA . ASP B 1 373 ? 12.867 20.5 22.406 1 93.88 373 ASP B CA 1
ATOM 6776 C C . ASP B 1 373 ? 12.602 19 22.422 1 93.88 373 ASP B C 1
ATOM 6778 O O . ASP B 1 373 ? 12.492 18.391 23.484 1 93.88 373 ASP B O 1
ATOM 6782 N N . ILE B 1 374 ? 12.484 18.453 21.281 1 96.69 374 ILE B N 1
ATOM 6783 C CA . ILE B 1 374 ? 12.164 17.031 21.141 1 96.69 374 ILE B CA 1
ATOM 6784 C C . ILE B 1 374 ? 13.461 16.219 21.094 1 96.69 374 ILE B C 1
ATOM 6786 O O . ILE B 1 374 ? 14.297 16.438 20.203 1 96.69 374 ILE B O 1
ATOM 6790 N N . ASP B 1 375 ? 13.609 15.273 21.969 1 97.31 375 ASP B N 1
ATOM 6791 C CA . ASP B 1 375 ? 14.82 14.461 22.078 1 97.31 375 ASP B CA 1
ATOM 6792 C C . ASP B 1 375 ? 14.742 13.234 21.172 1 97.31 375 ASP B C 1
ATOM 6794 O O . ASP B 1 375 ? 14.508 12.117 21.656 1 97.31 375 ASP B O 1
ATOM 6798 N N . ILE B 1 376 ? 14.992 13.453 19.938 1 97.56 376 ILE B N 1
ATOM 6799 C CA . ILE B 1 376 ? 14.945 12.375 18.953 1 97.56 376 ILE B CA 1
ATOM 6800 C C . ILE B 1 376 ? 16.125 12.492 18 1 97.56 376 ILE B C 1
ATOM 6802 O O . ILE B 1 376 ? 16.812 13.516 17.969 1 97.56 376 ILE B O 1
ATOM 6806 N N . GLN B 1 377 ? 16.391 11.445 17.297 1 96.5 377 GLN B N 1
ATOM 6807 C CA . GLN B 1 377 ? 17.375 11.453 16.219 1 96.5 377 GLN B CA 1
ATOM 6808 C C . GLN B 1 377 ? 16.703 11.656 14.867 1 96.5 377 GLN B C 1
ATOM 6810 O O . GLN B 1 377 ? 15.625 11.102 14.609 1 96.5 377 GLN B O 1
ATOM 6815 N N . LEU B 1 378 ? 17.328 12.516 14.102 1 94.31 378 LEU B N 1
ATOM 6816 C CA . LEU B 1 378 ? 16.797 12.797 12.773 1 94.31 378 LEU B CA 1
ATOM 6817 C C . LEU B 1 378 ? 17.703 12.219 11.688 1 94.31 378 LEU B C 1
ATOM 6819 O O . LEU B 1 378 ? 18.922 12.305 11.789 1 94.31 378 LEU B O 1
ATOM 6823 N N . GLY B 1 379 ? 17.062 11.5 10.734 1 92.06 379 GLY B N 1
ATOM 6824 C CA . GLY B 1 379 ? 17.719 11.055 9.508 1 92.06 379 GLY B CA 1
ATOM 6825 C C . GLY B 1 379 ? 17 11.508 8.25 1 92.06 379 GLY B C 1
ATOM 6826 O O . GLY B 1 379 ? 15.773 11.672 8.25 1 92.06 379 GLY B O 1
ATOM 6827 N N . VAL B 1 380 ? 17.812 11.75 7.211 1 89.69 380 VAL B N 1
ATOM 6828 C CA . VAL B 1 380 ? 17.25 12.141 5.926 1 89.69 380 VAL B CA 1
ATOM 6829 C C . VAL B 1 380 ? 17.75 11.195 4.836 1 89.69 380 VAL B C 1
ATOM 6831 O O . VAL B 1 380 ? 18.938 10.883 4.77 1 89.69 380 VAL B O 1
ATOM 6834 N N . VAL B 1 381 ? 16.844 10.68 4.086 1 91.31 381 VAL B N 1
ATOM 6835 C CA . VAL B 1 381 ? 17.141 9.852 2.922 1 91.31 381 VAL B CA 1
ATOM 6836 C C . VAL B 1 381 ? 16.656 10.555 1.653 1 91.31 381 VAL B C 1
ATOM 6838 O O . VAL B 1 381 ? 15.461 10.805 1.487 1 91.31 381 VAL B O 1
ATOM 6841 N N . THR B 1 382 ? 17.578 10.883 0.803 1 86.75 382 THR B N 1
ATOM 6842 C CA . THR B 1 382 ? 17.25 11.578 -0.44 1 86.75 382 THR B CA 1
ATOM 6843 C C . THR B 1 382 ? 17.375 10.633 -1.634 1 86.75 382 THR B C 1
ATOM 6845 O O . THR B 1 382 ? 18.422 10 -1.814 1 86.75 382 THR B O 1
ATOM 6848 N N . ASN B 1 383 ? 16.312 10.539 -2.336 1 87.5 383 ASN B N 1
ATOM 6849 C CA . ASN B 1 383 ? 16.422 9.789 -3.584 1 87.5 383 ASN B CA 1
ATOM 6850 C C . ASN B 1 383 ? 17.469 10.383 -4.508 1 87.5 383 ASN B C 1
ATOM 6852 O O . ASN B 1 383 ? 17.562 11.602 -4.668 1 87.5 383 ASN B O 1
ATOM 6856 N N . ASP B 1 384 ? 18.312 9.594 -5.094 1 80.62 384 ASP B N 1
ATOM 6857 C CA . ASP B 1 384 ? 19.406 10.062 -5.926 1 80.62 384 ASP B CA 1
ATOM 6858 C C . ASP B 1 384 ? 19.281 9.555 -7.359 1 80.62 384 ASP B C 1
ATOM 6860 O O . ASP B 1 384 ? 20.203 9.703 -8.164 1 80.62 384 ASP B O 1
ATOM 6864 N N . ASP B 1 385 ? 18.219 8.953 -7.617 1 81.94 385 ASP B N 1
ATOM 6865 C CA . ASP B 1 385 ? 18 8.328 -8.922 1 81.94 385 ASP B CA 1
ATOM 6866 C C . ASP B 1 385 ? 16.703 8.828 -9.547 1 81.94 385 ASP B C 1
ATOM 6868 O O . ASP B 1 385 ? 15.609 8.438 -9.117 1 81.94 385 ASP B O 1
ATOM 6872 N N . ARG B 1 386 ? 16.766 9.547 -10.602 1 77.44 386 ARG B N 1
ATOM 6873 C CA . ARG B 1 386 ? 15.617 10.172 -11.242 1 77.44 386 ARG B CA 1
ATOM 6874 C C . ARG B 1 386 ? 14.695 9.117 -11.859 1 77.44 386 ARG B C 1
ATOM 6876 O O . ARG B 1 386 ? 13.523 9.391 -12.133 1 77.44 386 ARG B O 1
ATOM 6883 N N . THR B 1 387 ? 15.203 7.992 -12.062 1 79.19 387 THR B N 1
ATOM 6884 C CA . THR B 1 387 ? 14.398 6.941 -12.672 1 79.19 387 THR B CA 1
ATOM 6885 C C . THR B 1 387 ? 13.492 6.277 -11.641 1 79.19 387 THR B C 1
ATOM 6887 O O . THR B 1 387 ? 12.672 5.43 -11.977 1 79.19 387 THR B O 1
ATOM 6890 N N . LYS B 1 388 ? 13.609 6.719 -10.406 1 86.25 388 LYS B N 1
ATOM 6891 C CA . LYS B 1 388 ? 12.844 6.102 -9.328 1 86.25 388 LYS B CA 1
ATOM 6892 C C . LYS B 1 388 ? 11.719 7.02 -8.852 1 86.25 388 LYS B C 1
ATOM 6894 O O . LYS B 1 388 ? 11.102 6.77 -7.816 1 86.25 388 LYS B O 1
ATOM 6899 N N . VAL B 1 389 ? 11.516 8.062 -9.555 1 84.31 389 VAL B N 1
ATOM 6900 C CA . VAL B 1 389 ? 10.383 8.945 -9.281 1 84.31 389 VAL B CA 1
ATOM 6901 C C . VAL B 1 389 ? 9.406 8.906 -10.453 1 84.31 389 VAL B C 1
ATOM 6903 O O . VAL B 1 389 ? 9.82 8.836 -11.617 1 84.31 389 VAL B O 1
ATOM 6906 N N . PHE B 1 390 ? 8.148 8.992 -10.109 1 81.56 390 PHE B N 1
ATOM 6907 C CA . PHE B 1 390 ? 7.094 8.805 -11.102 1 81.56 390 PHE B CA 1
ATOM 6908 C C . PHE B 1 390 ? 6.02 9.875 -10.953 1 81.56 390 PHE B C 1
ATOM 6910 O O . PHE B 1 390 ? 5.512 10.102 -9.852 1 81.56 390 PHE B O 1
ATOM 6917 N N . PHE B 1 391 ? 5.742 10.484 -12.078 1 83.69 391 PHE B N 1
ATOM 6918 C CA . PHE B 1 391 ? 4.684 11.492 -12.039 1 83.69 391 PHE B CA 1
ATOM 6919 C C . PHE B 1 391 ? 3.326 10.836 -11.828 1 83.69 391 PHE B C 1
ATOM 6921 O O . PHE B 1 391 ? 3.045 9.773 -12.391 1 83.69 391 PHE B O 1
ATOM 6928 N N . ASN B 1 392 ? 2.6 11.43 -11.008 1 83.19 392 ASN B N 1
ATOM 6929 C CA . ASN B 1 392 ? 1.188 11.078 -10.914 1 83.19 392 ASN B CA 1
ATOM 6930 C C . ASN B 1 392 ? 0.381 11.68 -12.062 1 83.19 392 ASN B C 1
ATOM 6932 O O . ASN B 1 392 ? 0.052 12.867 -12.039 1 83.19 392 ASN B O 1
ATOM 6936 N N . TYR B 1 393 ? -0.039 10.922 -12.961 1 78.62 393 TYR B N 1
ATOM 6937 C CA . TYR B 1 393 ? -0.618 11.414 -14.203 1 78.62 393 TYR B CA 1
ATOM 6938 C C . TYR B 1 393 ? -1.919 12.164 -13.945 1 78.62 393 TYR B C 1
ATOM 6940 O O . TYR B 1 393 ? -2.271 13.086 -14.68 1 78.62 393 TYR B O 1
ATOM 6948 N N . ASP B 1 394 ? -2.582 11.789 -12.93 1 76.38 394 ASP B N 1
ATOM 6949 C CA . ASP B 1 394 ? -3.814 12.492 -12.602 1 76.38 394 ASP B CA 1
ATOM 6950 C C . ASP B 1 394 ? -3.533 13.953 -12.25 1 76.38 394 ASP B C 1
ATOM 6952 O O . ASP B 1 394 ? -4.383 14.82 -12.461 1 76.38 394 ASP B O 1
ATOM 6956 N N . VAL B 1 395 ? -2.328 14.133 -11.789 1 77.81 395 VAL B N 1
ATOM 6957 C CA . VAL B 1 395 ? -1.962 15.484 -11.383 1 77.81 395 VAL B CA 1
ATOM 6958 C C . VAL B 1 395 ? -1.403 16.25 -12.586 1 77.81 395 VAL B C 1
ATOM 6960 O O . VAL B 1 395 ? -1.858 17.344 -12.898 1 77.81 395 VAL B O 1
ATOM 6963 N N . ILE B 1 396 ? -0.534 15.648 -13.352 1 81.25 396 ILE B N 1
ATOM 6964 C CA . ILE B 1 396 ? 0.185 16.375 -14.383 1 81.25 396 ILE B CA 1
ATOM 6965 C C . ILE B 1 396 ? -0.698 16.531 -15.625 1 81.25 396 ILE B C 1
ATOM 6967 O O . ILE B 1 396 ? -0.536 17.469 -16.406 1 81.25 396 ILE B O 1
ATOM 6971 N N . ARG B 1 397 ? -1.653 15.602 -15.781 1 83 397 ARG B N 1
ATOM 6972 C CA . ARG B 1 397 ? -2.484 15.633 -16.984 1 83 397 ARG B CA 1
ATOM 6973 C C . ARG B 1 397 ? -3.881 16.156 -16.672 1 83 397 ARG B C 1
ATOM 6975 O O . ARG B 1 397 ? -4.84 15.836 -17.375 1 83 397 ARG B O 1
ATOM 6982 N N . ALA B 1 398 ? -3.969 16.812 -15.68 1 81.88 398 ALA B N 1
ATOM 6983 C CA . ALA B 1 398 ? -5.254 17.438 -15.375 1 81.88 398 ALA B CA 1
ATOM 6984 C C . ALA B 1 398 ? -5.75 18.266 -16.547 1 81.88 398 ALA B C 1
ATOM 6986 O O . ALA B 1 398 ? -4.953 18.734 -17.375 1 81.88 398 ALA B O 1
ATOM 6987 N N . PRO B 1 399 ? -7.039 18.406 -16.828 1 83.25 399 PRO B N 1
ATOM 6988 C CA . PRO B 1 399 ? -7.594 19.047 -18.031 1 83.25 399 PRO B CA 1
ATOM 6989 C C . PRO B 1 399 ? -6.969 20.406 -18.328 1 83.25 399 PRO B C 1
ATOM 6991 O O . PRO B 1 399 ? -6.68 20.719 -19.484 1 83.25 399 PRO B O 1
ATOM 6994 N N . ASN B 1 400 ? -6.652 21.266 -17.375 1 83.5 400 ASN B N 1
ATOM 6995 C CA . ASN B 1 400 ? -6.105 22.594 -17.625 1 83.5 400 ASN B CA 1
ATOM 6996 C C . ASN B 1 400 ? -4.602 22.641 -17.375 1 83.5 400 ASN B C 1
ATOM 6998 O O . ASN B 1 400 ? -4.016 23.719 -17.25 1 83.5 400 ASN B O 1
ATOM 7002 N N . SER B 1 401 ? -4.051 21.469 -17.562 1 86.75 401 SER B N 1
ATOM 7003 C CA . SER B 1 401 ? -2.619 21.391 -17.297 1 86.75 401 SER B CA 1
ATOM 7004 C C . SER B 1 401 ? -1.803 21.875 -18.484 1 86.75 401 SER B C 1
ATOM 7006 O O . SER B 1 401 ? -2.139 21.578 -19.641 1 86.75 401 SER B O 1
ATOM 7008 N N . GLN B 1 402 ? -0.76 22.562 -18.219 1 86.94 402 GLN B N 1
ATOM 7009 C CA . GLN B 1 402 ? 0.169 23.016 -19.25 1 86.94 402 GLN B CA 1
ATOM 7010 C C . GLN B 1 402 ? 0.823 21.828 -19.953 1 86.94 402 GLN B C 1
ATOM 7012 O O . GLN B 1 402 ? 1.399 21.984 -21.031 1 86.94 402 GLN B O 1
ATOM 7017 N N . TYR B 1 403 ? 0.784 20.75 -19.359 1 88.81 403 TYR B N 1
ATOM 7018 C CA . TYR B 1 403 ? 1.368 19.547 -19.938 1 88.81 403 TYR B CA 1
ATOM 7019 C C . TYR B 1 403 ? 0.831 19.297 -21.328 1 88.81 403 TYR B C 1
ATOM 7021 O O . TYR B 1 403 ? 1.57 18.844 -22.219 1 88.81 403 TYR B O 1
ATOM 7029 N N . HIS B 1 404 ? -0.401 19.641 -21.547 1 89.56 404 HIS B N 1
ATOM 7030 C CA . HIS B 1 404 ? -1.064 19.344 -22.812 1 89.56 404 HIS B CA 1
ATOM 7031 C C . HIS B 1 404 ? -0.554 20.25 -23.922 1 89.56 404 HIS B C 1
ATOM 7033 O O . HIS B 1 404 ? -0.777 19.984 -25.109 1 89.56 404 HIS B O 1
ATOM 7039 N N . ARG B 1 405 ? 0.085 21.25 -23.578 1 89.31 405 ARG B N 1
ATOM 7040 C CA . ARG B 1 405 ? 0.578 22.203 -24.562 1 89.31 405 ARG B CA 1
ATOM 7041 C C . ARG B 1 405 ? 2.018 21.906 -24.953 1 89.31 405 ARG B C 1
ATOM 7043 O O . ARG B 1 405 ? 2.549 22.484 -25.891 1 89.31 405 ARG B O 1
ATOM 7050 N N . PHE B 1 406 ? 2.582 21.031 -24.203 1 90.56 406 PHE B N 1
ATOM 7051 C CA . PHE B 1 406 ? 3.963 20.688 -24.516 1 90.56 406 PHE B CA 1
ATOM 7052 C C . PHE B 1 406 ? 4.035 19.859 -25.797 1 90.56 406 PHE B C 1
ATOM 7054 O O . PHE B 1 406 ? 3.141 19.062 -26.078 1 90.56 406 PHE B O 1
ATOM 7061 N N . ASN B 1 407 ? 5.094 20.172 -26.547 1 92.88 407 ASN B N 1
ATOM 7062 C CA . ASN B 1 407 ? 5.348 19.266 -27.672 1 92.88 407 ASN B CA 1
ATOM 7063 C C . ASN B 1 407 ? 5.969 17.953 -27.203 1 92.88 407 ASN B C 1
ATOM 7065 O O . ASN B 1 407 ? 6.285 17.797 -26.031 1 92.88 407 ASN B O 1
ATOM 7069 N N . ASP B 1 408 ? 6.141 17.016 -28.094 1 93.94 408 ASP B N 1
ATOM 7070 C CA . ASP B 1 408 ? 6.574 15.672 -27.719 1 93.94 408 ASP B CA 1
ATOM 7071 C C . ASP B 1 408 ? 7.965 15.695 -27.094 1 93.94 408 ASP B C 1
ATOM 7073 O O . ASP B 1 408 ? 8.211 15 -26.094 1 93.94 408 ASP B O 1
ATOM 7077 N N . SER B 1 409 ? 8.836 16.469 -27.625 1 94.19 409 SER B N 1
ATOM 7078 C CA . SER B 1 409 ? 10.188 16.547 -27.078 1 94.19 409 SER B CA 1
ATOM 7079 C C . SER B 1 409 ? 10.172 17.125 -25.656 1 94.19 409 SER B C 1
ATOM 7081 O O . SER B 1 409 ? 10.93 16.688 -24.797 1 94.19 409 SER B O 1
ATOM 7083 N N . GLU B 1 410 ? 9.32 18.078 -25.469 1 92 410 GLU B N 1
ATOM 7084 C CA . GLU B 1 410 ? 9.18 18.703 -24.141 1 92 410 GLU B CA 1
ATOM 7085 C C . GLU B 1 410 ? 8.586 17.719 -23.141 1 92 410 GLU B C 1
ATOM 7087 O O . GLU B 1 410 ? 9.023 17.656 -21.984 1 92 410 GLU B O 1
ATOM 7092 N N . LYS B 1 411 ? 7.668 17.016 -23.594 1 91.25 411 LYS B N 1
ATOM 7093 C CA . LYS B 1 411 ? 7.055 16 -22.734 1 91.25 411 LYS B CA 1
ATOM 7094 C C . LYS B 1 411 ? 8.07 14.938 -22.328 1 91.25 411 LYS B C 1
ATOM 7096 O O . LYS B 1 411 ? 8.156 14.578 -21.141 1 91.25 411 LYS B O 1
ATOM 7101 N N . VAL B 1 412 ? 8.812 14.5 -23.266 1 90.94 412 VAL B N 1
ATOM 7102 C CA . VAL B 1 412 ? 9.805 13.469 -22.984 1 90.94 412 VAL B CA 1
ATOM 7103 C C . VAL B 1 412 ? 10.867 14.023 -22.047 1 90.94 412 VAL B C 1
ATOM 7105 O O . VAL B 1 412 ? 11.266 13.352 -21.078 1 90.94 412 VAL B O 1
ATOM 7108 N N . ALA B 1 413 ? 11.273 15.234 -22.281 1 89.31 413 ALA B N 1
ATOM 7109 C CA . ALA B 1 413 ? 12.258 15.859 -21.406 1 89.31 413 ALA B CA 1
ATOM 7110 C C . ALA B 1 413 ? 11.734 15.961 -19.984 1 89.31 413 ALA B C 1
ATOM 7112 O O . ALA B 1 413 ? 12.469 15.719 -19.016 1 89.31 413 ALA B O 1
ATOM 7113 N N . LEU B 1 414 ? 10.492 16.297 -19.844 1 86.19 414 LEU B N 1
ATOM 7114 C CA . LEU B 1 414 ? 9.859 16.406 -18.531 1 86.19 414 LEU B CA 1
ATOM 7115 C C . LEU B 1 414 ? 9.742 15.039 -17.875 1 86.19 414 LEU B C 1
ATOM 7117 O O . LEU B 1 414 ? 10.164 14.867 -16.719 1 86.19 414 LEU B O 1
ATOM 7121 N N . LEU B 1 415 ? 9.266 14.078 -18.578 1 82.88 415 LEU B N 1
ATOM 7122 C CA . LEU B 1 415 ? 8.906 12.781 -18.016 1 82.88 415 LEU B CA 1
ATOM 7123 C C . LEU B 1 415 ? 10.148 11.938 -17.75 1 82.88 415 LEU B C 1
ATOM 7125 O O . LEU B 1 415 ? 10.188 11.164 -16.797 1 82.88 415 LEU B O 1
ATOM 7129 N N . GLU B 1 416 ? 11.188 12.086 -18.516 1 81.81 416 GLU B N 1
ATOM 7130 C CA . GLU B 1 416 ? 12.359 11.219 -18.406 1 81.81 416 GLU B CA 1
ATOM 7131 C C . GLU B 1 416 ? 13.484 11.914 -17.641 1 81.81 416 GLU B C 1
ATOM 7133 O O . GLU B 1 416 ? 14.25 11.266 -16.922 1 81.81 416 GLU B O 1
ATOM 7138 N N . ASN B 1 417 ? 13.562 13.227 -17.891 1 80.12 417 ASN B N 1
ATOM 7139 C CA . ASN B 1 417 ? 14.734 13.914 -17.344 1 80.12 417 ASN B CA 1
ATOM 7140 C C . ASN B 1 417 ? 14.344 14.945 -16.297 1 80.12 417 ASN B C 1
ATOM 7142 O O . ASN B 1 417 ? 15.203 15.648 -15.766 1 80.12 417 ASN B O 1
ATOM 7146 N N . LEU B 1 418 ? 13.07 15.047 -16.031 1 82.38 418 LEU B N 1
ATOM 7147 C CA . LEU B 1 418 ? 12.562 15.992 -15.039 1 82.38 418 LEU B CA 1
ATOM 7148 C C . LEU B 1 418 ? 12.984 17.406 -15.383 1 82.38 418 LEU B C 1
ATOM 7150 O O . LEU B 1 418 ? 13.375 18.172 -14.5 1 82.38 418 LEU B O 1
ATOM 7154 N N . THR B 1 419 ? 13.008 17.656 -16.688 1 84.31 419 THR B N 1
ATOM 7155 C CA . THR B 1 419 ? 13.328 19 -17.156 1 84.31 419 THR B CA 1
ATOM 7156 C C . THR B 1 419 ? 12.055 19.766 -17.5 1 84.31 419 THR B C 1
ATOM 7158 O O . THR B 1 419 ? 11.312 19.375 -18.391 1 84.31 419 THR B O 1
ATOM 7161 N N . CYS B 1 420 ? 11.875 20.828 -16.812 1 82.25 420 CYS B N 1
ATOM 7162 C CA . CYS B 1 420 ? 10.711 21.672 -17.062 1 82.25 420 CYS B CA 1
ATOM 7163 C C . CYS B 1 420 ? 10.914 22.516 -18.312 1 82.25 420 CYS B C 1
ATOM 7165 O O . CYS B 1 420 ? 11.93 23.203 -18.453 1 82.25 420 CYS B O 1
ATOM 7167 N N . PRO B 1 421 ? 10.008 22.406 -19.281 1 81.56 421 PRO B N 1
ATOM 7168 C CA . PRO B 1 421 ? 10.141 23.266 -20.469 1 81.56 421 PRO B CA 1
ATOM 7169 C C . PRO B 1 421 ? 10.117 24.75 -20.109 1 81.56 421 PRO B C 1
ATOM 7171 O O . PRO B 1 421 ? 9.469 25.156 -19.141 1 81.56 421 PRO B O 1
ATOM 7174 N N . GLU B 1 422 ? 11.016 25.641 -20.719 1 70.25 422 GLU B N 1
ATOM 7175 C CA . GLU B 1 422 ? 11.195 27.078 -20.469 1 70.25 422 GLU B CA 1
ATOM 7176 C C . GLU B 1 422 ? 9.977 27.875 -20.938 1 70.25 422 GLU B C 1
ATOM 7178 O O . GLU B 1 422 ? 9.82 29.031 -20.578 1 70.25 422 GLU B O 1
ATOM 7183 N N . GLN B 1 423 ? 9.062 27.312 -21.438 1 58.94 423 GLN B N 1
ATOM 7184 C CA . GLN B 1 423 ? 8.078 28.156 -22.125 1 58.94 423 GLN B CA 1
ATOM 7185 C C . GLN B 1 423 ? 7.43 29.141 -21.156 1 58.94 423 GLN B C 1
ATOM 7187 O O . GLN B 1 423 ? 7.355 28.875 -19.953 1 58.94 423 GLN B O 1
ATOM 7192 N N . PRO B 1 424 ? 7.121 30.344 -21.734 1 51.81 424 PRO B N 1
ATOM 7193 C CA . PRO B 1 424 ? 6.523 31.484 -21.047 1 51.81 424 PRO B CA 1
ATOM 7194 C C . PRO B 1 424 ? 5.434 31.078 -20.047 1 51.81 424 PRO B C 1
ATOM 7196 O O . PRO B 1 424 ? 5.207 31.766 -19.062 1 51.81 424 PRO B O 1
ATOM 7199 N N . TYR B 1 425 ? 4.625 30.25 -20.625 1 43.62 425 TYR B N 1
ATOM 7200 C CA . TYR B 1 425 ? 3.441 30.078 -19.781 1 43.62 425 TYR B CA 1
ATOM 7201 C C . TYR B 1 425 ? 3.758 29.234 -18.562 1 43.62 425 TYR B C 1
ATOM 7203 O O . TYR B 1 425 ? 2.879 28.969 -17.734 1 43.62 425 TYR B O 1
ATOM 7211 N N . ALA B 1 426 ? 4.793 28.484 -18.766 1 47.53 426 ALA B N 1
ATOM 7212 C CA . ALA B 1 426 ? 5.023 27.672 -17.578 1 47.53 426 ALA B CA 1
ATOM 7213 C C . ALA B 1 426 ? 5.301 28.562 -16.359 1 47.53 426 ALA B C 1
ATOM 7215 O O . ALA B 1 426 ? 6.367 29.172 -16.25 1 47.53 426 ALA B O 1
ATOM 7216 N N . ASN B 1 427 ? 4.527 29.375 -16.188 1 44.44 427 ASN B N 1
ATOM 7217 C CA . ASN B 1 427 ? 4.738 30.25 -15.031 1 44.44 427 ASN B CA 1
ATOM 7218 C C . ASN B 1 427 ? 5.41 29.516 -13.883 1 44.44 427 ASN B C 1
ATOM 7220 O O . ASN B 1 427 ? 5.293 29.922 -12.727 1 44.44 427 ASN B O 1
ATOM 7224 N N . GLY B 1 428 ? 6.461 28.672 -14.25 1 55.09 428 GLY B N 1
ATOM 7225 C CA . GLY B 1 428 ? 7.316 28.094 -13.234 1 55.09 428 GLY B CA 1
ATOM 7226 C C . GLY B 1 428 ? 6.543 27.422 -12.117 1 55.09 428 GLY B C 1
ATOM 7227 O O . GLY B 1 428 ? 7.074 26.547 -11.414 1 55.09 428 GLY B O 1
ATOM 7228 N N . GLY B 1 429 ? 5.23 27.734 -12.102 1 66.62 429 GLY B N 1
ATOM 7229 C CA . GLY B 1 429 ? 4.461 27.297 -10.945 1 66.62 429 GLY B CA 1
ATOM 7230 C C . GLY B 1 429 ? 3.982 25.859 -11.062 1 66.62 429 GLY B C 1
ATOM 7231 O O . GLY B 1 429 ? 4.094 25.094 -10.109 1 66.62 429 GLY B O 1
ATOM 7232 N N . GLU B 1 430 ? 3.695 25.375 -12.336 1 77.94 430 GLU B N 1
ATOM 7233 C CA . GLU B 1 430 ? 3.137 24.031 -12.422 1 77.94 430 GLU B CA 1
ATOM 7234 C C . GLU B 1 430 ? 4.223 22.969 -12.266 1 77.94 430 GLU B C 1
ATOM 7236 O O . GLU B 1 430 ? 4.035 21.984 -11.547 1 77.94 430 GLU B O 1
ATOM 7241 N N . CYS B 1 431 ? 5.395 23.219 -12.914 1 80.31 431 CYS B N 1
ATOM 7242 C CA . CYS B 1 431 ? 6.48 22.25 -12.781 1 80.31 431 CYS B CA 1
ATOM 7243 C C . CYS B 1 431 ? 6.902 22.094 -11.32 1 80.31 431 CYS B C 1
ATOM 7245 O O . CYS B 1 431 ? 7.188 21 -10.859 1 80.31 431 CYS B O 1
ATOM 7247 N N . PHE B 1 432 ? 6.863 23.25 -10.719 1 77.81 432 PHE B N 1
ATOM 7248 C CA . PHE B 1 432 ? 7.172 23.219 -9.297 1 77.81 432 PHE B CA 1
ATOM 7249 C C . PHE B 1 432 ? 6.195 22.312 -8.555 1 77.81 432 PHE B C 1
ATOM 7251 O O . PHE B 1 432 ? 6.609 21.438 -7.785 1 77.81 432 PHE B O 1
ATOM 7258 N N . GLY B 1 433 ? 4.938 22.531 -8.844 1 79.06 433 GLY B N 1
ATOM 7259 C CA . GLY B 1 433 ? 3.92 21.703 -8.219 1 79.06 433 GLY B CA 1
ATOM 7260 C C . GLY B 1 433 ? 4.051 20.234 -8.578 1 79.06 433 GLY B C 1
ATOM 7261 O O . GLY B 1 433 ? 3.883 19.359 -7.715 1 79.06 433 GLY B O 1
ATOM 7262 N N . TRP B 1 434 ? 4.441 19.938 -9.844 1 83.56 434 TRP B N 1
ATOM 7263 C CA . TRP B 1 434 ? 4.594 18.547 -10.281 1 83.56 434 TRP B CA 1
ATOM 7264 C C . TRP B 1 434 ? 5.762 17.875 -9.57 1 83.56 434 TRP B C 1
ATOM 7266 O O . TRP B 1 434 ? 5.629 16.766 -9.07 1 83.56 434 TRP B O 1
ATOM 7276 N N . PHE B 1 435 ? 6.801 18.594 -9.414 1 80.25 435 PHE B N 1
ATOM 7277 C CA . PHE B 1 435 ? 8.016 18.016 -8.852 1 80.25 435 PHE B CA 1
ATOM 7278 C C . PHE B 1 435 ? 7.895 17.875 -7.344 1 80.25 435 PHE B C 1
ATOM 7280 O O . PHE B 1 435 ? 8.461 16.938 -6.758 1 80.25 435 PHE B O 1
ATOM 7287 N N . HIS B 1 436 ? 7.09 18.719 -6.77 1 77.12 436 HIS B N 1
ATOM 7288 C CA . HIS B 1 436 ? 7.031 18.703 -5.312 1 77.12 436 HIS B CA 1
ATOM 7289 C C . HIS B 1 436 ? 5.852 17.875 -4.812 1 77.12 436 HIS B C 1
ATOM 7291 O O . HIS B 1 436 ? 5.934 17.25 -3.75 1 77.12 436 HIS B O 1
ATOM 7297 N N . TRP B 1 437 ? 4.777 17.906 -5.594 1 80.38 437 TRP B N 1
ATOM 7298 C CA . TRP B 1 437 ? 3.574 17.281 -5.062 1 80.38 437 TRP B CA 1
ATOM 7299 C C . TRP B 1 437 ? 3.055 16.203 -6.016 1 80.38 437 TRP B C 1
ATOM 7301 O O . TRP B 1 437 ? 2.256 15.352 -5.625 1 80.38 437 TRP B O 1
ATOM 7311 N N . GLY B 1 438 ? 3.521 16.25 -7.18 1 81.38 438 GLY B N 1
ATOM 7312 C CA . GLY B 1 438 ? 2.898 15.43 -8.203 1 81.38 438 GLY B CA 1
ATOM 7313 C C . GLY B 1 438 ? 3.717 14.211 -8.562 1 81.38 438 GLY B C 1
ATOM 7314 O O . GLY B 1 438 ? 3.637 13.711 -9.688 1 81.38 438 GLY B O 1
ATOM 7315 N N . MET B 1 439 ? 4.566 13.789 -7.57 1 86 439 MET B N 1
ATOM 7316 C CA . MET B 1 439 ? 5.391 12.625 -7.891 1 86 439 MET B CA 1
ATOM 7317 C C . MET B 1 439 ? 5.375 11.609 -6.75 1 86 439 MET B C 1
ATOM 7319 O O . MET B 1 439 ? 5.227 11.984 -5.586 1 86 439 MET B O 1
ATOM 7323 N N . SER B 1 440 ? 5.48 10.352 -7.152 1 89.94 440 SER B N 1
ATOM 7324 C CA . SER B 1 440 ? 5.645 9.25 -6.219 1 89.94 440 SER B CA 1
ATOM 7325 C C . SER B 1 440 ? 7.031 8.625 -6.336 1 89.94 440 SER B C 1
ATOM 7327 O O . SER B 1 440 ? 7.762 8.898 -7.293 1 89.94 440 SER B O 1
ATOM 7329 N N . LEU B 1 441 ? 7.391 7.926 -5.316 1 90.62 441 LEU B N 1
ATOM 7330 C CA . LEU B 1 441 ? 8.766 7.445 -5.199 1 90.62 441 LEU B CA 1
ATOM 7331 C C . LEU B 1 441 ? 8.797 5.922 -5.086 1 90.62 441 LEU B C 1
ATOM 7333 O O . LEU B 1 441 ? 7.969 5.328 -4.395 1 90.62 441 LEU B O 1
ATOM 7337 N N . VAL B 1 442 ? 9.688 5.309 -5.828 1 91.88 442 VAL B N 1
ATOM 7338 C CA . VAL B 1 442 ? 10.148 3.957 -5.539 1 91.88 442 VAL B CA 1
ATOM 7339 C C . VAL B 1 442 ? 11.523 4.008 -4.887 1 91.88 442 VAL B C 1
ATOM 7341 O O . VAL B 1 442 ? 12.523 4.301 -5.547 1 91.88 442 VAL B O 1
ATOM 7344 N N . LEU B 1 443 ? 11.578 3.709 -3.648 1 93.75 443 LEU B N 1
ATOM 7345 C CA . LEU B 1 443 ? 12.789 3.928 -2.869 1 93.75 443 LEU B CA 1
ATOM 7346 C C . LEU B 1 443 ? 13.703 2.705 -2.928 1 93.75 443 LEU B C 1
ATOM 7348 O O . LEU B 1 443 ? 13.25 1.579 -2.707 1 93.75 443 LEU B O 1
ATOM 7352 N N . LYS B 1 444 ? 15 2.967 -3.285 1 93.25 444 LYS B N 1
ATOM 7353 C CA . LYS B 1 444 ? 16.016 1.925 -3.109 1 93.25 444 LYS B CA 1
ATOM 7354 C C . LYS B 1 444 ? 16.312 1.698 -1.632 1 93.25 444 LYS B C 1
ATOM 7356 O O . LYS B 1 444 ? 16.75 2.617 -0.933 1 93.25 444 LYS B O 1
ATOM 7361 N N . PHE B 1 445 ? 16.188 0.454 -1.141 1 96.25 445 PHE B N 1
ATOM 7362 C CA . PHE B 1 445 ? 16.344 0.159 0.278 1 96.25 445 PHE B CA 1
ATOM 7363 C C . PHE B 1 445 ? 17.766 0.494 0.742 1 96.25 445 PHE B C 1
ATOM 7365 O O . PHE B 1 445 ? 17.969 0.891 1.891 1 96.25 445 PHE B O 1
ATOM 7372 N N . ASP B 1 446 ? 18.672 0.421 -0.164 1 96.12 446 ASP B N 1
ATOM 7373 C CA . ASP B 1 446 ? 20.047 0.686 0.204 1 96.12 446 ASP B CA 1
ATOM 7374 C C . ASP B 1 446 ? 20.219 2.113 0.716 1 96.12 446 ASP B C 1
ATOM 7376 O O . ASP B 1 446 ? 21.125 2.395 1.502 1 96.12 446 ASP B O 1
ATOM 7380 N N . LEU B 1 447 ? 19.406 3.029 0.291 1 94.38 447 LEU B N 1
ATOM 7381 C CA . LEU B 1 447 ? 19.469 4.406 0.772 1 94.38 447 LEU B CA 1
ATOM 7382 C C . LEU B 1 447 ? 18.922 4.512 2.191 1 94.38 447 LEU B C 1
ATOM 7384 O O . LEU B 1 447 ? 19.391 5.324 2.986 1 94.38 447 LEU B O 1
ATOM 7388 N N . LEU B 1 448 ? 17.891 3.715 2.523 1 96.44 448 LEU B N 1
ATOM 7389 C CA . LEU B 1 448 ? 17.203 3.766 3.811 1 96.44 448 LEU B CA 1
ATOM 7390 C C . LEU B 1 448 ? 17.906 2.869 4.832 1 96.44 448 LEU B C 1
ATOM 7392 O O . LEU B 1 448 ? 17.875 3.148 6.031 1 96.44 448 LEU B O 1
ATOM 7396 N N . ARG B 1 449 ? 18.547 1.824 4.41 1 96.69 449 ARG B N 1
ATOM 7397 C CA . ARG B 1 449 ? 19.094 0.755 5.238 1 96.69 449 ARG B CA 1
ATOM 7398 C C . ARG B 1 449 ? 20.016 1.317 6.324 1 96.69 449 ARG B C 1
ATOM 7400 O O . ARG B 1 449 ? 19.859 0.979 7.5 1 96.69 449 ARG B O 1
ATOM 7407 N N . PRO B 1 450 ? 20.969 2.227 5.949 1 96.62 450 PRO B N 1
ATOM 7408 C CA . PRO B 1 450 ? 21.859 2.719 7 1 96.62 450 PRO B CA 1
ATOM 7409 C C . PRO B 1 450 ? 21.109 3.398 8.141 1 96.62 450 PRO B C 1
ATOM 7411 O O . PRO B 1 450 ? 21.484 3.252 9.312 1 96.62 450 PRO B O 1
ATOM 7414 N N . GLN B 1 451 ? 20.047 4.117 7.797 1 95.75 451 GLN B N 1
ATOM 7415 C CA . GLN B 1 451 ? 19.281 4.812 8.828 1 95.75 451 GLN B CA 1
ATOM 7416 C C . GLN B 1 451 ? 18.547 3.824 9.727 1 95.75 451 GLN B C 1
ATOM 7418 O O . GLN B 1 451 ? 18.531 3.984 10.945 1 95.75 451 GLN B O 1
ATOM 7423 N N . VAL B 1 452 ? 17.984 2.783 9.156 1 95.5 452 VAL B N 1
ATOM 7424 C CA . VAL B 1 452 ? 17.219 1.793 9.914 1 95.5 452 VAL B CA 1
ATOM 7425 C C . VAL B 1 452 ? 18.156 0.978 10.797 1 95.5 452 VAL B C 1
ATOM 7427 O O . VAL B 1 452 ? 17.875 0.763 11.977 1 95.5 452 VAL B O 1
ATOM 7430 N N . VAL B 1 453 ? 19.234 0.579 10.25 1 94.12 453 VAL B N 1
ATOM 7431 C CA . VAL B 1 453 ? 20.188 -0.224 11 1 94.12 453 VAL B CA 1
ATOM 7432 C C . VAL B 1 453 ? 20.734 0.582 12.172 1 94.12 453 VAL B C 1
ATOM 7434 O O . VAL B 1 453 ? 20.844 0.069 13.289 1 94.12 453 VAL B O 1
ATOM 7437 N N . ALA B 1 454 ? 21.094 1.851 11.914 1 94.56 454 ALA B N 1
ATOM 7438 C CA . ALA B 1 454 ? 21.578 2.711 12.984 1 94.56 454 ALA B CA 1
ATOM 7439 C C . ALA B 1 454 ? 20.547 2.871 14.086 1 94.56 454 ALA B C 1
ATOM 7441 O O . ALA B 1 454 ? 20.875 2.832 15.273 1 94.56 454 ALA B O 1
ATOM 7442 N N . ALA B 1 455 ? 19.297 3.059 13.688 1 94.5 455 ALA B N 1
ATOM 7443 C CA . ALA B 1 455 ? 18.219 3.207 14.656 1 94.5 455 ALA B CA 1
ATOM 7444 C C . ALA B 1 455 ? 18.047 1.942 15.5 1 94.5 455 ALA B C 1
ATOM 7446 O O . ALA B 1 455 ? 17.953 2.012 16.719 1 94.5 455 ALA B O 1
ATOM 7447 N N . LEU B 1 456 ? 18.062 0.783 14.867 1 91.19 456 LEU B N 1
ATOM 7448 C CA . LEU B 1 456 ? 17.891 -0.49 15.562 1 91.19 456 LEU B CA 1
ATOM 7449 C C . LEU B 1 456 ? 19.047 -0.725 16.547 1 91.19 456 LEU B C 1
ATOM 7451 O O . LEU B 1 456 ? 18.828 -1.26 17.625 1 91.19 456 LEU B O 1
ATOM 7455 N N . LYS B 1 457 ? 20.219 -0.318 16.188 1 91.06 457 LYS B N 1
ATOM 7456 C CA . LYS B 1 457 ? 21.375 -0.446 17.062 1 91.06 457 LYS B CA 1
ATOM 7457 C C . LYS B 1 457 ? 21.234 0.448 18.297 1 91.06 457 LYS B C 1
ATOM 7459 O O . LYS B 1 457 ? 21.531 0.027 19.406 1 91.06 457 LYS B O 1
ATOM 7464 N N . ALA B 1 458 ? 20.734 1.617 18.062 1 92.56 458 ALA B N 1
ATOM 7465 C CA . ALA B 1 458 ? 20.625 2.602 19.141 1 92.56 458 ALA B CA 1
ATOM 7466 C C . ALA B 1 458 ? 19.484 2.24 20.094 1 92.56 458 ALA B C 1
ATOM 7468 O O . ALA B 1 458 ? 19.531 2.592 21.281 1 92.56 458 ALA B O 1
ATOM 7469 N N . LEU B 1 459 ? 18.484 1.6 19.594 1 89.75 459 LEU B N 1
ATOM 7470 C CA . LEU B 1 459 ? 17.281 1.311 20.375 1 89.75 459 LEU B CA 1
ATOM 7471 C C . LEU B 1 459 ? 17.391 -0.044 21.062 1 89.75 459 LEU B C 1
ATOM 7473 O O . LEU B 1 459 ? 16.438 -0.503 21.703 1 89.75 459 LEU B O 1
ATOM 7477 N N . ARG B 1 460 ? 18.438 -0.704 20.906 1 78.19 460 ARG B N 1
ATOM 7478 C CA . ARG B 1 460 ? 18.656 -1.962 21.609 1 78.19 460 ARG B CA 1
ATOM 7479 C C . ARG B 1 460 ? 18.656 -1.75 23.125 1 78.19 460 ARG B C 1
ATOM 7481 O O . ARG B 1 460 ? 19.219 -0.775 23.625 1 78.19 460 ARG B O 1
ATOM 7488 N N . PRO B 1 461 ? 17.781 -2.625 23.734 1 66.19 461 PRO B N 1
ATOM 7489 C CA . PRO B 1 461 ? 17.766 -2.463 25.188 1 66.19 461 PRO B CA 1
ATOM 7490 C C . PRO B 1 461 ? 19.156 -2.551 25.797 1 66.19 461 PRO B C 1
ATOM 7492 O O . PRO B 1 461 ? 20.047 -3.189 25.234 1 66.19 461 PRO B O 1
#